Protein AF-A0A1J4JQE7-F1 (afdb_monomer)

Structure (mmCIF, N/CA/C/O backbone):
data_AF-A0A1J4JQE7-F1
#
_entry.id   AF-A0A1J4JQE7-F1
#
loop_
_atom_site.group_PDB
_atom_site.id
_atom_site.type_symbol
_atom_site.label_atom_id
_atom_site.label_alt_id
_atom_site.label_comp_id
_atom_site.label_asym_id
_atom_site.label_entity_id
_atom_site.label_seq_id
_atom_site.pdbx_PDB_ins_code
_atom_site.Cartn_x
_atom_site.Cartn_y
_atom_site.Cartn_z
_atom_site.occupancy
_atom_site.B_iso_or_equiv
_atom_site.auth_seq_id
_atom_site.auth_comp_id
_atom_site.auth_asym_id
_atom_site.auth_atom_id
_atom_site.pdbx_PDB_model_num
ATOM 1 N N . MET A 1 1 ? -42.797 -5.936 61.091 1.00 37.81 1 MET A N 1
ATOM 2 C CA . MET A 1 1 ? -41.508 -5.349 60.648 1.00 37.81 1 MET A CA 1
ATOM 3 C C . MET A 1 1 ? -40.337 -5.711 61.570 1.00 37.81 1 MET A C 1
ATOM 5 O O . MET A 1 1 ? -39.265 -5.985 61.055 1.00 37.81 1 MET A O 1
ATOM 9 N N . THR A 1 2 ? -40.521 -5.818 62.892 1.00 41.78 2 THR A N 1
ATOM 10 C CA . THR A 1 2 ? -39.492 -6.223 63.882 1.00 41.78 2 THR A CA 1
ATOM 11 C C . THR A 1 2 ? -38.836 -7.598 63.637 1.00 41.78 2 THR A C 1
ATOM 13 O O . THR A 1 2 ? -37.637 -7.734 63.863 1.00 41.78 2 THR A O 1
ATOM 16 N N . ASN A 1 3 ? -39.552 -8.587 63.081 1.00 54.00 3 ASN A N 1
ATOM 17 C CA . ASN A 1 3 ? -38.989 -9.919 62.774 1.00 54.00 3 ASN A CA 1
ATOM 18 C C . ASN A 1 3 ? -38.017 -9.960 61.578 1.00 54.00 3 ASN A C 1
ATOM 20 O O . ASN A 1 3 ? -37.140 -10.819 61.542 1.00 54.00 3 ASN A O 1
ATOM 24 N N . LEU A 1 4 ? -38.129 -9.038 60.613 1.00 52.56 4 LEU A N 1
ATOM 25 C CA . LEU A 1 4 ? -37.224 -9.003 59.452 1.00 52.56 4 LEU A CA 1
ATOM 26 C C . LEU A 1 4 ? -35.824 -8.508 59.829 1.00 52.56 4 LEU A C 1
ATOM 28 O O . LEU A 1 4 ? -34.833 -8.960 59.261 1.00 52.56 4 LEU A O 1
ATOM 32 N N . ASN A 1 5 ? -35.747 -7.622 60.821 1.00 55.44 5 ASN A N 1
ATOM 33 C CA . ASN A 1 5 ? -34.493 -7.042 61.281 1.00 55.44 5 ASN A CA 1
ATOM 34 C C . ASN A 1 5 ? -33.629 -8.055 62.033 1.00 55.44 5 ASN A C 1
ATOM 36 O O . ASN A 1 5 ? -32.436 -8.185 61.770 1.00 55.44 5 ASN A O 1
ATOM 40 N N . ALA A 1 6 ? -34.259 -8.814 62.933 1.00 62.31 6 ALA A N 1
ATOM 41 C CA . ALA A 1 6 ? -33.608 -9.918 63.624 1.00 62.31 6 ALA A CA 1
ATOM 42 C C . ALA A 1 6 ? -33.145 -10.990 62.630 1.00 62.31 6 ALA A C 1
ATOM 44 O O . ALA A 1 6 ? -32.035 -11.492 62.752 1.00 62.31 6 ALA A O 1
ATOM 45 N N . TYR A 1 7 ? -33.950 -11.294 61.607 1.00 64.19 7 TYR A N 1
ATOM 46 C CA . TYR A 1 7 ? -33.588 -12.273 60.585 1.00 64.19 7 TYR A CA 1
ATOM 47 C C . TYR A 1 7 ? -32.391 -11.825 59.735 1.00 64.19 7 TYR A C 1
ATOM 49 O O . TYR A 1 7 ? -31.454 -12.595 59.562 1.00 64.19 7 TYR A O 1
ATOM 57 N N . PHE A 1 8 ? -32.362 -10.575 59.260 1.00 64.50 8 PHE A N 1
ATOM 58 C CA . PHE A 1 8 ? -31.228 -10.078 58.475 1.00 64.50 8 PHE A CA 1
ATOM 59 C C . PHE A 1 8 ? -29.946 -9.987 59.308 1.00 64.50 8 PHE A C 1
ATOM 61 O O . PHE A 1 8 ? -28.900 -10.454 58.867 1.00 64.50 8 PHE A O 1
ATOM 68 N N . LYS A 1 9 ? -30.026 -9.481 60.547 1.00 67.19 9 LYS A N 1
ATOM 69 C CA . LYS A 1 9 ? -28.886 -9.479 61.480 1.00 67.19 9 LYS A CA 1
ATOM 70 C C . LYS A 1 9 ? -28.423 -10.891 61.834 1.00 67.19 9 LYS A C 1
ATOM 72 O O . LYS A 1 9 ? -27.222 -11.116 61.966 1.00 67.19 9 LYS A O 1
ATOM 77 N N . ASN A 1 10 ? -29.341 -11.852 61.927 1.00 70.75 10 ASN A N 1
ATOM 78 C CA . ASN A 1 10 ? -29.010 -13.265 62.099 1.00 70.75 10 ASN A CA 1
ATOM 79 C C . ASN A 1 10 ? -28.330 -13.854 60.861 1.00 70.75 10 ASN A C 1
ATOM 81 O O . ASN A 1 10 ? -27.416 -14.655 61.020 1.00 70.75 10 ASN A O 1
ATOM 85 N N . GLU A 1 11 ? -28.723 -13.468 59.648 1.00 71.38 11 GLU A N 1
ATOM 86 C CA . GLU A 1 11 ? -28.080 -13.923 58.409 1.00 71.38 11 GLU A CA 1
ATOM 87 C C . GLU A 1 11 ? -26.702 -13.261 58.202 1.00 71.38 11 GLU A C 1
ATOM 89 O O . GLU A 1 11 ? -25.763 -13.965 57.842 1.00 71.38 11 GLU A O 1
ATOM 94 N N . ILE A 1 12 ? -26.509 -11.975 58.548 1.00 68.44 12 ILE A N 1
ATOM 95 C CA . ILE A 1 12 ? -25.168 -11.348 58.627 1.00 68.44 12 ILE A CA 1
ATOM 96 C C . ILE A 1 12 ? -24.316 -12.074 59.671 1.00 68.44 12 ILE A C 1
ATOM 98 O O . ILE A 1 12 ? -23.185 -12.454 59.392 1.00 68.44 12 ILE A O 1
ATOM 102 N N . SER A 1 13 ? -24.864 -12.326 60.863 1.00 70.69 13 SER A N 1
ATOM 103 C CA . SER A 1 13 ? -24.164 -13.065 61.922 1.00 70.69 13 SER A CA 1
ATOM 104 C C . SER A 1 13 ? -23.841 -14.501 61.502 1.00 70.69 13 SER A C 1
ATOM 106 O O . SER A 1 13 ? -22.815 -15.045 61.899 1.00 70.69 13 SER A O 1
ATOM 108 N N . SER A 1 14 ? -24.698 -15.122 60.689 1.00 69.25 14 SER A N 1
ATOM 109 C CA . SER A 1 14 ? -24.471 -16.453 60.122 1.00 69.25 14 SER A CA 1
ATOM 110 C C . SER A 1 14 ? -23.369 -16.420 59.070 1.00 69.25 14 SER A C 1
ATOM 112 O O . SER A 1 14 ? -22.516 -17.299 59.086 1.00 69.25 14 SER A O 1
ATOM 114 N N . LEU A 1 15 ? -23.336 -15.394 58.213 1.00 68.88 15 LEU A N 1
ATOM 115 C CA . LEU A 1 15 ? -22.248 -15.159 57.264 1.00 68.88 15 LEU A CA 1
ATOM 116 C C . LEU A 1 15 ? -20.923 -14.894 57.996 1.00 68.88 15 LEU A C 1
ATOM 118 O O . LEU A 1 15 ? -19.907 -15.474 57.638 1.00 68.88 15 LEU A O 1
ATOM 122 N N . LYS A 1 16 ? -20.942 -14.101 59.070 1.00 69.62 16 LYS A N 1
ATOM 123 C CA . LYS A 1 16 ? -19.785 -13.815 59.927 1.00 69.62 16 LYS A CA 1
ATOM 124 C C . LYS A 1 16 ? -19.211 -15.083 60.557 1.00 69.62 16 LYS A C 1
ATOM 126 O O . LYS A 1 16 ? -18.050 -15.401 60.331 1.00 69.62 16 LYS A O 1
ATOM 131 N N . ARG A 1 17 ? -20.049 -15.869 61.246 1.00 67.75 17 ARG A N 1
ATOM 132 C CA . ARG A 1 17 ? -19.644 -17.172 61.809 1.00 67.75 17 ARG A CA 1
ATOM 133 C C . ARG A 1 17 ? -19.141 -18.131 60.735 1.00 67.75 17 ARG A C 1
ATOM 135 O O . ARG A 1 17 ? -18.300 -18.978 61.007 1.00 67.75 17 ARG A O 1
ATOM 142 N N . PHE A 1 18 ? -19.690 -18.029 59.528 1.00 69.81 18 PHE A N 1
ATOM 143 C CA . PHE A 1 18 ? -19.296 -18.854 58.402 1.00 69.81 18 PHE A CA 1
ATOM 144 C C . PHE A 1 18 ? -17.886 -18.501 57.909 1.00 69.81 18 PHE A C 1
ATOM 146 O O . PHE A 1 18 ? -17.046 -19.398 57.825 1.00 69.81 18 PHE A O 1
ATOM 153 N N . VAL A 1 19 ? -17.622 -17.212 57.660 1.00 64.81 19 VAL A N 1
ATOM 154 C CA . VAL A 1 19 ? -16.305 -16.672 57.277 1.00 64.81 19 VAL A CA 1
ATOM 155 C C . VAL A 1 19 ? -15.255 -17.005 58.339 1.00 64.81 19 VAL A C 1
ATOM 157 O O . VAL A 1 19 ? -14.188 -17.507 58.009 1.00 64.81 19 VAL A O 1
ATOM 160 N N . GLU A 1 20 ? -15.590 -16.842 59.620 1.00 66.56 20 GLU A N 1
ATOM 161 C CA . GLU A 1 20 ? -14.718 -17.186 60.754 1.00 66.56 20 GLU A CA 1
ATOM 162 C C . GLU A 1 20 ? -14.446 -18.702 60.881 1.00 66.56 20 GLU A C 1
ATOM 164 O O . GLU A 1 20 ? -13.501 -19.105 61.554 1.00 66.56 20 GLU A O 1
ATOM 169 N N . SER A 1 21 ? -15.246 -19.558 60.228 1.00 61.19 21 SER A N 1
ATOM 170 C CA . SER A 1 21 ? -15.149 -21.025 60.319 1.00 61.19 21 SER A CA 1
ATOM 171 C C . SER A 1 21 ? -14.455 -21.722 59.137 1.00 61.19 21 SER A C 1
ATOM 173 O O . SER A 1 21 ? -14.356 -22.949 59.162 1.00 61.19 21 SER A O 1
ATOM 175 N N . ASN A 1 22 ? -13.986 -20.988 58.115 1.00 54.47 22 ASN A N 1
ATOM 176 C CA . ASN A 1 22 ? -13.267 -21.523 56.938 1.00 54.47 22 ASN A CA 1
ATOM 177 C C . ASN A 1 22 ? -13.963 -22.701 56.207 1.00 54.47 22 ASN A C 1
ATOM 179 O O . ASN A 1 22 ? -13.307 -23.593 55.673 1.00 54.47 22 ASN A O 1
ATOM 183 N N . LYS A 1 23 ? -15.302 -22.746 56.168 1.00 52.09 23 LYS A N 1
ATOM 184 C CA . LYS A 1 23 ? -16.044 -23.808 55.457 1.00 52.09 23 LYS A CA 1
ATOM 185 C C . LYS A 1 23 ? -16.221 -23.473 53.966 1.00 52.09 23 LYS A C 1
ATOM 187 O O . LYS A 1 23 ? -16.496 -22.336 53.615 1.00 52.09 23 LYS A O 1
ATOM 192 N N . GLU A 1 24 ? -16.158 -24.475 53.086 1.00 46.91 24 GLU A N 1
ATOM 193 C CA . GLU A 1 24 ? -16.114 -24.325 51.608 1.00 46.91 24 GLU A CA 1
ATOM 194 C C . GLU A 1 24 ? -17.453 -23.975 50.897 1.00 46.91 24 GLU A C 1
ATOM 196 O O . GLU A 1 24 ? -17.563 -24.096 49.682 1.00 46.91 24 GLU A O 1
ATOM 201 N N . LYS A 1 25 ? -18.533 -23.601 51.602 1.00 53.69 25 LYS A N 1
ATOM 202 C CA . LYS A 1 25 ? -19.857 -23.309 50.983 1.00 53.69 25 LYS A CA 1
ATOM 203 C C . LYS A 1 25 ? -20.612 -22.104 51.582 1.00 53.69 25 LYS A C 1
ATOM 205 O O . LYS A 1 25 ? -21.648 -22.291 52.222 1.00 53.69 25 LYS A O 1
ATOM 210 N N . ALA A 1 26 ? -20.159 -20.868 51.327 1.00 56.31 26 ALA A N 1
ATOM 211 C CA . ALA A 1 26 ? -20.811 -19.617 51.788 1.00 56.31 26 ALA A CA 1
ATOM 212 C C . ALA A 1 26 ? -22.147 -19.296 51.076 1.00 56.31 26 ALA A C 1
ATOM 214 O O . ALA A 1 26 ? -22.830 -18.317 51.380 1.00 56.31 26 ALA A O 1
ATOM 215 N N . ASN A 1 27 ? -22.530 -20.128 50.108 1.00 58.88 27 ASN A N 1
ATOM 216 C CA . ASN A 1 27 ? -23.547 -19.837 49.099 1.00 58.88 27 ASN A CA 1
ATOM 217 C C . ASN A 1 27 ? -24.972 -19.657 49.644 1.00 58.88 27 ASN A C 1
ATOM 219 O O . ASN A 1 27 ? -25.732 -18.843 49.122 1.00 58.88 27 ASN A O 1
ATOM 223 N N . LEU A 1 28 ? -25.360 -20.401 50.685 1.00 62.72 28 LEU A N 1
ATOM 224 C CA . LEU A 1 28 ? -26.730 -20.364 51.206 1.00 62.72 28 LEU A CA 1
ATOM 225 C C . LEU A 1 28 ? -27.027 -19.071 52.001 1.00 62.72 28 LEU A C 1
ATOM 227 O O . LEU A 1 28 ? -28.050 -18.450 51.706 1.00 62.72 28 LEU A O 1
ATOM 231 N N . PRO A 1 29 ? -26.157 -18.611 52.928 1.00 65.00 29 PRO A N 1
ATOM 232 C CA . PRO A 1 29 ? -26.289 -17.288 53.548 1.00 65.00 29 PRO A CA 1
ATOM 233 C C . PRO A 1 29 ? -26.257 -16.134 52.535 1.00 65.00 29 PRO A C 1
ATOM 235 O O . PRO A 1 29 ? -27.120 -15.261 52.581 1.00 65.00 29 PRO A O 1
ATOM 238 N N . ILE A 1 30 ? -25.332 -16.154 51.564 1.00 64.44 30 ILE A N 1
ATOM 239 C CA . ILE A 1 30 ? -25.236 -15.120 50.513 1.00 64.44 30 ILE A CA 1
ATOM 240 C C . ILE A 1 30 ? -26.530 -15.054 49.689 1.00 64.44 30 ILE A C 1
ATOM 242 O O . ILE A 1 30 ? -27.077 -13.973 49.464 1.00 64.44 30 ILE A O 1
ATOM 246 N N . TYR A 1 31 ? -27.064 -16.208 49.276 1.00 65.06 31 TYR A N 1
ATOM 247 C CA . TYR A 1 31 ? -28.325 -16.283 48.539 1.00 65.06 31 TYR A CA 1
ATOM 248 C C . TYR A 1 31 ? -29.515 -15.771 49.352 1.00 65.06 31 TYR A C 1
ATOM 250 O O . TYR A 1 31 ? -30.357 -15.051 48.818 1.00 65.06 31 TYR A O 1
ATOM 258 N N . ARG A 1 32 ? -29.591 -16.093 50.649 1.00 67.19 32 ARG A N 1
ATOM 259 C CA . ARG A 1 32 ? -30.653 -15.593 51.536 1.00 67.19 32 ARG A CA 1
ATOM 260 C C . ARG A 1 32 ? -30.561 -14.086 51.746 1.00 67.19 32 ARG A C 1
ATOM 262 O O . ARG A 1 32 ? -31.587 -13.415 51.627 1.00 67.19 32 ARG A O 1
ATOM 269 N N . LEU A 1 33 ? -29.357 -13.560 51.976 1.00 66.88 33 LEU A N 1
ATOM 270 C CA . LEU A 1 33 ? -29.085 -12.125 52.101 1.00 66.88 33 LEU A CA 1
ATOM 271 C C . LEU A 1 33 ? -29.463 -11.373 50.823 1.00 66.88 33 LEU A C 1
ATOM 273 O O . LEU A 1 33 ? -30.175 -10.373 50.891 1.00 66.88 33 LEU A O 1
ATOM 277 N N . TYR A 1 34 ? -29.077 -11.889 49.654 1.00 63.94 34 TYR A N 1
ATOM 278 C CA . TYR A 1 34 ? -29.471 -11.314 48.369 1.00 63.94 34 TYR A CA 1
ATOM 279 C C . TYR A 1 34 ? -30.975 -11.381 48.136 1.00 63.94 34 TYR A C 1
ATOM 281 O O . TYR A 1 34 ? -31.586 -10.373 47.778 1.00 63.94 34 TYR A O 1
ATOM 289 N N . LYS A 1 35 ? -31.597 -12.539 48.387 1.00 64.25 35 LYS A N 1
ATOM 290 C CA . LYS A 1 35 ? -33.050 -12.701 48.302 1.00 64.25 35 LYS A CA 1
ATOM 291 C C . LYS A 1 35 ? -33.754 -11.679 49.186 1.00 64.25 35 LYS A C 1
ATOM 293 O O . LYS A 1 35 ? -34.753 -11.140 48.753 1.00 64.25 35 LYS A O 1
ATOM 298 N N . HIS A 1 36 ? -33.233 -11.391 50.379 1.00 64.00 36 HIS A N 1
ATOM 299 C CA . HIS A 1 36 ? -33.808 -10.424 51.319 1.00 64.00 36 HIS A CA 1
ATOM 300 C C . HIS A 1 36 ? -33.617 -8.973 50.893 1.00 64.00 36 HIS A C 1
ATOM 302 O O . HIS A 1 36 ? -34.575 -8.205 50.922 1.00 64.00 36 HIS A O 1
ATOM 308 N N . LEU A 1 37 ? -32.423 -8.612 50.426 1.00 60.12 37 LEU A N 1
ATOM 309 C CA . LEU A 1 37 ? -32.154 -7.282 49.883 1.00 60.12 37 LEU A CA 1
ATOM 310 C C . LEU A 1 37 ? -32.912 -7.007 48.571 1.00 60.12 37 LEU A C 1
ATOM 312 O O . LEU A 1 37 ? -33.135 -5.850 48.233 1.00 60.12 37 LEU A O 1
ATOM 316 N N . SER A 1 38 ? -33.364 -8.053 47.870 1.00 56.72 38 SER A N 1
ATOM 317 C CA . SER A 1 38 ? -34.228 -7.965 46.683 1.00 56.72 38 SER A CA 1
ATOM 318 C C . SER A 1 38 ? -35.730 -8.189 46.963 1.00 56.72 38 SER A C 1
ATOM 320 O O . SER A 1 38 ? -36.547 -7.989 46.063 1.00 56.72 38 SER A O 1
ATOM 322 N N . TYR A 1 39 ? -36.140 -8.557 48.189 1.00 47.94 39 TYR A N 1
ATOM 323 C CA . TYR A 1 39 ? -37.481 -9.100 48.501 1.00 47.94 39 TYR A CA 1
ATOM 324 C C . TYR A 1 39 ? -38.636 -8.090 48.599 1.00 47.94 39 TYR A C 1
ATOM 326 O O . TYR A 1 39 ? -39.656 -8.378 49.226 1.00 47.94 39 TYR A O 1
ATOM 334 N N . HIS A 1 40 ? -38.552 -6.925 47.961 1.00 48.44 40 HIS A N 1
ATOM 335 C CA . HIS A 1 40 ? -39.709 -6.026 47.874 1.00 48.44 40 HIS A CA 1
ATOM 336 C C . HIS A 1 40 ? -40.600 -6.233 46.634 1.00 48.44 40 HIS A C 1
ATOM 338 O O . HIS A 1 40 ? -41.522 -5.449 46.420 1.00 48.44 40 HIS A O 1
ATOM 344 N N . ARG A 1 41 ? -40.455 -7.339 45.882 1.00 44.69 41 ARG A N 1
ATOM 345 C CA . ARG A 1 41 ? -41.410 -7.722 44.821 1.00 44.69 41 ARG A CA 1
ATOM 346 C C . ARG A 1 41 ? -42.371 -8.844 45.235 1.00 44.69 41 ARG A C 1
ATOM 348 O O . ARG A 1 41 ? -41.967 -9.959 45.544 1.00 44.69 41 ARG A O 1
ATOM 355 N N . ARG A 1 42 ? -43.672 -8.560 45.097 1.00 36.56 42 ARG A N 1
ATOM 356 C CA . ARG A 1 42 ? -44.801 -9.513 45.025 1.00 36.56 42 ARG A CA 1
ATOM 357 C C . ARG A 1 42 ? -44.817 -10.347 43.719 1.00 36.56 42 ARG A C 1
ATOM 359 O O . ARG A 1 42 ? -45.884 -10.766 43.292 1.00 36.56 42 ARG A O 1
ATOM 366 N N . ALA A 1 43 ? -43.682 -10.581 43.058 1.00 32.72 43 ALA A N 1
ATOM 367 C CA . ALA A 1 43 ? -43.638 -11.296 41.777 1.00 32.72 43 ALA A CA 1
ATOM 368 C C . ALA A 1 43 ? -42.894 -12.631 41.920 1.00 32.72 43 ALA A C 1
ATOM 370 O O . ALA A 1 43 ? -41.796 -12.692 42.470 1.00 32.72 43 ALA A O 1
ATOM 371 N N . SER A 1 44 ? -43.523 -13.706 41.447 1.00 32.94 44 SER A N 1
ATOM 372 C CA . SER A 1 44 ? -43.028 -15.080 41.501 1.00 32.94 44 SER A CA 1
ATOM 373 C C . SER A 1 44 ? -41.645 -15.231 40.864 1.00 32.94 44 SER A C 1
ATOM 375 O O . SER A 1 44 ? -41.408 -14.797 39.735 1.00 32.94 44 SER A O 1
ATOM 377 N N . ILE A 1 45 ? -40.776 -15.951 41.572 1.00 38.12 45 ILE A N 1
ATOM 378 C CA . ILE A 1 45 ? -39.376 -16.269 41.239 1.00 38.12 45 ILE A CA 1
ATOM 379 C C . ILE A 1 45 ? -39.225 -17.016 39.889 1.00 38.12 45 ILE A C 1
ATOM 381 O O . ILE A 1 45 ? -38.128 -17.085 39.350 1.00 38.12 45 ILE A O 1
ATOM 385 N N . HIS A 1 46 ? -40.317 -17.491 39.278 1.00 31.61 46 HIS A N 1
ATOM 386 C CA . HIS A 1 46 ? -40.327 -18.151 37.963 1.00 31.61 46 HIS A CA 1
ATOM 387 C C . HIS A 1 46 ? -40.372 -17.213 36.737 1.00 31.61 46 HIS A C 1
ATOM 389 O O . HIS A 1 46 ? -40.468 -17.702 35.620 1.00 31.61 46 HIS A O 1
ATOM 395 N N . SER A 1 47 ? -40.294 -15.888 36.908 1.00 30.92 47 SER A N 1
ATOM 396 C CA . SER A 1 47 ? -40.418 -14.909 35.801 1.00 30.92 47 SER A CA 1
ATOM 397 C C . SER A 1 47 ? -39.104 -14.235 35.364 1.00 30.92 47 SER A C 1
ATOM 399 O O . SER A 1 47 ? -39.108 -13.375 34.483 1.00 30.92 47 SER A O 1
ATOM 401 N N . PHE A 1 48 ? -37.958 -14.616 35.940 1.00 37.06 48 PHE A N 1
ATOM 402 C CA . PHE A 1 48 ? -36.677 -13.938 35.678 1.00 37.06 48 PHE A CA 1
ATOM 403 C C . PHE A 1 48 ? -36.128 -14.123 34.253 1.00 37.06 48 PHE A C 1
ATOM 405 O O . PHE A 1 48 ? -35.309 -13.315 33.818 1.00 37.06 48 PHE A O 1
ATOM 412 N N . GLU A 1 49 ? -36.600 -15.128 33.514 1.00 33.88 49 GLU A N 1
ATOM 413 C CA . GLU A 1 49 ? -36.224 -15.337 32.110 1.00 33.88 49 GLU A CA 1
ATOM 414 C C . GLU A 1 49 ? -37.133 -14.584 31.120 1.00 33.88 49 GLU A C 1
ATOM 416 O O . GLU A 1 49 ? -36.746 -14.404 29.966 1.00 33.88 49 GLU A O 1
ATOM 421 N N . SER A 1 50 ? -38.301 -14.080 31.551 1.00 33.56 50 SER A N 1
ATOM 422 C CA . SER A 1 50 ? -39.321 -13.515 30.650 1.00 33.56 50 SER A CA 1
ATOM 423 C C . SER A 1 50 ? -39.623 -12.021 30.821 1.00 33.56 50 SER A C 1
ATOM 425 O O . SER A 1 50 ? -40.216 -11.428 29.923 1.00 33.56 50 SER A O 1
ATOM 427 N N . ASP A 1 51 ? -39.208 -11.368 31.907 1.00 40.03 51 ASP A N 1
ATOM 428 C CA . ASP A 1 51 ? -39.528 -9.949 32.123 1.00 40.03 51 ASP A CA 1
ATOM 429 C C . ASP A 1 51 ? -38.458 -9.019 31.525 1.00 40.03 51 ASP A C 1
ATOM 431 O O . ASP A 1 51 ? -37.657 -8.390 32.219 1.00 40.03 51 ASP A O 1
ATOM 435 N N . THR A 1 52 ? -38.470 -8.863 30.198 1.00 49.41 52 THR A N 1
ATOM 436 C CA . THR A 1 52 ? -37.697 -7.809 29.510 1.00 49.41 52 THR A CA 1
ATOM 437 C C . THR A 1 52 ? -38.063 -6.398 29.991 1.00 49.41 52 THR A C 1
ATOM 439 O O . THR A 1 52 ? -37.272 -5.481 29.805 1.00 49.41 52 THR A O 1
ATOM 442 N N . ILE A 1 53 ? -39.225 -6.233 30.633 1.00 46.12 53 ILE A N 1
ATOM 443 C CA . ILE A 1 53 ? -39.843 -4.951 31.000 1.00 46.12 53 ILE A CA 1
ATOM 444 C C . ILE A 1 53 ? -39.288 -4.371 32.319 1.00 46.12 53 ILE A C 1
ATOM 446 O O . ILE A 1 53 ? -39.260 -3.155 32.474 1.00 46.12 53 ILE A O 1
ATOM 450 N N . ASN A 1 54 ? -38.784 -5.206 33.239 1.00 55.56 54 ASN A N 1
ATOM 451 C CA . ASN A 1 54 ? -38.529 -4.826 34.640 1.00 55.56 54 ASN A CA 1
ATOM 452 C C . ASN A 1 54 ? -37.072 -5.038 35.108 1.00 55.56 54 ASN A C 1
ATOM 454 O O . ASN A 1 54 ? -36.814 -5.429 36.252 1.00 55.56 54 ASN A O 1
ATOM 458 N N . ARG A 1 55 ? -36.092 -4.844 34.218 1.00 69.56 55 ARG A N 1
ATOM 459 C CA . ARG A 1 55 ? -34.674 -5.076 34.546 1.00 69.56 55 ARG A CA 1
ATOM 460 C C . ARG A 1 55 ? -34.158 -4.088 35.599 1.00 69.56 55 ARG A C 1
ATOM 462 O O . ARG A 1 55 ? -34.280 -2.880 35.433 1.00 69.56 55 ARG A O 1
ATOM 469 N N . GLY A 1 56 ? -33.532 -4.619 36.653 1.00 71.88 56 GLY A N 1
ATOM 470 C CA . GLY A 1 56 ? -32.809 -3.835 37.662 1.00 71.88 56 GLY A CA 1
ATOM 471 C C . GLY A 1 56 ? -33.678 -3.060 38.658 1.00 71.88 56 GLY A C 1
ATOM 472 O O . GLY A 1 56 ? -33.131 -2.306 39.460 1.00 71.88 56 GLY A O 1
ATOM 473 N N . GLU A 1 57 ? -35.004 -3.246 38.671 1.00 78.88 57 GLU A N 1
ATOM 474 C CA . GLU A 1 57 ? -35.900 -2.528 39.597 1.00 78.88 57 GLU A CA 1
ATOM 475 C C . GLU A 1 57 ? -35.515 -2.681 41.074 1.00 78.88 57 GLU A C 1
ATOM 477 O O . GLU A 1 57 ? -35.743 -1.784 41.881 1.00 78.88 57 GLU A O 1
ATOM 482 N N . ASN A 1 58 ? -34.904 -3.807 41.441 1.00 75.69 58 ASN A N 1
ATOM 483 C CA . ASN A 1 58 ? -34.420 -4.065 42.791 1.00 75.69 58 ASN A CA 1
ATOM 484 C C . ASN A 1 58 ? -33.474 -2.960 43.310 1.00 75.69 58 ASN A C 1
ATOM 486 O O . ASN A 1 58 ? -33.468 -2.698 44.510 1.00 75.69 58 ASN A O 1
ATOM 490 N N . PHE A 1 59 ? -32.743 -2.255 42.438 1.00 85.50 59 PHE A N 1
ATOM 491 C CA . PHE A 1 59 ? -31.833 -1.173 42.837 1.00 85.50 59 PHE A CA 1
ATOM 492 C C . PHE A 1 59 ? -32.547 0.102 43.325 1.00 85.50 59 PHE A C 1
ATOM 494 O O . PHE A 1 59 ? -31.958 0.874 44.079 1.00 85.50 59 PHE A O 1
ATOM 501 N N . LYS A 1 60 ? -33.828 0.300 42.977 1.00 80.75 60 LYS A N 1
ATOM 502 C CA . LYS A 1 60 ? -34.649 1.434 43.450 1.00 80.75 60 LYS A CA 1
ATOM 503 C C . LYS A 1 60 ? -35.027 1.319 44.928 1.00 80.75 60 LYS A C 1
ATOM 505 O O . LYS A 1 60 ? -35.399 2.305 45.560 1.00 80.75 60 LYS A O 1
ATOM 510 N N . TYR A 1 61 ? -34.955 0.120 45.498 1.00 75.62 61 TYR A N 1
ATOM 511 C CA . TYR A 1 61 ? -35.426 -0.120 46.855 1.00 75.62 61 TYR A CA 1
ATOM 512 C C . TYR A 1 61 ? -34.328 0.116 47.888 1.00 75.62 61 TYR A C 1
ATOM 514 O O . TYR A 1 61 ? -33.234 -0.443 47.817 1.00 75.62 61 TYR A O 1
ATOM 522 N N . SER A 1 62 ? -34.669 0.908 48.901 1.00 66.31 62 SER A N 1
ATOM 523 C CA . SER A 1 62 ? -33.894 1.015 50.132 1.00 66.31 62 SER A CA 1
ATOM 524 C C . SER A 1 62 ? -34.469 0.036 51.155 1.00 66.31 62 SER A C 1
ATOM 526 O O . SER A 1 62 ? -35.677 0.087 51.405 1.00 66.31 62 SER A O 1
ATOM 528 N N . PRO A 1 63 ? -33.667 -0.864 51.750 1.00 62.44 63 PRO A N 1
ATOM 529 C CA . PRO A 1 63 ? -34.126 -1.680 52.862 1.00 62.44 63 PRO A CA 1
ATOM 530 C C . PRO A 1 63 ? -34.494 -0.740 54.019 1.00 62.44 63 PRO A C 1
ATOM 532 O O . PRO A 1 63 ? -33.616 -0.034 54.515 1.00 62.44 63 PRO A O 1
ATOM 535 N N . PRO A 1 64 ? -35.751 -0.712 54.493 1.00 54.66 64 PRO A N 1
ATOM 536 C CA . PRO A 1 64 ? -36.208 0.316 55.432 1.00 54.66 64 PRO A CA 1
ATOM 537 C C . PRO A 1 64 ? -35.593 0.220 56.843 1.00 54.66 64 PRO A C 1
ATOM 539 O O . PRO A 1 64 ? -36.033 0.930 57.742 1.00 54.66 64 PRO A O 1
ATOM 542 N N . ILE A 1 65 ? -34.633 -0.688 57.083 1.00 59.91 65 ILE A N 1
ATOM 543 C CA . ILE A 1 65 ? -34.269 -1.114 58.441 1.00 59.91 65 ILE A CA 1
ATOM 544 C C . ILE A 1 65 ? -32.769 -1.432 58.671 1.00 59.91 65 ILE A C 1
ATOM 546 O O . ILE A 1 65 ? -32.412 -1.880 59.760 1.00 59.91 65 ILE A O 1
ATOM 550 N N . LEU A 1 66 ? -31.869 -1.171 57.708 1.00 63.56 66 LEU A N 1
ATOM 551 C CA . LEU A 1 66 ? -30.422 -1.415 57.878 1.00 63.56 66 LEU A CA 1
ATOM 552 C C . LEU A 1 66 ? -29.655 -0.142 58.242 1.00 63.56 66 LEU A C 1
ATOM 554 O O . LEU A 1 66 ? -29.774 0.883 57.565 1.00 63.56 66 LEU A O 1
ATOM 558 N N . SER A 1 67 ? -28.847 -0.208 59.306 1.00 73.94 67 SER A N 1
ATOM 559 C CA . SER A 1 67 ? -27.926 0.879 59.637 1.00 73.94 67 SER A CA 1
ATOM 560 C C . SER A 1 67 ? -26.741 0.883 58.668 1.00 73.94 67 SER A C 1
ATOM 562 O O . SER A 1 67 ? -26.416 -0.135 58.057 1.00 73.94 67 SER A O 1
ATOM 564 N N . ARG A 1 68 ? -26.074 2.034 58.521 1.00 78.62 68 ARG A N 1
ATOM 565 C CA . ARG A 1 68 ? -24.864 2.135 57.689 1.00 78.62 68 ARG A CA 1
ATOM 566 C C . ARG A 1 68 ? -23.769 1.172 58.177 1.00 78.62 68 ARG A C 1
ATOM 568 O O . ARG A 1 68 ? -23.165 0.504 57.356 1.00 78.62 68 ARG A O 1
ATOM 575 N N . VAL A 1 69 ? -23.629 1.010 59.496 1.00 80.62 69 VAL A N 1
ATOM 576 C CA . VAL A 1 69 ? -22.682 0.068 60.119 1.00 80.62 69 VAL A CA 1
ATOM 577 C C . VAL A 1 69 ? -22.954 -1.377 59.690 1.00 80.62 69 VAL A C 1
ATOM 579 O O . VAL A 1 69 ? -22.024 -2.084 59.321 1.00 80.62 69 VAL A O 1
ATOM 582 N N . ASP A 1 70 ? -24.226 -1.800 59.663 1.00 76.94 70 ASP A N 1
ATOM 583 C CA . ASP A 1 70 ? -24.591 -3.162 59.239 1.00 76.94 70 ASP A CA 1
ATOM 584 C C . ASP A 1 70 ? -24.225 -3.418 57.756 1.00 76.94 70 ASP A C 1
ATOM 586 O O . ASP A 1 70 ? -23.884 -4.540 57.380 1.00 76.94 70 ASP A O 1
ATOM 590 N N . LEU A 1 71 ? -24.295 -2.388 56.902 1.00 79.25 71 LEU A N 1
ATOM 591 C CA . LEU A 1 71 ? -23.936 -2.477 55.479 1.00 79.25 71 LEU A CA 1
ATOM 592 C C . LEU A 1 71 ? -22.425 -2.448 55.248 1.00 79.25 71 LEU A C 1
ATOM 594 O O . LEU A 1 71 ? -21.943 -3.179 54.383 1.00 79.25 71 LEU A O 1
ATOM 598 N N . ASP A 1 72 ? -21.695 -1.642 56.018 1.00 84.75 72 ASP A N 1
ATOM 599 C CA . ASP A 1 72 ? -20.234 -1.578 55.968 1.00 84.75 72 ASP A CA 1
ATOM 600 C C . ASP A 1 72 ? -19.640 -2.925 56.397 1.00 84.75 72 ASP A C 1
ATOM 602 O O . ASP A 1 72 ? -18.829 -3.502 55.673 1.00 84.75 72 ASP A O 1
ATOM 606 N N . GLU A 1 73 ? -20.105 -3.479 57.524 1.00 82.00 73 GLU A N 1
ATOM 607 C CA . GLU A 1 73 ? -19.696 -4.809 57.987 1.00 82.00 73 GLU A CA 1
ATOM 608 C C . GLU A 1 73 ? -19.990 -5.878 56.933 1.00 82.00 73 GLU A C 1
ATOM 610 O O . GLU A 1 73 ? -19.102 -6.655 56.580 1.00 82.00 73 GLU A O 1
ATOM 615 N N . LEU A 1 74 ? -21.211 -5.901 56.385 1.00 80.69 74 LEU A N 1
ATOM 616 C CA . LEU A 1 74 ? -21.577 -6.847 55.332 1.00 80.69 74 LEU A CA 1
ATOM 617 C C . LEU A 1 74 ? -20.656 -6.716 54.112 1.00 80.69 74 LEU A C 1
ATOM 619 O O . LEU A 1 74 ? -20.201 -7.731 53.592 1.00 80.69 74 LEU A O 1
ATOM 623 N N . TYR A 1 75 ? -20.358 -5.495 53.666 1.00 86.06 75 TYR A N 1
ATOM 624 C CA . TYR A 1 75 ? -19.457 -5.255 52.542 1.00 86.06 75 TYR A CA 1
ATOM 625 C C . TYR A 1 75 ? -18.062 -5.832 52.799 1.00 86.06 75 TYR A C 1
ATOM 627 O O . TYR A 1 75 ? -17.572 -6.620 51.989 1.00 86.06 75 TYR A O 1
ATOM 635 N N . PHE A 1 76 ? -17.447 -5.514 53.941 1.00 85.12 76 PHE A N 1
ATOM 636 C CA . PHE A 1 76 ? -16.117 -6.026 54.273 1.00 85.12 76 PHE A CA 1
ATOM 637 C C . PHE A 1 76 ? -16.100 -7.551 54.425 1.00 85.12 76 PHE A C 1
ATOM 639 O O . PHE A 1 76 ? -15.159 -8.186 53.955 1.00 85.12 76 PHE A O 1
ATOM 646 N N . TYR A 1 77 ? -17.155 -8.164 54.976 1.00 80.75 77 TYR A N 1
ATOM 647 C CA . TYR A 1 77 ? -17.274 -9.625 54.999 1.00 80.75 77 TYR A CA 1
ATOM 648 C C . TYR A 1 77 ? -17.335 -10.220 53.591 1.00 80.75 77 TYR A C 1
ATOM 650 O O . TYR A 1 77 ? -16.634 -11.192 53.316 1.00 80.75 77 TYR A O 1
ATOM 658 N N . LEU A 1 78 ? -18.105 -9.632 52.671 1.00 78.50 78 LEU A N 1
ATOM 659 C CA . LEU A 1 78 ? -18.174 -10.106 51.283 1.00 78.50 78 LEU A CA 1
ATOM 660 C C . LEU A 1 78 ? -16.815 -10.031 50.573 1.00 78.50 78 LEU A C 1
ATOM 662 O O . LEU A 1 78 ? -16.495 -10.931 49.799 1.00 78.50 78 LEU A O 1
ATOM 666 N N . LEU A 1 79 ? -15.993 -9.022 50.881 1.00 80.38 79 LEU A N 1
ATOM 667 C CA . LEU A 1 79 ? -14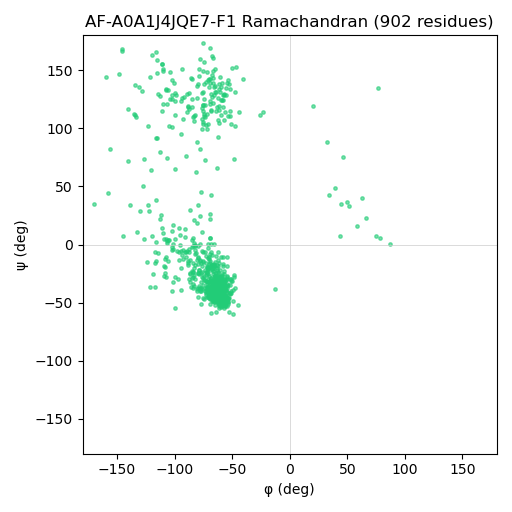.627 -8.897 50.360 1.00 80.38 79 LEU A CA 1
ATOM 668 C C . LEU A 1 79 ? -13.646 -9.939 50.912 1.00 80.38 79 LEU A C 1
ATOM 670 O O . LEU A 1 79 ? -12.525 -10.013 50.427 1.00 80.38 79 LEU A O 1
ATOM 674 N N . THR A 1 80 ? -14.028 -10.736 51.909 1.00 76.44 80 THR A N 1
ATOM 675 C CA . THR A 1 80 ? -13.165 -11.793 52.472 1.00 76.44 80 THR A CA 1
ATOM 676 C C . THR A 1 80 ? -13.514 -13.194 51.982 1.00 76.44 80 THR A C 1
ATOM 678 O O . THR A 1 80 ? -12.809 -14.143 52.309 1.00 76.44 80 THR A O 1
ATOM 681 N N . ILE A 1 81 ? -14.579 -13.343 51.188 1.00 75.75 81 ILE A N 1
ATOM 682 C CA . ILE A 1 81 ? -15.074 -14.647 50.736 1.00 75.75 81 ILE A CA 1
ATOM 683 C C . ILE A 1 81 ? -14.383 -15.036 49.419 1.00 75.75 81 ILE A C 1
ATOM 685 O O . ILE A 1 81 ? -14.651 -14.398 48.395 1.00 75.75 81 ILE A O 1
ATOM 689 N N . PRO A 1 82 ? -13.558 -16.106 49.393 1.00 68.62 82 PRO A N 1
ATOM 690 C CA . PRO A 1 82 ? -12.841 -16.529 48.190 1.00 68.62 82 PRO A CA 1
ATOM 691 C C . PRO A 1 82 ? -13.775 -16.814 47.013 1.00 68.62 82 PRO A C 1
ATOM 693 O O . PRO A 1 82 ? -13.509 -16.340 45.920 1.00 68.62 82 PRO A O 1
ATOM 696 N N . ASP A 1 83 ? -14.923 -17.463 47.242 1.00 66.06 83 ASP A N 1
ATOM 697 C CA . ASP A 1 83 ? -15.904 -17.774 46.188 1.00 66.06 83 ASP A CA 1
ATOM 698 C C . ASP A 1 83 ? -16.408 -16.528 45.442 1.00 66.06 83 ASP A C 1
ATOM 700 O O . ASP A 1 83 ? -16.684 -16.604 44.248 1.00 66.06 83 ASP A O 1
ATOM 704 N N . ILE A 1 84 ? -16.523 -15.381 46.126 1.00 68.44 84 ILE A N 1
ATOM 705 C CA . ILE A 1 84 ? -16.927 -14.102 45.520 1.00 68.44 84 ILE A CA 1
ATOM 706 C C . ILE A 1 84 ? -15.757 -13.495 44.733 1.00 68.44 84 ILE A C 1
ATOM 708 O O . ILE A 1 84 ? -15.949 -12.926 43.659 1.00 68.44 84 ILE A O 1
ATOM 712 N N . LEU A 1 85 ? -14.538 -13.625 45.251 1.00 67.75 85 LEU A N 1
ATOM 713 C CA . LEU A 1 85 ? -13.328 -13.029 44.689 1.00 67.75 85 LEU A CA 1
ATOM 714 C C . LEU A 1 85 ? -12.701 -13.841 43.531 1.00 67.75 85 LEU A C 1
ATOM 716 O O . LEU A 1 85 ? -12.062 -13.270 42.648 1.00 67.75 85 LEU A O 1
ATOM 720 N N . GLU A 1 86 ? -12.863 -15.165 43.527 1.00 61.69 86 GLU A N 1
ATOM 721 C CA . GLU A 1 86 ? -12.140 -16.104 42.654 1.00 61.69 86 GLU A CA 1
ATOM 722 C C . GLU A 1 86 ? -12.980 -16.701 41.532 1.00 61.69 86 GLU A C 1
ATOM 724 O O . GLU A 1 86 ? -12.413 -17.323 40.633 1.00 61.69 86 GLU A O 1
ATOM 729 N N . SER A 1 87 ? -14.308 -16.537 41.534 1.00 57.16 87 SER A N 1
ATOM 730 C CA . SER A 1 87 ? -15.104 -17.196 40.503 1.00 57.16 87 SER A CA 1
ATOM 731 C C . SER A 1 87 ? -14.678 -16.748 39.111 1.00 57.16 87 SER A C 1
ATOM 733 O O . SER A 1 87 ? -14.728 -15.561 38.760 1.00 57.16 87 SER A O 1
ATOM 735 N N . SER A 1 88 ? -14.322 -17.724 38.282 1.00 50.19 88 SER A N 1
ATOM 736 C CA . SER A 1 88 ? -14.375 -17.546 36.841 1.00 50.19 88 SER A CA 1
ATOM 737 C C . SER A 1 88 ? -15.778 -17.064 36.483 1.00 50.19 88 SER A C 1
ATOM 739 O O . SER A 1 88 ? -16.757 -17.595 37.010 1.00 50.19 88 SER A O 1
ATOM 741 N N . TYR A 1 89 ? -15.883 -16.095 35.577 1.00 48.28 89 TYR A N 1
ATOM 742 C CA . TYR A 1 89 ? -17.141 -15.578 35.026 1.00 48.28 89 TYR A CA 1
ATOM 743 C C . TYR A 1 89 ? -17.833 -16.631 34.135 1.00 48.28 89 TYR A C 1
ATOM 745 O O . TYR A 1 89 ? -18.284 -16.343 33.028 1.00 48.28 89 TYR A O 1
ATOM 753 N N . ASN A 1 90 ? -17.857 -17.892 34.563 1.00 44.84 90 ASN A N 1
ATOM 754 C CA . ASN A 1 90 ? -18.519 -18.956 33.854 1.00 44.84 90 ASN A CA 1
ATOM 755 C C . ASN A 1 90 ? -20.017 -18.752 34.076 1.00 44.84 90 ASN A C 1
ATOM 757 O O . ASN A 1 90 ? -20.530 -18.881 35.187 1.00 44.84 90 ASN A O 1
ATOM 761 N N . ILE A 1 91 ? -20.711 -18.365 33.006 1.00 43.91 91 ILE A N 1
ATOM 762 C CA . ILE A 1 91 ? -22.126 -17.965 32.988 1.00 43.91 91 ILE A CA 1
ATOM 763 C C . ILE A 1 91 ? -23.038 -19.046 33.601 1.00 43.91 91 ILE A C 1
ATOM 765 O O . ILE A 1 91 ? -24.149 -18.719 34.025 1.00 43.91 91 ILE A O 1
ATOM 769 N N . ALA A 1 92 ? -22.554 -20.286 33.699 1.00 37.94 92 ALA A N 1
ATOM 770 C CA . ALA A 1 92 ? -23.242 -21.432 34.273 1.00 37.94 92 ALA A CA 1
ATOM 771 C C . ALA A 1 92 ? -23.350 -21.440 35.812 1.00 37.94 92 ALA A C 1
ATOM 773 O O . ALA A 1 92 ? -24.259 -22.093 36.318 1.00 37.94 92 ALA A O 1
ATOM 774 N N . ASP A 1 93 ? -22.496 -20.731 36.569 1.00 49.94 93 ASP A N 1
ATOM 775 C CA . ASP A 1 93 ? -22.628 -20.712 38.034 1.00 49.94 93 ASP A CA 1
ATOM 776 C C . ASP A 1 93 ? -23.448 -19.502 38.508 1.00 49.94 93 ASP A C 1
ATOM 778 O O . ASP A 1 93 ? -22.953 -18.385 38.684 1.00 49.94 93 ASP A O 1
ATOM 782 N N . GLU A 1 94 ? -24.753 -19.711 38.705 1.00 54.84 94 GLU A N 1
ATOM 783 C CA . GLU A 1 94 ? -25.650 -18.699 39.276 1.00 54.84 94 GLU A CA 1
ATOM 784 C C . GLU A 1 94 ? -25.197 -18.206 40.658 1.00 54.84 94 GLU A C 1
ATOM 786 O O . GLU A 1 94 ? -25.558 -17.095 41.059 1.00 54.84 94 GLU A O 1
ATOM 791 N N . ARG A 1 95 ? -24.393 -18.999 41.379 1.00 54.28 95 ARG A N 1
ATOM 792 C CA . ARG A 1 95 ? -24.029 -18.755 42.778 1.00 54.28 95 ARG A CA 1
ATOM 793 C C . ARG A 1 95 ? -23.120 -17.549 42.929 1.00 54.28 95 ARG A C 1
ATOM 795 O O . ARG A 1 95 ? -23.401 -16.702 43.776 1.00 54.28 95 ARG A O 1
ATOM 802 N N . THR A 1 96 ? -22.119 -17.380 42.066 1.00 54.50 96 THR A N 1
ATOM 803 C CA . THR A 1 96 ? -21.229 -16.221 42.202 1.00 54.50 96 THR A CA 1
ATOM 804 C C . THR A 1 96 ? -21.810 -14.923 41.651 1.00 54.50 96 THR A C 1
ATOM 806 O O . THR A 1 96 ? -21.523 -13.840 42.168 1.00 54.50 96 THR A O 1
ATOM 809 N N . LYS A 1 97 ? -22.748 -14.999 40.696 1.00 62.62 97 LYS A N 1
ATOM 810 C CA . LYS A 1 97 ? -23.503 -13.815 40.240 1.00 62.62 97 LYS A CA 1
ATOM 811 C C . LYS A 1 97 ? -24.234 -13.124 41.393 1.00 62.62 97 LYS A C 1
ATOM 813 O O . LYS A 1 97 ? -24.444 -11.915 41.343 1.00 62.62 97 LYS A O 1
ATOM 818 N N . ILE A 1 98 ? -24.629 -13.873 42.421 1.00 68.62 98 ILE A N 1
ATOM 819 C CA . ILE A 1 98 ? -25.352 -13.343 43.578 1.00 68.62 98 ILE A CA 1
ATOM 820 C C . ILE A 1 98 ? -24.451 -12.443 44.435 1.00 68.62 98 ILE A C 1
ATOM 822 O O . ILE A 1 98 ? -24.908 -11.381 44.852 1.00 68.62 98 ILE A O 1
ATOM 826 N N . GLY A 1 99 ? -23.180 -12.805 44.645 1.00 72.31 99 GLY A N 1
ATOM 827 C CA . GLY A 1 99 ? -22.233 -11.999 45.426 1.00 72.31 99 GLY A CA 1
ATOM 828 C C . GLY A 1 99 ? -22.017 -10.606 44.826 1.00 72.31 99 GLY A C 1
ATOM 829 O O . GLY A 1 99 ? -22.171 -9.599 45.513 1.00 72.31 99 GLY A O 1
ATOM 830 N N . TYR A 1 100 ? -21.779 -10.527 43.514 1.00 77.88 100 TYR A N 1
ATOM 831 C CA . TYR A 1 100 ? -21.618 -9.249 42.806 1.00 77.88 100 TYR A CA 1
ATOM 832 C C . TYR A 1 100 ? -22.887 -8.399 42.823 1.00 77.88 100 TYR A C 1
ATOM 834 O O . TYR A 1 100 ? -22.829 -7.189 43.041 1.00 77.88 100 TYR A O 1
ATOM 842 N N . LYS A 1 101 ? -24.053 -9.032 42.645 1.00 77.12 101 LYS A N 1
ATOM 843 C CA . LYS A 1 101 ? -25.350 -8.351 42.732 1.00 77.12 101 LYS A CA 1
ATOM 844 C C . LYS A 1 101 ? -25.634 -7.828 44.142 1.00 77.12 101 LYS A C 1
ATOM 846 O O . LYS A 1 101 ? -26.269 -6.787 44.273 1.00 77.12 101 LYS A O 1
ATOM 851 N N . LEU A 1 102 ? -25.160 -8.517 45.180 1.00 78.75 102 LEU A N 1
ATOM 852 C CA . LEU A 1 102 ? -25.273 -8.081 46.570 1.00 78.75 102 LEU A CA 1
ATOM 853 C C . LEU A 1 102 ? -24.450 -6.815 46.822 1.00 78.75 102 LEU A C 1
ATOM 855 O O . LEU A 1 102 ? -24.979 -5.842 47.350 1.00 78.75 102 LEU A O 1
ATOM 859 N N . VAL A 1 103 ? -23.193 -6.798 46.370 1.00 85.44 103 VAL A N 1
ATOM 860 C CA . VAL A 1 103 ? -22.329 -5.610 46.454 1.00 85.44 103 VAL A CA 1
ATOM 861 C C . VAL A 1 103 ? -22.912 -4.450 45.642 1.00 85.44 103 VAL A C 1
ATOM 863 O O . VAL A 1 103 ? -22.957 -3.324 46.130 1.00 85.44 103 VAL A O 1
ATOM 866 N N . ALA A 1 104 ? -23.455 -4.714 44.449 1.00 88.31 104 ALA A N 1
ATOM 867 C CA . ALA A 1 104 ? -24.164 -3.701 43.668 1.00 88.31 104 ALA A CA 1
ATOM 868 C C . ALA A 1 104 ? -25.404 -3.162 44.401 1.00 88.31 104 ALA A C 1
ATOM 870 O O . ALA A 1 104 ? -25.680 -1.971 44.345 1.00 88.31 104 ALA A O 1
ATOM 871 N N . GLN A 1 105 ? -26.136 -3.997 45.139 1.00 84.25 105 GLN A N 1
ATOM 872 C CA . GLN A 1 105 ? -27.277 -3.544 45.938 1.00 84.25 105 GLN A CA 1
ATOM 873 C C . GLN A 1 105 ? -26.845 -2.664 47.126 1.00 84.25 105 GLN A C 1
ATOM 875 O O . GLN A 1 105 ? -27.536 -1.695 47.440 1.00 84.25 105 GLN A O 1
ATOM 880 N N . ILE A 1 106 ? -25.694 -2.952 47.750 1.00 86.88 106 ILE A N 1
ATOM 881 C CA . ILE A 1 106 ? -25.078 -2.073 48.760 1.00 86.88 106 ILE A CA 1
ATOM 882 C C . ILE A 1 106 ? -24.711 -0.727 48.120 1.00 86.88 106 ILE A C 1
ATOM 884 O O . ILE A 1 106 ? -25.042 0.321 48.671 1.00 86.88 106 ILE A O 1
ATOM 888 N N . ALA A 1 107 ? -24.107 -0.747 46.927 1.00 90.75 107 ALA A N 1
ATOM 889 C CA . ALA A 1 107 ? -23.787 0.464 46.176 1.00 90.75 107 ALA A CA 1
ATOM 890 C C . ALA A 1 107 ? -25.045 1.273 45.803 1.00 90.75 107 ALA A C 1
ATOM 892 O O . ALA A 1 107 ? -25.045 2.492 45.933 1.00 90.75 107 ALA A O 1
ATOM 893 N N . ALA A 1 108 ? -26.136 0.616 45.398 1.00 90.12 108 ALA A N 1
ATOM 894 C CA . ALA A 1 108 ? -27.398 1.275 45.051 1.00 90.12 108 ALA A CA 1
ATOM 895 C C . ALA A 1 108 ? -28.091 1.939 46.252 1.00 90.12 108 ALA A C 1
ATOM 897 O O . ALA A 1 108 ? -28.866 2.872 46.065 1.00 90.12 108 ALA A O 1
ATOM 898 N N . HIS A 1 109 ? -27.840 1.478 47.479 1.00 88.38 109 HIS A N 1
ATOM 899 C CA . HIS A 1 109 ? -28.492 2.018 48.671 1.00 88.38 109 HIS A CA 1
ATOM 900 C C . HIS A 1 109 ? -28.018 3.432 49.039 1.00 88.38 109 HIS A C 1
ATOM 902 O O . HIS A 1 109 ? -28.827 4.224 49.507 1.00 88.38 109 HIS A O 1
ATOM 908 N N . ASP A 1 110 ? -26.734 3.744 48.862 1.00 89.75 110 ASP A N 1
ATOM 909 C CA . ASP A 1 110 ? -26.151 5.073 49.099 1.00 89.75 110 ASP A CA 1
ATOM 910 C C . ASP A 1 110 ? -24.877 5.197 48.258 1.00 89.75 110 ASP A C 1
ATOM 912 O O . ASP A 1 110 ? -23.760 4.913 48.708 1.00 89.75 110 ASP A O 1
ATOM 916 N N . PHE A 1 111 ? -25.068 5.539 46.987 1.00 94.50 111 PHE A N 1
ATOM 917 C CA . PHE A 1 111 ? -24.001 5.471 45.997 1.00 94.50 111 PHE A CA 1
ATOM 918 C C . PHE A 1 111 ? -22.874 6.484 46.260 1.00 94.50 111 PHE A C 1
ATOM 920 O O . PHE A 1 111 ? -21.707 6.083 46.212 1.00 94.50 111 PHE A O 1
ATOM 927 N N . PRO A 1 112 ? -23.153 7.752 46.636 1.00 94.69 112 PRO A N 1
ATOM 928 C CA . PRO A 1 112 ? -22.100 8.697 47.002 1.00 94.69 112 PRO A CA 1
ATOM 929 C C . PRO A 1 112 ? -21.243 8.230 48.176 1.00 94.69 112 PRO A C 1
ATOM 931 O O . PRO A 1 112 ? -20.023 8.406 48.160 1.00 94.69 112 PRO A O 1
ATOM 934 N N . TYR A 1 113 ? -21.844 7.612 49.194 1.00 93.56 113 TYR A N 1
ATOM 935 C CA . TYR A 1 113 ? -21.077 7.046 50.297 1.00 93.56 113 TYR A CA 1
ATOM 936 C C . TYR A 1 113 ? -20.238 5.849 49.851 1.00 93.56 113 TYR A C 1
ATOM 938 O O . TYR A 1 113 ? -19.048 5.787 50.167 1.00 93.56 113 TYR A O 1
ATOM 946 N N . PHE A 1 114 ? -20.834 4.935 49.081 1.00 93.94 114 PHE A N 1
ATOM 947 C CA . PHE A 1 114 ? -20.148 3.758 48.562 1.00 93.94 114 PHE A CA 1
ATOM 948 C C . PHE A 1 114 ? -18.876 4.147 47.800 1.00 93.94 114 PHE A C 1
ATOM 950 O O . PHE A 1 114 ? -17.792 3.681 48.146 1.00 93.94 114 PHE A O 1
ATOM 957 N N . VAL A 1 115 ? -18.975 5.060 46.830 1.00 94.31 115 VAL A N 1
ATOM 958 C CA . VAL A 1 115 ? -17.830 5.489 46.007 1.00 94.31 115 VAL A CA 1
ATOM 959 C C . VAL A 1 115 ? -16.726 6.140 46.849 1.00 94.31 115 VAL A C 1
ATOM 961 O O . VAL A 1 115 ? -15.538 5.925 46.589 1.00 94.31 115 VAL A O 1
ATOM 964 N N . ASN A 1 116 ? -17.100 6.923 47.862 1.00 92.38 116 ASN A N 1
ATOM 965 C CA . ASN A 1 116 ? -16.153 7.695 48.666 1.00 92.38 116 ASN A CA 1
ATOM 966 C C . ASN A 1 116 ? -15.506 6.909 49.809 1.00 92.38 116 ASN A C 1
ATOM 968 O O . ASN A 1 116 ? -14.403 7.262 50.223 1.00 92.38 116 ASN A O 1
ATOM 972 N N . LYS A 1 117 ? -16.179 5.888 50.352 1.00 91.56 117 LYS A N 1
ATOM 973 C CA . LYS A 1 117 ? -15.735 5.187 51.569 1.00 91.56 117 LYS A CA 1
ATOM 974 C C . LYS A 1 117 ? -15.510 3.692 51.389 1.00 91.56 117 LYS A C 1
ATOM 976 O O . LYS A 1 117 ? -14.572 3.173 51.980 1.00 91.56 117 LYS A O 1
ATOM 981 N N . LEU A 1 118 ? -16.322 3.015 50.579 1.00 90.62 118 LEU A N 1
ATOM 982 C CA . LEU A 1 118 ? -16.277 1.553 50.442 1.00 90.62 118 LEU A CA 1
ATOM 983 C C . LEU A 1 118 ? -15.553 1.092 49.173 1.00 90.62 118 LEU A C 1
ATOM 985 O O . LEU A 1 118 ? -14.901 0.054 49.184 1.00 90.62 118 LEU A O 1
ATOM 989 N N . ALA A 1 119 ? -15.638 1.859 48.088 1.00 90.31 119 ALA A N 1
ATOM 990 C CA . ALA A 1 119 ? -15.041 1.521 46.803 1.00 90.31 119 ALA A CA 1
ATOM 991 C C . ALA A 1 119 ? -13.512 1.722 46.674 1.00 90.31 119 ALA A C 1
ATOM 993 O O . ALA A 1 119 ? -12.949 1.034 45.829 1.00 90.31 119 ALA A O 1
ATOM 994 N N . PRO A 1 120 ? -12.798 2.593 47.430 1.00 90.19 120 PRO A N 1
ATOM 995 C CA . PRO A 1 120 ? -11.346 2.772 47.248 1.00 90.19 120 PRO A CA 1
ATOM 996 C C . PRO A 1 120 ? -10.514 1.467 47.282 1.00 90.19 120 PRO A C 1
ATOM 998 O O . PRO A 1 120 ? -9.722 1.255 46.360 1.00 90.19 120 PRO A O 1
ATOM 1001 N N . PRO A 1 121 ? -10.771 0.507 48.202 1.00 87.06 121 PRO A N 1
ATOM 1002 C CA . PRO A 1 121 ? -10.125 -0.811 48.195 1.00 87.06 121 PRO A CA 1
ATOM 1003 C C . PRO A 1 121 ? -10.391 -1.679 46.955 1.00 87.06 121 PRO A C 1
ATOM 1005 O O . PRO A 1 121 ? -9.833 -2.760 46.853 1.00 87.06 121 PRO A O 1
ATOM 1008 N N . LEU A 1 122 ? -11.266 -1.282 46.028 1.00 86.31 122 LEU A N 1
ATOM 1009 C CA . LEU A 1 122 ? -11.484 -1.995 44.763 1.00 86.31 122 LEU A CA 1
ATOM 1010 C C . LEU A 1 122 ? -10.534 -1.528 43.651 1.00 86.31 122 LEU A C 1
ATOM 1012 O O . LEU A 1 122 ? -10.383 -2.223 42.644 1.00 86.31 122 LEU A O 1
ATOM 1016 N N . PHE A 1 123 ? -9.925 -0.351 43.818 1.00 86.31 123 PHE A N 1
ATOM 1017 C CA . PHE A 1 123 ? -9.123 0.322 42.793 1.00 86.31 123 PHE A CA 1
ATOM 1018 C C . PHE A 1 123 ? -7.660 0.526 43.202 1.00 86.31 123 PHE A C 1
ATOM 1020 O O . PHE A 1 123 ? -6.803 0.631 42.333 1.00 86.31 123 PHE A O 1
ATOM 1027 N N . GLU A 1 124 ? -7.367 0.579 44.505 1.00 81.50 124 GLU A N 1
ATOM 1028 C CA . GLU A 1 124 ? -6.039 0.920 45.045 1.00 81.50 124 GLU A CA 1
ATOM 1029 C C . GLU A 1 124 ? -5.163 -0.307 45.377 1.00 81.50 124 GLU A C 1
ATOM 1031 O O . GLU A 1 124 ? -4.103 -0.169 45.981 1.00 81.50 124 GLU A O 1
ATOM 1036 N N . THR A 1 125 ? -5.589 -1.520 45.014 1.00 76.69 125 THR A N 1
ATOM 1037 C CA . THR A 1 125 ? -4.904 -2.770 45.404 1.00 76.69 125 THR A CA 1
ATOM 1038 C C . THR A 1 125 ? -4.226 -3.427 44.216 1.00 76.69 125 THR A C 1
ATOM 1040 O O . THR A 1 125 ? -4.747 -3.380 43.112 1.00 76.69 125 THR A O 1
ATOM 1043 N N . GLU A 1 126 ? -3.145 -4.165 44.451 1.00 75.62 126 GLU A N 1
ATOM 1044 C CA . GLU A 1 126 ? -2.550 -5.043 43.431 1.00 75.62 126 GLU A CA 1
ATOM 1045 C C . GLU A 1 126 ? -3.216 -6.435 43.377 1.00 75.62 126 GLU A C 1
ATOM 1047 O O . GLU A 1 126 ? -2.797 -7.314 42.627 1.00 75.62 126 GLU A O 1
ATOM 1052 N N . ASN A 1 127 ? -4.268 -6.670 44.170 1.00 82.19 127 ASN A N 1
ATOM 1053 C CA . ASN A 1 127 ? -4.906 -7.977 44.286 1.00 82.19 127 ASN A CA 1
ATOM 1054 C C . ASN A 1 127 ? -5.794 -8.279 43.066 1.00 82.19 127 ASN A C 1
ATOM 1056 O O . ASN A 1 127 ? -6.906 -7.764 42.929 1.00 82.19 127 ASN A O 1
ATOM 1060 N N . GLU A 1 128 ? -5.341 -9.203 42.217 1.00 76.94 128 GLU A N 1
ATOM 1061 C CA . GLU A 1 128 ? -6.055 -9.641 41.011 1.00 76.94 128 GLU A CA 1
ATOM 1062 C C . GLU A 1 128 ? -7.471 -10.186 41.297 1.00 76.94 128 GLU A C 1
ATOM 1064 O O . GLU A 1 128 ? -8.389 -10.018 40.489 1.00 76.94 128 GLU A O 1
ATOM 1069 N N . LYS A 1 129 ? -7.704 -10.774 42.477 1.00 79.25 129 LYS A N 1
ATOM 1070 C CA . LYS A 1 129 ? -9.034 -11.260 42.869 1.00 79.25 129 LY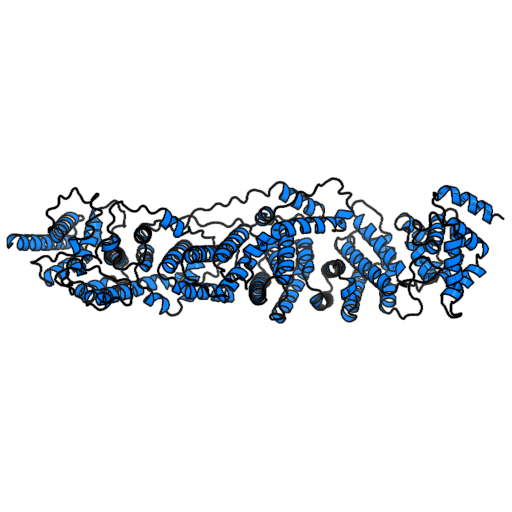S A CA 1
ATOM 1071 C C . LYS A 1 129 ? -10.001 -10.112 43.183 1.00 79.25 129 LYS A C 1
ATOM 1073 O O . LYS A 1 129 ? -11.187 -10.194 42.870 1.00 79.25 129 LYS A O 1
ATOM 1078 N N . LEU A 1 130 ? -9.503 -9.006 43.740 1.00 83.75 130 LEU A N 1
ATOM 1079 C CA . LEU A 1 130 ? -10.308 -7.792 43.896 1.00 83.75 130 LEU A CA 1
ATOM 1080 C C . LEU A 1 130 ? -10.579 -7.147 42.537 1.00 83.75 130 LEU A C 1
ATOM 1082 O O . LEU A 1 130 ? -11.707 -6.746 42.285 1.00 83.75 130 LEU A O 1
ATOM 1086 N N . HIS A 1 131 ? -9.621 -7.167 41.609 1.00 86.81 131 HIS A N 1
ATOM 1087 C CA . HIS A 1 131 ? -9.843 -6.713 40.233 1.00 86.81 131 HIS A CA 1
ATOM 1088 C C . HIS A 1 131 ? -10.940 -7.500 39.498 1.00 86.81 131 HIS A C 1
ATOM 1090 O O . HIS A 1 131 ? -11.704 -6.911 38.729 1.00 86.81 131 HIS A O 1
ATOM 1096 N N . ASN A 1 132 ? -11.081 -8.802 39.768 1.00 82.88 132 ASN A N 1
ATOM 1097 C CA . ASN A 1 132 ? -12.207 -9.605 39.275 1.00 82.88 132 ASN A CA 1
ATOM 1098 C C . ASN A 1 132 ? -13.556 -9.082 39.767 1.00 82.88 132 ASN A C 1
ATOM 1100 O O . ASN A 1 132 ? -14.473 -8.877 38.965 1.00 82.88 132 ASN A O 1
ATOM 1104 N N . LEU A 1 133 ? -13.665 -8.851 41.076 1.00 84.44 133 LEU A N 1
ATOM 1105 C CA . LEU A 1 133 ? -14.850 -8.259 41.684 1.00 84.44 133 LEU A CA 1
ATOM 1106 C C . LEU A 1 133 ? -15.119 -6.865 41.104 1.00 84.44 133 LEU A C 1
ATOM 1108 O O . LEU A 1 133 ? -16.253 -6.577 40.724 1.00 84.44 133 LEU A O 1
ATOM 1112 N N . THR A 1 134 ? -14.086 -6.032 40.969 1.00 89.50 134 THR A N 1
ATOM 1113 C CA . THR A 1 134 ? -14.174 -4.691 40.383 1.00 89.50 134 THR A CA 1
ATOM 1114 C C . THR A 1 134 ? -14.728 -4.749 38.967 1.00 89.50 134 THR A C 1
ATOM 1116 O O . THR A 1 134 ? -15.653 -4.001 38.661 1.00 89.50 134 THR A O 1
ATOM 1119 N N . ALA A 1 135 ? -14.250 -5.662 38.118 1.00 88.50 135 ALA A N 1
ATOM 1120 C CA . ALA A 1 135 ? -14.752 -5.822 36.754 1.00 88.50 135 ALA A CA 1
ATOM 1121 C C . ALA A 1 135 ? -16.239 -6.210 36.724 1.00 88.50 135 ALA A C 1
ATOM 1123 O O . ALA A 1 135 ? -17.035 -5.607 36.001 1.00 88.50 135 ALA A O 1
ATOM 1124 N N . ALA A 1 136 ? -16.631 -7.197 37.535 1.00 85.38 136 ALA A N 1
ATOM 1125 C CA . ALA A 1 136 ? -18.006 -7.681 37.588 1.00 85.38 136 ALA A CA 1
ATOM 1126 C C . ALA A 1 136 ? -18.975 -6.631 38.151 1.00 85.38 136 ALA A C 1
ATOM 1128 O O . ALA A 1 136 ? -20.052 -6.415 37.591 1.00 85.38 136 ALA A O 1
ATOM 1129 N N . LEU A 1 137 ? -18.581 -5.956 39.230 1.00 89.56 137 LEU A N 1
ATOM 1130 C CA . LEU A 1 137 ? -19.350 -4.885 39.852 1.00 89.56 137 LEU A CA 1
ATOM 1131 C C . LEU A 1 137 ? -19.479 -3.678 38.918 1.00 89.56 137 LEU A C 1
ATOM 1133 O O . LEU A 1 137 ? -20.581 -3.172 38.722 1.00 89.56 137 LEU A O 1
ATOM 1137 N N . SER A 1 138 ? -18.376 -3.258 38.297 1.00 92.56 138 SER A N 1
ATOM 1138 C CA . SER A 1 138 ? -18.363 -2.134 37.359 1.00 92.56 138 SER A CA 1
ATOM 1139 C C . SER A 1 138 ? -19.240 -2.409 36.145 1.00 92.56 138 SER A C 1
ATOM 1141 O O . SER A 1 138 ? -19.940 -1.507 35.699 1.00 92.56 138 SER A O 1
ATOM 1143 N N . ARG A 1 139 ? -19.283 -3.654 35.644 1.00 89.19 139 ARG A N 1
ATOM 1144 C CA . ARG A 1 139 ? -20.249 -4.038 34.607 1.00 89.19 139 ARG A CA 1
ATOM 1145 C C . ARG A 1 139 ? -21.680 -3.791 35.073 1.00 89.19 139 ARG A C 1
ATOM 1147 O O . ARG A 1 139 ? -22.445 -3.207 34.323 1.00 89.19 139 ARG A O 1
ATOM 1154 N N . ILE A 1 140 ? -22.045 -4.201 36.292 1.00 89.44 140 ILE A N 1
ATOM 1155 C CA . ILE A 1 140 ? -23.401 -3.973 36.818 1.00 89.44 140 ILE A CA 1
ATOM 1156 C C . ILE A 1 140 ? -23.699 -2.473 36.915 1.00 89.44 140 ILE A C 1
ATOM 1158 O O . ILE A 1 140 ? -24.768 -2.049 36.494 1.00 89.44 140 ILE A O 1
ATOM 1162 N N . ILE A 1 141 ? -22.767 -1.686 37.452 1.00 92.62 141 ILE A N 1
ATOM 1163 C CA . ILE A 1 141 ? -22.964 -0.256 37.713 1.00 92.62 141 ILE A CA 1
ATOM 1164 C C . ILE A 1 141 ? -23.003 0.567 36.420 1.00 92.62 141 ILE A C 1
ATOM 1166 O O . ILE A 1 141 ? -23.801 1.492 36.330 1.00 92.62 141 ILE A O 1
ATOM 1170 N N . LEU A 1 142 ? -22.145 0.263 35.442 1.00 91.62 142 LEU A N 1
ATOM 1171 C CA . LEU A 1 142 ? -21.920 1.113 34.268 1.00 91.62 142 LEU A CA 1
ATOM 1172 C C . LEU A 1 142 ? -22.710 0.690 33.026 1.00 91.62 142 LEU A C 1
ATOM 1174 O O . LEU A 1 142 ? -23.020 1.553 32.208 1.00 91.62 142 LEU A O 1
ATOM 1178 N N . ASP A 1 143 ? -23.015 -0.601 32.858 1.00 90.06 143 ASP A N 1
ATOM 1179 C CA . ASP A 1 143 ? -23.783 -1.097 31.710 1.00 90.06 143 ASP A CA 1
ATOM 1180 C C . ASP A 1 143 ? -25.271 -0.745 31.890 1.00 90.06 143 ASP A C 1
ATOM 1182 O O . ASP A 1 143 ? -25.924 -1.291 32.786 1.00 90.06 143 ASP A O 1
ATOM 1186 N N . PRO A 1 144 ? -25.858 0.115 31.039 1.00 89.44 144 PRO A N 1
ATOM 1187 C CA . PRO A 1 144 ? -27.242 0.552 31.218 1.00 89.44 144 PRO A CA 1
ATOM 1188 C C . PRO A 1 144 ? -28.257 -0.603 31.128 1.00 89.44 144 PRO A C 1
ATOM 1190 O O . PRO A 1 144 ? -29.332 -0.563 31.729 1.00 89.44 144 PRO A O 1
ATOM 1193 N N . THR A 1 145 ? -27.908 -1.696 30.440 1.00 87.00 145 THR A N 1
ATOM 1194 C CA . THR A 1 145 ? -28.795 -2.855 30.245 1.00 87.00 145 THR A CA 1
ATOM 1195 C C . THR A 1 145 ? -29.044 -3.673 31.518 1.00 87.00 145 THR A C 1
ATOM 1197 O O . THR A 1 145 ? -29.953 -4.515 31.529 1.00 87.00 145 THR A O 1
ATOM 1200 N N . THR A 1 146 ? -28.270 -3.430 32.583 1.00 87.00 146 THR A N 1
ATOM 1201 C CA . THR A 1 146 ? -28.438 -4.050 33.908 1.00 87.00 146 THR A CA 1
ATOM 1202 C C . THR A 1 146 ? -29.567 -3.391 34.704 1.00 87.00 146 THR A C 1
ATOM 1204 O O . THR A 1 146 ? -30.106 -4.002 35.628 1.00 87.00 146 THR A O 1
ATOM 1207 N N . GLY A 1 147 ? -29.923 -2.151 34.350 1.00 88.06 147 GLY A N 1
ATOM 1208 C CA . GLY A 1 147 ? -30.891 -1.319 35.054 1.00 88.06 147 GLY A CA 1
ATOM 1209 C C . GLY A 1 147 ? -30.363 -0.645 36.322 1.00 88.06 147 GLY A C 1
ATOM 1210 O O . GLY A 1 147 ? -31.157 -0.006 37.006 1.00 88.06 147 GLY A O 1
ATOM 1211 N N . PHE A 1 148 ? -29.068 -0.740 36.655 1.00 91.88 148 PHE A N 1
ATOM 1212 C CA . PHE A 1 148 ? -28.512 -0.035 37.820 1.00 91.88 148 PHE A CA 1
ATOM 1213 C C . PHE A 1 148 ? -28.657 1.483 37.681 1.00 91.88 148 PHE A C 1
ATOM 1215 O O . PHE A 1 148 ? -29.283 2.113 38.530 1.00 91.88 148 PHE A O 1
ATOM 1222 N N . LEU A 1 149 ? -28.155 2.058 36.583 1.00 92.69 149 LEU A N 1
ATOM 1223 C CA . LEU A 1 149 ? -28.209 3.505 36.335 1.00 92.69 149 LEU A CA 1
ATOM 1224 C C . LEU A 1 149 ? -29.641 4.040 36.222 1.00 92.69 149 LEU A C 1
ATOM 1226 O O . LEU A 1 149 ? -29.892 5.169 36.617 1.00 92.69 149 LEU A O 1
ATOM 1230 N N . ALA A 1 150 ? -30.584 3.231 35.738 1.00 91.00 150 ALA A N 1
ATOM 1231 C CA . ALA A 1 150 ? -31.981 3.639 35.609 1.00 91.00 150 ALA A CA 1
ATOM 1232 C C . ALA A 1 150 ? -32.734 3.641 36.952 1.00 91.00 150 ALA A C 1
ATOM 1234 O O . ALA A 1 150 ? -33.693 4.384 37.118 1.00 91.00 150 ALA A O 1
ATOM 1235 N N . ASN A 1 151 ? -32.329 2.799 37.912 1.00 90.50 151 ASN A N 1
ATOM 1236 C CA . ASN A 1 151 ? -33.127 2.531 39.114 1.00 90.50 151 ASN A CA 1
ATOM 1237 C C . ASN A 1 151 ? -32.459 2.961 40.426 1.00 90.50 151 ASN A C 1
ATOM 1239 O O . ASN A 1 151 ? -33.156 3.431 41.322 1.00 90.50 151 ASN A O 1
ATOM 1243 N N . ALA A 1 152 ? -31.137 2.825 40.565 1.00 91.69 152 ALA A N 1
ATOM 1244 C CA . ALA A 1 152 ? -30.412 3.217 41.777 1.00 91.69 152 ALA A CA 1
ATOM 1245 C C . ALA A 1 152 ? -30.574 4.706 42.148 1.00 91.69 152 ALA A C 1
ATOM 1247 O O . ALA A 1 152 ? -30.689 4.996 43.343 1.00 91.69 152 ALA A O 1
ATOM 1248 N N . PRO A 1 153 ? -30.649 5.654 41.193 1.00 93.06 153 PRO A N 1
ATOM 1249 C CA . PRO A 1 153 ? -30.911 7.051 41.522 1.00 93.06 153 PRO A CA 1
ATOM 1250 C C . PRO A 1 153 ? -32.295 7.293 42.128 1.00 93.06 153 PRO A C 1
ATOM 1252 O O . PRO A 1 153 ? -32.441 8.221 42.900 1.00 93.06 153 PRO A O 1
ATOM 1255 N N . HIS A 1 154 ? -33.297 6.451 41.851 1.00 89.50 154 HIS A N 1
ATOM 1256 C CA . HIS A 1 154 ? -34.621 6.559 42.478 1.00 89.50 154 HIS A CA 1
ATOM 1257 C C . HIS A 1 154 ? -34.670 5.998 43.912 1.00 89.50 154 HIS A C 1
ATOM 1259 O O . HIS A 1 154 ? -35.73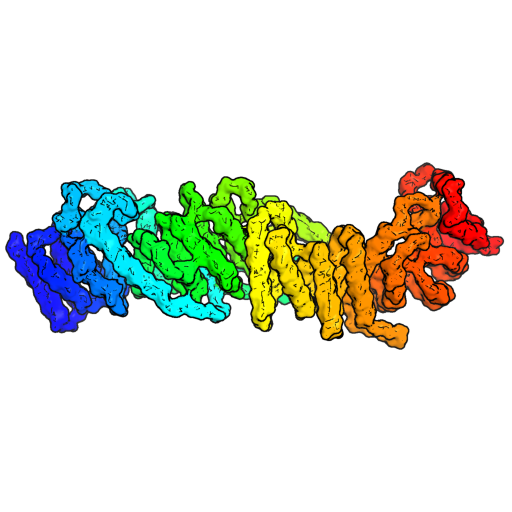7 5.963 44.532 1.00 89.50 154 HIS A O 1
ATOM 1265 N N . ASN A 1 155 ? -33.552 5.495 44.440 1.00 88.06 155 ASN A N 1
ATOM 1266 C CA . ASN A 1 155 ? -33.474 5.093 45.836 1.00 88.06 155 ASN A CA 1
ATOM 1267 C C . ASN A 1 155 ? -33.640 6.329 46.738 1.00 88.06 155 ASN A C 1
ATOM 1269 O O . ASN A 1 155 ? -32.970 7.324 46.481 1.00 88.06 155 ASN A O 1
ATOM 1273 N N . PRO A 1 156 ? -34.423 6.282 47.833 1.00 87.00 156 PRO A N 1
ATOM 1274 C CA . PRO A 1 156 ? -34.639 7.423 48.728 1.00 87.00 156 PRO A CA 1
ATOM 1275 C C . PRO A 1 156 ? -33.388 8.189 49.195 1.00 87.00 156 PRO A C 1
ATOM 1277 O O . PRO A 1 156 ? -33.498 9.361 49.535 1.00 87.00 156 PRO A O 1
ATOM 1280 N N . LYS A 1 157 ? -32.209 7.551 49.248 1.00 85.69 157 LYS A N 1
ATOM 1281 C CA . LYS A 1 157 ? -30.944 8.218 49.621 1.00 85.69 157 LYS A CA 1
ATOM 1282 C C . LYS A 1 157 ? -30.190 8.854 48.450 1.00 85.69 157 LYS A C 1
ATOM 1284 O O . LYS A 1 157 ? -29.297 9.663 48.682 1.00 85.69 157 LYS A O 1
ATOM 1289 N N . ASN A 1 158 ? -30.535 8.483 47.222 1.00 89.19 158 ASN A N 1
ATOM 1290 C CA . ASN A 1 158 ? -29.940 8.994 45.988 1.00 89.19 158 ASN A CA 1
ATOM 1291 C C . ASN A 1 158 ? -30.897 9.916 45.209 1.00 89.19 158 ASN A C 1
ATOM 1293 O O . ASN A 1 158 ? -30.432 10.672 44.357 1.00 89.19 158 ASN A O 1
ATOM 1297 N N . ASP A 1 159 ? -32.205 9.837 45.477 1.00 89.31 159 ASP A N 1
ATOM 1298 C CA . ASP A 1 159 ? -33.263 10.480 44.697 1.00 89.31 159 ASP A CA 1
ATOM 1299 C C . ASP A 1 159 ? -33.345 11.972 44.991 1.00 89.31 159 ASP A C 1
ATOM 1301 O O . ASP A 1 159 ? -33.902 12.398 46.000 1.00 89.31 159 ASP A O 1
ATOM 1305 N N . VAL A 1 160 ? -32.754 12.757 44.094 1.00 89.94 160 VAL A N 1
ATOM 1306 C CA . VAL A 1 160 ? -32.773 14.224 44.132 1.00 89.94 160 VAL A CA 1
ATOM 1307 C C . VAL A 1 160 ? -33.995 14.793 43.417 1.00 89.94 160 VAL A C 1
ATOM 1309 O O . VAL A 1 160 ? -34.454 15.880 43.757 1.00 89.94 160 VAL A O 1
ATOM 1312 N N . TRP A 1 161 ? -34.502 14.087 42.407 1.00 87.00 161 TRP A N 1
ATOM 1313 C CA . TRP A 1 161 ? -35.564 14.597 41.543 1.00 87.00 161 TRP A CA 1
ATOM 1314 C C . TRP A 1 161 ? -36.951 14.366 42.134 1.00 87.00 161 TRP A C 1
ATOM 1316 O O . TRP A 1 161 ? -37.858 15.149 41.865 1.00 87.00 161 TRP A O 1
ATOM 1326 N N . HIS A 1 162 ? -37.120 13.312 42.939 1.00 86.31 162 HIS A N 1
ATOM 1327 C CA . HIS A 1 162 ? -38.396 12.895 43.530 1.00 86.31 162 HIS A CA 1
ATOM 1328 C C . HIS A 1 162 ? -39.499 12.592 42.504 1.00 86.31 162 HIS A C 1
ATOM 1330 O O . HIS A 1 162 ? -40.675 12.473 42.857 1.00 86.31 162 HIS A O 1
ATOM 1336 N N . ASP A 1 163 ? -39.115 12.414 41.242 1.00 85.81 163 ASP A N 1
ATOM 1337 C CA . ASP A 1 163 ? -39.982 12.012 40.148 1.00 85.81 163 ASP A CA 1
ATOM 1338 C C . ASP A 1 163 ? -39.736 10.533 39.827 1.00 85.81 163 ASP A C 1
ATOM 1340 O O . ASP A 1 163 ? -38.608 10.086 39.603 1.00 85.81 163 ASP A O 1
ATOM 1344 N N . LYS A 1 164 ? -40.814 9.745 39.840 1.00 80.00 164 LYS A N 1
ATOM 1345 C CA . LYS A 1 164 ? -40.767 8.299 39.600 1.00 80.00 164 LYS A CA 1
ATOM 1346 C C . LYS A 1 164 ? -40.597 7.943 38.127 1.00 80.00 164 LYS A C 1
ATOM 1348 O O . LYS A 1 164 ? -40.210 6.801 37.879 1.00 80.00 164 LYS A O 1
ATOM 1353 N N . ASP A 1 165 ? -40.887 8.877 37.225 1.00 83.00 165 ASP A N 1
ATOM 1354 C CA . ASP A 1 165 ? -40.850 8.700 35.773 1.00 83.00 165 ASP A CA 1
ATOM 1355 C C . ASP A 1 165 ? -39.681 9.462 35.115 1.00 83.00 165 ASP A C 1
ATOM 1357 O O . ASP A 1 165 ? -39.549 9.445 33.888 1.00 83.00 165 ASP A O 1
ATOM 1361 N N . HIS A 1 166 ? -38.807 10.094 35.914 1.00 88.38 166 HIS A N 1
ATOM 1362 C CA . HIS A 1 166 ? -37.618 10.794 35.418 1.00 88.38 166 HIS A CA 1
ATOM 1363 C C . HIS A 1 166 ? -36.691 9.844 34.657 1.00 88.38 166 HIS A C 1
ATOM 1365 O O . HIS A 1 166 ? -36.225 8.837 35.194 1.00 88.38 166 HIS A O 1
ATOM 1371 N N . ASN A 1 167 ? -36.381 10.192 33.409 1.00 88.25 167 ASN A N 1
ATOM 1372 C CA . ASN A 1 167 ? -35.405 9.470 32.603 1.00 88.25 167 ASN A CA 1
ATOM 1373 C C . ASN A 1 167 ? -34.036 10.123 32.775 1.00 88.25 167 ASN A C 1
ATOM 1375 O O . ASN A 1 167 ? -33.792 11.207 32.250 1.00 88.25 167 ASN A O 1
ATOM 1379 N N . PHE A 1 168 ? -33.147 9.441 33.489 1.00 91.38 168 PHE A N 1
ATOM 1380 C CA . PHE A 1 168 ? -31.795 9.930 33.732 1.00 91.38 168 PHE A CA 1
ATOM 1381 C C . PHE A 1 168 ? -30.948 9.976 32.459 1.00 91.38 168 PHE A C 1
ATOM 1383 O O . PHE A 1 168 ? -31.029 9.082 31.619 1.00 91.38 168 PHE A O 1
ATOM 1390 N N . ASP A 1 169 ? -30.057 10.956 32.368 1.00 91.06 169 ASP A N 1
ATOM 1391 C CA . ASP A 1 169 ? -28.995 11.037 31.370 1.00 91.06 169 ASP A CA 1
ATOM 1392 C C . ASP A 1 169 ? -27.625 11.136 32.058 1.00 91.06 169 ASP A C 1
ATOM 1394 O O . ASP A 1 169 ? -27.219 12.192 32.539 1.00 91.06 169 ASP A O 1
ATOM 1398 N N . PHE A 1 170 ? -26.887 10.028 32.099 1.00 90.81 170 PHE A N 1
ATOM 1399 C CA . PHE A 1 170 ? -25.556 9.949 32.712 1.00 90.81 170 PHE A CA 1
ATOM 1400 C C . PHE A 1 170 ? -24.414 9.829 31.696 1.00 90.81 170 PHE A C 1
ATOM 1402 O O . PHE A 1 170 ? -23.259 9.626 32.095 1.00 90.81 170 PHE A O 1
ATOM 1409 N N . PHE A 1 171 ? -24.702 9.904 30.397 1.00 87.25 171 PHE A N 1
ATOM 1410 C CA . PHE A 1 171 ? -23.685 9.806 29.345 1.00 87.25 171 PHE A CA 1
ATOM 1411 C C . PHE A 1 171 ? -23.451 11.146 28.645 1.00 87.25 171 PHE A C 1
ATOM 1413 O O . PHE A 1 171 ? -22.323 11.410 28.229 1.00 87.25 171 PHE A O 1
ATOM 1420 N N . ASN A 1 172 ? -24.441 12.037 28.605 1.00 84.56 172 ASN A N 1
ATOM 1421 C CA . ASN A 1 172 ? -24.240 13.404 28.149 1.00 84.56 172 ASN A CA 1
ATOM 1422 C C . ASN A 1 172 ? -23.485 14.230 29.202 1.00 84.56 172 ASN A C 1
ATOM 1424 O O . ASN A 1 172 ? -23.959 14.415 30.320 1.00 84.56 172 ASN A O 1
ATOM 1428 N N . VAL A 1 173 ? -22.318 14.763 28.827 1.00 80.50 173 VAL A N 1
ATOM 1429 C CA . VAL A 1 173 ? -21.435 15.557 29.704 1.00 80.50 173 VAL A CA 1
ATOM 1430 C C . VAL A 1 173 ? -22.119 16.833 30.217 1.00 80.50 173 VAL A C 1
ATOM 1432 O O . VAL A 1 173 ? -21.815 17.303 31.311 1.00 80.50 173 VAL A O 1
ATOM 1435 N N . GLU A 1 174 ? -23.071 17.379 29.460 1.00 85.44 174 GLU A N 1
ATOM 1436 C CA . GLU A 1 174 ? -23.803 18.598 29.826 1.00 85.44 174 GLU A CA 1
ATOM 1437 C C . GLU A 1 174 ? -25.046 18.322 30.689 1.00 85.44 174 GLU A C 1
ATOM 1439 O O . GLU A 1 174 ? -25.695 19.262 31.160 1.00 85.44 174 GLU A O 1
ATOM 1444 N N . SER A 1 175 ? -25.367 17.046 30.933 1.00 89.81 175 SER A N 1
ATOM 1445 C CA . SER A 1 175 ? -26.561 16.643 31.671 1.00 89.81 175 SER A CA 1
ATOM 1446 C C . SER A 1 175 ? -26.602 17.220 33.088 1.00 89.81 175 SER A C 1
ATOM 1448 O O . SER A 1 175 ? -25.617 17.229 33.834 1.00 89.81 175 SER A O 1
ATOM 1450 N N . SER A 1 176 ? -27.794 17.658 33.497 1.00 91.44 176 SER A N 1
ATOM 1451 C CA . SER A 1 176 ? -28.057 18.062 34.879 1.00 91.44 176 SER A CA 1
ATOM 1452 C C . SER A 1 176 ? -27.940 16.899 35.872 1.00 91.44 176 SER A C 1
ATOM 1454 O O . SER A 1 176 ? -27.537 17.122 37.014 1.00 91.44 176 SER A O 1
ATOM 1456 N N . ASP A 1 177 ? -28.175 15.658 35.432 1.00 92.38 177 ASP A N 1
ATOM 1457 C CA . ASP A 1 177 ? -28.067 14.470 36.282 1.00 92.38 177 ASP A CA 1
ATOM 1458 C C . ASP A 1 177 ? -26.628 14.227 36.749 1.00 92.38 177 ASP A C 1
ATOM 1460 O O . ASP A 1 177 ? -26.418 13.809 37.888 1.00 92.38 177 ASP A O 1
ATOM 1464 N N . LEU A 1 178 ? -25.623 14.574 35.934 1.00 89.88 178 LEU A N 1
ATOM 1465 C CA . LEU A 1 178 ? -24.207 14.503 36.321 1.00 89.88 178 LEU A CA 1
ATOM 1466 C C . LEU A 1 178 ? -23.831 15.511 37.419 1.00 89.88 178 LEU A C 1
ATOM 1468 O O . LEU A 1 178 ? -22.845 15.311 38.125 1.00 89.88 178 LEU A O 1
ATOM 1472 N N . LYS A 1 179 ? -24.618 16.579 37.606 1.00 91.31 179 LYS A N 1
ATOM 1473 C CA . LYS A 1 179 ? -24.377 17.602 38.640 1.00 91.31 179 LYS A CA 1
ATOM 1474 C C . LYS A 1 179 ? -24.933 17.203 40.011 1.00 91.31 179 LYS A C 1
ATOM 1476 O O . LYS A 1 179 ? -24.546 17.807 41.016 1.00 91.31 179 LYS A O 1
ATOM 1481 N N . THR A 1 180 ? -25.809 16.198 40.067 1.00 94.50 180 THR A N 1
ATOM 1482 C CA . THR A 1 180 ? -26.361 15.649 41.317 1.00 94.50 180 THR A CA 1
ATOM 1483 C C . THR A 1 180 ? -25.277 14.940 42.148 1.00 94.50 180 THR A C 1
ATOM 1485 O O . THR A 1 180 ? -24.232 14.573 41.605 1.00 94.50 180 THR A O 1
ATOM 1488 N N . PRO A 1 181 ? -25.480 14.696 43.459 1.00 95.06 181 PRO A N 1
ATOM 1489 C CA . PRO A 1 181 ? -24.549 13.904 44.265 1.00 95.06 181 PRO A CA 1
ATOM 1490 C C . PRO A 1 181 ? -24.308 12.499 43.696 1.00 95.06 181 PRO A C 1
ATOM 1492 O O . PRO A 1 181 ? -23.169 12.036 43.694 1.00 95.06 181 PRO A O 1
ATOM 1495 N N . PHE A 1 182 ? -25.353 11.848 43.166 1.00 95.31 182 PHE A N 1
ATOM 1496 C CA . PHE A 1 182 ? -25.229 10.554 42.490 1.00 95.31 182 PHE A CA 1
ATOM 1497 C C . PHE A 1 182 ? -24.377 10.670 41.219 1.00 95.31 182 PHE A C 1
ATOM 1499 O O . PHE A 1 182 ? -23.449 9.889 41.028 1.00 95.31 182 PHE A O 1
ATOM 1506 N N . GLY A 1 183 ? -24.651 11.673 40.380 1.00 93.56 183 GLY A N 1
ATOM 1507 C CA . GLY A 1 183 ? -23.905 11.934 39.149 1.00 93.56 183 GLY A CA 1
ATOM 1508 C C . GLY A 1 183 ? -22.421 12.228 39.383 1.00 93.56 183 GLY A C 1
ATOM 1509 O O . GLY A 1 183 ? -21.572 11.653 38.705 1.00 93.56 183 GLY A O 1
ATOM 1510 N N . LYS A 1 184 ? -22.095 13.043 40.394 1.00 93.06 184 LYS A N 1
ATOM 1511 C CA . LYS A 1 184 ? -20.708 13.318 40.808 1.00 93.06 184 LYS A CA 1
ATOM 1512 C C . LYS A 1 184 ? -20.005 12.060 41.312 1.00 93.06 184 LYS A C 1
ATOM 1514 O O . LYS A 1 184 ? -18.888 11.782 40.899 1.00 93.06 184 LYS A O 1
ATOM 1519 N N . ALA A 1 185 ? -20.680 11.253 42.130 1.00 95.19 185 ALA A N 1
ATOM 1520 C CA . ALA A 1 185 ? -20.134 9.976 42.581 1.00 95.19 185 ALA A CA 1
ATOM 1521 C C . ALA A 1 185 ? -19.908 8.997 41.416 1.00 95.19 185 ALA A C 1
ATOM 1523 O O . ALA A 1 185 ? -18.910 8.284 41.392 1.00 95.19 185 ALA A O 1
ATOM 1524 N N . LEU A 1 186 ? -20.798 8.978 40.418 1.00 93.88 186 LEU A N 1
ATOM 1525 C CA . LEU A 1 186 ? -20.620 8.169 39.210 1.00 93.88 186 LEU A CA 1
ATOM 1526 C C . LEU A 1 186 ? -19.404 8.632 38.409 1.00 93.88 186 LEU A C 1
ATOM 1528 O O . LEU A 1 186 ? -18.653 7.799 37.902 1.00 93.88 186 LEU A O 1
ATOM 1532 N N . TRP A 1 187 ? -19.201 9.945 38.313 1.00 90.44 187 TRP A N 1
ATOM 1533 C CA . TRP A 1 187 ? -18.015 10.522 37.697 1.00 90.44 187 TRP A CA 1
ATOM 1534 C C . TRP A 1 187 ? -16.738 10.090 38.426 1.00 90.44 187 TRP A C 1
ATOM 1536 O O . TRP A 1 187 ? -15.846 9.523 37.801 1.00 90.44 187 TRP A O 1
ATOM 1546 N N . ASP A 1 188 ? -16.690 10.236 39.751 1.00 90.88 188 ASP A N 1
ATOM 1547 C CA . ASP A 1 188 ? -15.543 9.824 40.569 1.00 90.88 188 ASP A CA 1
ATOM 1548 C C . ASP A 1 188 ? -15.267 8.314 40.465 1.00 90.88 188 ASP A C 1
ATOM 1550 O O . ASP A 1 188 ? -14.114 7.879 40.439 1.00 90.88 188 ASP A O 1
ATOM 1554 N N . TYR A 1 189 ? -16.319 7.494 40.378 1.00 92.75 189 TYR A N 1
ATOM 1555 C CA . TYR A 1 189 ? -16.197 6.052 40.159 1.00 92.75 189 TYR A CA 1
ATOM 1556 C C . TYR A 1 189 ? -15.583 5.734 38.790 1.00 92.75 189 TYR A C 1
ATOM 1558 O O . TYR A 1 189 ? -14.689 4.891 38.693 1.00 92.75 189 TYR A O 1
ATOM 1566 N N . ARG A 1 190 ? -16.028 6.426 37.732 1.00 89.88 190 ARG A N 1
ATOM 1567 C CA . ARG A 1 190 ? -15.471 6.297 36.377 1.00 89.88 190 ARG A CA 1
ATOM 1568 C C . ARG A 1 190 ? -14.010 6.736 36.321 1.00 89.88 190 ARG A C 1
ATOM 1570 O O . ARG A 1 190 ? -13.224 6.047 35.682 1.00 89.88 190 ARG A O 1
ATOM 1577 N N . GLU A 1 191 ? -13.633 7.815 37.004 1.00 87.00 191 GLU A N 1
ATOM 1578 C CA . GLU A 1 191 ? -12.241 8.285 37.076 1.00 87.00 191 GLU A CA 1
ATOM 1579 C C . GLU A 1 191 ? -11.329 7.274 37.786 1.00 87.00 191 GLU A C 1
ATOM 1581 O O . GLU A 1 191 ? -10.280 6.907 37.255 1.00 87.00 191 GLU A O 1
ATOM 1586 N N . LYS A 1 192 ? -11.754 6.729 38.935 1.00 88.81 192 LYS A N 1
ATOM 1587 C CA . LYS A 1 192 ? -11.020 5.653 39.629 1.00 88.81 192 LYS A CA 1
ATOM 1588 C C . LYS A 1 192 ? -10.847 4.417 38.746 1.00 88.81 192 LYS A C 1
ATOM 1590 O O . LYS A 1 192 ? -9.754 3.854 38.679 1.00 88.81 192 LYS A O 1
ATOM 1595 N N . LEU A 1 193 ? -11.902 4.016 38.033 1.00 89.06 193 LEU A N 1
ATOM 1596 C CA . LEU A 1 193 ? -11.820 2.895 37.101 1.00 89.06 193 LEU A CA 1
ATOM 1597 C C . LEU A 1 193 ? -10.909 3.213 35.910 1.00 89.06 193 LEU A C 1
ATOM 1599 O O . LEU A 1 193 ? -10.095 2.369 35.560 1.00 89.06 193 LEU A O 1
ATOM 1603 N N . ASN A 1 194 ? -10.987 4.413 35.326 1.00 85.12 194 ASN A N 1
ATOM 1604 C CA . ASN A 1 194 ? -10.081 4.864 34.264 1.00 85.12 194 ASN A CA 1
ATOM 1605 C C . ASN A 1 194 ? -8.619 4.721 34.704 1.00 85.12 194 ASN A C 1
ATOM 1607 O O . ASN A 1 194 ? -7.834 4.100 33.990 1.00 85.12 194 ASN A O 1
ATOM 1611 N N . HIS A 1 195 ? -8.260 5.216 35.893 1.00 83.31 195 HIS A N 1
ATOM 1612 C CA . HIS A 1 195 ? -6.907 5.072 36.440 1.00 83.31 195 HIS A CA 1
ATOM 1613 C C . HIS A 1 195 ? -6.460 3.609 36.537 1.00 83.31 195 HIS A C 1
ATOM 1615 O O . HIS A 1 195 ? -5.342 3.286 36.128 1.00 83.31 195 HIS A O 1
ATOM 1621 N N . LEU A 1 196 ? -7.340 2.720 37.006 1.00 85.94 196 LEU A N 1
ATOM 1622 C CA . LEU A 1 196 ? -7.063 1.287 37.048 1.00 85.94 196 LEU A CA 1
ATOM 1623 C C . LEU A 1 196 ? -6.915 0.684 35.640 1.00 85.94 196 LEU A C 1
ATOM 1625 O O . LEU A 1 196 ? -6.000 -0.094 35.408 1.00 85.94 196 LEU A O 1
ATOM 1629 N N . LEU A 1 197 ? -7.771 1.032 34.674 1.00 84.38 197 LEU A N 1
ATOM 1630 C CA . LEU A 1 197 ? -7.653 0.520 33.301 1.00 84.38 197 LEU A CA 1
ATOM 1631 C C . LEU A 1 197 ? -6.343 0.957 32.642 1.00 84.38 197 LEU A C 1
ATOM 1633 O O . LEU A 1 197 ? -5.708 0.164 31.947 1.00 84.38 197 LEU A O 1
ATOM 1637 N N . PHE A 1 198 ? -5.926 2.205 32.865 1.00 77.25 198 PHE A N 1
ATOM 1638 C CA . PHE A 1 198 ? -4.695 2.727 32.285 1.00 77.25 198 PHE A CA 1
ATOM 1639 C C . PHE A 1 198 ? -3.445 2.039 32.828 1.00 77.25 198 PHE A C 1
ATOM 1641 O O . PHE A 1 198 ? -2.509 1.845 32.054 1.00 77.25 198 PHE A O 1
ATOM 1648 N N . SER A 1 199 ? -3.428 1.586 34.086 1.00 78.31 199 SER A N 1
ATOM 1649 C CA . SER A 1 199 ? -2.277 0.834 34.604 1.00 78.31 199 SER A CA 1
ATOM 1650 C C . SER A 1 199 ? -2.045 -0.465 33.815 1.00 78.31 199 SER A C 1
ATOM 1652 O O . SER A 1 199 ? -0.909 -0.747 33.429 1.00 78.31 199 SER A O 1
ATOM 1654 N N . TYR A 1 200 ? -3.117 -1.176 33.435 1.00 77.19 200 TYR A N 1
ATOM 1655 C CA . TYR A 1 200 ? -3.064 -2.375 32.579 1.00 77.19 200 TYR A CA 1
ATOM 1656 C C . TYR A 1 200 ? -2.622 -2.105 31.137 1.00 77.19 200 TYR A C 1
ATOM 1658 O O . TYR A 1 200 ? -2.181 -3.023 30.436 1.00 77.19 200 TYR A O 1
ATOM 1666 N N . PHE A 1 201 ? -2.782 -0.867 30.679 1.00 69.94 201 PHE A N 1
ATOM 1667 C CA . PHE A 1 201 ? -2.383 -0.407 29.356 1.00 69.94 201 PHE A CA 1
ATOM 1668 C C . PHE A 1 201 ? -0.915 0.039 29.308 1.00 69.94 201 PHE A C 1
ATOM 1670 O O . PHE A 1 201 ? -0.228 -0.227 28.318 1.00 69.94 201 PHE A O 1
ATOM 1677 N N . THR A 1 202 ? -0.421 0.659 30.385 1.00 63.62 202 THR A N 1
ATOM 1678 C CA . THR A 1 202 ? 0.961 1.155 30.531 1.00 63.62 202 THR A CA 1
ATOM 1679 C C . THR A 1 202 ? 1.968 0.111 31.009 1.00 63.62 202 THR A C 1
ATOM 1681 O O . THR A 1 202 ? 3.152 0.426 31.140 1.00 63.62 202 THR A O 1
ATOM 1684 N N . ASP A 1 203 ? 1.520 -1.113 31.287 1.00 59.59 203 ASP A N 1
ATOM 1685 C CA . ASP A 1 203 ? 2.383 -2.175 31.788 1.00 59.59 203 ASP A CA 1
ATOM 1686 C C . ASP A 1 203 ? 3.561 -2.429 30.821 1.00 59.59 203 ASP A C 1
ATOM 1688 O O . ASP A 1 203 ? 3.391 -2.554 29.601 1.00 59.59 203 ASP A O 1
ATOM 1692 N N . LYS A 1 204 ? 4.787 -2.424 31.362 1.00 48.59 204 LYS A N 1
ATOM 1693 C CA . LYS A 1 204 ? 6.050 -2.237 30.610 1.00 48.59 204 LYS A CA 1
ATOM 1694 C C . LYS A 1 204 ? 6.349 -3.345 29.594 1.00 48.59 204 LYS A C 1
ATOM 1696 O O . LYS A 1 204 ? 7.236 -3.183 28.760 1.00 48.59 204 LYS A O 1
ATOM 1701 N N . THR A 1 205 ? 5.596 -4.438 29.601 1.00 47.94 205 THR A N 1
ATOM 1702 C CA . THR A 1 205 ? 5.680 -5.523 28.611 1.00 47.94 205 THR A CA 1
ATOM 1703 C C . THR A 1 205 ? 5.255 -5.090 27.201 1.00 47.94 205 THR A C 1
ATOM 1705 O O . THR A 1 205 ? 5.675 -5.708 26.227 1.00 47.94 205 THR A O 1
ATOM 1708 N N . ASN A 1 206 ? 4.522 -3.976 27.062 1.00 45.44 206 ASN A N 1
ATOM 1709 C CA . ASN A 1 206 ? 4.214 -3.346 25.769 1.00 45.44 206 ASN A CA 1
ATOM 1710 C C . ASN A 1 206 ? 5.368 -2.494 25.199 1.00 45.44 206 ASN A C 1
ATOM 1712 O O . ASN A 1 206 ? 5.236 -1.915 24.114 1.00 45.44 206 ASN A O 1
ATOM 1716 N N . THR A 1 207 ? 6.502 -2.374 25.904 1.00 41.56 207 THR A N 1
ATOM 1717 C CA . THR A 1 207 ? 7.660 -1.633 25.391 1.00 41.56 207 THR A CA 1
ATOM 1718 C C . THR A 1 207 ? 8.506 -2.482 24.443 1.00 41.56 207 THR A C 1
ATOM 1720 O O . THR A 1 207 ? 9.188 -3.416 24.840 1.00 41.56 207 THR A O 1
ATOM 1723 N N . ARG A 1 208 ? 8.464 -2.086 23.164 1.00 45.16 208 ARG A N 1
ATOM 1724 C CA . ARG A 1 208 ? 9.468 -2.341 22.117 1.00 45.16 208 ARG A CA 1
ATOM 1725 C C . ARG A 1 208 ? 9.979 -3.784 22.037 1.00 45.16 208 ARG A C 1
ATOM 1727 O O . ARG A 1 208 ? 11.149 -4.040 22.304 1.00 45.16 208 ARG A O 1
ATOM 1734 N N . SER A 1 209 ? 9.173 -4.690 21.487 1.00 41.94 209 SER A N 1
ATOM 1735 C CA . SER A 1 209 ? 9.784 -5.782 20.729 1.00 41.94 209 SER A CA 1
ATOM 1736 C C . SER A 1 209 ? 10.315 -5.192 19.419 1.00 41.94 209 SER A C 1
ATOM 1738 O O . SER A 1 209 ? 9.571 -4.964 18.467 1.00 41.94 209 SER A O 1
ATOM 1740 N N . THR A 1 210 ? 11.615 -4.923 19.376 1.00 44.88 210 THR A N 1
ATOM 1741 C CA . THR A 1 210 ? 12.384 -4.806 18.127 1.00 44.88 210 THR A CA 1
ATOM 1742 C C . THR A 1 210 ? 12.545 -6.163 17.426 1.00 44.88 210 THR A C 1
ATOM 1744 O O . THR A 1 210 ?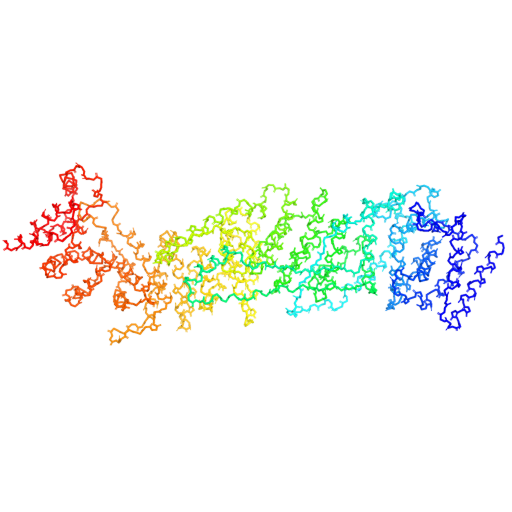 13.284 -6.260 16.451 1.00 44.88 210 THR A O 1
ATOM 1747 N N . GLU A 1 211 ? 11.897 -7.214 17.939 1.00 43.75 211 GLU A N 1
ATOM 1748 C CA . GLU A 1 211 ? 11.965 -8.578 17.429 1.00 43.75 211 GLU A CA 1
ATOM 1749 C C . GLU A 1 211 ? 11.070 -8.777 16.202 1.00 43.75 211 GLU A C 1
ATOM 1751 O O . GLU A 1 211 ? 9.944 -8.283 16.115 1.00 43.75 211 GLU A O 1
ATOM 1756 N N . PHE A 1 212 ? 11.635 -9.495 15.235 1.00 49.00 212 PHE A N 1
ATOM 1757 C CA . PHE A 1 212 ? 11.248 -9.518 13.827 1.00 49.00 212 PHE A CA 1
ATOM 1758 C C . PHE A 1 212 ? 10.056 -10.443 13.499 1.00 49.00 212 PHE A C 1
ATOM 1760 O O . PHE A 1 212 ? 9.586 -10.433 12.360 1.00 49.00 212 PHE A O 1
ATOM 1767 N N . ASP A 1 213 ? 9.491 -11.150 14.483 1.00 54.72 213 ASP A N 1
ATOM 1768 C CA . ASP A 1 213 ? 8.439 -12.160 14.281 1.00 54.72 213 ASP A CA 1
ATOM 1769 C C . ASP A 1 213 ? 7.036 -11.619 14.592 1.00 54.72 213 ASP A C 1
ATOM 1771 O O . ASP A 1 213 ? 6.330 -12.024 15.521 1.00 54.72 213 ASP A O 1
ATOM 1775 N N . TYR A 1 214 ? 6.599 -10.645 13.794 1.00 67.69 214 TYR A N 1
ATOM 1776 C CA . TYR A 1 214 ? 5.240 -10.121 13.893 1.00 67.69 214 TYR A CA 1
ATOM 1777 C C . TYR A 1 214 ? 4.258 -10.997 13.093 1.00 67.69 214 TYR A C 1
ATOM 1779 O O . TYR A 1 214 ? 4.250 -10.961 11.868 1.00 67.69 214 TYR A O 1
ATOM 1787 N N . ILE A 1 215 ? 3.382 -11.739 13.777 1.00 70.19 215 ILE A N 1
ATOM 1788 C CA . ILE A 1 215 ? 2.245 -12.454 13.159 1.00 70.19 215 ILE A CA 1
ATOM 1789 C C . ILE A 1 215 ? 1.089 -11.481 12.865 1.00 70.19 215 ILE A C 1
ATOM 1791 O O . ILE A 1 215 ? 0.838 -10.548 13.632 1.00 70.19 215 ILE A O 1
ATOM 1795 N N . THR A 1 216 ? 0.364 -11.704 11.767 1.00 83.75 216 THR A N 1
ATOM 1796 C CA . THR A 1 216 ? -0.755 -10.860 11.318 1.00 83.75 216 THR A CA 1
ATOM 1797 C C . THR A 1 216 ? -2.004 -11.077 12.175 1.00 83.75 216 THR A C 1
ATOM 1799 O O . THR A 1 216 ? -2.386 -12.217 12.445 1.00 83.75 216 THR A O 1
ATOM 1802 N N . THR A 1 217 ? -2.719 -10.005 12.532 1.00 86.00 217 THR A N 1
ATOM 1803 C CA . THR A 1 217 ? -3.983 -10.104 13.281 1.00 86.00 217 THR A CA 1
ATOM 1804 C C . THR A 1 217 ? -5.162 -9.669 12.419 1.00 86.00 217 THR A C 1
ATOM 1806 O O . THR A 1 217 ? -5.174 -8.578 11.851 1.00 86.00 217 THR A O 1
ATOM 1809 N N . PHE A 1 218 ? -6.190 -10.517 12.332 1.00 89.19 218 PHE A N 1
ATOM 1810 C CA . PHE A 1 218 ? -7.442 -10.177 11.661 1.00 89.19 218 PHE A CA 1
ATOM 1811 C C . PHE A 1 218 ? -8.593 -10.038 12.658 1.00 89.19 218 PHE A C 1
ATOM 1813 O O . PHE A 1 218 ? -9.044 -11.013 13.261 1.00 89.19 218 PHE A O 1
ATOM 1820 N N . THR A 1 219 ? -9.103 -8.816 12.765 1.00 91.44 219 THR A N 1
ATOM 1821 C CA . THR A 1 219 ? -10.213 -8.439 13.651 1.00 91.44 219 THR A CA 1
ATOM 1822 C C . THR A 1 219 ? -11.506 -8.225 12.849 1.00 91.44 219 THR A C 1
ATOM 1824 O O . THR A 1 219 ? -11.470 -7.538 11.823 1.00 91.44 219 THR A O 1
ATOM 1827 N N . PRO A 1 220 ? -12.659 -8.782 13.262 1.00 90.94 220 PRO A N 1
ATOM 1828 C CA . PRO A 1 220 ? -13.936 -8.539 12.592 1.00 90.94 220 PRO A CA 1
ATOM 1829 C C . PRO A 1 220 ? -14.409 -7.082 12.735 1.00 90.94 220 PRO A C 1
ATOM 1831 O O . PRO A 1 220 ? -13.980 -6.362 13.633 1.00 90.94 220 PRO A O 1
ATOM 1834 N N . SER A 1 221 ? -15.324 -6.664 11.853 1.00 91.06 221 SER A N 1
ATOM 1835 C CA . SER A 1 221 ? -15.999 -5.366 11.976 1.00 91.06 221 SER A CA 1
ATOM 1836 C C . SER A 1 221 ? -16.967 -5.355 13.159 1.00 91.06 221 SER A C 1
ATOM 1838 O O . SER A 1 221 ? -17.770 -6.283 13.305 1.00 91.06 221 SER A O 1
ATOM 1840 N N . PHE A 1 222 ? -16.945 -4.279 13.946 1.00 91.75 222 PHE A N 1
ATOM 1841 C CA . PHE A 1 222 ? -17.944 -4.013 14.980 1.00 91.75 222 PHE A CA 1
ATOM 1842 C C . PHE A 1 222 ? -19.349 -3.786 14.387 1.00 91.75 222 PHE A C 1
ATOM 1844 O O . PHE A 1 222 ? -20.339 -4.175 15.001 1.00 91.75 222 PHE A O 1
ATOM 1851 N N . LEU A 1 223 ? -19.466 -3.289 13.147 1.00 90.12 223 LEU A N 1
ATOM 1852 C CA . LEU A 1 223 ? -20.765 -3.155 12.466 1.00 90.12 223 LEU A CA 1
ATOM 1853 C C . LEU A 1 223 ? -21.447 -4.509 12.263 1.00 90.12 223 LEU A C 1
ATOM 1855 O O . LEU A 1 223 ? -22.634 -4.648 12.547 1.00 90.12 223 LEU A O 1
ATOM 1859 N N . ASN A 1 224 ? -20.692 -5.532 11.850 1.00 88.88 224 ASN A N 1
ATOM 1860 C CA . ASN A 1 224 ? -21.231 -6.887 11.704 1.00 88.88 224 ASN A CA 1
ATOM 1861 C C . ASN A 1 224 ? -21.724 -7.433 13.054 1.00 88.88 224 ASN A C 1
ATOM 1863 O O . ASN A 1 224 ? -22.694 -8.187 13.109 1.00 88.88 224 ASN A O 1
ATOM 1867 N N . PHE A 1 225 ? -21.068 -7.043 14.151 1.00 89.06 225 PHE A N 1
ATOM 1868 C CA . PHE A 1 225 ? -21.479 -7.423 15.498 1.00 89.06 225 PHE A CA 1
ATOM 1869 C C . PHE A 1 225 ? -22.799 -6.748 15.904 1.00 89.06 225 PHE A C 1
ATOM 1871 O O . PHE A 1 225 ? -23.708 -7.434 16.381 1.00 89.06 225 PHE A O 1
ATOM 1878 N N . ILE A 1 226 ? -22.964 -5.453 15.611 1.00 89.50 226 ILE A N 1
ATOM 1879 C CA . ILE A 1 226 ? -24.239 -4.735 15.783 1.00 89.50 226 ILE A CA 1
ATOM 1880 C C . ILE A 1 226 ? -25.347 -5.388 14.944 1.00 89.50 226 ILE A C 1
ATOM 1882 O O . ILE A 1 226 ? -26.411 -5.694 15.474 1.00 89.50 226 ILE A O 1
ATOM 1886 N N . GLN A 1 227 ? -25.096 -5.656 13.659 1.00 87.88 227 GLN A N 1
ATOM 1887 C CA . GLN A 1 227 ? -26.073 -6.262 12.742 1.00 87.88 227 GLN A CA 1
ATOM 1888 C C . GLN A 1 227 ? -26.536 -7.652 13.201 1.00 87.88 227 GLN A C 1
ATOM 1890 O O . GLN A 1 227 ? -27.682 -8.027 12.978 1.00 87.88 227 GLN A O 1
ATOM 1895 N N . SER A 1 228 ? -25.664 -8.404 13.877 1.00 88.19 228 SER A N 1
ATOM 1896 C CA . SER A 1 228 ? -25.987 -9.715 14.453 1.00 88.19 228 SER A CA 1
ATOM 1897 C C . SER A 1 228 ? -26.675 -9.658 15.826 1.00 88.19 228 SER A C 1
ATOM 1899 O O . SER A 1 228 ? -26.927 -10.699 16.440 1.00 88.19 228 SER A O 1
ATOM 1901 N N . THR A 1 229 ? -26.938 -8.464 16.366 1.00 88.00 229 THR A N 1
ATOM 1902 C CA . THR A 1 229 ? -27.532 -8.305 17.698 1.00 88.00 229 THR A CA 1
ATOM 1903 C C . THR A 1 229 ? -29.055 -8.301 17.641 1.00 88.00 229 THR A C 1
ATOM 1905 O O . THR A 1 229 ? -29.677 -7.443 17.020 1.00 88.00 229 THR A O 1
ATOM 1908 N N . ILE A 1 230 ? -29.653 -9.273 18.333 1.00 85.56 230 ILE A N 1
ATOM 1909 C CA . ILE A 1 230 ? -31.102 -9.454 18.423 1.00 85.56 230 ILE A CA 1
ATOM 1910 C C . ILE A 1 230 ? -31.650 -8.569 19.545 1.00 85.56 230 ILE A C 1
ATOM 1912 O O . ILE A 1 230 ? -31.215 -8.672 20.693 1.00 85.56 230 ILE A O 1
ATOM 1916 N N . VAL A 1 231 ? -32.626 -7.719 19.213 1.00 84.62 231 VAL A N 1
ATOM 1917 C CA . VAL A 1 231 ? -33.364 -6.899 20.184 1.00 84.62 231 VAL A CA 1
ATOM 1918 C C . VAL A 1 231 ? -34.644 -7.635 20.582 1.00 84.62 231 VAL A C 1
ATOM 1920 O O . VAL A 1 231 ? -35.443 -7.958 19.701 1.00 84.62 231 VAL A O 1
ATOM 1923 N N . PRO A 1 232 ? -34.876 -7.896 21.878 1.00 83.38 232 PRO A N 1
ATOM 1924 C CA . PRO A 1 232 ? -36.134 -8.474 22.339 1.00 83.38 232 PRO A CA 1
ATOM 1925 C C . PRO A 1 232 ? -37.341 -7.569 22.010 1.00 83.38 232 PRO A C 1
ATOM 1927 O O . PRO A 1 232 ? -37.210 -6.350 22.140 1.00 83.38 232 PRO A O 1
ATOM 1930 N N . PRO A 1 233 ? -38.528 -8.122 21.672 1.00 76.56 233 PRO A N 1
ATOM 1931 C CA . PRO A 1 233 ? -39.699 -7.341 21.242 1.00 76.56 233 PRO A CA 1
ATOM 1932 C C . PRO A 1 233 ? -40.150 -6.245 22.222 1.00 76.56 233 PRO A C 1
ATOM 1934 O O . PRO A 1 233 ? -40.634 -5.204 21.796 1.00 76.56 233 PRO A O 1
ATOM 1937 N N . ASN A 1 234 ? -39.942 -6.454 23.527 1.00 80.12 234 ASN A N 1
ATOM 1938 C CA . ASN A 1 234 ? -40.357 -5.548 24.602 1.00 80.12 234 ASN A CA 1
ATOM 1939 C C . ASN A 1 234 ? -39.155 -4.978 25.378 1.00 80.12 234 ASN A C 1
ATOM 1941 O O . ASN A 1 234 ? -39.189 -4.907 26.607 1.00 80.12 234 ASN A O 1
ATOM 1945 N N . PHE A 1 235 ? -38.053 -4.649 24.696 1.00 82.31 235 PHE A N 1
ATOM 1946 C CA . PHE A 1 235 ? -36.877 -4.065 25.347 1.00 82.31 235 PHE A CA 1
ATOM 1947 C C . PHE A 1 235 ? -37.110 -2.573 25.684 1.00 82.31 235 PHE A C 1
ATOM 1949 O O . PHE A 1 235 ? -37.281 -1.771 24.761 1.00 82.31 235 PHE A O 1
ATOM 1956 N N . PRO A 1 236 ? -37.095 -2.161 26.971 1.00 82.06 236 PRO A N 1
ATOM 1957 C CA . PRO A 1 236 ? -37.452 -0.808 27.400 1.00 82.06 236 PRO A CA 1
ATOM 1958 C C . PRO A 1 236 ? -36.280 0.170 27.211 1.00 82.06 236 PRO A C 1
ATOM 1960 O O . PRO A 1 236 ? -35.765 0.753 28.164 1.00 82.06 236 PRO A O 1
ATOM 1963 N N . TYR A 1 237 ? -35.850 0.352 25.960 1.00 84.25 237 TYR A N 1
ATOM 1964 C CA . TYR A 1 237 ? -34.668 1.139 25.599 1.00 84.25 237 TYR A CA 1
ATOM 1965 C C . TYR A 1 237 ? -34.693 2.562 26.170 1.00 84.25 237 TYR A C 1
ATOM 1967 O O . TYR A 1 237 ? -33.712 2.976 26.771 1.00 84.25 237 TYR A O 1
ATOM 1975 N N . GLN A 1 238 ? -35.811 3.283 26.038 1.00 82.50 238 GLN A N 1
ATOM 1976 C CA . GLN A 1 238 ? -35.918 4.671 26.511 1.00 82.50 238 GLN A CA 1
ATOM 1977 C C . GLN A 1 238 ? -35.717 4.808 28.027 1.00 82.50 238 GLN A C 1
ATOM 1979 O O . GLN A 1 238 ? -35.201 5.823 28.473 1.00 82.50 238 GLN A O 1
ATOM 1984 N N . LYS A 1 239 ? -36.089 3.781 28.803 1.00 81.56 239 LYS A N 1
ATOM 1985 C CA . LYS A 1 239 ? -35.928 3.771 30.264 1.00 81.56 239 LYS A CA 1
ATOM 1986 C C . LYS A 1 239 ? -34.529 3.333 30.692 1.00 81.56 239 LYS A C 1
ATOM 1988 O O . LYS A 1 239 ? -34.023 3.788 31.708 1.00 81.56 239 LYS A O 1
ATOM 1993 N N . LEU A 1 240 ? -33.923 2.413 29.939 1.00 86.06 240 LEU A N 1
ATOM 1994 C CA . LEU A 1 240 ? -32.640 1.808 30.298 1.00 86.06 240 LEU A CA 1
ATOM 1995 C C . LEU A 1 240 ? -31.429 2.497 29.679 1.00 86.06 240 LEU A C 1
ATOM 1997 O O . LEU A 1 240 ? -30.337 2.283 30.177 1.00 86.06 240 LEU A O 1
ATOM 2001 N N . SER A 1 241 ? -31.565 3.271 28.598 1.00 86.50 241 SER A N 1
ATOM 2002 C CA . SER A 1 241 ? -30.399 3.840 27.907 1.00 86.50 241 SER A CA 1
ATOM 2003 C C . SER A 1 241 ? -29.635 4.839 28.770 1.00 86.50 241 SER A C 1
ATOM 2005 O O . SER A 1 241 ? -28.435 5.009 28.579 1.00 86.50 241 SER A O 1
ATOM 2007 N N . CYS A 1 242 ? -30.316 5.485 29.717 1.00 88.94 242 CYS A N 1
ATOM 2008 C CA . CYS A 1 242 ? -29.760 6.494 30.609 1.00 88.94 242 CYS A CA 1
ATOM 2009 C C . CYS A 1 242 ? -28.975 7.597 29.871 1.00 88.94 242 CYS A C 1
ATOM 2011 O O . CYS A 1 242 ? -27.924 8.024 30.347 1.00 88.94 242 CYS A O 1
ATOM 2013 N N . GLY A 1 243 ? -29.432 7.997 28.678 1.00 83.88 243 GLY A N 1
ATOM 2014 C CA . GLY A 1 243 ? -28.751 8.983 27.828 1.00 83.88 243 GLY A CA 1
ATOM 2015 C C . GLY A 1 243 ? -27.680 8.422 26.884 1.00 83.88 243 GLY A C 1
ATOM 2016 O O . GLY A 1 243 ? -27.085 9.168 26.110 1.00 83.88 243 GLY A O 1
ATOM 2017 N N . PHE A 1 244 ? -27.444 7.106 26.880 1.00 83.38 244 PHE A N 1
ATOM 2018 C CA . PHE A 1 244 ? -26.574 6.457 25.896 1.00 83.38 244 PHE A CA 1
ATOM 2019 C C . PHE A 1 244 ? -27.177 6.616 24.488 1.00 83.38 244 PHE A C 1
ATOM 2021 O O . PHE A 1 244 ? -28.270 6.125 24.208 1.00 83.38 244 PHE A O 1
ATOM 2028 N N . SER A 1 245 ? -26.488 7.341 23.608 1.00 63.88 245 SER A N 1
ATOM 2029 C CA . SER A 1 245 ? -27.067 8.052 22.454 1.00 63.88 245 SER A CA 1
ATOM 2030 C C . SER A 1 245 ? -27.386 7.197 21.211 1.00 63.88 245 SER A C 1
ATOM 2032 O O . SER A 1 245 ? -27.240 7.664 20.081 1.00 63.88 245 SER A O 1
ATOM 2034 N N . GLN A 1 246 ? -27.798 5.931 21.354 1.00 70.12 246 GLN A N 1
ATOM 2035 C CA . GLN A 1 246 ? -27.815 4.981 20.228 1.00 70.12 246 GLN A CA 1
ATOM 2036 C C . GLN A 1 246 ? -28.935 3.940 20.296 1.00 70.12 246 GLN A C 1
ATOM 2038 O O . GLN A 1 246 ? -29.267 3.457 21.364 1.00 70.12 246 GLN A O 1
ATOM 2043 N N . ARG A 1 247 ? -29.472 3.511 19.143 1.00 82.44 247 ARG A N 1
ATOM 2044 C CA . ARG A 1 247 ? -30.562 2.512 19.040 1.00 82.44 247 ARG A CA 1
ATOM 2045 C C . ARG A 1 247 ? -30.339 1.272 19.927 1.00 82.44 247 ARG A C 1
ATOM 2047 O O . ARG A 1 247 ? -29.207 0.844 20.137 1.00 82.44 247 ARG A O 1
ATOM 2054 N N . ALA A 1 248 ? -31.430 0.623 20.344 1.00 85.88 248 ALA A N 1
ATOM 2055 C CA . ALA A 1 248 ? -31.415 -0.561 21.212 1.00 85.88 248 ALA A CA 1
ATOM 2056 C C . ALA A 1 248 ? -30.443 -1.673 20.767 1.00 85.88 248 ALA A C 1
ATOM 2058 O O . ALA A 1 248 ? -29.771 -2.266 21.609 1.00 85.88 248 ALA A O 1
ATOM 2059 N N . GLN A 1 249 ? -30.332 -1.928 19.454 1.00 87.50 249 GLN A N 1
ATOM 2060 C CA . GLN A 1 249 ? -29.385 -2.896 18.880 1.00 87.50 249 GLN A CA 1
ATOM 2061 C C . GLN A 1 249 ? -27.951 -2.601 19.316 1.00 87.50 249 GLN A C 1
ATOM 2063 O O . GLN A 1 249 ? -27.182 -3.511 19.611 1.00 87.50 249 GLN A O 1
ATOM 2068 N N . ILE A 1 250 ? -27.592 -1.322 19.337 1.00 88.25 250 ILE A N 1
ATOM 2069 C CA . ILE A 1 250 ? -26.229 -0.892 19.572 1.00 88.25 250 ILE A CA 1
ATOM 2070 C C . ILE A 1 250 ? -25.909 -0.924 21.064 1.00 88.25 250 ILE A C 1
ATOM 2072 O O . ILE A 1 250 ? -24.883 -1.481 21.442 1.00 88.25 250 ILE A O 1
ATOM 2076 N N . LEU A 1 251 ? -26.810 -0.420 21.914 1.00 88.56 251 LEU A N 1
ATOM 2077 C CA . LEU A 1 251 ? -26.670 -0.541 23.368 1.00 88.56 251 LEU A CA 1
ATOM 2078 C C . LEU A 1 251 ? -26.469 -2.010 23.782 1.00 88.56 251 LEU A C 1
ATOM 2080 O O . LEU A 1 251 ? -25.557 -2.334 24.542 1.00 88.56 251 LEU A O 1
ATOM 2084 N N . LEU A 1 252 ? -27.285 -2.916 23.231 1.00 89.06 252 LEU A N 1
ATOM 2085 C CA . LEU A 1 252 ? -27.142 -4.351 23.472 1.00 89.06 252 LEU A CA 1
ATOM 2086 C C . LEU A 1 252 ? -25.838 -4.911 22.895 1.00 89.06 252 LEU A C 1
ATOM 2088 O O . LEU A 1 252 ? -25.228 -5.766 23.531 1.00 89.06 252 LEU A O 1
ATOM 2092 N N . ALA A 1 253 ? -25.375 -4.436 21.736 1.00 90.88 253 ALA A N 1
ATOM 2093 C CA . ALA A 1 253 ? -24.080 -4.837 21.194 1.00 90.88 253 ALA A CA 1
ATOM 2094 C C . ALA A 1 253 ? -22.943 -4.441 22.150 1.00 90.88 253 ALA A C 1
ATOM 2096 O O . ALA A 1 253 ? -22.134 -5.292 22.503 1.00 90.88 253 ALA A O 1
ATOM 2097 N N . PHE A 1 254 ? -22.917 -3.205 22.656 1.00 89.81 254 PHE A N 1
ATOM 2098 C CA . PHE A 1 254 ? -21.921 -2.765 23.641 1.00 89.81 254 PHE A CA 1
ATOM 2099 C C . PHE A 1 254 ? -21.957 -3.583 24.932 1.00 89.81 254 PHE A C 1
ATOM 2101 O O . PHE A 1 254 ? -20.906 -4.009 25.409 1.00 89.81 254 PHE A O 1
ATOM 2108 N N . SER A 1 255 ? -23.149 -3.887 25.451 1.00 88.44 255 SER A N 1
ATOM 2109 C CA . SER A 1 255 ? -23.296 -4.793 26.595 1.00 88.44 255 SER A CA 1
ATOM 2110 C C . SER A 1 255 ? -22.711 -6.183 26.305 1.00 88.44 255 SER A C 1
ATOM 2112 O O . SER A 1 255 ? -21.936 -6.719 27.099 1.00 88.44 255 SER A O 1
ATOM 2114 N N . ARG A 1 256 ? -22.976 -6.743 25.115 1.00 88.56 256 ARG A N 1
ATOM 2115 C CA . ARG A 1 256 ? -22.461 -8.059 24.694 1.00 88.56 256 ARG A CA 1
ATOM 2116 C C . ARG A 1 256 ? -20.946 -8.101 24.489 1.00 88.56 256 ARG A C 1
ATOM 2118 O O . ARG A 1 256 ? -20.390 -9.196 24.500 1.00 88.56 256 ARG A O 1
ATOM 2125 N N . ILE A 1 257 ? -20.249 -6.965 24.346 1.00 89.25 257 ILE A N 1
ATOM 2126 C CA . ILE A 1 257 ? -18.770 -6.942 24.310 1.00 89.25 257 ILE A CA 1
ATOM 2127 C C . ILE A 1 257 ? -18.197 -7.590 25.576 1.00 89.25 257 ILE A C 1
ATOM 2129 O O . ILE A 1 257 ? -17.195 -8.312 25.510 1.00 89.25 257 ILE A O 1
ATOM 2133 N N . GLN A 1 258 ? -18.859 -7.389 26.718 1.00 84.38 258 GLN A N 1
ATOM 2134 C CA . GLN A 1 258 ? -18.467 -7.967 28.004 1.00 84.38 258 GLN A CA 1
ATOM 2135 C C . GLN A 1 258 ? -18.380 -9.498 27.942 1.00 84.38 258 GLN A C 1
ATOM 2137 O O . GLN A 1 258 ? -17.451 -10.080 28.502 1.00 84.38 258 GLN A O 1
ATOM 2142 N N . ASP A 1 259 ? -19.251 -10.126 27.152 1.00 83.88 259 ASP A N 1
ATOM 2143 C CA . ASP A 1 259 ? -19.341 -11.579 26.991 1.00 83.88 259 ASP A CA 1
ATOM 2144 C C . ASP A 1 259 ? -18.509 -12.125 25.815 1.00 83.88 259 ASP A C 1
ATOM 2146 O O . ASP A 1 259 ? -18.415 -13.335 25.644 1.00 83.88 259 ASP A O 1
ATOM 2150 N N . LEU A 1 260 ? -17.880 -11.269 24.997 1.00 86.62 260 LEU A N 1
ATOM 2151 C CA . LEU A 1 260 ? -17.064 -11.726 23.864 1.00 86.62 260 LEU A CA 1
ATOM 2152 C C . LEU A 1 260 ? -15.809 -12.484 24.315 1.00 86.62 260 LEU A C 1
ATOM 2154 O O . LEU A 1 260 ? -14.943 -11.934 24.994 1.00 86.62 260 LEU A O 1
ATOM 2158 N N . GLU A 1 261 ? -15.671 -13.725 23.869 1.00 88.00 261 GLU A N 1
ATOM 2159 C CA . GLU A 1 261 ? -14.525 -14.579 24.206 1.00 88.00 261 GLU A CA 1
ATOM 2160 C C . GLU A 1 261 ? -13.330 -14.375 23.264 1.00 88.00 261 GLU A C 1
ATOM 2162 O O . GLU A 1 261 ? -12.190 -14.610 23.657 1.00 88.00 261 GLU A O 1
ATOM 2167 N N . TYR A 1 262 ? -13.584 -13.909 22.036 1.00 89.62 262 TYR A N 1
ATOM 2168 C CA . TYR A 1 262 ? -12.594 -13.783 20.967 1.00 89.62 262 TYR A CA 1
ATOM 2169 C C . TYR A 1 262 ? -12.705 -12.426 20.268 1.00 89.62 262 TYR A C 1
ATOM 2171 O O . TYR A 1 262 ? -13.802 -11.984 19.925 1.00 89.62 262 TYR A O 1
ATOM 2179 N N . PHE A 1 263 ? -11.558 -11.806 19.985 1.00 89.69 263 PHE A N 1
ATOM 2180 C CA . PHE A 1 263 ? -11.469 -10.523 19.269 1.00 89.69 263 PHE A CA 1
ATOM 2181 C C . PHE A 1 263 ? -10.739 -10.624 17.923 1.00 89.69 263 PHE A C 1
ATOM 2183 O O . PHE A 1 263 ? -10.743 -9.682 17.136 1.00 89.69 263 PHE A O 1
ATOM 2190 N N . SER A 1 264 ? -10.164 -11.785 17.617 1.00 88.38 264 SER A N 1
ATOM 2191 C CA . SER A 1 264 ? -9.615 -12.122 16.305 1.00 88.38 264 SER A CA 1
ATOM 2192 C C . SER A 1 264 ? -10.407 -13.268 15.675 1.00 88.38 264 SER A C 1
ATOM 2194 O O . SER A 1 264 ? -11.117 -14.009 16.357 1.00 88.38 264 SER A O 1
ATOM 2196 N N . LYS A 1 265 ? -10.327 -13.401 14.349 1.00 85.44 265 LYS A N 1
ATOM 2197 C CA . LYS A 1 265 ? -10.914 -14.520 13.602 1.00 85.44 265 LYS A CA 1
ATOM 2198 C C . LYS A 1 265 ? -9.839 -15.253 12.818 1.00 85.44 265 LYS A C 1
ATOM 2200 O O . LYS A 1 265 ? -8.959 -14.621 12.238 1.00 85.44 265 LYS A O 1
ATOM 2205 N N . ASN A 1 266 ? -9.987 -16.575 12.729 1.00 77.94 266 ASN A N 1
ATOM 2206 C CA . ASN A 1 266 ? -9.219 -17.363 11.775 1.00 77.94 266 ASN A CA 1
ATOM 2207 C C . ASN A 1 266 ? -9.489 -16.838 10.370 1.00 77.94 266 ASN A C 1
ATOM 2209 O O . ASN A 1 266 ? -10.641 -16.695 9.950 1.00 77.94 266 ASN A O 1
ATOM 2213 N N . LYS A 1 267 ? -8.411 -16.570 9.647 1.00 73.44 267 LYS A N 1
ATOM 2214 C CA . LYS A 1 267 ? -8.476 -16.205 8.247 1.00 73.44 267 LYS A CA 1
ATOM 2215 C C . LYS A 1 267 ? -7.419 -16.996 7.510 1.00 73.44 267 LYS A C 1
ATOM 2217 O O . LYS A 1 267 ? -6.232 -16.772 7.687 1.00 73.44 267 LYS A O 1
ATOM 2222 N N . SER A 1 268 ? -7.867 -17.920 6.677 1.00 59.91 268 SER A N 1
ATOM 2223 C CA . SER A 1 268 ? -7.053 -18.422 5.585 1.00 59.91 268 SER A CA 1
ATOM 2224 C C . SER A 1 268 ? -7.569 -17.730 4.341 1.00 59.91 268 SER A C 1
ATOM 2226 O O . SER A 1 268 ? -8.620 -18.095 3.809 1.00 59.91 268 SER A O 1
ATOM 2228 N N . TYR A 1 269 ? -6.869 -16.709 3.874 1.00 59.03 269 TYR A N 1
ATOM 2229 C CA . TYR A 1 269 ? -7.001 -16.441 2.460 1.00 59.03 269 TYR A CA 1
ATOM 2230 C C . TYR A 1 269 ? -6.322 -17.611 1.746 1.00 59.03 269 TYR A C 1
ATOM 2232 O O . TYR A 1 269 ? -5.150 -17.886 1.976 1.00 59.03 269 TYR A O 1
ATOM 2240 N N . ARG A 1 270 ? -7.056 -18.339 0.911 1.00 54.28 270 ARG A N 1
ATOM 2241 C CA . ARG A 1 270 ? -6.395 -19.080 -0.156 1.00 54.28 270 ARG A CA 1
ATOM 2242 C C . ARG A 1 270 ? -6.202 -18.051 -1.256 1.00 54.28 270 ARG A C 1
ATOM 2244 O O . ARG A 1 270 ? -7.187 -17.642 -1.862 1.00 54.28 270 ARG A O 1
ATOM 2251 N N . VAL A 1 271 ? -4.974 -17.571 -1.465 1.00 55.00 271 VAL A N 1
ATOM 2252 C CA . VAL A 1 271 ? -4.651 -17.027 -2.789 1.00 55.00 271 VAL A CA 1
ATOM 2253 C C . VAL A 1 271 ? -4.834 -18.217 -3.714 1.00 55.00 271 VAL A C 1
ATOM 2255 O O . VAL A 1 271 ? -4.072 -19.182 -3.640 1.00 55.00 271 VAL A O 1
ATOM 2258 N N . GLU A 1 272 ? -5.935 -18.228 -4.462 1.00 51.50 272 GLU A N 1
ATOM 2259 C CA . GLU A 1 272 ? -6.125 -19.216 -5.514 1.00 51.50 272 GLU A CA 1
ATOM 2260 C C . GLU A 1 272 ? -4.873 -19.180 -6.387 1.00 51.50 272 GLU A C 1
ATOM 2262 O O . GLU A 1 272 ? -4.360 -18.099 -6.693 1.00 51.50 272 GLU A O 1
ATOM 2267 N N . LYS A 1 273 ? -4.328 -20.361 -6.708 1.00 52.97 273 LYS A N 1
ATOM 2268 C CA . LYS A 1 273 ? -3.190 -20.460 -7.624 1.00 52.97 273 LYS A CA 1
ATOM 2269 C C . LYS A 1 273 ? -3.503 -19.593 -8.842 1.00 52.97 273 LYS A C 1
ATOM 2271 O O . LYS A 1 273 ? -4.611 -19.686 -9.365 1.00 52.97 273 LYS A O 1
ATOM 2276 N N . SER A 1 274 ? -2.533 -18.755 -9.208 1.00 54.53 274 SER A N 1
ATOM 2277 C CA . SER A 1 274 ? -2.514 -17.898 -10.396 1.00 54.53 274 SER A CA 1
ATOM 2278 C C . SER A 1 274 ? -3.447 -18.445 -11.484 1.00 54.53 274 SER A C 1
ATOM 2280 O O . SER A 1 274 ? -3.221 -19.553 -11.974 1.00 54.53 274 SER A O 1
ATOM 2282 N N . TYR A 1 275 ? -4.528 -17.719 -11.802 1.00 64.31 275 TYR A N 1
ATOM 2283 C CA . TYR A 1 275 ? -5.471 -18.107 -12.857 1.00 64.31 275 TYR A CA 1
ATOM 2284 C C . TYR A 1 275 ? -4.704 -18.438 -14.146 1.00 64.31 275 TYR A C 1
ATOM 2286 O O . TYR A 1 275 ? -3.639 -17.874 -14.394 1.00 64.31 275 TYR A O 1
ATOM 2294 N N . ALA A 1 276 ? -5.249 -19.311 -14.999 1.00 66.94 276 ALA A N 1
ATOM 2295 C CA . ALA A 1 276 ? -4.577 -19.753 -16.228 1.00 66.94 276 ALA A CA 1
ATOM 2296 C C . ALA A 1 276 ? -4.045 -18.591 -17.100 1.00 66.94 276 ALA A C 1
ATOM 2298 O O . ALA A 1 276 ? -3.015 -18.738 -17.750 1.00 66.94 276 ALA A O 1
ATOM 2299 N N . ALA A 1 277 ? -4.706 -17.426 -17.083 1.00 68.25 277 ALA A N 1
ATOM 2300 C CA . ALA A 1 277 ? -4.226 -16.211 -17.744 1.00 68.25 277 ALA A CA 1
ATOM 2301 C C . ALA A 1 277 ? -2.957 -15.636 -17.090 1.00 68.25 277 ALA A C 1
ATOM 2303 O O . ALA A 1 277 ? -1.984 -15.371 -17.788 1.00 68.25 277 ALA A O 1
ATOM 2304 N N . CYS A 1 278 ? -2.932 -15.486 -15.762 1.00 72.06 278 CYS A N 1
ATOM 2305 C CA . CYS A 1 278 ? -1.750 -15.022 -15.036 1.00 72.06 278 CYS A CA 1
ATOM 2306 C C . CYS A 1 278 ? -0.576 -15.996 -15.186 1.00 72.06 278 CYS A C 1
ATOM 2308 O O . CYS A 1 278 ? 0.551 -15.542 -15.343 1.00 72.06 278 CYS A O 1
ATOM 2310 N N . GLN A 1 279 ? -0.826 -17.311 -15.181 1.00 72.44 279 GLN A N 1
ATOM 2311 C CA . GLN A 1 279 ? 0.227 -18.298 -15.429 1.00 72.44 279 GLN A CA 1
ATOM 2312 C C . GLN A 1 279 ? 0.791 -18.163 -16.846 1.00 72.44 279 GLN A C 1
ATOM 2314 O O . GLN A 1 279 ? 1.994 -18.023 -16.976 1.00 72.44 279 GLN A O 1
ATOM 2319 N N . LYS A 1 280 ? -0.054 -18.047 -17.880 1.00 72.44 280 LYS A N 1
ATOM 2320 C CA . LYS A 1 280 ? 0.415 -17.787 -19.253 1.00 72.44 280 LYS A CA 1
ATOM 2321 C C . LYS A 1 280 ? 1.234 -16.506 -19.368 1.00 72.44 280 LYS A C 1
ATOM 2323 O O . LYS A 1 280 ? 2.236 -16.499 -20.062 1.00 72.44 280 LYS A O 1
ATOM 2328 N N . TRP A 1 281 ? 0.826 -15.425 -18.703 1.00 73.00 281 TRP A N 1
ATOM 2329 C CA . TRP A 1 281 ? 1.616 -14.190 -18.672 1.00 73.00 281 TRP A CA 1
ATOM 2330 C C . TRP A 1 281 ? 2.961 -14.383 -17.978 1.00 73.00 281 TRP A C 1
ATOM 2332 O O . TRP A 1 281 ? 3.955 -13.840 -18.439 1.00 73.00 281 TRP A O 1
ATOM 2342 N N . ILE A 1 282 ? 2.998 -15.140 -16.883 1.00 70.88 282 ILE A N 1
ATOM 2343 C CA . ILE A 1 282 ? 4.241 -15.483 -16.191 1.00 70.88 282 ILE A CA 1
ATOM 2344 C C . ILE A 1 282 ? 5.130 -16.341 -17.098 1.00 70.88 282 ILE A C 1
ATOM 2346 O O . ILE A 1 282 ? 6.297 -16.014 -17.241 1.00 70.88 282 ILE A O 1
ATOM 2350 N N . ASP A 1 283 ? 4.584 -17.363 -17.754 1.00 69.56 283 ASP A N 1
ATOM 2351 C CA . ASP A 1 283 ? 5.316 -18.253 -18.663 1.00 69.56 283 ASP A CA 1
ATOM 2352 C C . ASP A 1 283 ? 5.893 -17.468 -19.850 1.00 69.56 283 ASP A C 1
ATOM 2354 O O . ASP A 1 283 ? 7.081 -17.543 -20.118 1.00 69.56 283 ASP A O 1
ATOM 2358 N N . ILE A 1 284 ? 5.089 -16.601 -20.471 1.00 67.75 284 ILE A N 1
ATOM 2359 C CA . ILE A 1 284 ? 5.506 -15.690 -21.547 1.00 67.75 284 ILE A CA 1
ATOM 2360 C C . ILE A 1 284 ? 6.643 -14.756 -21.096 1.00 67.75 284 ILE A C 1
ATOM 2362 O O . ILE A 1 284 ? 7.571 -14.483 -21.854 1.00 67.75 284 ILE A O 1
ATOM 2366 N N . LEU A 1 285 ? 6.582 -14.254 -19.860 1.00 64.50 285 LEU A N 1
ATOM 2367 C CA . LEU A 1 285 ? 7.635 -13.409 -19.293 1.00 64.50 285 LEU A CA 1
ATOM 2368 C C . LEU A 1 285 ? 8.890 -14.210 -18.906 1.00 64.50 285 LEU A C 1
ATOM 2370 O O . LEU A 1 285 ? 9.982 -13.655 -18.974 1.00 64.50 285 LEU A O 1
ATOM 2374 N N . ASN A 1 286 ? 8.738 -15.481 -18.525 1.00 59.06 286 ASN A N 1
ATOM 2375 C CA . ASN A 1 286 ? 9.823 -16.380 -18.127 1.00 59.06 286 ASN A CA 1
ATOM 2376 C C . ASN A 1 286 ? 10.559 -16.978 -19.328 1.00 59.06 286 ASN A C 1
ATOM 2378 O O . ASN A 1 286 ? 11.777 -17.087 -19.293 1.00 59.06 286 ASN A O 1
ATOM 2382 N N . ASP A 1 287 ? 9.853 -17.321 -20.406 1.00 54.12 287 ASP A N 1
ATOM 2383 C CA . ASP A 1 287 ? 10.455 -17.861 -21.631 1.00 54.12 287 ASP A CA 1
ATOM 2384 C C . ASP A 1 287 ? 11.405 -16.844 -22.292 1.00 54.12 287 ASP A C 1
ATOM 2386 O O . ASP A 1 287 ? 12.294 -17.217 -23.059 1.00 54.12 287 ASP A O 1
ATOM 2390 N N . ASP A 1 288 ? 11.247 -15.546 -22.006 1.00 51.53 288 ASP A N 1
ATOM 2391 C CA . ASP A 1 288 ? 12.132 -14.456 -22.439 1.00 51.53 288 ASP A CA 1
ATOM 2392 C C . ASP A 1 288 ? 13.405 -14.278 -21.585 1.00 51.53 288 ASP A C 1
ATOM 2394 O O . ASP A 1 288 ? 14.261 -13.467 -21.961 1.00 51.53 288 ASP A O 1
ATOM 2398 N N . GLU A 1 289 ? 13.561 -14.986 -20.455 1.00 48.19 289 GLU A N 1
ATOM 2399 C CA . GLU A 1 289 ? 14.608 -14.709 -19.460 1.00 48.19 289 GLU A CA 1
ATOM 2400 C C . GLU A 1 289 ? 15.219 -16.002 -18.870 1.00 48.19 289 GLU A C 1
ATOM 2402 O O . GLU A 1 289 ? 14.571 -16.764 -18.166 1.00 48.19 289 GLU A O 1
ATOM 2407 N N . THR A 1 290 ? 16.519 -16.235 -19.102 1.00 35.88 290 THR A N 1
ATOM 2408 C CA . THR A 1 290 ? 17.332 -17.346 -18.545 1.00 35.88 290 THR A CA 1
ATOM 2409 C C . THR A 1 290 ? 17.611 -17.241 -17.039 1.00 35.88 290 THR A C 1
ATOM 2411 O O . THR A 1 290 ? 18.539 -17.853 -16.516 1.00 35.88 290 THR A O 1
ATOM 2414 N N . GLU A 1 291 ? 16.792 -16.498 -16.308 1.00 37.66 291 GLU A N 1
ATOM 2415 C CA . GLU A 1 291 ? 16.757 -16.555 -14.859 1.00 37.66 291 GLU A CA 1
ATOM 2416 C C . GLU A 1 291 ? 15.448 -17.206 -14.483 1.00 37.66 291 GLU A C 1
ATOM 2418 O O . GLU A 1 291 ? 14.373 -16.699 -14.800 1.00 37.66 291 GLU A O 1
ATOM 2423 N N . SER A 1 292 ? 15.544 -18.329 -13.766 1.00 35.97 292 SER A N 1
ATOM 2424 C CA . SER A 1 292 ? 14.427 -18.795 -12.970 1.00 35.97 292 SER A CA 1
ATOM 2425 C C . SER A 1 292 ? 13.889 -17.566 -12.255 1.00 35.97 292 SER A C 1
ATOM 2427 O O . SER A 1 292 ? 14.597 -16.994 -11.417 1.00 35.97 292 SER A O 1
ATOM 2429 N N . MET A 1 293 ? 12.660 -17.153 -12.577 1.00 43.78 293 MET A N 1
ATOM 2430 C CA . MET A 1 293 ? 11.851 -16.463 -11.600 1.00 43.78 293 MET A CA 1
ATOM 2431 C C . MET A 1 293 ? 11.988 -17.331 -10.363 1.00 43.78 293 MET A C 1
ATOM 2433 O O . MET A 1 293 ? 11.369 -18.392 -10.255 1.00 43.78 293 MET A O 1
ATOM 2437 N N . THR A 1 294 ? 12.826 -16.909 -9.423 1.00 40.31 294 THR A N 1
ATOM 2438 C CA . THR A 1 294 ? 12.563 -17.255 -8.055 1.00 40.31 294 THR A CA 1
ATOM 2439 C C . THR A 1 294 ? 11.229 -16.564 -7.848 1.00 40.31 294 THR A C 1
ATOM 2441 O O . THR A 1 294 ? 11.135 -15.374 -7.558 1.00 40.31 294 THR A O 1
ATOM 2444 N N . LEU A 1 295 ? 10.159 -17.330 -8.085 1.00 41.94 295 LEU A N 1
ATOM 2445 C CA . LEU A 1 295 ? 8.979 -17.331 -7.255 1.00 41.94 295 LEU A CA 1
ATOM 2446 C C . LEU A 1 295 ? 9.542 -17.470 -5.844 1.00 41.94 295 LEU A C 1
ATOM 2448 O O . LEU A 1 295 ? 9.554 -18.556 -5.269 1.00 41.94 295 LEU A O 1
ATOM 2452 N N . THR A 1 296 ? 10.129 -16.388 -5.325 1.00 41.97 296 THR A N 1
ATOM 2453 C CA . THR A 1 296 ? 10.392 -16.217 -3.920 1.00 41.97 296 THR A CA 1
ATOM 2454 C C . THR A 1 296 ? 9.032 -16.504 -3.355 1.00 41.97 296 THR A C 1
ATOM 2456 O O . THR A 1 296 ? 8.060 -15.831 -3.708 1.00 41.97 296 THR A O 1
ATOM 2459 N N . GLN A 1 297 ? 8.931 -17.640 -2.662 1.00 43.00 297 GLN A N 1
ATOM 2460 C CA . GLN A 1 297 ? 7.700 -18.046 -2.023 1.00 43.00 297 GLN A CA 1
ATOM 2461 C C . GLN A 1 297 ? 7.288 -16.829 -1.219 1.00 43.00 297 GLN A C 1
ATOM 2463 O O . GLN A 1 297 ? 7.938 -16.501 -0.228 1.00 43.00 297 GLN A O 1
ATOM 2468 N N . VAL A 1 298 ? 6.298 -16.087 -1.723 1.00 51.91 298 VAL A N 1
ATOM 2469 C CA . VAL A 1 298 ? 5.813 -14.906 -1.033 1.00 51.91 298 VAL A CA 1
ATOM 2470 C C . VAL A 1 298 ? 5.338 -15.472 0.280 1.00 51.91 298 VAL A C 1
ATOM 2472 O O . VAL A 1 298 ? 4.413 -16.291 0.282 1.00 51.91 298 VAL A O 1
ATOM 2475 N N . SER A 1 299 ? 6.043 -15.131 1.359 1.00 52.88 299 SER A N 1
ATOM 2476 C CA . SER A 1 299 ? 5.771 -15.689 2.670 1.00 52.88 299 SER A CA 1
ATOM 2477 C C . SER A 1 299 ? 4.285 -15.489 2.924 1.00 52.88 299 SER A C 1
ATOM 2479 O O . SER A 1 299 ? 3.757 -14.369 2.907 1.00 52.88 299 SER A O 1
ATOM 2481 N N . SER A 1 300 ? 3.557 -16.603 3.009 1.00 64.38 300 SER A N 1
ATOM 2482 C CA . SER A 1 300 ? 2.136 -16.541 3.295 1.00 64.38 300 SER A CA 1
ATOM 2483 C C . SER A 1 300 ? 2.008 -15.824 4.629 1.00 64.38 300 SER A C 1
ATOM 2485 O O . SER A 1 300 ? 2.636 -16.254 5.595 1.00 64.38 300 SER A O 1
ATOM 2487 N N . LEU A 1 301 ? 1.242 -14.730 4.682 1.00 75.69 301 LEU A N 1
ATOM 2488 C CA . LEU A 1 301 ? 1.002 -14.063 5.957 1.00 75.69 301 LEU A CA 1
ATOM 2489 C C . LEU A 1 301 ? 0.374 -15.076 6.908 1.00 75.69 301 LEU A C 1
ATOM 2491 O O . LEU A 1 301 ? -0.713 -15.596 6.644 1.00 75.69 301 LEU A O 1
ATOM 2495 N N . GLU A 1 302 ? 1.065 -15.352 8.006 1.00 79.06 302 GLU A N 1
ATOM 2496 C CA . GLU A 1 302 ? 0.500 -16.149 9.077 1.00 79.06 302 GLU A CA 1
ATOM 2497 C C . GLU A 1 302 ? -0.481 -15.280 9.863 1.00 79.06 302 GLU A C 1
ATOM 2499 O O . GLU A 1 302 ? -0.171 -14.145 10.242 1.00 79.06 302 GLU A O 1
ATOM 2504 N N . PHE A 1 303 ? -1.686 -15.811 10.072 1.00 84.50 303 PHE A N 1
ATOM 2505 C CA . PHE A 1 303 ? -2.731 -15.161 10.849 1.00 84.50 303 PHE A CA 1
ATOM 2506 C C . PHE A 1 303 ? -2.811 -15.793 12.232 1.00 84.50 303 PHE A C 1
ATOM 2508 O O . PHE A 1 303 ? -2.965 -17.006 12.371 1.00 84.50 303 PHE A O 1
ATOM 2515 N N . HIS A 1 304 ? -2.775 -14.948 13.254 1.00 86.00 304 HIS A N 1
ATOM 2516 C CA . HIS A 1 304 ? -2.894 -15.373 14.637 1.00 86.00 304 HIS A CA 1
ATOM 2517 C C . HIS A 1 304 ? -4.245 -16.068 14.893 1.00 86.00 304 HIS A C 1
ATOM 2519 O O . HIS A 1 304 ? -5.313 -15.534 14.572 1.00 86.00 304 HIS A O 1
ATOM 2525 N N . LYS A 1 305 ? -4.207 -17.239 15.540 1.00 86.50 305 LYS A N 1
ATOM 2526 C CA . LYS A 1 305 ? -5.402 -18.024 15.890 1.00 86.50 305 LYS A CA 1
ATOM 2527 C C . LYS A 1 305 ? -6.196 -17.373 17.030 1.00 86.50 305 LYS A C 1
ATOM 2529 O O . LYS A 1 305 ? -5.591 -16.897 17.979 1.00 86.50 305 LYS A O 1
ATOM 2534 N N . PRO A 1 306 ? -7.536 -17.361 17.009 1.00 88.12 306 PRO A N 1
ATOM 2535 C CA . PRO A 1 306 ? -8.326 -16.818 18.110 1.00 88.12 306 PRO A CA 1
ATOM 2536 C C . PRO A 1 306 ? -7.977 -17.466 19.456 1.00 88.12 306 PRO A C 1
ATOM 2538 O O . PRO A 1 306 ? -7.982 -18.689 19.577 1.00 88.12 306 PRO A O 1
ATOM 2541 N N . VAL A 1 307 ? -7.702 -16.639 20.466 1.00 88.69 307 VAL A N 1
ATOM 2542 C CA . VAL A 1 307 ? -7.448 -17.066 21.852 1.00 88.69 307 VAL A CA 1
ATOM 2543 C C . VAL A 1 307 ? -8.650 -16.677 22.701 1.00 88.69 307 VAL A C 1
ATOM 2545 O O . VAL A 1 307 ? -9.139 -15.553 22.585 1.00 88.69 307 VAL A O 1
ATOM 2548 N N . ASN A 1 308 ? -9.130 -17.608 23.528 1.00 87.62 308 ASN A N 1
ATOM 2549 C CA . ASN A 1 308 ? -10.233 -17.350 24.448 1.00 87.62 308 ASN A CA 1
ATOM 2550 C C . ASN A 1 308 ? -9.720 -16.514 25.629 1.00 87.62 308 ASN A C 1
ATOM 2552 O O . ASN A 1 308 ? -8.831 -16.954 26.358 1.00 87.62 308 ASN A O 1
ATOM 2556 N N . ILE A 1 309 ? -10.287 -15.321 25.819 1.00 86.12 309 ILE A N 1
ATOM 2557 C CA . ILE A 1 309 ? -9.895 -14.395 26.892 1.00 86.12 309 ILE A CA 1
ATOM 2558 C C . ILE A 1 309 ? -10.946 -14.228 27.990 1.00 86.12 309 ILE A C 1
ATOM 2560 O O . ILE A 1 309 ? -10.802 -13.349 28.840 1.00 86.12 309 ILE A O 1
ATOM 2564 N N . GLN A 1 310 ? -11.997 -15.050 28.004 1.00 78.81 310 GLN A N 1
ATOM 2565 C CA . GLN A 1 310 ? -13.140 -14.908 28.913 1.00 78.81 310 GLN A CA 1
ATOM 2566 C C . GLN A 1 310 ? -12.732 -14.847 30.391 1.00 78.81 310 GLN A C 1
ATOM 2568 O O . GLN A 1 310 ? -13.286 -14.064 31.162 1.00 78.81 310 GLN A O 1
ATOM 2573 N N . ASN A 1 311 ? -11.721 -15.629 30.776 1.00 75.19 311 ASN A N 1
ATOM 2574 C CA . ASN A 1 311 ? -11.247 -15.707 32.157 1.00 75.19 311 ASN A CA 1
ATOM 2575 C C . ASN A 1 311 ? -10.189 -14.653 32.512 1.00 75.19 311 ASN A C 1
ATOM 2577 O O . ASN A 1 311 ? -9.855 -14.501 33.684 1.00 75.19 311 ASN A O 1
ATOM 2581 N N . SER A 1 312 ? -9.691 -13.870 31.554 1.00 84.94 312 SER A N 1
ATOM 2582 C CA . SER A 1 312 ? -8.683 -12.851 31.846 1.00 84.94 312 SER A CA 1
ATOM 2583 C C . SER A 1 312 ? -9.307 -11.638 32.539 1.00 84.94 312 SER A C 1
ATOM 2585 O O . SER A 1 312 ? -10.197 -10.982 31.993 1.00 84.94 312 SER A O 1
ATOM 2587 N N . VAL A 1 313 ? -8.838 -11.333 33.752 1.00 83.88 313 VAL A N 1
ATOM 2588 C CA . VAL A 1 313 ? -9.291 -10.176 34.547 1.00 83.88 313 VAL A CA 1
ATOM 2589 C C . VAL A 1 313 ? -8.995 -8.872 33.817 1.00 83.88 313 VAL A C 1
ATOM 2591 O O . VAL A 1 313 ? -9.876 -8.024 33.672 1.00 83.88 313 VAL A O 1
ATOM 2594 N N . LYS A 1 314 ? -7.778 -8.774 33.267 1.00 85.88 314 LYS A N 1
ATOM 2595 C CA . LYS A 1 314 ? -7.305 -7.664 32.438 1.00 85.88 314 LYS A CA 1
ATOM 2596 C C . LYS A 1 314 ? -8.314 -7.330 31.343 1.00 85.88 314 LYS A C 1
ATOM 2598 O O . LYS A 1 314 ? -8.855 -6.233 31.323 1.00 85.88 314 LYS A O 1
ATOM 2603 N N . TYR A 1 315 ? -8.635 -8.277 30.462 1.00 87.81 315 TYR A N 1
ATOM 2604 C CA . TYR A 1 315 ? -9.549 -7.995 29.352 1.00 87.81 315 TYR A CA 1
ATOM 2605 C C . TYR A 1 315 ? -10.982 -7.710 29.812 1.00 87.81 315 TYR A C 1
ATOM 2607 O O . TYR A 1 315 ? -11.647 -6.877 29.205 1.00 87.81 315 TYR A O 1
ATOM 2615 N N . ARG A 1 316 ? -11.460 -8.334 30.896 1.00 85.75 316 ARG A N 1
ATOM 2616 C CA . ARG A 1 316 ? -12.773 -8.007 31.480 1.00 85.75 316 ARG A CA 1
ATOM 2617 C C . ARG A 1 316 ? -12.846 -6.555 31.948 1.00 85.75 316 ARG A C 1
ATOM 2619 O O . ARG A 1 316 ? -13.815 -5.874 31.628 1.00 85.75 316 ARG A O 1
ATOM 2626 N N . LEU A 1 317 ? -11.809 -6.075 32.629 1.00 87.62 317 LEU A N 1
ATOM 2627 C CA . LEU A 1 317 ? -11.686 -4.670 33.007 1.00 87.62 317 LEU A CA 1
ATOM 2628 C C . LEU A 1 317 ? -11.632 -3.769 31.769 1.00 87.62 317 LEU A C 1
ATOM 2630 O O . LEU A 1 317 ? -12.446 -2.860 31.629 1.00 87.62 317 LEU A O 1
ATOM 2634 N N . LEU A 1 318 ? -10.728 -4.052 30.829 1.00 87.44 318 LEU A N 1
ATOM 2635 C CA . LEU A 1 318 ? -10.504 -3.195 29.663 1.00 87.44 318 LEU A CA 1
ATOM 2636 C C . LEU A 1 318 ? -11.747 -3.041 28.772 1.00 87.44 318 LEU A C 1
ATOM 2638 O O . LEU A 1 318 ? -11.940 -1.984 28.178 1.00 87.44 318 LEU A O 1
ATOM 2642 N N . LYS A 1 319 ? -12.627 -4.048 28.689 1.00 89.81 319 LYS A N 1
ATOM 2643 C CA . LYS A 1 319 ? -13.892 -3.952 27.936 1.00 89.81 319 LYS A CA 1
ATOM 2644 C C . LYS A 1 319 ? -14.835 -2.875 28.476 1.00 89.81 319 LYS A C 1
ATOM 2646 O O . LYS A 1 319 ? -15.696 -2.413 27.734 1.00 89.81 319 LYS A O 1
ATOM 2651 N N . LEU A 1 320 ? -14.721 -2.490 29.749 1.00 89.06 320 LEU A N 1
ATOM 2652 C CA . LEU A 1 320 ? -15.588 -1.483 30.378 1.00 89.06 320 LEU A CA 1
ATOM 2653 C C . LEU A 1 320 ? -15.353 -0.069 29.842 1.00 89.06 320 LEU A C 1
ATOM 2655 O O . LEU A 1 320 ? -16.213 0.787 30.028 1.00 89.06 320 LEU A O 1
ATOM 2659 N N . ILE A 1 321 ? -14.247 0.161 29.128 1.00 86.62 321 ILE A N 1
ATOM 2660 C CA . ILE A 1 321 ? -13.890 1.453 28.531 1.00 86.62 321 ILE A CA 1
ATOM 2661 C C . ILE A 1 321 ? -15.006 2.066 27.673 1.00 86.62 321 ILE A C 1
ATOM 2663 O O . ILE A 1 321 ? -15.135 3.282 27.615 1.00 86.62 321 ILE A O 1
ATOM 2667 N N . VAL A 1 322 ? -15.862 1.243 27.057 1.00 86.56 322 VAL A N 1
ATOM 2668 C CA . VAL A 1 322 ? -16.993 1.710 26.235 1.00 86.56 322 VAL A CA 1
ATOM 2669 C C . VAL A 1 322 ? -18.082 2.422 27.050 1.00 86.56 322 VAL A C 1
ATOM 2671 O O . VAL A 1 322 ? -18.882 3.158 26.485 1.00 86.56 322 VAL A O 1
ATOM 2674 N N . PHE A 1 323 ? -18.105 2.235 28.373 1.00 86.94 323 PHE A N 1
ATOM 2675 C CA . PHE A 1 323 ? -19.041 2.885 29.298 1.00 86.94 323 PHE A CA 1
ATOM 2676 C C . PHE A 1 323 ? -18.388 3.990 30.144 1.00 86.94 323 PHE A C 1
ATOM 2678 O O . PHE A 1 323 ? -19.037 4.585 31.013 1.00 86.94 323 PHE A O 1
ATOM 2685 N N . LEU A 1 324 ? -17.106 4.267 29.899 1.00 80.31 324 LEU A N 1
ATOM 2686 C CA . LEU A 1 324 ? -16.365 5.351 30.526 1.00 80.31 324 LEU A CA 1
ATOM 2687 C C . LEU A 1 324 ? -16.481 6.581 29.627 1.00 80.31 324 LEU A C 1
ATOM 2689 O O . LEU A 1 324 ? -16.244 6.508 28.423 1.00 80.31 324 LEU A O 1
ATOM 2693 N N . ASN A 1 325 ? -16.919 7.707 30.192 1.00 69.81 325 ASN A N 1
ATOM 2694 C CA . ASN A 1 325 ? -16.962 8.967 29.452 1.00 69.81 325 ASN A CA 1
ATOM 2695 C C . ASN A 1 325 ? -15.506 9.324 29.044 1.00 69.81 325 ASN A C 1
ATOM 2697 O O . ASN A 1 325 ? -14.598 9.186 29.868 1.00 69.81 325 ASN A O 1
ATOM 2701 N N . PRO A 1 326 ? -15.229 9.732 27.793 1.00 57.62 326 PRO A N 1
ATOM 2702 C CA . PRO A 1 326 ? -13.901 9.667 27.179 1.00 57.62 326 PRO A CA 1
ATOM 2703 C C . PRO A 1 326 ? -12.995 10.842 27.558 1.00 57.62 326 PRO A C 1
ATOM 2705 O O . PRO A 1 326 ? -11.850 10.894 27.111 1.00 57.62 326 PRO A O 1
ATOM 2708 N N . THR A 1 327 ? -13.475 11.781 28.376 1.00 57.09 327 THR A N 1
ATOM 2709 C CA . THR A 1 327 ? -12.693 12.919 28.887 1.00 57.09 327 THR A CA 1
ATOM 2710 C C . THR A 1 327 ? -11.402 12.470 29.579 1.00 57.09 327 THR A C 1
ATOM 2712 O O . THR A 1 327 ? -10.406 13.196 29.559 1.00 57.09 327 THR A O 1
ATOM 2715 N N . GLY A 1 328 ? -11.388 11.248 30.123 1.00 56.72 328 GLY A N 1
ATOM 2716 C CA . GLY A 1 328 ? -10.204 10.610 30.695 1.00 56.72 328 GLY A CA 1
ATOM 2717 C C . GLY A 1 328 ? -9.202 10.052 29.673 1.00 56.72 328 GLY A C 1
ATOM 2718 O O . GLY A 1 328 ? -8.031 9.944 30.007 1.00 56.72 328 GLY A O 1
ATOM 2719 N N . LEU A 1 329 ? -9.602 9.719 28.434 1.00 60.94 329 LEU A N 1
ATOM 2720 C CA . LEU A 1 329 ? -8.666 9.237 27.401 1.00 60.94 329 LEU A CA 1
ATOM 2721 C C . LEU A 1 329 ? -7.857 10.389 26.807 1.00 60.94 329 LEU A C 1
ATOM 2723 O O . LEU A 1 329 ? -6.633 10.333 26.765 1.00 60.94 329 LEU A O 1
ATOM 2727 N N . SER A 1 330 ? -8.528 11.455 26.374 1.00 62.06 330 SER A N 1
ATOM 2728 C CA . SER A 1 330 ? -7.879 12.584 25.693 1.00 62.06 330 SER A CA 1
ATOM 2729 C C . SER A 1 330 ? -6.909 13.379 26.574 1.00 62.06 330 SER A C 1
ATOM 2731 O O . SER A 1 330 ? -6.085 14.121 26.052 1.00 62.06 330 SER A O 1
ATOM 2733 N N . SER A 1 331 ? -7.016 13.261 27.899 1.00 62.44 331 SER A N 1
ATOM 2734 C CA . SER A 1 331 ? -6.206 14.004 28.871 1.00 62.44 331 SER A CA 1
ATOM 2735 C C . SER A 1 331 ? -4.899 13.299 29.268 1.00 62.44 331 SER A C 1
ATOM 2737 O O . SER A 1 331 ? -4.072 13.896 29.960 1.00 62.44 331 SER A O 1
ATOM 2739 N N . GLN A 1 332 ? -4.673 12.056 28.823 1.00 65.25 332 GLN A N 1
ATOM 2740 C CA . GLN A 1 332 ? -3.483 11.282 29.188 1.00 65.25 332 GLN A CA 1
ATOM 2741 C C . GLN A 1 332 ? -2.250 11.659 28.363 1.00 65.25 332 GLN A C 1
ATOM 2743 O O . GLN A 1 332 ? -2.285 11.757 27.135 1.00 65.25 332 GLN A O 1
ATOM 2748 N N . LYS A 1 333 ? -1.108 11.793 29.047 1.00 65.44 333 LYS A N 1
ATOM 2749 C CA . LYS A 1 333 ? 0.200 11.940 28.392 1.00 65.44 333 LYS A CA 1
ATOM 2750 C C . LYS A 1 333 ? 0.586 10.618 27.712 1.00 65.44 333 LYS A C 1
ATOM 2752 O O . LYS A 1 333 ? 0.431 9.558 28.306 1.00 65.44 333 LYS A O 1
ATOM 2757 N N . ASN A 1 334 ? 1.151 10.689 26.505 1.00 70.50 334 ASN A N 1
ATOM 2758 C CA . ASN A 1 334 ? 1.638 9.544 25.712 1.00 70.50 334 ASN A CA 1
ATOM 2759 C C . ASN A 1 334 ? 0.562 8.553 25.220 1.00 70.50 334 ASN A C 1
ATOM 2761 O O . ASN A 1 334 ? 0.873 7.393 24.930 1.00 70.50 334 ASN A O 1
ATOM 2765 N N . ILE A 1 335 ? -0.700 8.981 25.116 1.00 71.56 335 ILE A N 1
ATOM 2766 C CA . ILE A 1 335 ? -1.782 8.137 24.584 1.00 71.56 335 ILE A CA 1
ATOM 2767 C C . ILE A 1 335 ? -1.489 7.615 23.167 1.00 71.56 335 ILE A C 1
ATOM 2769 O O . ILE A 1 335 ? -1.863 6.495 22.825 1.00 71.56 335 ILE A O 1
ATOM 2773 N N . ASP A 1 336 ? -0.748 8.380 22.369 1.00 70.12 336 ASP A N 1
ATOM 2774 C CA . ASP A 1 336 ? -0.267 8.005 21.041 1.00 70.12 336 ASP A CA 1
ATOM 2775 C C . ASP A 1 336 ? 0.629 6.757 21.064 1.00 70.12 336 ASP A C 1
ATOM 2777 O O . ASP A 1 336 ? 0.460 5.833 20.264 1.00 70.12 336 ASP A O 1
ATOM 2781 N N . GLN A 1 337 ? 1.559 6.695 22.021 1.00 71.81 337 GLN A N 1
ATOM 2782 C CA . GLN A 1 337 ? 2.454 5.554 22.194 1.00 71.81 337 GLN A CA 1
ATOM 2783 C C . GLN A 1 337 ? 1.677 4.309 22.586 1.00 71.81 337 GLN A C 1
ATOM 2785 O O . GLN A 1 337 ? 1.988 3.226 22.099 1.00 71.81 337 GLN A O 1
ATOM 2790 N N . TYR A 1 338 ? 0.672 4.482 23.439 1.00 75.94 338 TYR A N 1
ATOM 2791 C CA . TYR A 1 338 ? -0.169 3.406 23.924 1.00 75.94 338 TYR A CA 1
ATOM 2792 C C . TYR A 1 338 ? -1.087 2.837 22.826 1.00 75.94 338 TYR A C 1
ATOM 2794 O O . TYR A 1 338 ? -1.142 1.624 22.634 1.00 75.94 338 TYR A O 1
ATOM 2802 N N . ILE A 1 339 ? -1.768 3.698 22.061 1.00 76.50 339 ILE A N 1
ATOM 2803 C CA . ILE A 1 339 ? -2.620 3.272 20.939 1.00 76.50 339 ILE A CA 1
ATOM 2804 C C . ILE A 1 339 ? -1.800 2.424 19.967 1.00 76.50 339 ILE A C 1
ATOM 2806 O O . ILE A 1 339 ? -2.221 1.342 19.553 1.00 76.50 339 ILE A O 1
ATOM 2810 N N . VAL A 1 340 ? -0.601 2.895 19.629 1.00 75.88 340 VAL A N 1
ATOM 2811 C CA . VAL A 1 340 ? 0.222 2.229 18.625 1.00 75.88 340 VAL A CA 1
ATOM 2812 C C . VAL A 1 340 ? 0.917 0.993 19.182 1.00 75.88 340 VAL A C 1
ATOM 2814 O O . VAL A 1 340 ? 0.978 -0.002 18.469 1.00 75.88 340 VAL A O 1
ATOM 2817 N N . SER A 1 341 ? 1.391 0.988 20.431 1.00 74.38 341 SER A N 1
ATOM 2818 C CA . SER A 1 341 ? 1.926 -0.234 21.050 1.00 74.38 341 SER A CA 1
ATOM 2819 C C . SER A 1 341 ? 0.843 -1.295 21.238 1.00 74.38 341 SER A C 1
ATOM 2821 O O . SER A 1 341 ? 1.123 -2.477 21.090 1.00 74.38 341 SER A O 1
ATOM 2823 N N . GLY A 1 342 ? -0.408 -0.891 21.465 1.00 78.50 342 GLY A N 1
ATOM 2824 C CA . GLY A 1 342 ? -1.553 -1.792 21.489 1.00 78.50 342 GLY A CA 1
ATOM 2825 C C . GLY A 1 342 ? -1.831 -2.443 20.133 1.00 78.50 342 GLY A C 1
ATOM 2826 O O . GLY A 1 342 ? -2.156 -3.622 20.094 1.00 78.50 342 GLY A O 1
ATOM 2827 N N . ILE A 1 343 ? -1.682 -1.709 19.022 1.00 81.06 343 ILE A N 1
ATOM 2828 C CA . ILE A 1 343 ? -1.922 -2.219 17.655 1.00 81.06 343 ILE A CA 1
ATOM 2829 C C . ILE A 1 343 ? -0.698 -2.965 17.092 1.00 81.06 343 ILE A C 1
ATOM 2831 O O . ILE A 1 343 ? -0.848 -3.954 16.382 1.00 81.06 343 ILE A O 1
ATOM 2835 N N . LEU A 1 344 ? 0.521 -2.503 17.376 1.00 75.44 344 LEU A N 1
ATOM 2836 C CA . LEU A 1 344 ? 1.781 -3.019 16.816 1.00 75.44 344 LEU A CA 1
ATOM 2837 C C . LEU A 1 344 ? 2.656 -3.746 17.836 1.00 75.44 344 LEU A C 1
ATOM 2839 O O . LEU A 1 344 ? 3.820 -4.031 17.557 1.00 75.44 344 LEU A O 1
ATOM 2843 N N . GLY A 1 345 ? 2.099 -4.083 18.992 1.00 73.44 345 GLY A N 1
ATOM 2844 C CA . GLY A 1 345 ? 2.789 -4.823 20.037 1.00 73.44 345 GLY A CA 1
ATOM 2845 C C . GLY A 1 345 ? 3.073 -6.283 19.681 1.00 73.44 345 GLY A C 1
ATOM 2846 O O . GLY A 1 345 ? 2.561 -6.860 18.710 1.00 73.44 345 GLY A O 1
ATOM 2847 N N . SER A 1 346 ? 3.901 -6.908 20.513 1.00 70.62 346 SER A N 1
ATOM 2848 C CA . SER A 1 346 ? 4.168 -8.347 20.471 1.00 70.62 346 SER A CA 1
ATOM 2849 C C . SER A 1 346 ? 2.932 -9.168 20.858 1.00 70.62 346 SER A C 1
ATOM 2851 O O . SER A 1 346 ? 2.679 -10.203 20.240 1.00 70.62 346 SER A O 1
ATOM 2853 N N . ASP A 1 347 ? 2.109 -8.681 21.796 1.00 81.12 347 ASP A N 1
ATOM 2854 C CA . ASP A 1 347 ? 0.863 -9.334 22.214 1.00 81.12 347 ASP A CA 1
ATOM 2855 C C . ASP A 1 347 ? -0.231 -9.210 21.133 1.00 81.12 347 ASP A C 1
ATOM 2857 O O . ASP A 1 347 ? -0.888 -8.179 20.945 1.00 81.12 347 ASP A O 1
ATOM 2861 N N . LYS A 1 348 ? -0.440 -10.307 20.403 1.00 83.19 348 LYS A N 1
ATOM 2862 C CA . LYS A 1 348 ? -1.415 -10.402 19.308 1.00 83.19 348 LYS A CA 1
ATOM 2863 C C . LYS A 1 348 ? -2.858 -10.482 19.789 1.00 83.19 348 LYS A C 1
ATOM 2865 O O . LYS A 1 348 ? -3.765 -10.054 19.069 1.00 83.19 348 LYS A O 1
ATOM 2870 N N . VAL A 1 349 ? -3.076 -10.999 20.996 1.00 87.31 349 VAL A N 1
ATOM 2871 C CA . VAL A 1 349 ? -4.396 -11.015 21.629 1.00 87.31 349 VAL A CA 1
ATOM 2872 C C . VAL A 1 349 ? -4.790 -9.582 21.965 1.00 87.31 349 VAL A C 1
ATOM 2874 O O . VAL A 1 349 ? -5.884 -9.148 21.592 1.00 87.31 349 VAL A O 1
ATOM 2877 N N . MET A 1 350 ? -3.856 -8.820 22.543 1.00 86.44 350 MET A N 1
ATOM 2878 C CA . MET A 1 350 ? -4.037 -7.394 22.802 1.00 86.44 350 MET A CA 1
ATOM 2879 C C . MET A 1 350 ? -4.240 -6.626 21.498 1.00 86.44 350 MET A C 1
ATOM 2881 O O . MET A 1 350 ? -5.184 -5.855 21.399 1.00 86.44 350 MET A O 1
ATOM 2885 N N . THR A 1 351 ? -3.456 -6.907 20.456 1.00 87.81 351 THR A N 1
ATOM 2886 C CA . THR A 1 351 ? -3.643 -6.298 19.127 1.00 87.81 351 THR A CA 1
ATOM 2887 C C . THR A 1 351 ? -5.069 -6.474 18.607 1.00 87.81 351 THR A C 1
ATOM 2889 O O . THR A 1 351 ? -5.724 -5.504 18.219 1.00 87.81 351 THR A O 1
ATOM 2892 N N . GLY A 1 352 ? -5.584 -7.707 18.618 1.00 90.88 352 GLY A N 1
ATOM 2893 C CA . GLY A 1 352 ? -6.937 -7.995 18.145 1.00 90.88 352 GLY A CA 1
ATOM 2894 C C . GLY A 1 352 ? -8.004 -7.274 18.967 1.00 90.88 352 GLY A C 1
ATOM 2895 O O . GLY A 1 352 ? -8.932 -6.695 18.396 1.00 90.88 352 GLY A O 1
ATOM 2896 N N . PHE A 1 353 ? -7.829 -7.273 20.291 1.00 90.88 353 PHE A N 1
ATOM 2897 C CA . PHE A 1 353 ? -8.677 -6.567 21.245 1.00 90.88 353 PHE A CA 1
ATOM 2898 C C . PHE A 1 353 ? -8.685 -5.053 21.001 1.00 90.88 353 PHE A C 1
ATOM 2900 O O . PHE A 1 353 ? -9.757 -4.475 20.848 1.00 90.88 353 PHE A O 1
ATOM 2907 N N . MET A 1 354 ? -7.515 -4.424 20.881 1.00 89.31 354 MET A N 1
ATOM 2908 C CA . MET A 1 354 ? -7.368 -2.982 20.680 1.00 89.31 354 MET A CA 1
ATOM 2909 C C . MET A 1 354 ? -8.005 -2.514 19.376 1.00 89.31 354 MET A C 1
ATOM 2911 O O . MET A 1 354 ? -8.765 -1.547 19.379 1.00 89.31 354 MET A O 1
ATOM 2915 N N . ILE A 1 355 ? -7.788 -3.245 18.277 1.00 92.56 355 ILE A N 1
ATOM 2916 C CA . ILE A 1 355 ? -8.425 -2.936 16.989 1.00 92.56 355 ILE A CA 1
ATOM 2917 C C . ILE A 1 355 ? -9.953 -3.038 17.089 1.00 92.56 355 ILE A C 1
ATOM 2919 O O . ILE A 1 355 ? -10.672 -2.271 16.452 1.00 92.56 355 ILE A O 1
ATOM 2923 N N . PHE A 1 356 ? -10.492 -3.983 17.860 1.00 93.56 356 PHE A N 1
ATOM 2924 C CA . PHE A 1 356 ? -11.941 -4.126 18.013 1.00 93.56 356 PHE A CA 1
ATOM 2925 C C . PHE A 1 356 ? -12.533 -3.052 18.926 1.00 93.56 356 PHE A C 1
ATOM 2927 O O . PHE A 1 356 ? -13.541 -2.435 18.597 1.00 93.56 356 PHE A O 1
ATOM 2934 N N . ILE A 1 357 ? -11.902 -2.809 20.070 1.00 90.50 357 ILE A N 1
ATOM 2935 C CA . ILE A 1 357 ? -12.383 -1.849 21.058 1.00 90.50 357 ILE A CA 1
ATOM 2936 C C . ILE A 1 357 ? -12.301 -0.423 20.529 1.00 90.50 357 ILE A C 1
ATOM 2938 O O . ILE A 1 357 ? -13.241 0.335 20.742 1.00 90.50 357 ILE A O 1
ATOM 2942 N N . PHE A 1 358 ? -11.268 -0.058 19.766 1.00 90.06 358 PHE A N 1
ATOM 2943 C CA . PHE A 1 358 ? -11.212 1.272 19.160 1.00 90.06 358 PHE A CA 1
ATOM 2944 C C . PHE A 1 358 ? -12.279 1.502 18.090 1.00 90.06 358 PHE A C 1
ATOM 2946 O O . PHE A 1 358 ? -12.775 2.620 17.995 1.00 90.06 358 PHE A O 1
ATOM 2953 N N . GLN A 1 359 ? -12.724 0.471 17.359 1.00 92.94 359 GLN A N 1
ATOM 2954 C CA . GLN A 1 359 ? -13.923 0.598 16.514 1.00 92.94 359 GLN A CA 1
ATOM 2955 C C . GLN A 1 359 ? -15.143 0.991 17.353 1.00 92.94 359 GLN A C 1
ATOM 2957 O O . GLN A 1 359 ? -15.898 1.884 16.983 1.00 92.94 359 GLN A O 1
ATOM 2962 N N . ALA A 1 360 ? -15.314 0.333 18.498 1.00 90.44 360 ALA A N 1
ATOM 2963 C CA . ALA A 1 360 ? -16.420 0.570 19.413 1.00 90.44 360 ALA A CA 1
ATOM 2964 C C . ALA A 1 360 ? -16.340 1.983 20.037 1.00 90.44 360 ALA A C 1
ATOM 2966 O O . ALA A 1 360 ? -17.330 2.709 20.063 1.00 90.44 360 ALA A O 1
ATOM 2967 N N . ILE A 1 361 ? -15.145 2.406 20.464 1.00 87.50 361 ILE A N 1
ATOM 2968 C CA . ILE A 1 361 ? -14.885 3.740 21.028 1.00 87.50 361 ILE A CA 1
ATOM 2969 C C . ILE A 1 361 ? -15.141 4.836 19.994 1.00 87.50 361 ILE A C 1
ATOM 2971 O O . ILE A 1 361 ? -15.839 5.792 20.305 1.00 87.50 361 ILE A O 1
ATOM 2975 N N . VAL A 1 362 ? -14.622 4.703 18.771 1.00 89.31 362 VAL A N 1
ATOM 2976 C CA . VAL A 1 362 ? -14.829 5.693 17.700 1.00 89.31 362 VAL A CA 1
ATOM 2977 C C . VAL A 1 362 ? -16.300 5.763 17.280 1.00 89.31 362 VAL A C 1
ATOM 2979 O O . VAL A 1 362 ? -16.775 6.824 16.894 1.00 89.31 362 VAL A O 1
ATOM 2982 N N . PHE A 1 363 ? -17.053 4.669 17.409 1.00 89.25 363 PHE A N 1
ATOM 2983 C CA . PHE A 1 363 ? -18.492 4.686 17.154 1.00 89.25 363 PHE A CA 1
ATOM 2984 C C . PHE A 1 363 ? -19.280 5.484 18.212 1.00 89.25 363 PHE A C 1
ATOM 2986 O O . PHE A 1 363 ? -20.236 6.172 17.862 1.00 89.25 363 PHE A O 1
ATOM 2993 N N . ILE A 1 364 ? -18.912 5.406 19.499 1.00 83.75 364 ILE A N 1
ATOM 2994 C CA . ILE A 1 364 ? -19.578 6.173 20.577 1.00 83.75 364 ILE A CA 1
ATOM 2995 C C . ILE A 1 364 ? -19.065 7.615 20.631 1.00 83.75 364 ILE A C 1
ATOM 2997 O O . ILE A 1 364 ? -19.843 8.548 20.824 1.00 83.75 364 ILE A O 1
ATOM 3001 N N . TYR A 1 365 ? -17.758 7.801 20.450 1.00 83.50 365 TYR A N 1
ATOM 3002 C CA . TYR A 1 365 ? -17.052 9.067 20.622 1.00 83.50 365 TYR A CA 1
ATOM 3003 C C . TYR A 1 365 ? -16.247 9.413 19.363 1.00 83.50 365 TYR A C 1
ATOM 3005 O O . TYR A 1 365 ? -15.013 9.339 19.365 1.00 83.50 365 TYR A O 1
ATOM 3013 N N . PRO A 1 366 ? -16.916 9.836 18.277 1.00 87.19 366 PRO A N 1
ATOM 3014 C CA . PRO A 1 366 ? -16.273 9.979 16.974 1.00 87.19 366 PRO A CA 1
ATOM 3015 C C . PRO A 1 366 ? -15.118 10.976 16.955 1.00 87.19 366 PRO A C 1
ATOM 3017 O O . PRO A 1 366 ? -14.143 10.758 16.245 1.00 87.19 366 PRO A O 1
ATOM 3020 N N . LYS A 1 367 ? -15.148 12.018 17.798 1.00 87.62 367 LYS A N 1
ATOM 3021 C CA . LYS A 1 367 ? -14.056 13.003 17.921 1.00 87.62 367 LYS A CA 1
ATOM 3022 C C . LYS A 1 367 ? -12.714 12.395 18.355 1.00 87.62 367 LYS A C 1
ATOM 3024 O O . LYS A 1 367 ? -11.677 12.984 18.074 1.00 87.62 367 LYS A O 1
ATOM 3029 N N . LEU A 1 368 ? -12.698 11.225 19.002 1.00 86.19 368 LEU A N 1
ATOM 3030 C CA . LEU A 1 368 ? -11.443 10.538 19.337 1.00 86.19 368 LEU A CA 1
ATOM 3031 C C . LEU A 1 368 ? -10.722 9.973 18.106 1.00 86.19 368 LEU A C 1
ATOM 3033 O O . LEU A 1 368 ? -9.536 9.660 18.195 1.00 86.19 368 LEU A O 1
ATOM 3037 N N . SER A 1 369 ? -11.402 9.848 16.964 1.00 90.25 369 SER A N 1
ATOM 3038 C CA . SER A 1 369 ? -10.770 9.362 15.736 1.00 90.25 369 SER A CA 1
ATOM 3039 C C . SER A 1 369 ? -9.622 10.256 15.267 1.00 90.25 369 SER A C 1
ATOM 3041 O O . SER A 1 369 ? -8.605 9.706 14.857 1.00 90.25 369 SER A O 1
ATOM 3043 N N . PHE A 1 370 ? -9.709 11.584 15.429 1.00 90.12 370 PHE A N 1
ATOM 3044 C CA . PHE A 1 370 ? -8.602 12.497 15.118 1.00 90.12 370 PHE A CA 1
ATOM 3045 C C . PHE A 1 370 ? -7.328 12.114 15.887 1.00 90.12 370 PHE A C 1
ATOM 3047 O O . PHE A 1 370 ? -6.288 11.859 15.287 1.00 90.12 370 PHE A O 1
ATOM 3054 N N . LEU A 1 371 ? -7.440 11.959 17.211 1.00 87.69 371 LEU A N 1
ATOM 3055 C CA . LEU A 1 371 ? -6.330 11.566 18.082 1.00 87.69 371 LEU A CA 1
ATOM 3056 C C . LEU A 1 371 ? -5.758 10.188 17.704 1.00 87.69 371 LEU A C 1
ATOM 3058 O O . LEU A 1 371 ? -4.542 10.010 17.656 1.00 87.69 371 LEU A O 1
ATOM 3062 N N . ILE A 1 372 ? -6.629 9.207 17.444 1.00 88.06 372 ILE A N 1
ATOM 3063 C CA . ILE A 1 372 ? -6.219 7.840 17.085 1.00 88.06 372 ILE A CA 1
ATOM 3064 C C . ILE A 1 372 ? -5.474 7.832 15.747 1.00 88.06 372 ILE A C 1
ATOM 3066 O O . ILE A 1 372 ? -4.450 7.162 15.616 1.00 88.06 372 ILE A O 1
ATOM 3070 N N . MET A 1 373 ? -5.955 8.584 14.760 1.00 90.75 373 MET A N 1
ATOM 3071 C CA . MET A 1 373 ? -5.349 8.646 13.431 1.00 90.75 373 MET A CA 1
ATOM 3072 C C . MET A 1 373 ? -4.018 9.395 13.456 1.00 90.75 373 MET A C 1
ATOM 3074 O O . MET A 1 373 ? -3.046 8.909 12.877 1.00 90.75 373 MET A O 1
ATOM 3078 N N . ASP A 1 374 ? -3.921 10.499 14.198 1.00 89.56 374 ASP A N 1
ATOM 3079 C CA . ASP A 1 374 ? -2.660 11.221 14.398 1.00 89.56 374 ASP A CA 1
ATOM 3080 C C . ASP A 1 374 ? -1.618 10.364 15.126 1.00 89.56 374 ASP A C 1
ATOM 3082 O O . ASP A 1 374 ? -0.445 10.338 14.743 1.00 89.56 374 ASP A O 1
ATOM 3086 N N . ALA A 1 375 ? -2.038 9.590 16.131 1.00 85.81 375 ALA A N 1
ATOM 3087 C CA . ALA A 1 375 ? -1.174 8.628 16.807 1.00 85.81 375 ALA A CA 1
ATOM 3088 C C . ALA A 1 375 ? -0.627 7.573 15.832 1.00 85.81 375 ALA A C 1
ATOM 3090 O O . ALA A 1 375 ? 0.576 7.315 15.807 1.00 85.81 375 ALA A O 1
ATOM 3091 N N . ILE A 1 376 ? -1.486 6.997 14.987 1.00 87.06 376 ILE A N 1
ATOM 3092 C CA . ILE A 1 376 ? -1.077 5.996 13.996 1.00 87.06 376 ILE A CA 1
ATOM 3093 C C . ILE A 1 376 ? -0.122 6.605 12.962 1.00 87.06 376 ILE A C 1
ATOM 3095 O O . ILE A 1 376 ? 0.949 6.044 12.728 1.00 87.06 376 ILE A O 1
ATOM 3099 N N . PHE A 1 377 ? -0.450 7.759 12.374 1.00 87.38 377 PHE A N 1
ATOM 3100 C CA . PHE A 1 377 ? 0.389 8.376 11.342 1.00 87.38 377 PHE A CA 1
ATOM 3101 C C . PHE A 1 377 ? 1.705 8.926 11.882 1.00 87.38 377 PHE A C 1
ATOM 3103 O O . PHE A 1 377 ? 2.734 8.731 11.243 1.00 87.38 377 PHE A O 1
ATOM 3110 N N . SER A 1 378 ? 1.726 9.526 13.076 1.00 82.50 378 SER A N 1
ATOM 3111 C CA . SER A 1 378 ? 2.986 9.961 13.698 1.00 82.50 378 SER A CA 1
ATOM 3112 C C . SER A 1 378 ? 3.954 8.792 13.892 1.00 82.50 378 SER A C 1
ATOM 3114 O O . SER A 1 378 ? 5.167 8.953 13.737 1.00 82.50 378 SER A O 1
ATOM 3116 N N . LYS A 1 379 ? 3.428 7.591 14.165 1.00 76.12 379 LYS A N 1
ATOM 3117 C CA . LYS A 1 379 ? 4.219 6.366 14.282 1.00 76.12 379 LYS A CA 1
ATOM 3118 C C . LYS A 1 379 ? 4.592 5.754 12.946 1.00 76.12 379 LYS A C 1
ATOM 3120 O O . LYS A 1 379 ? 5.718 5.294 12.833 1.00 76.12 379 LYS A O 1
ATOM 3125 N N . ILE A 1 380 ? 3.733 5.783 11.930 1.00 76.88 380 ILE A N 1
ATOM 3126 C CA . ILE A 1 380 ? 4.130 5.392 10.566 1.00 76.88 380 ILE A CA 1
ATOM 3127 C C . ILE A 1 380 ? 5.309 6.259 10.102 1.00 76.88 380 ILE A C 1
ATOM 3129 O O . ILE A 1 380 ? 6.315 5.720 9.645 1.00 76.88 380 ILE A O 1
ATOM 3133 N N . ASP A 1 381 ? 5.221 7.573 10.326 1.00 69.81 381 ASP A N 1
ATOM 3134 C CA . ASP A 1 381 ? 6.254 8.549 9.982 1.00 69.81 381 ASP A CA 1
ATOM 3135 C C . ASP A 1 381 ? 7.594 8.296 10.707 1.00 69.81 381 ASP A C 1
ATOM 3137 O O . ASP A 1 381 ? 8.643 8.646 10.162 1.00 69.81 381 ASP A O 1
ATOM 3141 N N . THR A 1 382 ? 7.573 7.708 11.916 1.00 65.06 382 THR A N 1
ATOM 3142 C CA . THR A 1 382 ? 8.762 7.522 12.779 1.00 65.06 382 THR A CA 1
ATOM 3143 C C . THR A 1 382 ? 9.276 6.084 12.905 1.00 65.06 382 THR A C 1
ATOM 3145 O O . THR A 1 382 ? 10.452 5.906 13.207 1.00 65.06 382 THR A O 1
ATOM 3148 N N . TYR A 1 383 ? 8.442 5.061 12.702 1.00 58.06 383 TYR A N 1
ATOM 3149 C CA . TYR A 1 383 ? 8.771 3.656 12.997 1.00 58.06 383 TYR A CA 1
ATOM 3150 C C . TYR A 1 383 ? 8.840 2.743 11.774 1.00 58.06 383 TYR A C 1
ATOM 3152 O O . TYR A 1 383 ? 9.244 1.601 11.969 1.00 58.06 383 TYR A O 1
ATOM 3160 N N . ILE A 1 384 ? 8.469 3.228 10.577 1.00 59.19 384 ILE A N 1
ATOM 3161 C CA . ILE A 1 384 ? 8.510 2.532 9.273 1.00 59.19 384 ILE A CA 1
ATOM 3162 C C . ILE A 1 384 ? 8.256 1.029 9.431 1.00 59.19 384 ILE A C 1
ATOM 3164 O O . ILE A 1 384 ? 9.171 0.232 9.619 1.00 59.19 384 ILE A O 1
ATOM 3168 N N . VAL A 1 385 ? 6.973 0.678 9.390 1.00 58.47 385 VAL A N 1
ATOM 3169 C CA . VAL A 1 385 ? 6.429 -0.685 9.345 1.00 58.47 385 VAL A CA 1
ATOM 3170 C C . VAL A 1 385 ? 7.420 -1.682 8.732 1.00 58.47 385 VAL A C 1
ATOM 3172 O O . VAL A 1 385 ? 7.716 -1.622 7.542 1.00 58.47 385 VAL A O 1
ATOM 3175 N N . GLN A 1 386 ? 7.939 -2.590 9.556 1.00 60.62 386 GLN A N 1
ATOM 3176 C CA . GLN A 1 386 ? 9.175 -3.317 9.265 1.00 60.62 386 GLN A CA 1
ATOM 3177 C C . GLN A 1 386 ? 8.953 -4.5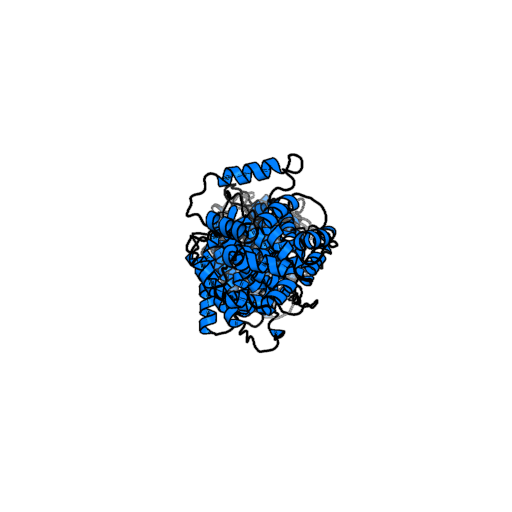61 8.399 1.00 60.62 386 GLN A C 1
ATOM 3179 O O . GLN A 1 386 ? 9.882 -5.030 7.745 1.00 60.62 386 GLN A O 1
ATOM 3184 N N . ASN A 1 387 ? 7.733 -5.114 8.392 1.00 72.88 387 ASN A N 1
ATOM 3185 C CA . ASN A 1 387 ? 7.382 -6.299 7.610 1.00 72.88 387 ASN A CA 1
ATOM 3186 C C . ASN A 1 387 ? 5.928 -6.269 7.091 1.00 72.88 387 ASN A C 1
ATOM 3188 O O . ASN A 1 387 ? 5.096 -5.457 7.511 1.00 72.88 387 ASN A O 1
ATOM 3192 N N . ALA A 1 388 ? 5.607 -7.182 6.168 1.00 78.44 388 ALA A N 1
ATOM 3193 C CA . ALA A 1 388 ? 4.294 -7.260 5.522 1.00 78.44 388 ALA A CA 1
ATOM 3194 C C . ALA A 1 388 ? 3.129 -7.500 6.506 1.00 78.44 388 ALA A C 1
ATOM 3196 O O . ALA A 1 388 ? 2.022 -7.013 6.271 1.00 78.44 388 ALA A O 1
ATOM 3197 N N . ALA A 1 389 ? 3.366 -8.205 7.616 1.00 81.81 389 ALA A N 1
ATOM 3198 C CA . ALA A 1 389 ? 2.348 -8.492 8.625 1.00 81.81 389 ALA A CA 1
ATOM 3199 C C . ALA A 1 389 ? 1.944 -7.237 9.409 1.00 81.81 389 ALA A C 1
ATOM 3201 O O . ALA A 1 389 ? 0.754 -6.968 9.578 1.00 81.81 389 ALA A O 1
ATOM 3202 N N . GLN A 1 390 ? 2.917 -6.422 9.829 1.00 82.25 390 GLN A N 1
ATOM 3203 C CA . GLN A 1 390 ? 2.643 -5.122 10.446 1.00 82.25 390 GLN A CA 1
ATOM 3204 C C . GLN A 1 390 ? 1.906 -4.202 9.466 1.00 82.25 390 GLN A C 1
ATOM 3206 O O . GLN A 1 390 ? 0.933 -3.552 9.849 1.00 82.25 390 GLN A O 1
ATOM 3211 N N . HIS A 1 391 ? 2.311 -4.195 8.191 1.00 83.94 391 HIS A N 1
ATOM 3212 C CA . HIS A 1 391 ? 1.675 -3.369 7.162 1.00 83.94 391 HIS A CA 1
ATOM 3213 C C . HIS A 1 391 ? 0.210 -3.751 6.983 1.00 83.94 391 HIS A C 1
ATOM 3215 O O . HIS A 1 391 ? -0.670 -2.891 7.052 1.00 83.94 391 HIS A O 1
ATOM 3221 N N . TYR A 1 392 ? -0.063 -5.051 6.852 1.00 88.94 392 TYR A N 1
ATOM 3222 C CA . TYR A 1 392 ? -1.424 -5.562 6.801 1.00 88.94 392 TYR A CA 1
ATOM 3223 C C . TYR A 1 392 ? -2.223 -5.158 8.043 1.00 88.94 392 TYR A C 1
ATOM 3225 O O . TYR A 1 392 ? -3.338 -4.663 7.900 1.00 88.94 392 TYR A O 1
ATOM 3233 N N . THR A 1 393 ? -1.688 -5.359 9.253 1.00 88.94 393 THR A N 1
ATOM 3234 C CA . THR A 1 393 ? -2.423 -5.081 10.498 1.00 88.94 393 THR A CA 1
ATOM 3235 C C . THR A 1 393 ? -2.807 -3.606 10.611 1.00 88.94 393 THR A C 1
ATOM 3237 O O . THR A 1 393 ? -3.950 -3.311 10.963 1.00 88.94 393 THR A O 1
ATOM 3240 N N . ILE A 1 394 ? -1.916 -2.677 10.243 1.00 89.81 394 ILE A N 1
ATOM 3241 C CA . ILE A 1 394 ? -2.233 -1.240 10.235 1.00 89.81 394 ILE A CA 1
ATOM 3242 C C . ILE A 1 394 ? -3.307 -0.938 9.197 1.00 89.81 394 ILE A C 1
ATOM 3244 O O . ILE A 1 394 ? -4.328 -0.353 9.554 1.00 89.81 394 ILE A O 1
ATOM 3248 N N . ILE A 1 395 ? -3.133 -1.375 7.944 1.00 92.19 395 ILE A N 1
ATOM 3249 C CA . ILE A 1 395 ? -4.130 -1.156 6.883 1.00 92.19 395 ILE A CA 1
ATOM 3250 C C . ILE A 1 395 ? -5.491 -1.710 7.308 1.00 92.19 395 ILE A C 1
ATOM 3252 O O . ILE A 1 395 ? -6.517 -1.049 7.144 1.00 92.19 395 ILE A O 1
ATOM 3256 N N . HIS A 1 396 ? -5.513 -2.912 7.884 1.00 93.06 396 HIS A N 1
ATOM 3257 C CA . HIS A 1 396 ? -6.728 -3.542 8.382 1.00 93.06 396 HIS A CA 1
ATOM 3258 C C . HIS A 1 396 ? -7.348 -2.737 9.526 1.00 93.06 396 HIS A C 1
ATOM 3260 O O . HIS A 1 396 ? -8.554 -2.511 9.497 1.00 93.06 396 HIS A O 1
ATOM 3266 N N . SER A 1 397 ? -6.561 -2.249 10.491 1.00 93.06 397 SER A N 1
ATOM 3267 C CA . SER A 1 397 ? -7.075 -1.394 11.570 1.00 93.06 397 SER A CA 1
ATOM 3268 C C . SER A 1 397 ? -7.682 -0.094 11.038 1.00 93.06 397 SER A C 1
ATOM 3270 O O . SER A 1 397 ? -8.823 0.216 11.371 1.00 93.06 397 SER A O 1
ATOM 3272 N N . LEU A 1 398 ? -6.990 0.589 10.118 1.00 93.94 398 LEU A N 1
ATOM 3273 C CA . LEU A 1 398 ? -7.471 1.809 9.473 1.00 93.94 398 LEU A CA 1
ATOM 3274 C C . LEU A 1 398 ? -8.772 1.532 8.722 1.00 93.94 398 LEU A C 1
ATOM 3276 O O . LEU A 1 398 ? -9.749 2.248 8.898 1.00 93.94 398 LEU A O 1
ATOM 3280 N N . THR A 1 399 ? -8.824 0.432 7.965 1.00 95.00 399 THR A N 1
ATOM 3281 C CA . THR A 1 399 ? -10.035 0.010 7.243 1.00 95.00 399 THR A CA 1
ATOM 3282 C C . THR A 1 399 ? -11.212 -0.128 8.201 1.00 95.00 399 THR A C 1
ATOM 3284 O O . THR A 1 399 ? -12.302 0.352 7.913 1.00 95.00 399 THR A O 1
ATOM 3287 N N . ARG A 1 400 ? -10.999 -0.764 9.360 1.00 94.00 400 ARG A N 1
ATOM 3288 C CA . ARG A 1 400 ? -12.055 -0.961 10.354 1.00 94.00 400 ARG A CA 1
ATOM 3289 C C . ARG A 1 400 ? -12.522 0.340 10.994 1.00 94.00 400 ARG A C 1
ATOM 3291 O O . ARG A 1 400 ? -13.715 0.483 11.237 1.00 94.00 400 ARG A O 1
ATOM 3298 N N . TYR A 1 401 ? -11.616 1.271 11.268 1.00 93.75 401 TYR A N 1
ATOM 3299 C CA . TYR A 1 401 ? -11.982 2.563 11.844 1.00 93.75 401 TYR A CA 1
ATOM 3300 C C . TYR A 1 401 ? -12.741 3.425 10.833 1.00 93.75 401 TYR A C 1
ATOM 3302 O O . TYR A 1 401 ? -13.787 3.972 11.168 1.00 93.75 401 TYR A O 1
ATOM 3310 N N . VAL A 1 402 ? -12.282 3.480 9.580 1.00 92.56 402 VAL A N 1
ATOM 3311 C CA . VAL A 1 402 ? -12.967 4.246 8.529 1.00 92.56 402 VAL A CA 1
ATOM 3312 C C . VAL A 1 402 ? -14.320 3.612 8.173 1.00 92.56 402 VAL A C 1
ATOM 3314 O O . VAL A 1 402 ? -15.278 4.352 7.977 1.00 92.56 402 VAL A O 1
ATOM 3317 N N . ASP A 1 403 ? -14.457 2.276 8.175 1.00 92.00 403 ASP A N 1
ATOM 3318 C CA . ASP A 1 403 ? -15.751 1.582 7.976 1.00 92.00 403 ASP A CA 1
ATOM 3319 C C . ASP A 1 403 ? -16.810 2.098 8.972 1.00 92.00 403 ASP A C 1
ATOM 3321 O O . ASP A 1 403 ? -17.948 2.391 8.608 1.00 92.00 403 ASP A O 1
ATOM 3325 N N . ILE A 1 404 ? -16.414 2.212 10.243 1.00 91.12 404 ILE A N 1
ATOM 3326 C CA . ILE A 1 404 ? -17.253 2.690 11.346 1.00 91.12 404 ILE A CA 1
ATOM 3327 C C . ILE A 1 404 ? -17.620 4.158 11.145 1.00 91.12 404 ILE A C 1
ATOM 3329 O O . ILE A 1 404 ? -18.794 4.517 11.218 1.00 91.12 404 ILE A O 1
ATOM 3333 N N . LEU A 1 405 ? -16.621 4.992 10.859 1.00 91.25 405 LEU A N 1
ATOM 3334 C CA . LEU A 1 405 ? -16.803 6.425 10.655 1.00 91.25 405 LEU A CA 1
ATOM 3335 C C . LEU A 1 405 ? -17.685 6.732 9.443 1.00 91.25 405 LEU A C 1
ATOM 3337 O O . LEU A 1 405 ? -18.469 7.670 9.498 1.00 91.25 405 LEU A O 1
ATOM 3341 N N . SER A 1 406 ? -17.603 5.928 8.381 1.00 87.94 406 SER A N 1
ATOM 3342 C CA . SER A 1 406 ? -18.406 6.093 7.158 1.00 87.94 406 SER A CA 1
ATOM 3343 C C . SER A 1 406 ? -19.906 5.892 7.388 1.00 87.94 406 SER A C 1
ATOM 3345 O O . SER A 1 406 ? -20.713 6.252 6.539 1.00 87.94 406 SER A O 1
ATOM 3347 N N . CYS A 1 407 ? -20.296 5.312 8.528 1.00 85.94 407 CYS A N 1
ATOM 3348 C CA . CYS A 1 407 ? -21.697 5.151 8.913 1.00 85.94 407 CYS A CA 1
ATOM 3349 C C . CYS A 1 407 ? -22.251 6.346 9.708 1.00 85.94 407 CYS A C 1
ATOM 3351 O O . CYS A 1 407 ? -23.433 6.344 10.055 1.00 85.94 407 CYS A O 1
ATOM 3353 N N . LEU A 1 408 ? -21.409 7.323 10.057 1.00 86.00 408 LEU A N 1
ATOM 3354 C CA . LEU A 1 408 ? -21.786 8.480 10.864 1.00 86.00 408 LEU A CA 1
ATOM 3355 C C . LEU A 1 408 ? -22.192 9.664 9.970 1.00 86.00 408 LEU A C 1
ATOM 3357 O O . LEU A 1 408 ? -21.710 9.775 8.846 1.00 86.00 408 LEU A O 1
ATOM 3361 N N . PRO A 1 409 ? -23.081 10.554 10.451 1.00 82.75 409 PRO A N 1
ATOM 3362 C CA . PRO A 1 409 ? -23.603 11.658 9.642 1.00 82.75 409 PRO A CA 1
ATOM 3363 C C . PRO A 1 409 ? -22.575 12.766 9.377 1.00 82.75 409 PRO A C 1
ATOM 3365 O O . PRO A 1 409 ? -22.712 13.509 8.410 1.00 82.75 409 PRO A O 1
ATOM 3368 N N . GLU A 1 410 ? -21.568 12.895 10.240 1.00 85.75 410 GLU A N 1
ATOM 3369 C CA . GLU A 1 410 ? -20.528 13.916 10.148 1.00 85.75 410 GLU A CA 1
ATOM 3370 C C . GLU A 1 410 ? -19.176 13.299 9.787 1.00 85.75 410 GLU A C 1
ATOM 3372 O O . GLU A 1 410 ? -18.874 12.140 10.089 1.00 85.75 410 GLU A O 1
ATOM 3377 N N . ARG A 1 411 ? -18.326 14.129 9.184 1.00 85.88 411 ARG A N 1
ATOM 3378 C CA . ARG A 1 411 ? -16.943 13.791 8.874 1.00 85.88 411 ARG A CA 1
ATOM 3379 C C . ARG A 1 411 ? -16.047 14.063 10.089 1.00 85.88 411 ARG A C 1
ATOM 3381 O O . ARG A 1 411 ? -15.889 15.201 10.516 1.00 85.88 411 ARG A O 1
ATOM 3388 N N . TYR A 1 412 ? -15.416 13.011 10.594 1.00 90.38 412 TYR A N 1
ATOM 3389 C CA . TYR A 1 412 ? -14.499 12.981 11.737 1.00 90.38 412 TYR A CA 1
ATOM 3390 C C . TYR A 1 412 ? -13.051 12.646 11.343 1.00 90.38 412 TYR A C 1
ATOM 3392 O O . TYR A 1 412 ? -12.275 12.198 12.173 1.00 90.38 412 TYR A O 1
ATOM 3400 N N . LEU A 1 413 ? -12.673 12.867 10.082 1.00 90.50 413 LEU A N 1
ATOM 3401 C CA . LEU A 1 413 ? -11.273 12.886 9.648 1.00 90.50 413 LEU A CA 1
ATOM 3402 C C . LEU A 1 413 ? -11.037 14.137 8.820 1.00 90.50 413 LEU A C 1
ATOM 3404 O O . LEU A 1 413 ? -11.835 14.453 7.929 1.00 90.50 413 LEU A O 1
ATOM 3408 N N . ASP A 1 414 ? -9.933 14.827 9.070 1.00 89.50 414 ASP A N 1
ATOM 3409 C CA . ASP A 1 414 ? -9.560 15.973 8.252 1.00 89.50 414 ASP A CA 1
ATOM 3410 C C . ASP A 1 414 ? -8.993 15.531 6.889 1.00 89.50 414 ASP A C 1
ATOM 3412 O O . ASP A 1 414 ? -8.842 14.346 6.576 1.00 89.50 414 ASP A O 1
ATOM 3416 N N . THR A 1 415 ? -8.749 16.495 6.006 1.00 88.31 415 THR A N 1
ATOM 3417 C CA . THR A 1 415 ? -8.246 16.210 4.654 1.00 88.31 415 THR A CA 1
ATOM 3418 C C . THR A 1 415 ? -6.810 15.693 4.667 1.00 88.31 415 THR A C 1
ATOM 3420 O O . THR A 1 415 ? -6.448 14.885 3.810 1.00 88.31 415 THR A O 1
ATOM 3423 N N . GLU A 1 416 ? -5.991 16.106 5.632 1.00 90.00 416 GLU A N 1
ATOM 3424 C CA . GLU A 1 416 ? -4.609 15.650 5.747 1.00 90.00 416 GLU A CA 1
ATOM 3425 C C . GLU A 1 416 ? -4.557 14.170 6.151 1.00 90.00 416 GLU A C 1
ATOM 3427 O O . GLU A 1 416 ? -3.862 13.384 5.508 1.00 90.00 416 GLU A O 1
ATOM 3432 N N . GLN A 1 417 ? -5.347 13.759 7.142 1.00 91.31 417 GLN A N 1
ATOM 3433 C CA . GLN A 1 417 ? -5.472 12.379 7.613 1.00 91.31 417 GLN A CA 1
ATOM 3434 C C . GLN A 1 417 ? -5.990 11.445 6.517 1.00 91.31 417 GLN A C 1
ATOM 3436 O O . GLN A 1 417 ? -5.450 10.353 6.336 1.00 91.31 417 GLN A O 1
ATOM 3441 N N . ILE A 1 418 ? -6.985 11.878 5.737 1.00 90.69 418 ILE A N 1
ATOM 3442 C CA . ILE A 1 418 ? -7.468 11.116 4.575 1.00 90.69 418 ILE A CA 1
ATOM 3443 C C . ILE A 1 418 ? -6.376 11.006 3.505 1.00 90.69 418 ILE A C 1
ATOM 3445 O O . ILE A 1 418 ? -6.155 9.927 2.954 1.00 90.69 418 ILE A O 1
ATOM 3449 N N . THR A 1 419 ? -5.644 12.091 3.235 1.00 90.69 419 THR A N 1
ATOM 3450 C CA . THR A 1 419 ? -4.544 12.082 2.258 1.00 90.69 419 THR A CA 1
ATOM 3451 C C . THR A 1 419 ? -3.423 11.135 2.698 1.00 90.69 419 THR A C 1
ATOM 3453 O O . THR A 1 419 ? -2.942 10.342 1.889 1.00 90.69 419 THR A O 1
ATOM 3456 N N . LYS A 1 420 ? -3.047 11.147 3.984 1.00 91.38 420 LYS A N 1
ATOM 3457 C CA . LYS A 1 420 ? -2.078 10.207 4.571 1.00 91.38 420 LYS A CA 1
ATOM 3458 C C . LYS A 1 420 ? -2.573 8.763 4.496 1.00 91.38 420 LYS A C 1
ATOM 3460 O O . LYS A 1 420 ? -1.797 7.885 4.124 1.00 91.38 420 LYS A O 1
ATOM 3465 N N . ALA A 1 421 ? -3.855 8.511 4.775 1.00 92.12 421 ALA A N 1
ATOM 3466 C CA . ALA A 1 421 ? -4.458 7.181 4.675 1.00 92.12 421 ALA A CA 1
ATOM 3467 C C . ALA A 1 421 ? -4.426 6.644 3.236 1.00 92.12 421 ALA A C 1
ATOM 3469 O O . ALA A 1 421 ? -4.011 5.506 3.015 1.00 92.12 421 ALA A O 1
ATOM 3470 N N . ASN A 1 422 ? -4.802 7.472 2.255 1.00 92.44 422 ASN A N 1
ATOM 3471 C CA . ASN A 1 422 ? -4.707 7.136 0.834 1.00 92.44 422 ASN A CA 1
ATOM 3472 C C . ASN A 1 422 ? -3.254 6.880 0.419 1.00 92.44 422 ASN A C 1
ATOM 3474 O O . ASN A 1 422 ? -2.977 5.865 -0.214 1.00 92.44 422 ASN A O 1
ATOM 3478 N N . ALA A 1 423 ? -2.315 7.749 0.808 1.00 91.75 423 ALA A N 1
ATOM 3479 C CA . ALA A 1 423 ? -0.897 7.572 0.502 1.00 91.75 423 ALA A CA 1
ATOM 3480 C C . ALA A 1 423 ? -0.352 6.255 1.067 1.00 91.75 423 ALA A C 1
ATOM 3482 O O . ALA A 1 423 ? 0.308 5.496 0.358 1.00 91.75 423 ALA A O 1
ATOM 3483 N N . PHE A 1 424 ? -0.677 5.955 2.325 1.00 91.25 424 PHE A N 1
ATOM 3484 C CA . PHE A 1 424 ? -0.283 4.716 2.984 1.00 91.25 424 PHE A CA 1
ATOM 3485 C C . PHE A 1 424 ? -0.901 3.487 2.300 1.00 91.25 424 PHE A C 1
ATOM 3487 O O . PHE A 1 424 ? -0.206 2.503 2.047 1.00 91.25 424 PHE A O 1
ATOM 3494 N N . ALA A 1 425 ? -2.176 3.560 1.905 1.00 92.50 425 ALA A N 1
ATOM 3495 C CA . ALA A 1 425 ? -2.837 2.498 1.154 1.00 92.50 425 ALA A CA 1
ATOM 3496 C C . ALA A 1 425 ? -2.201 2.277 -0.230 1.00 92.50 425 ALA A C 1
ATOM 3498 O O . ALA A 1 425 ? -2.005 1.124 -0.618 1.00 92.50 425 ALA A O 1
ATOM 3499 N N . ILE A 1 426 ? -1.847 3.348 -0.954 1.00 93.25 426 ILE A N 1
ATOM 3500 C CA . ILE A 1 426 ? -1.147 3.301 -2.253 1.00 93.25 426 ILE A CA 1
ATOM 3501 C C . ILE A 1 426 ? 0.232 2.652 -2.098 1.00 93.25 426 ILE A C 1
ATOM 3503 O O . ILE A 1 426 ? 0.588 1.791 -2.900 1.00 93.25 426 ILE A O 1
ATOM 3507 N N . CYS A 1 427 ? 0.980 2.976 -1.041 1.00 90.44 427 CYS A N 1
ATOM 3508 C CA . CYS A 1 427 ? 2.218 2.265 -0.730 1.00 90.44 427 CYS A CA 1
ATOM 3509 C C . CYS A 1 427 ? 1.946 0.774 -0.476 1.00 90.44 427 CYS A C 1
ATOM 3511 O O . CYS A 1 427 ? 2.579 -0.072 -1.095 1.00 90.44 427 CYS A O 1
ATOM 3513 N N . GLY A 1 428 ? 0.954 0.407 0.342 1.00 89.81 428 GLY A N 1
ATOM 3514 C CA . GLY A 1 428 ? 0.606 -1.007 0.544 1.00 89.81 428 GLY A CA 1
ATOM 3515 C C . GLY A 1 428 ? 0.138 -1.733 -0.730 1.00 89.81 428 GLY A C 1
ATOM 3516 O O . GLY A 1 428 ? 0.387 -2.930 -0.885 1.00 89.81 428 GLY A O 1
ATOM 3517 N N . LEU A 1 429 ? -0.447 -1.015 -1.697 1.00 91.06 429 LEU A N 1
ATOM 3518 C CA . LEU A 1 429 ? -0.761 -1.549 -3.025 1.00 91.06 429 LEU A CA 1
ATOM 3519 C C . LEU A 1 429 ? 0.511 -1.934 -3.787 1.00 91.06 429 LEU A C 1
ATOM 3521 O O . LEU A 1 429 ? 0.499 -2.918 -4.514 1.00 91.06 429 LEU A O 1
ATOM 3525 N N . ALA A 1 430 ? 1.621 -1.230 -3.577 1.00 88.69 430 ALA A N 1
ATOM 3526 C CA . ALA A 1 430 ? 2.938 -1.577 -4.101 1.00 88.69 430 ALA A CA 1
ATOM 3527 C C . ALA A 1 430 ? 3.689 -2.609 -3.232 1.00 88.69 430 ALA A C 1
ATOM 3529 O O . ALA A 1 430 ? 4.905 -2.715 -3.330 1.00 88.69 430 ALA A O 1
ATOM 3530 N N . SER A 1 431 ? 3.017 -3.395 -2.384 1.00 85.31 431 SER A N 1
ATOM 3531 C CA . SER A 1 431 ? 3.645 -4.527 -1.683 1.00 85.31 431 SER A CA 1
ATOM 3532 C C . SER A 1 431 ? 3.860 -5.723 -2.617 1.00 85.31 431 SER A C 1
ATOM 3534 O O . SER A 1 431 ? 3.032 -5.978 -3.490 1.00 85.31 431 SER A O 1
ATOM 3536 N N . ALA A 1 432 ? 4.902 -6.533 -2.397 1.00 78.19 432 ALA A N 1
ATOM 3537 C CA . ALA A 1 432 ? 5.013 -7.834 -3.059 1.00 78.19 432 ALA A CA 1
ATOM 3538 C C . ALA A 1 432 ? 3.976 -8.850 -2.544 1.00 78.19 432 ALA A C 1
ATOM 3540 O O . ALA A 1 432 ? 3.643 -9.779 -3.274 1.00 78.19 432 ALA A O 1
ATOM 3541 N N . ASN A 1 433 ? 3.397 -8.659 -1.352 1.00 81.81 433 ASN A N 1
ATOM 3542 C CA . ASN A 1 433 ? 2.450 -9.601 -0.761 1.00 81.81 433 ASN A CA 1
ATOM 3543 C C . ASN A 1 433 ? 0.991 -9.318 -1.189 1.00 81.81 433 ASN A C 1
ATOM 3545 O O . ASN A 1 433 ? 0.453 -8.266 -0.827 1.00 81.81 433 ASN A O 1
ATOM 3549 N N . PRO A 1 434 ? 0.297 -10.251 -1.879 1.00 84.19 434 PRO A N 1
ATOM 3550 C CA . PRO A 1 434 ? -1.080 -10.048 -2.339 1.00 84.19 434 PRO A CA 1
ATOM 3551 C C . PRO A 1 434 ? -2.072 -9.691 -1.228 1.00 84.19 434 PRO A C 1
ATOM 3553 O O . PRO A 1 434 ? -3.013 -8.935 -1.462 1.00 84.19 434 PRO A O 1
ATOM 3556 N N . TYR A 1 435 ? -1.872 -10.182 -0.002 1.00 86.06 435 TYR A N 1
ATOM 3557 C CA . TYR A 1 435 ? -2.773 -9.878 1.112 1.00 86.06 435 TYR A CA 1
ATOM 3558 C C . TYR A 1 435 ? -2.719 -8.414 1.525 1.00 86.06 435 TYR A C 1
ATOM 3560 O O . TYR A 1 435 ? -3.762 -7.831 1.825 1.00 86.06 435 TYR A O 1
ATOM 3568 N N . VAL A 1 436 ? -1.525 -7.818 1.507 1.00 88.62 436 VAL A N 1
ATOM 3569 C CA . VAL A 1 436 ? -1.343 -6.388 1.772 1.00 88.62 436 VAL A CA 1
ATOM 3570 C C . VAL A 1 436 ? -2.016 -5.584 0.662 1.00 88.62 436 VAL A C 1
ATOM 3572 O O . VAL A 1 436 ? -2.796 -4.689 0.965 1.00 88.62 436 VAL A O 1
ATOM 3575 N N . ARG A 1 437 ? -1.840 -5.973 -0.610 1.00 89.56 437 ARG A N 1
ATOM 3576 C CA . ARG A 1 437 ? -2.487 -5.309 -1.759 1.00 89.56 437 ARG A CA 1
ATOM 3577 C C . ARG A 1 437 ? -4.015 -5.333 -1.664 1.00 89.56 437 ARG A C 1
ATOM 3579 O O . ARG A 1 437 ? -4.664 -4.306 -1.850 1.00 89.56 437 ARG A O 1
ATOM 3586 N N . ILE A 1 438 ? -4.597 -6.489 -1.332 1.00 90.25 438 ILE A N 1
ATOM 3587 C CA . ILE A 1 438 ? -6.051 -6.655 -1.172 1.00 90.25 438 ILE A CA 1
ATOM 3588 C C . ILE A 1 438 ? -6.565 -5.809 -0.003 1.00 90.25 438 ILE A C 1
ATOM 3590 O O . ILE A 1 438 ? -7.595 -5.144 -0.134 1.00 90.25 438 ILE A O 1
ATOM 3594 N N . ALA A 1 439 ? -5.862 -5.818 1.133 1.00 91.50 439 ALA A N 1
ATOM 3595 C CA . ALA A 1 439 ? -6.212 -4.983 2.278 1.00 91.50 439 ALA A CA 1
ATOM 3596 C C . ALA A 1 439 ? -6.127 -3.490 1.922 1.00 91.50 439 ALA A C 1
ATOM 3598 O O . ALA A 1 439 ? -7.048 -2.741 2.239 1.00 91.50 439 ALA A O 1
ATOM 3599 N N . SER A 1 440 ? -5.085 -3.074 1.198 1.00 94.00 440 SER A N 1
ATOM 3600 C CA . SER A 1 440 ? -4.903 -1.706 0.705 1.00 94.00 440 SER A CA 1
ATOM 3601 C C . SER A 1 440 ? -6.037 -1.268 -0.207 1.00 94.00 440 SER A C 1
ATOM 3603 O O . SER A 1 440 ? -6.614 -0.203 -0.001 1.00 94.00 440 SER A O 1
ATOM 3605 N N . ASN A 1 441 ? -6.404 -2.097 -1.185 1.00 93.94 441 ASN A N 1
ATOM 3606 C CA . ASN A 1 441 ? -7.522 -1.805 -2.076 1.00 93.94 441 ASN A CA 1
ATOM 3607 C C . ASN A 1 441 ? -8.845 -1.696 -1.298 1.00 93.94 441 ASN A C 1
ATOM 3609 O O . ASN A 1 441 ? -9.678 -0.840 -1.597 1.00 93.94 441 ASN A O 1
ATOM 3613 N N . LYS A 1 442 ? -9.030 -2.515 -0.250 1.00 93.19 442 LYS A N 1
ATOM 3614 C CA . LYS A 1 442 ? -10.197 -2.398 0.631 1.00 93.19 442 LYS A CA 1
ATOM 3615 C C . LYS A 1 442 ? -10.183 -1.093 1.430 1.00 93.19 442 LYS A C 1
ATOM 3617 O O . LYS A 1 442 ? -11.229 -0.457 1.500 1.00 93.19 442 LYS A O 1
ATOM 3622 N N . LEU A 1 443 ? -9.042 -0.668 1.975 1.00 94.12 443 LEU A N 1
ATOM 3623 C CA . LEU A 1 443 ? -8.917 0.626 2.655 1.00 94.12 443 LEU A CA 1
ATOM 3624 C C . LEU A 1 443 ? -9.270 1.784 1.714 1.00 94.12 443 LEU A C 1
ATOM 3626 O O . LEU A 1 443 ? -10.099 2.614 2.072 1.00 94.12 443 LEU A O 1
ATOM 3630 N N . MET A 1 444 ? -8.722 1.801 0.494 1.00 93.38 444 MET A N 1
ATOM 3631 C CA . MET A 1 444 ? -9.054 2.830 -0.502 1.00 93.38 444 MET A CA 1
ATOM 3632 C C . MET A 1 444 ? -10.549 2.835 -0.838 1.00 93.38 444 MET A C 1
ATOM 3634 O O . MET A 1 444 ? -11.155 3.896 -0.934 1.00 93.38 444 MET A O 1
ATOM 3638 N N . SER A 1 445 ? -11.164 1.659 -0.993 1.00 91.81 445 SER A N 1
ATOM 3639 C CA . SER A 1 445 ? -12.606 1.539 -1.239 1.00 91.81 445 SER A CA 1
ATOM 3640 C C . SER A 1 445 ? -13.434 2.150 -0.110 1.00 91.81 445 SER A C 1
ATOM 3642 O O . SER A 1 445 ? -14.413 2.842 -0.374 1.00 91.81 445 SER A O 1
ATOM 3644 N N . VAL A 1 446 ? -13.040 1.939 1.142 1.00 90.88 446 VAL A N 1
ATOM 3645 C CA . VAL A 1 446 ? -13.757 2.495 2.295 1.00 90.88 446 VAL A CA 1
ATOM 3646 C C . VAL A 1 446 ? -13.527 4.006 2.403 1.00 90.88 446 VAL A C 1
ATOM 3648 O O . VAL A 1 446 ? -14.484 4.750 2.584 1.00 90.88 446 VAL A O 1
ATOM 3651 N N . LEU A 1 447 ? -12.296 4.481 2.176 1.00 90.69 447 LEU A N 1
ATOM 3652 C CA . LEU A 1 447 ? -11.983 5.915 2.095 1.00 90.69 447 LEU A CA 1
ATOM 3653 C C . LEU A 1 447 ? -12.777 6.623 0.987 1.00 90.69 447 LEU A C 1
ATOM 3655 O O . LEU A 1 447 ? -13.216 7.749 1.185 1.00 90.69 447 LEU A O 1
ATOM 3659 N N . SER A 1 448 ? -13.043 5.949 -0.137 1.00 87.19 448 SER A N 1
ATOM 3660 C CA . SER A 1 448 ? -13.854 6.510 -1.228 1.00 87.19 448 SER A CA 1
ATOM 3661 C C . SER A 1 448 ? -15.295 6.813 -0.839 1.00 87.19 448 SER A C 1
ATOM 3663 O O . SER A 1 448 ? -15.905 7.712 -1.401 1.00 87.19 448 SER A O 1
ATOM 3665 N N . SER A 1 449 ? -15.837 6.076 0.134 1.00 82.00 449 SER A N 1
ATOM 3666 C CA . SER A 1 449 ? -17.173 6.348 0.680 1.00 82.00 449 SER A CA 1
ATOM 3667 C C . SER A 1 449 ? -17.165 7.528 1.656 1.00 82.00 449 SER A C 1
ATOM 3669 O O . SER A 1 449 ? -18.223 8.027 2.022 1.00 82.00 449 SER A O 1
ATOM 3671 N N . TYR A 1 450 ? -15.975 7.950 2.086 1.00 77.62 450 TYR A N 1
ATOM 3672 C CA . TYR A 1 450 ? -15.749 8.996 3.075 1.00 77.62 450 TYR A CA 1
ATOM 3673 C C . TYR A 1 450 ? -15.382 10.350 2.448 1.00 77.62 450 TYR A C 1
ATOM 3675 O O . TYR A 1 450 ? -15.635 11.403 3.031 1.00 77.62 450 TYR A O 1
ATOM 3683 N N . GLU A 1 451 ? -14.766 10.337 1.264 1.00 70.25 451 GLU A N 1
ATOM 3684 C CA . GLU A 1 451 ? -14.411 11.534 0.501 1.00 70.25 451 GLU A CA 1
ATOM 3685 C C . GLU A 1 451 ? -15.658 12.147 -0.152 1.00 70.25 451 GLU A C 1
ATOM 3687 O O . GLU A 1 451 ? -16.182 11.632 -1.133 1.00 70.25 451 GLU A O 1
ATOM 3692 N N . THR A 1 452 ? -16.138 13.263 0.399 1.00 58.81 452 THR A N 1
ATOM 3693 C CA . THR A 1 452 ? -17.314 13.993 -0.110 1.00 58.81 452 THR A CA 1
ATOM 3694 C C . THR A 1 452 ? -16.967 15.170 -1.028 1.00 58.81 452 THR A C 1
ATOM 3696 O O . THR A 1 452 ? -17.872 15.779 -1.588 1.00 58.81 452 THR A O 1
ATOM 3699 N N . ASP A 1 453 ? -15.680 15.514 -1.171 1.00 58.62 453 ASP A N 1
ATOM 3700 C CA . ASP A 1 453 ? -15.221 16.680 -1.938 1.00 58.62 453 ASP A CA 1
ATOM 3701 C C . ASP A 1 453 ? -14.576 16.275 -3.272 1.00 58.62 453 ASP A C 1
ATOM 3703 O O . ASP A 1 453 ? -13.516 15.647 -3.289 1.00 58.62 453 ASP A O 1
ATOM 3707 N N . ASP A 1 454 ? -15.127 16.765 -4.387 1.00 56.97 454 ASP A N 1
ATOM 3708 C CA . ASP A 1 454 ? -14.634 16.538 -5.763 1.00 56.97 454 ASP A CA 1
ATOM 3709 C C . ASP A 1 454 ? -13.191 17.026 -6.022 1.00 56.97 454 ASP A C 1
ATOM 3711 O O . ASP A 1 454 ? -12.603 16.745 -7.068 1.00 56.97 454 ASP A O 1
ATOM 3715 N N . LYS A 1 455 ? -12.601 17.792 -5.094 1.00 58.50 455 LYS A N 1
ATOM 3716 C CA . LYS A 1 455 ? -11.277 18.415 -5.265 1.00 58.50 455 LYS A CA 1
ATOM 3717 C C . LYS A 1 455 ? -10.104 17.462 -5.037 1.00 58.50 455 LYS A C 1
ATOM 3719 O O . LYS A 1 455 ? -9.009 17.750 -5.517 1.00 58.50 455 LYS A O 1
ATOM 3724 N N . ASN A 1 456 ? -10.303 16.361 -4.315 1.00 63.44 456 ASN A N 1
ATOM 3725 C CA . ASN A 1 456 ? -9.253 15.376 -4.063 1.00 63.44 456 ASN A CA 1
ATOM 3726 C C . ASN A 1 456 ? -9.514 14.116 -4.882 1.00 63.44 456 ASN A C 1
ATOM 3728 O O . ASN A 1 456 ? -10.627 13.596 -4.908 1.00 63.44 456 ASN A O 1
ATOM 3732 N N . ILE A 1 457 ? -8.477 13.600 -5.545 1.00 65.12 457 ILE A N 1
ATOM 3733 C CA . ILE A 1 457 ? -8.617 12.336 -6.264 1.00 65.12 457 ILE A CA 1
ATOM 3734 C C . ILE A 1 457 ? -8.655 11.188 -5.270 1.00 65.12 457 ILE A C 1
ATOM 3736 O O . ILE A 1 457 ? -7.636 10.825 -4.680 1.00 65.12 457 ILE A O 1
ATOM 3740 N N . CYS A 1 458 ? -9.824 10.565 -5.187 1.00 80.94 458 CYS A N 1
ATOM 3741 C CA . CYS A 1 458 ? -9.990 9.291 -4.523 1.00 80.94 458 CYS A CA 1
ATOM 3742 C C . CYS A 1 458 ? -9.171 8.200 -5.223 1.00 80.94 458 CYS A C 1
ATOM 3744 O O . CYS A 1 458 ? -9.453 7.856 -6.381 1.00 80.94 458 CYS A O 1
ATOM 3746 N N . ALA A 1 459 ? -8.209 7.602 -4.510 1.00 86.81 459 ALA A N 1
ATOM 3747 C CA . ALA A 1 459 ? -7.329 6.558 -5.041 1.00 86.81 459 ALA A CA 1
ATOM 3748 C C . ALA A 1 459 ? -8.113 5.355 -5.596 1.00 86.81 459 ALA A C 1
ATOM 3750 O O . ALA A 1 459 ? -7.779 4.823 -6.655 1.00 86.81 459 ALA A O 1
ATOM 3751 N N . TYR A 1 460 ? -9.210 4.966 -4.939 1.00 90.62 460 TYR A N 1
ATOM 3752 C CA . TYR A 1 460 ? -10.067 3.877 -5.412 1.00 90.62 460 TYR A CA 1
ATOM 3753 C C . TYR A 1 460 ? -10.797 4.226 -6.713 1.00 90.62 460 TYR A C 1
ATOM 3755 O O . TYR A 1 460 ? -10.818 3.428 -7.652 1.00 90.62 460 TYR A O 1
ATOM 3763 N N . SER A 1 461 ? -11.358 5.438 -6.798 1.00 88.50 461 SER A N 1
ATOM 3764 C CA . SER A 1 461 ? -12.036 5.910 -8.012 1.00 88.50 461 SER A CA 1
ATOM 3765 C C . SER A 1 461 ? -11.074 5.995 -9.201 1.00 88.50 461 SER A C 1
ATOM 3767 O O . SER A 1 461 ? -11.443 5.658 -10.326 1.00 88.50 461 SER A O 1
ATOM 3769 N N . PHE A 1 462 ? -9.827 6.397 -8.940 1.00 91.56 462 PHE A N 1
ATOM 3770 C CA . PHE A 1 462 ? -8.748 6.444 -9.915 1.00 91.56 462 PHE A CA 1
ATOM 3771 C C . PHE A 1 462 ? -8.438 5.047 -10.459 1.00 91.56 462 PHE A C 1
ATOM 3773 O O . PHE A 1 462 ? -8.398 4.865 -11.676 1.00 91.56 462 PHE A O 1
ATOM 3780 N N . LEU A 1 463 ? -8.271 4.052 -9.580 1.00 91.25 463 LEU A N 1
ATOM 3781 C CA . LEU A 1 463 ? -7.996 2.678 -9.999 1.00 91.25 463 LEU A CA 1
ATOM 3782 C C . LEU A 1 463 ? -9.145 2.124 -10.839 1.00 91.25 463 LEU A C 1
ATOM 3784 O O . LEU A 1 463 ? -8.903 1.675 -11.954 1.00 91.25 463 LEU A O 1
ATOM 3788 N N . ASN A 1 464 ? -10.386 2.215 -10.350 1.00 89.62 464 ASN A N 1
ATOM 3789 C CA . ASN A 1 464 ? -11.563 1.679 -11.039 1.00 89.62 464 ASN A CA 1
ATOM 3790 C C . ASN A 1 464 ? -11.766 2.283 -12.434 1.00 89.62 46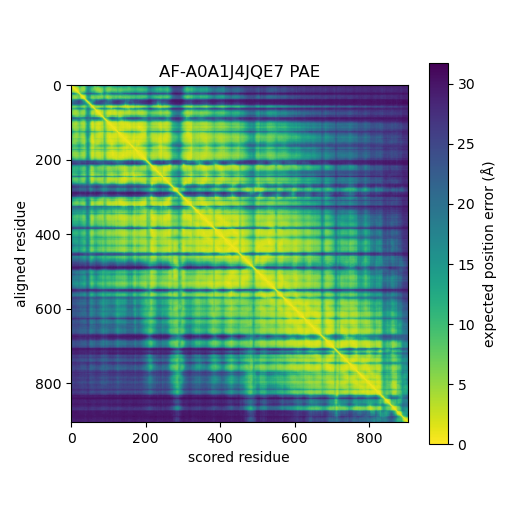4 ASN A C 1
ATOM 3792 O O . ASN A 1 464 ? -12.078 1.553 -13.369 1.00 89.62 464 ASN A O 1
ATOM 3796 N N . ARG A 1 465 ? -11.544 3.591 -12.593 1.00 90.56 465 ARG A N 1
ATOM 3797 C CA . ARG A 1 465 ? -11.715 4.289 -13.876 1.00 90.56 465 ARG A CA 1
ATOM 3798 C C . ARG A 1 465 ? -10.641 3.936 -14.906 1.00 90.56 465 ARG A C 1
ATOM 3800 O O . ARG A 1 465 ? -10.886 4.058 -16.099 1.00 90.56 465 ARG A O 1
ATOM 3807 N N . ASN A 1 466 ? -9.457 3.518 -14.455 1.00 89.38 466 ASN A N 1
ATOM 3808 C CA . ASN A 1 466 ? -8.311 3.239 -15.319 1.00 89.38 466 ASN A CA 1
ATOM 3809 C C . ASN A 1 466 ? -8.016 1.732 -15.494 1.00 89.38 466 ASN A C 1
ATOM 3811 O O . ASN A 1 466 ? -7.068 1.406 -16.205 1.00 89.38 466 ASN A O 1
ATOM 3815 N N . LYS A 1 467 ? -8.798 0.808 -14.903 1.00 87.56 467 LYS A N 1
ATOM 3816 C CA . LYS A 1 467 ? -8.523 -0.648 -14.967 1.00 87.56 467 LYS A CA 1
ATOM 3817 C C . LYS A 1 467 ? -8.334 -1.146 -16.400 1.00 87.56 467 LYS A C 1
ATOM 3819 O O . LYS A 1 467 ? -7.247 -1.603 -16.735 1.00 87.56 467 LYS A O 1
ATOM 3824 N N . GLU A 1 468 ? -9.331 -0.958 -17.263 1.00 85.94 468 GLU A N 1
ATOM 3825 C CA . GLU A 1 468 ? -9.286 -1.399 -18.669 1.00 85.94 468 GLU A CA 1
ATOM 3826 C C . GLU A 1 468 ? -8.120 -0.767 -19.446 1.00 85.94 468 GLU A C 1
ATOM 3828 O O . GLU A 1 468 ? -7.495 -1.391 -20.307 1.00 85.94 468 GLU A O 1
ATOM 3833 N N . HIS A 1 469 ? -7.786 0.483 -19.116 1.00 86.06 469 HIS A N 1
ATOM 3834 C CA . HIS A 1 469 ? -6.663 1.188 -19.720 1.00 86.06 469 HIS A CA 1
ATOM 3835 C C . HIS A 1 469 ? -5.321 0.540 -19.356 1.00 86.06 469 HIS A C 1
ATOM 3837 O O . HIS A 1 469 ? -4.467 0.365 -20.228 1.00 86.06 469 HIS A O 1
ATOM 3843 N N . PHE A 1 470 ? -5.139 0.145 -18.092 1.00 85.94 470 PHE A N 1
ATOM 3844 C CA . PHE A 1 470 ? -3.935 -0.555 -17.646 1.00 85.94 470 PHE A CA 1
ATOM 3845 C C . PHE A 1 470 ? -3.773 -1.905 -18.351 1.00 85.94 470 PHE A C 1
ATOM 3847 O O . PHE A 1 470 ? -2.677 -2.225 -18.811 1.00 85.94 470 PHE A O 1
ATOM 3854 N N . GLU A 1 471 ? -4.863 -2.656 -18.501 1.00 82.50 471 GLU A N 1
ATOM 3855 C CA . GLU A 1 471 ? -4.874 -3.959 -19.177 1.00 82.50 471 GLU A CA 1
ATOM 3856 C C . GLU A 1 471 ? -4.475 -3.831 -20.653 1.00 82.50 471 GLU A C 1
ATOM 3858 O O . GLU A 1 471 ? -3.587 -4.543 -21.131 1.00 82.50 471 GLU A O 1
ATOM 3863 N N . LYS A 1 472 ? -5.057 -2.857 -21.366 1.00 82.56 472 LYS A N 1
ATOM 3864 C CA . LYS A 1 472 ? -4.743 -2.591 -22.776 1.00 82.56 472 LYS A CA 1
ATOM 3865 C C . LYS A 1 472 ? -3.289 -2.162 -22.979 1.00 82.56 472 LYS A C 1
ATOM 3867 O O . LYS A 1 472 ? -2.613 -2.677 -23.870 1.00 82.56 472 LYS A O 1
ATOM 3872 N N . ILE A 1 473 ? -2.791 -1.227 -22.165 1.00 78.31 473 ILE A N 1
ATOM 3873 C CA . ILE A 1 473 ? -1.413 -0.732 -22.308 1.00 78.31 473 ILE A CA 1
ATOM 3874 C C . ILE A 1 473 ? -0.395 -1.833 -22.027 1.00 78.31 473 ILE A C 1
ATOM 3876 O O . ILE A 1 473 ? 0.654 -1.860 -22.672 1.00 78.31 473 ILE A O 1
ATOM 3880 N N . LEU A 1 474 ? -0.674 -2.740 -21.091 1.00 76.62 474 LEU A N 1
ATOM 3881 C CA . LEU A 1 474 ? 0.245 -3.829 -20.793 1.00 76.62 474 LEU A CA 1
ATOM 3882 C C . LEU A 1 474 ? 0.475 -4.732 -22.017 1.00 76.62 474 LEU A C 1
ATOM 3884 O O . LEU A 1 474 ? 1.625 -5.057 -22.319 1.00 76.62 474 LEU A O 1
ATOM 3888 N N . ILE A 1 475 ? -0.593 -5.062 -22.752 1.00 75.06 475 ILE A N 1
ATOM 3889 C CA . ILE A 1 475 ? -0.523 -5.821 -24.011 1.00 75.06 475 ILE A CA 1
ATOM 3890 C C . ILE A 1 475 ? 0.300 -5.058 -25.053 1.00 75.06 475 ILE A C 1
ATOM 3892 O O . ILE A 1 475 ? 1.221 -5.616 -25.648 1.00 75.06 475 ILE A O 1
ATOM 3896 N N . GLU A 1 476 ? 0.023 -3.763 -25.242 1.00 70.38 476 GLU A N 1
ATOM 3897 C CA . GLU A 1 476 ? 0.769 -2.933 -26.194 1.00 70.38 476 GLU A CA 1
ATOM 3898 C C . GLU A 1 476 ? 2.255 -2.798 -25.846 1.00 70.38 476 GLU A C 1
ATOM 3900 O O . GLU A 1 476 ? 3.087 -2.677 -26.746 1.00 70.38 476 GLU A O 1
ATOM 3905 N N . PHE A 1 477 ? 2.594 -2.754 -24.556 1.00 68.25 477 PHE A N 1
ATOM 3906 C CA . PHE A 1 477 ? 3.976 -2.683 -24.097 1.00 68.25 477 PHE A CA 1
ATOM 3907 C C . PHE A 1 477 ? 4.713 -3.988 -24.397 1.00 68.25 477 PHE A C 1
ATOM 3909 O O . PHE A 1 477 ? 5.822 -3.938 -24.921 1.00 68.25 477 PHE A O 1
ATOM 3916 N N . TYR A 1 478 ? 4.089 -5.136 -24.117 1.00 68.19 478 TYR A N 1
ATOM 3917 C CA . TYR A 1 478 ? 4.695 -6.442 -24.373 1.00 68.19 478 TYR A CA 1
ATOM 3918 C C . TYR A 1 478 ? 4.901 -6.698 -25.874 1.00 68.19 478 TYR A C 1
ATOM 3920 O O . TYR A 1 478 ? 5.996 -7.064 -26.284 1.00 68.19 478 TYR A O 1
ATOM 3928 N N . ALA A 1 479 ? 3.917 -6.365 -26.717 1.00 65.19 479 ALA A N 1
ATOM 3929 C CA . ALA A 1 479 ? 4.033 -6.477 -28.178 1.00 65.19 479 ALA A CA 1
ATOM 3930 C C . ALA A 1 479 ? 5.145 -5.597 -28.799 1.00 65.19 479 ALA A C 1
ATOM 3932 O O . ALA A 1 479 ? 5.519 -5.774 -29.960 1.00 65.19 479 ALA A O 1
ATOM 3933 N N . LYS A 1 480 ? 5.653 -4.609 -28.052 1.00 60.50 480 LYS A N 1
ATOM 3934 C CA . LYS A 1 480 ? 6.720 -3.693 -28.482 1.00 60.50 480 LYS A CA 1
ATOM 3935 C C . LYS A 1 480 ? 8.094 -4.045 -27.899 1.00 60.50 480 LYS A C 1
ATOM 3937 O O . LYS A 1 480 ? 9.045 -3.338 -28.225 1.00 60.50 480 LYS A O 1
ATOM 3942 N N . ASP A 1 481 ? 8.223 -5.070 -27.048 1.00 60.56 481 ASP A N 1
ATOM 3943 C CA . ASP A 1 481 ? 9.537 -5.515 -26.560 1.00 60.56 481 ASP A CA 1
ATOM 3944 C C . ASP A 1 481 ? 10.304 -6.162 -27.731 1.00 60.56 481 ASP A C 1
ATOM 3946 O O . ASP A 1 481 ? 9.791 -7.100 -28.345 1.00 60.56 481 ASP A O 1
ATOM 3950 N N . PRO A 1 482 ? 11.514 -5.682 -28.074 1.00 54.25 482 PRO A N 1
ATOM 3951 C CA . PRO A 1 482 ? 12.279 -6.211 -29.197 1.00 54.25 482 PRO A CA 1
ATOM 3952 C C . PRO A 1 482 ? 12.478 -7.728 -29.132 1.00 54.25 482 PRO A C 1
ATOM 3954 O O . PRO A 1 482 ? 12.422 -8.382 -30.164 1.00 54.25 482 PRO A O 1
ATOM 3957 N N . ARG A 1 483 ? 12.641 -8.314 -27.938 1.00 56.91 483 ARG A N 1
ATOM 3958 C CA . ARG A 1 483 ? 12.831 -9.768 -27.771 1.00 56.91 483 ARG A CA 1
ATOM 3959 C C . ARG A 1 483 ? 11.611 -10.568 -28.235 1.00 56.91 483 ARG A C 1
ATOM 3961 O O . ARG A 1 483 ? 11.764 -11.603 -28.879 1.00 56.91 483 ARG A O 1
ATOM 3968 N N . VAL A 1 484 ? 10.419 -10.029 -27.987 1.00 58.78 484 VAL A N 1
ATOM 3969 C CA . VAL A 1 484 ? 9.131 -10.601 -28.406 1.00 58.78 484 VAL A CA 1
ATOM 3970 C C . VAL A 1 484 ? 8.936 -10.474 -29.912 1.00 58.78 484 VAL A C 1
ATOM 3972 O O . VAL A 1 484 ? 8.324 -11.340 -30.522 1.00 58.78 484 VAL A O 1
ATOM 3975 N N . GLN A 1 485 ? 9.473 -9.414 -30.523 1.00 56.09 485 GLN A N 1
ATOM 3976 C CA . GLN A 1 485 ? 9.444 -9.230 -31.977 1.00 56.09 485 GLN A CA 1
ATOM 3977 C C . GLN A 1 485 ? 10.411 -10.170 -32.719 1.00 56.09 485 GLN A C 1
ATOM 3979 O O . GLN A 1 485 ? 10.191 -10.425 -33.899 1.00 56.09 485 GLN A O 1
ATOM 3984 N N . PHE A 1 486 ? 11.465 -10.666 -32.052 1.00 53.50 486 PHE A N 1
ATOM 3985 C CA . PHE A 1 486 ? 12.460 -11.583 -32.635 1.00 53.50 486 PHE A CA 1
ATOM 3986 C C . PHE A 1 486 ? 12.090 -13.055 -32.551 1.00 53.50 486 PHE A C 1
ATOM 3988 O O . PHE A 1 486 ? 12.476 -13.834 -33.421 1.00 53.50 486 PHE A O 1
ATOM 3995 N N . LYS A 1 487 ? 11.374 -13.454 -31.504 1.00 55.41 487 LYS A N 1
ATOM 3996 C CA . LYS A 1 487 ? 10.752 -14.771 -31.474 1.00 55.41 487 LYS A CA 1
ATOM 3997 C C . LYS A 1 487 ? 9.552 -14.694 -32.409 1.00 55.41 487 LYS A C 1
ATOM 3999 O O . LYS A 1 487 ? 8.724 -13.812 -32.219 1.00 55.41 487 LYS A O 1
ATOM 4004 N N . ASP A 1 488 ? 9.440 -15.579 -33.398 1.00 45.28 488 ASP A N 1
ATOM 4005 C CA . ASP A 1 488 ? 8.243 -15.739 -34.241 1.00 45.28 488 ASP A CA 1
ATOM 4006 C C . ASP A 1 488 ? 7.036 -16.181 -33.379 1.00 45.28 488 ASP A C 1
ATOM 4008 O O . ASP A 1 488 ? 6.504 -17.284 -33.494 1.00 45.28 488 ASP A O 1
ATOM 4012 N N . MET A 1 489 ? 6.585 -15.314 -32.469 1.00 45.72 489 MET A N 1
ATOM 4013 C CA . MET A 1 489 ? 5.511 -15.499 -31.492 1.00 45.72 489 MET A CA 1
ATOM 4014 C C . MET A 1 489 ? 4.150 -15.367 -32.177 1.00 45.72 489 MET A C 1
ATOM 4016 O O . MET A 1 489 ? 3.220 -14.732 -31.686 1.00 45.72 489 MET A O 1
ATOM 4020 N N . SER A 1 490 ? 4.010 -16.009 -33.331 1.00 41.44 490 SER A N 1
ATOM 4021 C CA . SER A 1 490 ? 2.759 -16.133 -34.069 1.00 41.44 490 SER A CA 1
ATOM 4022 C C . SER A 1 490 ? 1.722 -17.013 -33.344 1.00 41.44 490 SER A C 1
ATOM 4024 O O . SER A 1 490 ? 0.617 -17.185 -33.856 1.00 41.44 490 SER A O 1
ATOM 4026 N N . HIS A 1 491 ? 2.019 -17.567 -32.155 1.00 42.66 491 HIS A N 1
ATOM 4027 C CA . HIS A 1 491 ? 1.196 -18.609 -31.514 1.00 42.66 491 HIS A CA 1
ATOM 4028 C C . HIS A 1 491 ? 0.738 -18.362 -30.068 1.00 42.66 491 HIS A C 1
ATOM 4030 O O . HIS A 1 491 ? 0.065 -19.224 -29.496 1.00 42.66 491 HIS A O 1
ATOM 4036 N N . HIS A 1 492 ? 0.997 -17.206 -29.455 1.00 50.28 492 HIS A N 1
ATOM 4037 C CA . HIS A 1 492 ? 0.457 -16.914 -28.120 1.00 50.28 492 HIS A CA 1
ATOM 4038 C C . HIS A 1 492 ? -0.516 -15.742 -28.177 1.00 50.28 492 HIS A C 1
ATOM 4040 O O . HIS A 1 492 ? -0.142 -14.581 -28.046 1.00 50.28 492 HIS A O 1
ATOM 4046 N N . ALA A 1 493 ? -1.802 -16.054 -28.371 1.00 49.66 493 ALA A N 1
ATOM 4047 C CA . ALA A 1 493 ? -2.867 -15.089 -28.129 1.00 49.66 493 ALA A CA 1
ATOM 4048 C C . ALA A 1 493 ? -2.763 -14.613 -26.670 1.00 49.66 493 ALA A C 1
ATOM 4050 O O . ALA A 1 493 ? -3.057 -15.372 -25.741 1.00 49.66 493 ALA A O 1
ATOM 4051 N N . LEU A 1 494 ? -2.303 -13.374 -26.473 1.00 62.22 494 LEU A N 1
ATOM 4052 C CA . LEU A 1 494 ? -2.236 -12.741 -25.160 1.00 62.22 494 LEU A CA 1
ATOM 4053 C C . LEU A 1 494 ? -3.664 -12.622 -24.628 1.00 62.22 494 LEU A C 1
ATOM 4055 O O . LEU A 1 494 ? -4.460 -11.826 -25.126 1.00 62.22 494 LEU A O 1
ATOM 4059 N N . LEU A 1 495 ? -4.004 -13.443 -23.634 1.00 65.56 495 LEU A N 1
ATOM 4060 C CA . LEU A 1 495 ? -5.273 -13.294 -22.933 1.00 65.56 495 LEU A CA 1
ATOM 4061 C C . LEU A 1 495 ? -5.249 -11.958 -22.177 1.00 65.56 495 LEU A C 1
ATOM 4063 O O . LEU A 1 495 ? -4.240 -11.660 -21.526 1.00 65.56 495 LEU A O 1
ATOM 4067 N N . PRO A 1 496 ? -6.327 -11.158 -22.223 1.00 69.19 496 PRO A N 1
ATOM 4068 C CA . PRO A 1 496 ? -6.426 -9.976 -21.381 1.00 69.19 496 PRO A CA 1
ATOM 4069 C C . PRO A 1 496 ? -6.287 -10.399 -19.917 1.00 69.19 496 PRO A C 1
ATOM 4071 O O . PRO A 1 496 ? -6.926 -11.351 -19.466 1.00 69.19 496 PRO A O 1
ATOM 4074 N N . MET A 1 497 ? -5.398 -9.727 -19.192 1.00 76.56 497 MET A N 1
ATOM 4075 C CA . MET A 1 497 ? -5.178 -9.986 -17.776 1.00 76.56 497 MET A CA 1
ATOM 4076 C C . MET A 1 497 ? -5.933 -8.950 -16.967 1.00 76.56 497 MET A C 1
ATOM 4078 O O . MET A 1 497 ? -5.533 -7.789 -16.950 1.00 76.56 497 MET A O 1
ATOM 4082 N N . ALA A 1 498 ? -6.979 -9.392 -16.273 1.00 82.31 498 ALA A N 1
ATOM 4083 C CA . ALA A 1 498 ? -7.773 -8.520 -15.427 1.00 82.31 498 ALA A CA 1
ATOM 4084 C C . ALA A 1 498 ? -6.920 -7.916 -14.298 1.00 82.31 498 ALA A C 1
ATOM 4086 O O . ALA A 1 498 ? -6.138 -8.615 -13.642 1.00 82.31 498 ALA A O 1
ATOM 4087 N N . PHE A 1 499 ? -7.113 -6.628 -14.016 1.00 84.56 499 PHE A N 1
ATOM 4088 C CA . PHE A 1 499 ? -6.416 -5.919 -12.938 1.00 84.56 499 PHE A CA 1
ATOM 4089 C C . PHE A 1 499 ? -6.546 -6.631 -11.580 1.00 84.56 499 PHE A C 1
ATOM 4091 O O . PHE A 1 499 ? -5.574 -6.752 -10.831 1.00 84.56 499 PHE A O 1
ATOM 4098 N N . ASP A 1 500 ? -7.744 -7.131 -11.267 1.00 84.50 500 ASP A N 1
ATOM 4099 C CA . ASP A 1 500 ? -8.023 -7.790 -9.989 1.00 84.50 500 ASP A CA 1
ATOM 4100 C C . ASP A 1 500 ? -7.288 -9.141 -9.856 1.00 84.50 500 ASP A C 1
ATOM 4102 O O . ASP A 1 500 ? -6.924 -9.531 -8.742 1.00 84.50 500 ASP A O 1
ATOM 4106 N N . ASP A 1 501 ? -7.010 -9.823 -10.972 1.00 81.12 501 ASP A N 1
ATOM 4107 C CA . ASP A 1 501 ? -6.237 -11.072 -10.999 1.00 81.12 501 ASP A CA 1
ATOM 4108 C C . ASP A 1 501 ? -4.739 -10.798 -10.862 1.00 81.12 501 ASP A C 1
ATOM 4110 O O . ASP A 1 501 ? -4.044 -11.477 -10.101 1.00 81.12 501 ASP A O 1
ATOM 4114 N N . ALA A 1 502 ? -4.244 -9.742 -11.513 1.00 81.56 502 ALA A N 1
ATOM 4115 C CA . ALA A 1 502 ? -2.871 -9.279 -11.344 1.00 81.56 502 ALA A CA 1
ATOM 4116 C C . ALA A 1 502 ? -2.589 -8.841 -9.898 1.00 81.56 502 ALA A C 1
ATOM 4118 O O . ALA A 1 502 ? -1.545 -9.179 -9.337 1.00 81.56 502 ALA A O 1
ATOM 4119 N N . MET A 1 503 ? -3.540 -8.159 -9.251 1.00 86.25 503 MET A N 1
ATOM 4120 C CA . MET A 1 503 ? -3.429 -7.754 -7.846 1.00 86.25 503 MET A CA 1
ATOM 4121 C C . MET A 1 503 ? -3.296 -8.962 -6.909 1.00 86.25 503 MET A C 1
ATOM 4123 O O . MET A 1 503 ? -2.537 -8.903 -5.941 1.00 86.25 503 MET A O 1
ATOM 4127 N N . LYS A 1 504 ? -3.991 -10.067 -7.202 1.00 83.31 504 LYS A N 1
ATOM 4128 C CA . LYS A 1 504 ? -3.914 -11.324 -6.436 1.00 83.31 504 LYS A CA 1
ATOM 4129 C C . LYS A 1 504 ? -2.690 -12.176 -6.789 1.00 83.31 504 LYS A C 1
ATOM 4131 O O . LYS A 1 504 ? -2.385 -13.114 -6.057 1.00 83.31 504 LYS A O 1
ATOM 4136 N N . SER A 1 505 ? -1.994 -11.866 -7.883 1.00 79.31 505 SER A N 1
ATOM 4137 C CA . SER A 1 505 ? -0.850 -12.643 -8.360 1.00 79.31 505 SER A CA 1
ATOM 4138 C C . SER A 1 505 ? 0.342 -12.571 -7.407 1.00 79.31 505 SER A C 1
ATOM 4140 O O . SER A 1 505 ? 0.713 -11.501 -6.917 1.00 79.31 505 SER A O 1
ATOM 4142 N N . ILE A 1 506 ? 0.992 -13.718 -7.210 1.00 76.62 506 ILE A N 1
ATOM 4143 C CA . ILE A 1 506 ? 2.245 -13.842 -6.455 1.00 76.62 506 ILE A CA 1
ATOM 4144 C C . ILE A 1 506 ? 3.466 -13.326 -7.232 1.00 76.62 506 ILE A C 1
ATOM 4146 O O . ILE A 1 506 ? 4.512 -13.105 -6.631 1.00 76.62 506 ILE A O 1
ATOM 4150 N N . SER A 1 507 ? 3.349 -13.100 -8.547 1.00 75.88 507 SER A N 1
ATOM 4151 C CA . SER A 1 507 ? 4.452 -12.565 -9.352 1.00 75.88 507 SER A CA 1
ATOM 4152 C C . SER A 1 507 ? 4.653 -11.076 -9.062 1.00 75.88 507 SER A C 1
ATOM 4154 O O . SER A 1 507 ? 3.828 -10.232 -9.427 1.00 75.88 507 SER A O 1
ATOM 4156 N N . SER A 1 508 ? 5.764 -10.744 -8.400 1.00 73.31 508 SER A N 1
ATOM 4157 C CA . SER A 1 508 ? 6.156 -9.360 -8.117 1.00 73.31 508 SER A CA 1
ATOM 4158 C C . SER A 1 508 ? 6.464 -8.592 -9.401 1.00 73.31 508 SER A C 1
ATOM 4160 O O . SER A 1 508 ? 6.027 -7.457 -9.536 1.00 73.31 508 SER A O 1
ATOM 4162 N N . THR A 1 509 ? 7.112 -9.214 -10.387 1.00 73.50 509 THR A N 1
ATOM 4163 C CA . THR A 1 509 ? 7.445 -8.595 -11.679 1.00 73.50 509 THR A CA 1
ATOM 4164 C C . THR A 1 509 ? 6.205 -8.211 -12.484 1.00 73.50 509 THR A C 1
ATOM 4166 O O . THR A 1 509 ? 6.125 -7.099 -13.012 1.00 73.50 509 THR A O 1
ATOM 4169 N N . LEU A 1 510 ? 5.208 -9.101 -12.547 1.00 77.38 510 LEU A N 1
ATOM 4170 C CA . LEU A 1 510 ? 3.921 -8.818 -13.185 1.00 77.38 510 LEU A CA 1
ATOM 4171 C C . LEU A 1 510 ? 3.244 -7.616 -12.523 1.00 77.38 510 LEU A C 1
ATOM 4173 O O . LEU A 1 510 ? 2.778 -6.694 -13.193 1.00 77.38 510 LEU A O 1
ATOM 4177 N N . TRP A 1 511 ? 3.258 -7.598 -11.191 1.00 84.06 511 TRP A N 1
ATOM 4178 C CA . TRP A 1 511 ? 2.679 -6.514 -10.419 1.00 84.06 511 TRP A CA 1
ATOM 4179 C C . TRP A 1 511 ? 3.456 -5.198 -10.549 1.00 84.06 511 TRP A C 1
ATOM 4181 O O . TRP A 1 511 ? 2.837 -4.153 -10.729 1.00 84.06 511 TRP A O 1
ATOM 4191 N N . CYS A 1 512 ? 4.793 -5.226 -10.577 1.00 80.12 512 CYS A N 1
ATOM 4192 C CA . CYS A 1 512 ? 5.641 -4.064 -10.864 1.00 80.12 512 CYS A CA 1
ATOM 4193 C C . CYS A 1 512 ? 5.219 -3.381 -12.170 1.00 80.12 512 CYS A C 1
ATOM 4195 O O . CYS A 1 512 ? 5.146 -2.155 -12.231 1.00 80.12 512 CYS A O 1
ATOM 4197 N N . ARG A 1 513 ? 4.891 -4.152 -13.217 1.00 79.94 513 ARG A N 1
ATOM 4198 C CA . ARG A 1 513 ? 4.432 -3.586 -14.495 1.00 79.94 513 ARG A CA 1
ATOM 4199 C C . ARG A 1 513 ? 3.100 -2.843 -14.355 1.00 79.94 513 ARG A C 1
ATOM 4201 O O . ARG A 1 513 ? 2.976 -1.757 -14.913 1.00 79.94 513 ARG A O 1
ATOM 4208 N N . PHE A 1 514 ? 2.146 -3.350 -13.572 1.00 85.81 514 PHE A N 1
ATOM 4209 C CA . PHE A 1 514 ? 0.920 -2.603 -13.253 1.00 85.81 514 PHE A CA 1
ATOM 4210 C C . PHE A 1 514 ? 1.197 -1.366 -12.403 1.00 85.81 514 PHE A C 1
ATOM 4212 O O . PHE A 1 514 ? 0.682 -0.291 -12.705 1.00 85.81 514 PHE A O 1
ATOM 4219 N N . ILE A 1 515 ? 2.048 -1.486 -11.383 1.00 89.44 515 ILE A N 1
ATOM 4220 C CA . ILE A 1 515 ? 2.434 -0.362 -10.526 1.00 89.44 515 ILE A CA 1
ATOM 4221 C C . ILE A 1 515 ? 3.099 0.753 -11.340 1.00 89.44 515 ILE A C 1
ATOM 4223 O O . ILE A 1 515 ? 2.829 1.922 -11.086 1.00 89.44 515 ILE A O 1
ATOM 4227 N N . ARG A 1 516 ? 3.881 0.423 -12.375 1.00 85.88 516 ARG A N 1
ATOM 4228 C CA . ARG A 1 516 ? 4.426 1.401 -13.331 1.00 85.88 516 ARG A CA 1
ATOM 4229 C C . ARG A 1 516 ? 3.335 2.179 -14.066 1.00 85.88 516 ARG A C 1
ATOM 4231 O O . ARG A 1 516 ? 3.474 3.382 -14.282 1.00 85.88 516 ARG A O 1
ATOM 4238 N N . LEU A 1 517 ? 2.273 1.504 -14.497 1.00 86.75 517 LEU A N 1
ATOM 4239 C CA . LEU A 1 517 ? 1.157 2.157 -15.186 1.00 86.75 517 LEU A CA 1
ATOM 4240 C C . LEU A 1 517 ? 0.362 3.040 -14.219 1.00 86.75 517 LEU A C 1
ATOM 4242 O O . LEU A 1 517 ? 0.059 4.188 -14.549 1.00 86.75 517 LEU A O 1
ATOM 4246 N N . ILE A 1 518 ? 0.116 2.535 -13.007 1.00 91.12 518 ILE A N 1
ATOM 4247 C CA . ILE A 1 518 ? -0.510 3.282 -11.913 1.00 91.12 518 ILE A CA 1
ATOM 4248 C C . ILE A 1 518 ? 0.302 4.533 -11.581 1.00 91.12 518 ILE A C 1
ATOM 4250 O O . ILE A 1 518 ? -0.276 5.610 -11.506 1.00 91.12 518 ILE A O 1
ATOM 4254 N N . SER A 1 519 ? 1.622 4.431 -11.413 1.00 90.62 519 SER A N 1
ATOM 4255 C CA . SER A 1 519 ? 2.459 5.565 -11.012 1.00 90.62 519 SER A CA 1
ATOM 4256 C C . SER A 1 519 ? 2.558 6.627 -12.096 1.00 90.62 519 SER A C 1
ATOM 4258 O O . SER A 1 519 ? 2.447 7.815 -11.801 1.00 90.62 519 S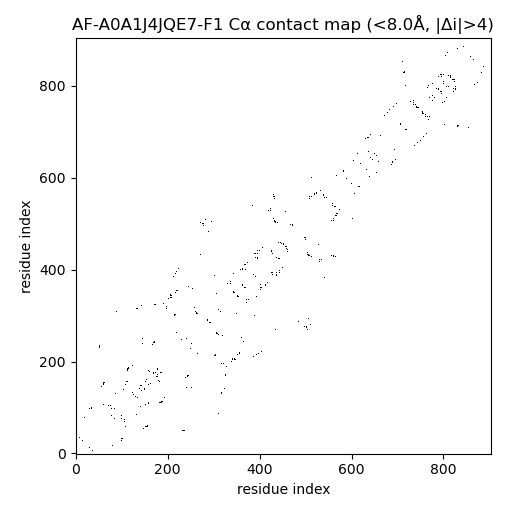ER A O 1
ATOM 4260 N N . ARG A 1 520 ? 2.674 6.220 -13.366 1.00 86.31 520 ARG A N 1
ATOM 4261 C CA . ARG A 1 520 ? 2.666 7.153 -14.497 1.00 86.31 520 ARG A CA 1
ATOM 4262 C C . ARG A 1 520 ? 1.354 7.926 -14.582 1.00 86.31 520 ARG A C 1
ATOM 4264 O O . ARG A 1 520 ? 1.380 9.145 -14.714 1.00 86.31 520 ARG A O 1
ATOM 4271 N N . ARG A 1 521 ? 0.221 7.230 -14.489 1.00 88.50 521 ARG A N 1
ATOM 4272 C CA . ARG A 1 521 ? -1.100 7.861 -14.567 1.00 88.50 521 ARG A CA 1
ATOM 4273 C C . ARG A 1 521 ? -1.411 8.677 -13.308 1.00 88.50 521 ARG A C 1
ATOM 4275 O O . ARG A 1 521 ? -1.937 9.780 -13.398 1.00 88.50 521 ARG A O 1
ATOM 4282 N N . GLY A 1 522 ? -0.998 8.183 -12.144 1.00 89.75 522 GLY A N 1
ATOM 4283 C CA . GLY A 1 522 ? -1.103 8.876 -10.864 1.00 89.75 522 GLY A CA 1
ATOM 4284 C C . GLY A 1 522 ? -0.274 10.156 -10.830 1.00 89.75 522 GLY A C 1
ATOM 4285 O O . GLY A 1 522 ? -0.699 11.140 -10.246 1.00 89.75 522 GLY A O 1
ATOM 4286 N N . ASN A 1 523 ? 0.864 10.212 -11.521 1.00 88.19 523 ASN A N 1
ATOM 4287 C CA . ASN A 1 523 ? 1.634 11.448 -11.642 1.00 88.19 523 ASN A CA 1
ATOM 4288 C C . ASN A 1 523 ? 0.879 12.575 -12.367 1.00 88.19 523 ASN A C 1
ATOM 4290 O O . ASN A 1 523 ? 1.088 13.747 -12.057 1.00 88.19 523 ASN A O 1
ATOM 4294 N N . GLU A 1 524 ? 0.063 12.215 -13.358 1.00 87.25 524 GLU A N 1
ATOM 4295 C CA . GLU A 1 524 ? -0.718 13.156 -14.165 1.00 87.25 524 GLU A CA 1
ATOM 4296 C C . GLU A 1 524 ? -1.973 13.628 -13.422 1.00 87.25 524 GLU A C 1
ATOM 4298 O O . GLU A 1 524 ? -2.361 14.785 -13.561 1.00 87.25 524 GLU A O 1
ATOM 4303 N N . GLU A 1 525 ? -2.596 12.745 -12.638 1.00 89.19 525 GLU A N 1
ATOM 4304 C CA . GLU A 1 525 ? -3.897 13.012 -12.022 1.00 89.19 525 GLU A CA 1
ATOM 4305 C C . GLU A 1 525 ? -3.802 13.385 -10.531 1.00 89.19 525 GLU A C 1
ATOM 4307 O O . GLU A 1 525 ? -4.517 14.276 -10.079 1.00 89.19 525 GLU A O 1
ATOM 4312 N N . TRP A 1 526 ? -2.945 12.741 -9.731 1.00 89.81 526 TRP A N 1
ATOM 4313 C CA . TRP A 1 526 ? -2.963 12.905 -8.273 1.00 89.81 526 TRP A CA 1
ATOM 4314 C C . TRP A 1 526 ? -2.490 14.290 -7.806 1.00 89.81 526 TRP A C 1
ATOM 4316 O O . TRP A 1 526 ? -1.503 14.821 -8.329 1.00 89.81 526 TRP A O 1
ATOM 4326 N N . PRO A 1 527 ? -3.119 14.845 -6.750 1.00 88.62 527 PRO A N 1
ATOM 4327 C CA . PRO A 1 527 ? -2.707 16.121 -6.180 1.00 88.62 527 PRO A CA 1
ATOM 4328 C C . PRO A 1 527 ? -1.298 16.042 -5.575 1.00 88.62 527 PRO A C 1
ATOM 4330 O O . PRO A 1 527 ? -0.864 14.995 -5.084 1.00 88.62 527 PRO A O 1
ATOM 4333 N N . ASP A 1 528 ? -0.585 17.172 -5.566 1.00 87.88 528 ASP A N 1
ATOM 4334 C CA . ASP A 1 528 ? 0.788 17.248 -5.047 1.00 87.88 528 ASP A CA 1
ATOM 4335 C C . ASP A 1 528 ? 0.885 16.830 -3.572 1.00 87.88 528 ASP A C 1
ATOM 4337 O O . ASP A 1 528 ? 1.845 16.161 -3.197 1.00 87.88 528 ASP A O 1
ATOM 4341 N N . SER A 1 529 ? -0.129 17.130 -2.752 1.00 88.44 529 SER A N 1
ATOM 4342 C CA . SER A 1 529 ? -0.195 16.684 -1.352 1.00 88.44 529 SER A CA 1
ATOM 4343 C C . SER A 1 529 ? -0.137 15.157 -1.231 1.00 88.44 529 SER A C 1
ATOM 4345 O O . SER A 1 529 ? 0.674 14.632 -0.469 1.00 88.44 529 SER A O 1
ATOM 4347 N N . LEU A 1 530 ? -0.929 14.434 -2.029 1.00 90.12 530 LEU A N 1
ATOM 4348 C CA . LEU A 1 530 ? -0.937 12.970 -2.050 1.00 90.12 530 LEU A CA 1
ATOM 4349 C C . LEU A 1 530 ? 0.413 12.422 -2.520 1.00 90.12 530 LEU A C 1
ATOM 4351 O O . LEU A 1 530 ? 0.988 11.550 -1.866 1.00 90.12 530 LEU A O 1
ATOM 4355 N N . LYS A 1 531 ? 0.963 12.980 -3.606 1.00 90.19 531 LYS A N 1
ATOM 4356 C CA . LYS A 1 531 ? 2.282 12.585 -4.121 1.00 90.19 531 LYS A CA 1
ATOM 4357 C C . LYS A 1 531 ? 3.382 12.785 -3.077 1.00 90.19 531 LYS A C 1
ATOM 4359 O O . LYS A 1 531 ? 4.255 11.931 -2.971 1.00 90.19 531 LYS A O 1
ATOM 4364 N N . THR A 1 532 ? 3.343 13.867 -2.291 1.00 89.00 532 THR A N 1
ATOM 4365 C CA . THR A 1 532 ? 4.317 14.138 -1.214 1.00 89.00 532 THR A CA 1
ATOM 4366 C C . THR A 1 532 ? 4.345 12.993 -0.207 1.00 89.00 532 THR A C 1
ATOM 4368 O O . THR A 1 532 ? 5.414 12.452 0.076 1.00 89.00 532 THR A O 1
ATOM 4371 N N . TYR A 1 533 ? 3.182 12.589 0.311 1.00 89.75 533 TYR A N 1
ATOM 4372 C CA . TYR A 1 533 ? 3.114 11.517 1.306 1.00 89.75 533 TYR A CA 1
ATOM 4373 C C . TYR A 1 533 ? 3.477 10.150 0.713 1.00 89.75 533 TYR A C 1
ATOM 4375 O O . TYR A 1 533 ? 4.192 9.394 1.365 1.00 89.75 533 TYR A O 1
ATOM 4383 N N . VAL A 1 534 ? 3.079 9.847 -0.532 1.00 90.25 534 VAL A N 1
ATOM 4384 C CA . VAL A 1 534 ? 3.477 8.593 -1.203 1.00 90.25 534 VAL A CA 1
ATOM 4385 C C . VAL A 1 534 ? 4.997 8.518 -1.370 1.00 90.25 534 VAL A C 1
ATOM 4387 O O . VAL A 1 534 ? 5.600 7.506 -1.019 1.00 90.25 534 VAL A O 1
ATOM 4390 N N . VAL A 1 535 ? 5.637 9.594 -1.847 1.00 88.50 535 VAL A N 1
ATOM 4391 C CA . VAL A 1 535 ? 7.102 9.660 -1.999 1.00 88.50 535 VAL A CA 1
ATOM 4392 C C . VAL A 1 535 ? 7.793 9.528 -0.641 1.00 88.50 535 VAL A C 1
ATOM 4394 O O . VAL A 1 535 ? 8.738 8.752 -0.519 1.00 88.50 535 VAL A O 1
ATOM 4397 N N . LYS A 1 536 ? 7.305 10.233 0.390 1.00 87.06 536 LYS A N 1
ATOM 4398 C CA . LYS A 1 536 ? 7.853 10.173 1.754 1.00 87.06 536 LYS A CA 1
ATOM 4399 C C . LYS A 1 536 ? 7.811 8.746 2.310 1.00 87.06 536 LYS A C 1
ATOM 4401 O O . LYS A 1 536 ? 8.847 8.235 2.729 1.00 87.06 536 LYS A O 1
ATOM 4406 N N . TYR A 1 537 ? 6.645 8.099 2.274 1.00 86.06 537 TYR A N 1
ATOM 4407 C CA . TYR A 1 537 ? 6.461 6.743 2.800 1.00 86.06 537 TYR A CA 1
ATOM 4408 C C . TYR A 1 537 ? 7.218 5.689 2.000 1.00 86.06 537 TYR A C 1
ATOM 4410 O O . TYR A 1 537 ? 7.852 4.813 2.584 1.00 86.06 537 TYR A O 1
ATOM 4418 N N . GLY A 1 538 ? 7.193 5.779 0.671 1.00 86.12 538 GLY A N 1
ATOM 4419 C CA . GLY A 1 538 ? 7.913 4.834 -0.172 1.00 86.12 538 GLY A CA 1
ATOM 4420 C C . GLY A 1 538 ? 9.433 4.965 -0.039 1.00 86.12 538 GLY A C 1
ATOM 4421 O O . GLY A 1 538 ? 10.103 3.944 0.081 1.00 86.12 538 GLY A O 1
ATOM 4422 N N . TYR A 1 539 ? 9.983 6.186 0.031 1.00 84.00 539 TYR A N 1
ATOM 4423 C CA . TYR A 1 539 ? 11.416 6.396 0.290 1.00 84.00 539 TYR A CA 1
ATOM 4424 C C . TYR A 1 539 ? 11.835 5.788 1.629 1.00 84.00 539 TYR A C 1
ATOM 4426 O O . TYR A 1 539 ? 12.785 5.018 1.682 1.00 84.00 539 TYR A O 1
ATOM 4434 N N . GLN A 1 540 ? 11.081 6.071 2.691 1.00 80.94 540 GLN A N 1
ATOM 4435 C CA . GLN A 1 540 ? 11.312 5.507 4.019 1.00 80.94 540 GLN A CA 1
ATOM 4436 C C . GLN A 1 540 ? 11.362 3.967 4.007 1.00 80.94 540 GLN A C 1
ATOM 4438 O O . GLN A 1 540 ? 12.286 3.378 4.567 1.00 80.94 540 GLN A O 1
ATOM 4443 N N . LEU A 1 541 ? 10.414 3.312 3.328 1.00 78.62 541 LEU A N 1
ATOM 4444 C CA . LEU A 1 541 ? 10.392 1.851 3.178 1.00 78.62 541 LEU A CA 1
ATOM 4445 C C . LEU A 1 541 ? 11.595 1.324 2.384 1.00 78.62 541 LEU A C 1
ATOM 4447 O O . LEU A 1 541 ? 12.211 0.339 2.787 1.00 78.62 541 LEU A O 1
ATOM 4451 N N . ILE A 1 542 ? 11.954 1.984 1.278 1.00 80.12 542 ILE A N 1
ATOM 4452 C CA . ILE A 1 542 ? 13.120 1.613 0.464 1.00 80.12 542 ILE A CA 1
ATOM 4453 C C . ILE A 1 542 ? 14.396 1.711 1.301 1.00 80.12 542 ILE A C 1
ATOM 4455 O O . ILE A 1 542 ? 15.147 0.743 1.370 1.00 80.12 542 ILE A O 1
ATOM 4459 N N . THR A 1 543 ? 14.621 2.840 1.977 1.00 78.06 543 THR A N 1
ATOM 4460 C CA . THR A 1 543 ? 15.806 3.064 2.812 1.00 78.06 543 THR A CA 1
ATOM 4461 C C . THR A 1 543 ? 15.901 2.037 3.932 1.00 78.06 543 THR A C 1
ATOM 4463 O O . THR A 1 543 ? 16.959 1.447 4.111 1.00 78.06 543 THR A O 1
ATOM 4466 N N . PHE A 1 544 ? 14.795 1.741 4.622 1.00 74.25 544 PHE A N 1
ATOM 4467 C CA . PHE A 1 544 ? 14.770 0.713 5.664 1.00 74.25 544 PHE A CA 1
ATOM 4468 C C . PHE A 1 544 ? 15.235 -0.657 5.144 1.00 74.25 544 PHE A C 1
ATOM 4470 O O . PHE A 1 544 ? 16.071 -1.311 5.771 1.00 74.25 544 PHE A O 1
ATOM 4477 N N . HIS A 1 545 ? 14.721 -1.087 3.988 1.00 72.25 545 HIS A N 1
ATOM 4478 C CA . HIS A 1 545 ? 15.103 -2.367 3.392 1.00 72.25 545 HIS A CA 1
ATOM 4479 C C . HIS A 1 545 ? 16.539 -2.373 2.845 1.00 72.25 545 HIS A C 1
ATOM 4481 O O . HIS A 1 545 ? 17.198 -3.410 2.905 1.00 72.25 545 HIS A O 1
ATOM 4487 N N . VAL A 1 546 ? 17.036 -1.236 2.346 1.00 72.00 546 VAL A N 1
ATOM 4488 C CA . VAL A 1 546 ? 18.418 -1.081 1.861 1.00 72.00 546 VAL A CA 1
ATOM 4489 C C . VAL A 1 546 ? 19.423 -1.080 3.019 1.00 72.00 546 VAL A C 1
ATOM 4491 O O . VAL A 1 546 ? 20.435 -1.771 2.943 1.00 72.00 546 VAL A O 1
ATOM 4494 N N . GLU A 1 547 ? 19.152 -0.346 4.102 1.00 70.25 547 GLU A N 1
ATOM 4495 C CA . GLU A 1 547 ? 20.060 -0.204 5.251 1.00 70.25 547 GLU A CA 1
ATOM 4496 C C . GLU A 1 547 ? 20.178 -1.487 6.077 1.00 70.25 547 GLU A C 1
ATOM 4498 O O . GLU A 1 547 ? 21.254 -1.797 6.587 1.00 70.25 547 GLU A O 1
ATOM 4503 N N . LYS A 1 548 ? 19.090 -2.258 6.217 1.00 63.59 548 LYS A N 1
ATOM 4504 C CA . LYS A 1 548 ? 19.083 -3.430 7.102 1.00 63.59 548 LYS A CA 1
ATOM 4505 C C . LYS A 1 548 ? 19.819 -4.664 6.578 1.00 63.59 548 LYS A C 1
ATOM 4507 O O . LYS A 1 548 ? 19.944 -5.592 7.361 1.00 63.59 548 LYS A O 1
ATOM 4512 N N . ASN A 1 549 ? 20.312 -4.695 5.335 1.00 55.41 549 ASN A N 1
ATOM 4513 C CA . ASN A 1 549 ? 21.301 -5.660 4.807 1.00 55.41 549 ASN A CA 1
ATOM 4514 C C . ASN A 1 549 ? 21.234 -7.114 5.367 1.00 55.41 549 ASN A C 1
ATOM 4516 O O . ASN A 1 549 ? 22.249 -7.726 5.687 1.00 55.41 549 ASN A O 1
ATOM 4520 N N . LEU A 1 550 ? 20.034 -7.688 5.512 1.00 45.94 550 LEU A N 1
ATOM 4521 C CA . LEU A 1 550 ? 19.806 -8.970 6.196 1.00 45.94 550 LEU A CA 1
ATOM 4522 C C . LEU A 1 550 ? 19.497 -10.067 5.175 1.00 45.94 550 LEU A C 1
ATOM 4524 O O . LEU A 1 550 ? 18.339 -10.433 5.038 1.00 45.94 550 LEU A O 1
ATOM 4528 N N . HIS A 1 551 ? 20.506 -10.545 4.435 1.00 40.03 551 HIS A N 1
ATOM 4529 C CA . HIS A 1 551 ? 20.592 -11.850 3.729 1.00 40.03 551 HIS A CA 1
ATOM 4530 C C . HIS A 1 551 ? 19.377 -12.393 2.917 1.00 40.03 551 HIS A C 1
ATOM 4532 O O . HIS A 1 551 ? 19.421 -13.510 2.416 1.00 40.03 551 HIS A O 1
ATOM 4538 N N . SER A 1 552 ? 18.308 -11.619 2.741 1.00 48.84 552 SER A N 1
ATOM 4539 C CA . SER A 1 552 ? 16.986 -12.023 2.246 1.00 48.84 552 SER A CA 1
ATOM 4540 C C . SER A 1 552 ? 16.247 -10.804 1.683 1.00 48.84 552 SER A C 1
ATOM 4542 O O . SER A 1 552 ? 15.085 -10.548 1.991 1.00 48.84 552 SER A O 1
ATOM 4544 N N . LEU A 1 553 ? 16.957 -9.979 0.906 1.00 54.47 553 LEU A N 1
ATOM 4545 C CA . LEU A 1 553 ? 16.378 -8.790 0.287 1.00 54.47 553 LEU A CA 1
ATOM 4546 C C . LEU A 1 553 ? 15.123 -9.182 -0.512 1.00 54.47 553 LEU A C 1
ATOM 4548 O O . LEU A 1 553 ? 15.222 -9.815 -1.562 1.00 54.47 553 LEU A O 1
ATOM 4552 N N . ASP A 1 554 ? 13.943 -8.775 -0.036 1.00 63.28 554 ASP A N 1
ATOM 4553 C CA . ASP A 1 554 ? 12.705 -8.833 -0.813 1.00 63.28 554 ASP A CA 1
ATOM 4554 C C . ASP A 1 554 ? 12.749 -7.717 -1.870 1.00 63.28 554 ASP A C 1
ATOM 4556 O O . ASP A 1 554 ? 12.099 -6.674 -1.770 1.00 63.28 554 ASP A O 1
ATOM 4560 N N . ILE A 1 555 ? 13.592 -7.912 -2.888 1.00 64.94 555 ILE A N 1
ATOM 4561 C CA . ILE A 1 555 ? 13.724 -6.996 -4.029 1.00 64.94 555 ILE A CA 1
ATOM 4562 C C . ILE A 1 555 ? 12.421 -6.912 -4.823 1.00 64.94 555 ILE A C 1
ATOM 4564 O O . ILE A 1 555 ? 12.204 -5.926 -5.523 1.00 64.94 555 ILE A O 1
ATOM 4568 N N . GLY A 1 556 ? 11.509 -7.875 -4.658 1.00 66.88 556 GLY A N 1
ATOM 4569 C CA . GLY A 1 556 ? 10.125 -7.731 -5.094 1.00 66.88 556 GLY A CA 1
ATOM 4570 C C . GLY A 1 556 ? 9.472 -6.506 -4.453 1.00 66.88 556 GLY A C 1
ATOM 4571 O O . GLY A 1 556 ? 9.012 -5.628 -5.178 1.00 66.88 556 GLY A O 1
ATOM 4572 N N . CYS A 1 557 ? 9.493 -6.409 -3.119 1.00 70.00 557 CYS A N 1
ATOM 4573 C CA . CYS A 1 557 ? 8.941 -5.269 -2.377 1.00 70.00 557 CYS A CA 1
ATOM 4574 C C . CYS A 1 557 ? 9.660 -3.950 -2.682 1.00 70.00 557 CYS A C 1
ATOM 4576 O O . CYS A 1 557 ? 9.005 -2.928 -2.894 1.00 70.00 557 CYS A O 1
ATOM 4578 N N . ILE A 1 558 ? 10.996 -3.949 -2.716 1.00 75.62 558 ILE A N 1
ATOM 4579 C CA . ILE A 1 558 ? 11.760 -2.734 -3.042 1.00 75.62 558 ILE A CA 1
ATOM 4580 C C . ILE A 1 558 ? 11.463 -2.298 -4.480 1.00 75.62 558 ILE A C 1
ATOM 4582 O O . ILE A 1 558 ? 11.252 -1.116 -4.734 1.00 75.62 558 ILE A O 1
ATOM 4586 N N . GLY A 1 559 ? 11.390 -3.250 -5.411 1.00 75.56 559 GLY A N 1
ATOM 4587 C CA . GLY A 1 559 ? 11.149 -2.998 -6.824 1.00 75.56 559 GLY A CA 1
ATOM 4588 C C . GLY A 1 559 ? 9.778 -2.406 -7.103 1.00 75.56 559 GLY A C 1
ATOM 4589 O O . GLY A 1 559 ? 9.683 -1.393 -7.799 1.00 75.56 559 GLY A O 1
ATOM 4590 N N . THR A 1 560 ? 8.716 -2.972 -6.530 1.00 80.94 560 THR A N 1
ATOM 4591 C CA . THR A 1 560 ? 7.356 -2.432 -6.666 1.00 80.94 560 THR A CA 1
ATOM 4592 C C . THR A 1 560 ? 7.246 -1.040 -6.040 1.00 80.94 560 THR A C 1
ATOM 4594 O O . THR A 1 560 ? 6.710 -0.130 -6.673 1.00 80.94 560 THR A O 1
ATOM 4597 N N . MET A 1 561 ? 7.802 -0.834 -4.841 1.00 85.50 561 MET A N 1
ATOM 4598 C CA . MET A 1 561 ? 7.791 0.468 -4.160 1.00 85.50 561 MET A CA 1
ATOM 4599 C C . MET A 1 561 ? 8.586 1.528 -4.918 1.00 85.50 561 MET A C 1
ATOM 4601 O O . MET A 1 561 ? 8.110 2.646 -5.112 1.00 85.50 561 MET A O 1
ATOM 4605 N N . PHE A 1 562 ? 9.776 1.179 -5.402 1.00 84.94 562 PHE A N 1
ATOM 4606 C CA . PHE A 1 562 ? 10.584 2.079 -6.212 1.00 84.94 562 PHE A CA 1
ATOM 4607 C C . PHE A 1 562 ? 9.863 2.442 -7.512 1.00 84.94 562 PHE A C 1
ATOM 4609 O O . PHE A 1 562 ? 9.824 3.607 -7.896 1.00 84.94 562 PHE A O 1
ATOM 4616 N N . THR A 1 563 ? 9.233 1.463 -8.162 1.00 84.88 563 THR A N 1
ATOM 4617 C CA . THR A 1 563 ? 8.456 1.675 -9.391 1.00 84.88 563 THR A CA 1
ATOM 4618 C C . THR A 1 563 ? 7.295 2.652 -9.170 1.00 84.88 563 THR A C 1
ATOM 4620 O O . THR A 1 563 ? 7.004 3.493 -10.029 1.00 84.88 563 THR A O 1
ATOM 4623 N N . LEU A 1 564 ? 6.648 2.573 -8.004 1.00 87.75 564 LEU A N 1
ATOM 4624 C CA . LEU A 1 564 ? 5.616 3.516 -7.595 1.00 87.75 564 LEU A CA 1
ATOM 4625 C C . LEU A 1 564 ? 6.196 4.926 -7.429 1.00 87.75 564 LEU A C 1
ATOM 4627 O O . LEU A 1 564 ? 5.742 5.855 -8.090 1.00 87.75 564 LEU A O 1
ATOM 4631 N N . VAL A 1 565 ? 7.202 5.089 -6.568 1.00 86.62 565 VAL A N 1
ATOM 4632 C CA . VAL A 1 565 ? 7.724 6.414 -6.199 1.00 86.62 565 VAL A CA 1
ATOM 4633 C C . VAL A 1 565 ? 8.485 7.075 -7.346 1.00 86.62 565 VAL A C 1
ATOM 4635 O O . VAL A 1 565 ? 8.268 8.251 -7.624 1.00 86.62 565 VAL A O 1
ATOM 4638 N N . GLY A 1 566 ? 9.324 6.325 -8.064 1.00 82.00 566 GLY A N 1
ATOM 4639 C CA . GLY A 1 566 ? 10.091 6.820 -9.209 1.00 82.00 566 GLY A CA 1
ATOM 4640 C C . GLY A 1 566 ? 9.202 7.355 -10.336 1.00 82.00 566 GLY A C 1
ATOM 4641 O O . GLY A 1 566 ? 9.580 8.305 -11.023 1.00 82.00 566 GLY A O 1
ATOM 4642 N N . GLY A 1 567 ? 7.988 6.809 -10.474 1.00 82.56 567 GLY A N 1
ATOM 4643 C CA . GLY A 1 567 ? 6.986 7.289 -11.421 1.00 82.56 567 GLY A CA 1
ATOM 4644 C C . GLY A 1 567 ? 6.287 8.594 -11.018 1.00 82.56 567 GLY A C 1
ATOM 4645 O O . GLY A 1 567 ? 5.693 9.235 -11.881 1.00 82.56 567 GLY A O 1
ATOM 4646 N N . LEU A 1 568 ? 6.378 9.058 -9.766 1.00 84.62 568 LEU A N 1
ATOM 4647 C CA . LEU A 1 568 ? 5.683 10.257 -9.264 1.00 84.62 568 LEU A CA 1
ATOM 4648 C C . LEU A 1 568 ? 6.617 11.473 -9.233 1.00 84.62 568 LEU A C 1
ATOM 4650 O O . LEU A 1 568 ? 7.754 11.391 -8.782 1.00 84.62 568 LEU A O 1
ATOM 4654 N N . GLU A 1 569 ? 6.198 12.609 -9.789 1.00 73.75 569 GLU A N 1
ATOM 4655 C CA . GLU A 1 569 ? 6.943 13.869 -9.747 1.00 73.75 569 GLU A CA 1
ATOM 4656 C C . GLU A 1 569 ? 6.349 14.711 -8.652 1.00 73.75 569 GLU A C 1
ATOM 4658 O O . GLU A 1 569 ? 5.165 15.064 -8.684 1.00 73.75 569 GLU A O 1
ATOM 4663 N N . ASN A 1 570 ? 7.210 15.093 -7.724 1.00 73.12 570 ASN A N 1
ATOM 4664 C CA . ASN A 1 570 ? 6.865 16.120 -6.780 1.00 73.12 570 ASN A CA 1
ATOM 4665 C C . ASN A 1 570 ? 8.017 17.105 -6.640 1.00 73.12 570 ASN A C 1
ATOM 4667 O O . ASN A 1 570 ? 9.089 16.758 -6.137 1.00 73.12 570 ASN A O 1
ATOM 4671 N N . LYS A 1 571 ? 7.783 18.334 -7.109 1.00 71.06 571 LYS A N 1
ATOM 4672 C CA . LYS A 1 571 ? 8.748 19.436 -7.022 1.00 71.06 571 LYS A CA 1
ATOM 4673 C C . LYS A 1 571 ? 9.066 19.789 -5.565 1.00 71.06 571 LYS A C 1
ATOM 4675 O O . LYS A 1 571 ? 10.186 20.194 -5.281 1.00 71.06 571 LYS A O 1
ATOM 4680 N N . CYS A 1 572 ? 8.128 19.565 -4.643 1.00 68.94 572 CYS A N 1
ATOM 4681 C CA . CYS A 1 572 ? 8.315 19.791 -3.209 1.00 68.94 572 CYS A CA 1
ATOM 4682 C C . CYS A 1 572 ? 9.221 18.742 -2.539 1.00 68.94 572 CYS A C 1
ATOM 4684 O O . CYS A 1 572 ? 9.610 18.925 -1.392 1.00 68.94 572 CYS A O 1
ATOM 4686 N N . CYS A 1 573 ? 9.579 17.656 -3.236 1.00 74.06 573 CYS A N 1
ATOM 4687 C CA . CYS A 1 573 ? 10.378 16.554 -2.694 1.00 74.06 573 CYS A CA 1
ATOM 4688 C C . CYS A 1 573 ? 11.670 16.310 -3.489 1.00 74.06 573 CYS A C 1
ATOM 4690 O O . CYS A 1 573 ? 12.127 15.173 -3.564 1.00 74.06 573 CYS A O 1
ATOM 4692 N N . ASN A 1 574 ? 12.261 17.330 -4.123 1.00 78.62 574 ASN A N 1
ATOM 4693 C CA . ASN A 1 574 ? 13.455 17.144 -4.963 1.00 78.62 574 ASN A CA 1
ATOM 4694 C C . ASN A 1 574 ? 14.621 16.468 -4.219 1.00 78.62 574 ASN A C 1
ATOM 4696 O O . ASN A 1 574 ? 15.177 15.513 -4.750 1.00 78.62 574 ASN A O 1
ATOM 4700 N N . GLU A 1 575 ? 14.914 16.870 -2.980 1.00 82.44 575 GLU A N 1
ATOM 4701 C CA . GLU A 1 575 ? 15.973 16.247 -2.169 1.00 82.44 575 GLU A CA 1
ATOM 4702 C C . GLU A 1 575 ? 15.693 14.757 -1.884 1.00 82.44 575 GLU A C 1
ATOM 4704 O O . GLU A 1 575 ? 16.570 13.908 -2.025 1.00 82.44 575 GLU A O 1
ATOM 4709 N N . LEU A 1 576 ? 14.447 14.418 -1.530 1.00 80.81 576 LEU A N 1
ATOM 4710 C CA . LEU A 1 576 ? 14.012 13.030 -1.325 1.00 80.81 576 LEU A CA 1
ATOM 4711 C C . LEU A 1 576 ? 14.115 12.212 -2.616 1.00 80.81 576 LEU A C 1
ATOM 4713 O O . LEU A 1 576 ? 14.566 11.070 -2.584 1.00 80.81 576 LEU A O 1
ATOM 4717 N N . ASN A 1 577 ? 13.734 12.799 -3.752 1.00 80.12 577 ASN A N 1
ATOM 4718 C CA . ASN A 1 577 ? 13.855 12.146 -5.050 1.00 80.12 577 ASN A CA 1
ATOM 4719 C C . ASN A 1 577 ? 15.324 11.861 -5.390 1.00 80.12 577 ASN A C 1
ATOM 4721 O O . ASN A 1 577 ? 15.630 10.772 -5.856 1.00 80.12 577 ASN A O 1
ATOM 4725 N N . GLU A 1 578 ? 16.242 12.795 -5.141 1.00 82.38 578 GLU A N 1
ATOM 4726 C CA . GLU A 1 578 ? 17.674 12.572 -5.377 1.00 82.38 578 GLU A CA 1
ATOM 4727 C C . GLU A 1 578 ? 18.236 11.456 -4.495 1.00 82.38 578 GLU A C 1
ATOM 4729 O O . GLU A 1 578 ? 18.913 10.563 -5.008 1.00 82.38 578 GLU A O 1
ATOM 4734 N N . LYS A 1 579 ? 17.893 11.438 -3.200 1.00 83.62 579 LYS A N 1
ATOM 4735 C CA . LYS A 1 579 ? 18.280 10.347 -2.290 1.00 83.62 579 LYS A CA 1
ATOM 4736 C C . LYS A 1 579 ? 17.724 8.997 -2.748 1.00 83.62 579 LYS A C 1
ATOM 4738 O O . LYS A 1 579 ? 18.446 8.006 -2.746 1.00 83.62 579 LYS A O 1
ATOM 4743 N N . LEU A 1 580 ? 16.474 8.957 -3.214 1.00 82.81 580 LEU A N 1
ATOM 4744 C CA . LEU A 1 580 ? 15.856 7.749 -3.769 1.00 82.81 580 LEU A CA 1
ATOM 4745 C C . LEU A 1 580 ? 16.614 7.235 -5.003 1.00 82.81 580 LEU A C 1
ATOM 4747 O O . LEU A 1 580 ? 16.852 6.034 -5.128 1.00 82.81 580 LEU A O 1
ATOM 4751 N N . ILE A 1 581 ? 17.035 8.133 -5.899 1.00 86.00 581 ILE A N 1
ATOM 4752 C CA . ILE A 1 581 ? 17.854 7.774 -7.064 1.00 86.00 581 ILE A CA 1
ATOM 4753 C C . ILE A 1 581 ? 19.234 7.255 -6.639 1.00 86.00 581 ILE A C 1
ATOM 4755 O O . ILE A 1 581 ? 19.728 6.299 -7.233 1.00 86.00 581 ILE A O 1
ATOM 4759 N N . GLN A 1 582 ? 19.845 7.810 -5.592 1.00 84.06 582 GLN A N 1
ATOM 4760 C CA . GLN A 1 582 ? 21.097 7.276 -5.045 1.00 84.06 582 GLN A CA 1
ATOM 4761 C C . GLN A 1 582 ? 20.914 5.856 -4.485 1.00 84.06 582 GLN A C 1
ATOM 4763 O O . GLN A 1 582 ? 21.723 4.978 -4.784 1.00 84.06 582 GLN A O 1
ATOM 4768 N N . SER A 1 583 ? 19.825 5.589 -3.754 1.00 83.06 583 SER A N 1
ATOM 4769 C CA . SER A 1 583 ? 19.488 4.232 -3.295 1.00 83.06 583 SER A CA 1
ATOM 4770 C C . SER A 1 583 ? 19.280 3.261 -4.462 1.00 83.06 583 SER A C 1
ATOM 4772 O O . SER A 1 583 ? 19.735 2.121 -4.391 1.00 83.06 583 SER A O 1
ATOM 4774 N N . LEU A 1 584 ? 18.655 3.707 -5.560 1.00 85.44 584 LEU A N 1
ATOM 4775 C CA . LEU A 1 584 ? 18.522 2.901 -6.778 1.00 85.44 584 LEU A CA 1
ATOM 4776 C C . LEU A 1 584 ? 19.878 2.536 -7.366 1.00 85.44 584 LEU A C 1
ATOM 4778 O O . LEU A 1 584 ? 20.091 1.380 -7.708 1.00 85.44 584 LEU A O 1
ATOM 4782 N N . VAL A 1 585 ? 20.787 3.503 -7.494 1.00 87.06 585 VAL A N 1
ATOM 4783 C CA . VAL A 1 585 ? 22.128 3.260 -8.042 1.00 87.06 585 VAL A CA 1
ATOM 4784 C C . VAL A 1 585 ? 22.850 2.181 -7.232 1.00 87.06 585 VAL A C 1
ATOM 4786 O O . VAL A 1 585 ? 23.415 1.259 -7.814 1.00 87.06 585 VAL A O 1
ATOM 4789 N N . ILE A 1 586 ? 22.762 2.240 -5.899 1.00 83.88 586 ILE A N 1
ATOM 4790 C CA . ILE A 1 586 ? 23.341 1.227 -5.003 1.00 83.88 586 ILE A CA 1
ATOM 4791 C C . ILE A 1 586 ? 22.691 -0.147 -5.227 1.00 83.88 586 ILE A C 1
ATOM 4793 O O . ILE A 1 586 ? 23.393 -1.156 -5.307 1.00 83.88 586 ILE A O 1
ATOM 4797 N N . LEU A 1 587 ? 21.361 -0.202 -5.352 1.00 82.12 587 LEU A N 1
ATOM 4798 C CA . LEU A 1 587 ? 20.625 -1.444 -5.609 1.00 82.12 587 LEU A CA 1
ATOM 4799 C C . LEU A 1 587 ? 21.000 -2.065 -6.957 1.00 82.12 587 LEU A C 1
ATOM 4801 O O . LEU A 1 587 ? 21.295 -3.254 -7.018 1.00 82.12 587 LEU A O 1
ATOM 4805 N N . VAL A 1 588 ? 21.030 -1.259 -8.020 1.00 85.12 588 VAL A N 1
ATOM 4806 C CA . VAL A 1 588 ? 21.446 -1.683 -9.362 1.00 85.12 588 VAL A CA 1
ATOM 4807 C C . VAL A 1 588 ? 22.863 -2.239 -9.296 1.00 85.12 588 VAL A C 1
ATOM 4809 O O . VAL A 1 588 ? 23.096 -3.374 -9.694 1.00 85.12 588 VAL A O 1
ATOM 4812 N N . PHE A 1 589 ? 23.800 -1.486 -8.721 1.00 84.81 589 PHE A N 1
ATOM 4813 C CA . PHE A 1 589 ? 25.192 -1.907 -8.629 1.00 84.81 589 PHE A CA 1
ATOM 4814 C C . PHE A 1 589 ? 25.369 -3.227 -7.867 1.00 84.81 589 PHE A C 1
ATOM 4816 O O . PHE A 1 589 ? 26.209 -4.036 -8.251 1.00 84.81 589 PHE A O 1
ATOM 4823 N N . ASN A 1 590 ? 24.595 -3.466 -6.805 1.00 81.12 590 ASN A N 1
ATOM 4824 C CA . ASN A 1 590 ? 24.741 -4.657 -5.964 1.00 81.12 590 ASN A CA 1
ATOM 4825 C C . ASN A 1 590 ? 23.963 -5.885 -6.440 1.00 81.12 590 ASN A C 1
ATOM 4827 O O . ASN A 1 590 ? 24.375 -6.998 -6.122 1.00 81.12 590 ASN A O 1
ATOM 4831 N N . TYR A 1 591 ? 22.871 -5.702 -7.186 1.00 79.75 591 TYR A N 1
ATOM 4832 C CA . TYR A 1 591 ? 21.892 -6.767 -7.426 1.00 79.75 591 TYR A CA 1
ATOM 4833 C C . TYR A 1 591 ? 21.473 -6.934 -8.896 1.00 79.75 591 TYR A C 1
ATOM 4835 O O . TYR A 1 591 ? 20.527 -7.674 -9.164 1.00 79.75 591 TYR A O 1
ATOM 4843 N N . TYR A 1 592 ? 22.153 -6.281 -9.850 1.00 77.38 592 TYR A N 1
ATOM 4844 C CA . TYR A 1 592 ? 21.818 -6.357 -11.282 1.00 77.38 592 TYR A CA 1
ATOM 4845 C C . TYR A 1 592 ? 21.783 -7.786 -11.844 1.00 77.38 592 TYR A C 1
ATOM 4847 O O . TYR A 1 592 ? 20.925 -8.060 -12.679 1.00 77.38 592 TYR A O 1
ATOM 4855 N N . ASP A 1 593 ? 22.663 -8.678 -11.372 1.00 73.06 593 ASP A N 1
ATOM 4856 C CA . ASP A 1 593 ? 22.690 -10.075 -11.815 1.00 73.06 593 ASP A CA 1
ATOM 4857 C C . ASP A 1 593 ? 21.455 -10.832 -11.334 1.00 73.06 593 ASP A C 1
ATOM 4859 O O . ASP A 1 593 ? 20.674 -11.276 -12.159 1.00 73.06 593 ASP A O 1
ATOM 4863 N N . ALA A 1 594 ? 21.222 -10.901 -10.022 1.00 72.69 594 ALA A N 1
ATOM 4864 C CA . ALA A 1 594 ? 20.159 -11.730 -9.449 1.00 72.69 594 ALA A CA 1
ATOM 4865 C C . ALA A 1 594 ? 18.723 -11.203 -9.668 1.00 72.69 594 ALA A C 1
ATOM 4867 O O . ALA A 1 594 ? 17.765 -11.937 -9.431 1.00 72.69 594 ALA A O 1
ATOM 4868 N N . TYR A 1 595 ? 18.553 -9.930 -10.051 1.00 73.81 595 TYR A N 1
ATOM 4869 C CA . TYR A 1 595 ? 17.240 -9.270 -10.143 1.00 73.81 595 TYR A CA 1
ATOM 4870 C C . TYR A 1 595 ? 17.090 -8.388 -11.383 1.00 73.81 595 TYR A C 1
ATOM 4872 O O . TYR A 1 595 ? 16.423 -7.344 -11.357 1.00 73.81 595 TYR A O 1
ATOM 4880 N N . TYR A 1 596 ? 17.709 -8.819 -12.476 1.00 75.00 596 TYR A N 1
ATOM 4881 C CA . TYR A 1 596 ? 17.802 -8.102 -13.740 1.00 75.00 596 TYR A CA 1
ATOM 4882 C C . TYR A 1 596 ? 16.468 -7.485 -14.200 1.00 75.00 596 TYR A C 1
ATOM 4884 O O . TYR A 1 596 ? 16.367 -6.275 -14.423 1.00 75.00 596 TYR A O 1
ATOM 4892 N N . THR A 1 597 ? 15.402 -8.282 -14.247 1.00 72.44 597 THR A N 1
ATOM 4893 C CA . THR A 1 597 ? 14.076 -7.879 -14.746 1.00 72.44 597 THR A CA 1
ATOM 4894 C C . THR A 1 597 ? 13.412 -6.820 -13.880 1.00 72.44 597 THR A C 1
ATOM 4896 O O . THR A 1 597 ? 12.859 -5.838 -14.383 1.00 72.44 597 THR A O 1
ATOM 4899 N N . ASN A 1 598 ? 13.487 -6.982 -12.557 1.00 72.50 598 ASN A N 1
ATOM 4900 C CA . ASN A 1 598 ? 12.929 -6.010 -11.622 1.00 72.50 598 ASN A CA 1
ATOM 4901 C C . ASN A 1 598 ? 13.680 -4.681 -11.728 1.00 72.50 598 ASN A C 1
ATOM 4903 O O . ASN A 1 598 ? 13.055 -3.620 -11.716 1.00 72.50 598 ASN A O 1
ATOM 4907 N N . ILE A 1 599 ? 15.002 -4.731 -11.902 1.00 78.12 599 ILE A N 1
ATOM 4908 C CA . ILE A 1 599 ? 15.838 -3.544 -12.083 1.00 78.12 599 ILE A CA 1
ATOM 4909 C C . ILE A 1 599 ? 15.516 -2.823 -13.394 1.00 78.12 599 ILE A C 1
ATOM 4911 O O . ILE A 1 599 ? 15.392 -1.597 -13.386 1.00 78.12 599 ILE A O 1
ATOM 4915 N N . ILE A 1 600 ? 15.278 -3.545 -14.494 1.00 78.00 600 ILE A N 1
ATOM 4916 C CA . ILE A 1 600 ? 14.800 -2.936 -15.745 1.00 78.00 600 ILE A CA 1
ATOM 4917 C C . ILE A 1 600 ? 13.507 -2.162 -15.510 1.00 78.00 600 ILE A C 1
ATOM 4919 O O . ILE A 1 600 ? 13.382 -1.032 -15.985 1.00 78.00 600 ILE A O 1
ATOM 4923 N N . VAL A 1 601 ? 12.535 -2.740 -14.796 1.00 76.75 601 VAL A N 1
ATOM 4924 C CA . VAL A 1 601 ? 11.252 -2.071 -14.527 1.00 76.75 601 VAL A CA 1
ATOM 4925 C C . VAL A 1 601 ? 11.446 -0.830 -13.649 1.00 76.75 601 VAL A C 1
ATOM 4927 O O . VAL A 1 601 ? 10.874 0.217 -13.961 1.00 76.75 601 VAL A O 1
ATOM 4930 N N . MET A 1 602 ? 12.298 -0.914 -12.622 1.00 80.38 602 MET A N 1
ATOM 4931 C CA . MET A 1 602 ? 12.655 0.218 -11.759 1.00 80.38 602 MET A CA 1
ATOM 4932 C C . MET A 1 602 ? 13.317 1.359 -12.542 1.00 80.38 602 MET A C 1
ATOM 4934 O O . MET A 1 602 ? 12.905 2.511 -12.435 1.00 80.38 602 MET A O 1
ATOM 4938 N N . LEU A 1 603 ? 14.313 1.062 -13.378 1.00 83.00 603 LEU A N 1
ATOM 4939 C CA . LEU A 1 603 ? 15.001 2.068 -14.196 1.00 83.00 603 LEU A CA 1
ATOM 4940 C C . LEU A 1 603 ? 14.059 2.705 -15.229 1.00 83.00 603 LEU A C 1
ATOM 4942 O O . LEU A 1 603 ? 14.159 3.892 -15.530 1.00 83.00 603 LEU A O 1
ATOM 4946 N N . ASN A 1 604 ? 13.090 1.939 -15.729 1.00 80.56 604 ASN A N 1
ATOM 4947 C CA . ASN A 1 604 ? 12.119 2.372 -16.732 1.00 80.56 604 ASN A CA 1
ATOM 4948 C C . ASN A 1 604 ? 11.099 3.414 -16.242 1.00 80.56 604 ASN A C 1
ATOM 4950 O O . ASN A 1 604 ? 10.395 4.003 -17.072 1.00 80.56 604 ASN A O 1
ATOM 4954 N N . VAL A 1 605 ? 10.955 3.601 -14.926 1.00 80.69 605 VAL A N 1
ATOM 4955 C CA . VAL A 1 605 ? 10.130 4.683 -14.357 1.00 80.69 605 VAL A CA 1
ATOM 4956 C C . VAL A 1 605 ? 10.929 5.942 -14.059 1.00 80.69 605 VAL A C 1
ATOM 4958 O O . VAL A 1 605 ? 10.336 6.993 -13.823 1.00 80.69 605 VAL A O 1
ATOM 4961 N N . VAL A 1 606 ? 12.261 5.863 -14.094 1.00 84.00 606 VAL A N 1
ATOM 4962 C CA . VAL A 1 606 ? 13.112 7.010 -13.801 1.00 84.00 606 VAL A CA 1
ATOM 4963 C C . VAL A 1 606 ? 12.913 8.089 -14.856 1.00 84.00 606 VAL A C 1
ATOM 4965 O O . VAL A 1 606 ? 13.001 7.854 -16.066 1.00 84.00 606 VAL A O 1
ATOM 4968 N N . ARG A 1 607 ? 12.698 9.316 -14.376 1.00 80.81 607 ARG A N 1
ATOM 4969 C CA . ARG A 1 607 ? 12.577 10.483 -15.241 1.00 80.81 607 ARG A CA 1
ATOM 4970 C C . ARG A 1 607 ? 13.912 10.904 -15.862 1.00 80.81 607 ARG A C 1
ATOM 4972 O O . ARG A 1 607 ? 14.938 10.879 -15.182 1.00 80.81 607 ARG A O 1
ATOM 4979 N N . PRO A 1 608 ? 13.875 11.473 -17.077 1.00 84.50 608 PRO A N 1
ATOM 4980 C CA . PRO A 1 608 ? 15.063 11.928 -17.799 1.00 84.50 608 PRO A CA 1
ATOM 4981 C C . PRO A 1 608 ? 15.953 12.906 -17.036 1.00 84.50 608 PRO A C 1
ATOM 4983 O O . PRO A 1 608 ? 17.174 12.840 -17.141 1.00 84.50 608 PRO A O 1
ATOM 4986 N N . ARG A 1 609 ? 15.359 13.778 -16.208 1.00 84.38 609 ARG A N 1
ATOM 4987 C CA . ARG A 1 609 ? 16.104 14.739 -15.376 1.00 84.38 609 ARG A CA 1
ATOM 4988 C C . ARG A 1 609 ? 17.127 14.073 -14.444 1.00 84.38 609 ARG A C 1
ATOM 4990 O O . ARG A 1 609 ? 18.117 14.699 -14.089 1.00 84.38 609 ARG A O 1
ATOM 4997 N N . PHE A 1 610 ? 16.909 12.809 -14.074 1.00 87.06 610 PHE A N 1
ATOM 4998 C CA . PHE A 1 610 ? 17.800 12.043 -13.202 1.00 87.06 610 PHE A CA 1
ATOM 4999 C C . PHE A 1 610 ? 18.816 11.181 -13.963 1.00 87.06 610 PHE A C 1
ATOM 5001 O O . PHE A 1 610 ? 19.709 10.619 -13.334 1.00 87.06 610 PHE A O 1
ATOM 5008 N N . TYR A 1 611 ? 18.747 11.092 -15.298 1.00 90.50 611 TYR A N 1
ATOM 5009 C CA . TYR A 1 611 ? 19.677 10.266 -16.083 1.00 90.50 611 TYR A CA 1
ATOM 5010 C C . TYR A 1 611 ? 21.130 10.709 -15.914 1.00 90.50 611 TYR A C 1
ATOM 5012 O O . TYR A 1 611 ? 22.005 9.862 -15.750 1.00 90.50 611 TYR A O 1
ATOM 5020 N N . LYS A 1 612 ? 21.384 12.025 -15.853 1.00 91.38 612 LYS A N 1
ATOM 5021 C CA . LYS A 1 612 ? 22.727 12.564 -15.583 1.00 91.38 612 LYS A CA 1
ATOM 5022 C C . LYS A 1 612 ? 23.277 12.069 -14.247 1.00 91.38 612 LYS A C 1
ATOM 5024 O O . LYS A 1 612 ? 24.421 11.631 -14.189 1.00 91.38 612 LYS A O 1
ATOM 5029 N N . LEU A 1 613 ? 22.459 12.131 -13.192 1.00 89.94 613 LEU A N 1
ATOM 5030 C CA . LEU A 1 613 ? 22.840 11.689 -11.851 1.00 89.94 613 LEU A CA 1
ATOM 5031 C C . LEU A 1 613 ? 23.167 10.192 -11.849 1.00 89.94 613 LEU A C 1
ATOM 5033 O O . LEU A 1 613 ? 24.235 9.812 -11.387 1.00 89.94 613 LEU A O 1
ATOM 5037 N N . ILE A 1 614 ? 22.299 9.360 -12.432 1.00 91.19 614 ILE A N 1
ATOM 5038 C CA . ILE A 1 614 ? 22.498 7.905 -12.475 1.00 91.19 614 ILE A CA 1
ATOM 5039 C C . ILE A 1 614 ? 23.773 7.541 -13.233 1.00 91.19 614 ILE A C 1
ATOM 5041 O O . ILE A 1 614 ? 24.597 6.802 -12.700 1.00 91.19 614 ILE A O 1
ATOM 5045 N N . ILE A 1 615 ? 23.953 8.058 -14.454 1.00 92.94 615 ILE A N 1
ATOM 5046 C CA . ILE A 1 615 ? 25.125 7.726 -15.276 1.00 92.94 615 ILE A CA 1
ATOM 5047 C C . ILE A 1 615 ? 26.407 8.164 -14.561 1.00 92.94 615 ILE A C 1
ATOM 5049 O O . ILE A 1 615 ? 27.334 7.368 -14.442 1.00 92.94 615 ILE A O 1
ATOM 5053 N N . ARG A 1 616 ? 26.446 9.386 -14.011 1.00 93.06 616 ARG A N 1
ATOM 5054 C CA . ARG A 1 616 ? 27.601 9.882 -13.245 1.00 93.06 616 ARG A CA 1
ATOM 5055 C C . ARG A 1 616 ? 27.928 9.008 -12.047 1.00 93.06 616 ARG A C 1
ATOM 5057 O O . ARG A 1 616 ? 29.087 8.656 -11.857 1.00 93.06 616 ARG A O 1
ATOM 5064 N N . SER A 1 617 ? 26.924 8.668 -11.242 1.00 91.12 617 SER A N 1
ATOM 5065 C CA . SER A 1 617 ? 27.127 7.840 -10.057 1.00 91.12 617 SER A CA 1
ATOM 5066 C C . SER A 1 617 ? 27.615 6.441 -10.431 1.00 91.12 617 SER A C 1
ATOM 5068 O O . SER A 1 617 ? 28.537 5.944 -9.796 1.00 91.12 617 SER A O 1
ATOM 5070 N N . MET A 1 618 ? 27.077 5.837 -11.494 1.00 90.94 618 MET A N 1
ATOM 5071 C CA . MET A 1 618 ? 27.533 4.531 -11.979 1.00 90.94 618 MET A CA 1
ATOM 5072 C C . MET A 1 618 ? 28.965 4.573 -12.521 1.00 90.94 618 MET A C 1
ATOM 5074 O O . MET A 1 618 ? 29.765 3.711 -12.169 1.00 90.94 618 MET A O 1
ATOM 5078 N N . ILE A 1 619 ? 29.315 5.580 -13.333 1.00 90.62 619 ILE A N 1
ATOM 5079 C CA . ILE A 1 619 ? 30.686 5.758 -13.839 1.00 90.62 619 ILE A CA 1
ATOM 5080 C C . ILE A 1 619 ? 31.662 5.886 -12.668 1.00 90.62 619 ILE A C 1
ATOM 5082 O O . ILE A 1 619 ? 32.640 5.141 -12.635 1.00 90.62 619 ILE A O 1
ATOM 5086 N N . LYS A 1 620 ? 31.345 6.747 -11.691 1.00 89.88 620 LYS A N 1
ATOM 5087 C CA . LYS A 1 620 ? 32.159 6.965 -10.491 1.00 89.88 620 LYS A CA 1
ATOM 5088 C C . LYS A 1 620 ? 32.379 5.671 -9.702 1.00 89.88 620 LYS A C 1
ATOM 5090 O O . LYS A 1 620 ? 33.513 5.360 -9.363 1.00 89.88 620 LYS A O 1
ATOM 5095 N N . ILE A 1 621 ? 31.323 4.895 -9.450 1.00 86.38 621 ILE A N 1
ATOM 5096 C CA . ILE A 1 621 ? 31.446 3.616 -8.733 1.00 86.38 621 ILE A CA 1
ATOM 5097 C C . ILE A 1 621 ? 32.335 2.638 -9.514 1.00 86.38 621 ILE A C 1
ATOM 5099 O O . ILE A 1 621 ? 33.151 1.936 -8.921 1.00 86.38 621 ILE A O 1
ATOM 5103 N N . ILE A 1 622 ? 32.212 2.594 -10.843 1.00 85.56 622 ILE A N 1
ATOM 5104 C CA . ILE A 1 622 ? 33.069 1.745 -11.679 1.00 85.56 622 ILE A CA 1
ATOM 5105 C C . ILE A 1 622 ? 34.524 2.231 -11.643 1.00 85.56 622 ILE A C 1
ATOM 5107 O O . ILE A 1 622 ? 35.417 1.396 -11.591 1.00 85.56 622 ILE A O 1
ATOM 5111 N N . ASP A 1 623 ? 34.784 3.544 -11.644 1.00 87.31 623 ASP A N 1
ATOM 5112 C CA . ASP A 1 623 ? 36.148 4.086 -11.493 1.00 87.31 623 ASP A CA 1
ATOM 5113 C C . ASP A 1 623 ? 36.771 3.699 -10.148 1.00 87.31 623 ASP A C 1
ATOM 5115 O O . ASP A 1 623 ? 37.950 3.369 -10.084 1.00 87.31 623 ASP A O 1
ATOM 5119 N N . GLU A 1 624 ? 35.975 3.696 -9.078 1.00 86.25 624 GLU A N 1
ATOM 5120 C CA . GLU A 1 624 ? 36.440 3.364 -7.728 1.00 86.25 624 GLU A CA 1
ATOM 5121 C C . GLU A 1 624 ? 36.628 1.853 -7.509 1.00 86.25 624 GLU A C 1
ATOM 5123 O O . GLU A 1 624 ? 37.505 1.447 -6.749 1.00 86.25 624 GLU A O 1
ATOM 5128 N N . THR A 1 625 ? 35.816 1.008 -8.152 1.00 81.88 625 THR A N 1
ATOM 5129 C CA . THR A 1 625 ? 35.786 -0.447 -7.893 1.00 81.88 625 THR A CA 1
ATOM 5130 C C . THR A 1 625 ? 36.385 -1.304 -9.005 1.00 81.88 625 THR A C 1
ATOM 5132 O O . THR A 1 625 ? 36.565 -2.504 -8.802 1.00 81.88 625 THR A O 1
ATOM 5135 N N . ASN A 1 626 ? 36.645 -0.726 -10.182 1.00 77.19 626 ASN A N 1
ATOM 5136 C CA . ASN A 1 626 ? 37.073 -1.406 -11.409 1.00 77.19 626 ASN A CA 1
ATOM 5137 C C . ASN A 1 626 ? 36.289 -2.702 -11.721 1.00 77.19 626 ASN A C 1
ATOM 5139 O O . ASN A 1 626 ? 36.844 -3.689 -12.201 1.00 77.19 626 ASN A O 1
ATOM 5143 N N . SER A 1 627 ? 34.992 -2.739 -11.400 1.00 75.31 627 SER A N 1
ATOM 5144 C CA . SER A 1 627 ? 34.156 -3.937 -11.534 1.00 75.31 627 SER A CA 1
ATOM 5145 C C . SER A 1 627 ? 32.711 -3.595 -11.916 1.00 75.31 627 SER A C 1
ATOM 5147 O O . SER A 1 627 ? 32.289 -2.441 -11.849 1.00 75.31 627 SER A O 1
ATOM 5149 N N . ARG A 1 628 ? 31.944 -4.619 -12.328 1.00 73.88 628 ARG A N 1
ATOM 5150 C CA . ARG A 1 628 ? 30.488 -4.558 -12.593 1.00 73.88 628 ARG A CA 1
ATOM 5151 C C . ARG A 1 628 ? 30.050 -3.615 -13.729 1.00 73.88 628 ARG A C 1
ATOM 5153 O O . ARG A 1 628 ? 28.983 -3.003 -13.672 1.00 73.88 628 ARG A O 1
ATOM 5160 N N . HIS A 1 629 ? 30.820 -3.584 -14.819 1.00 82.75 629 HIS A N 1
ATOM 5161 C CA . HIS A 1 629 ? 30.471 -2.929 -16.094 1.00 82.75 629 HIS A CA 1
ATOM 5162 C C . HIS A 1 629 ? 29.079 -3.336 -16.632 1.00 82.75 629 HIS A C 1
ATOM 5164 O O . HIS A 1 629 ? 28.352 -2.527 -17.211 1.00 82.75 629 HIS A O 1
ATOM 5170 N N . ASN A 1 630 ? 28.647 -4.564 -16.349 1.00 83.19 630 ASN A N 1
ATOM 5171 C CA . ASN A 1 630 ? 27.323 -5.092 -16.683 1.00 83.19 630 ASN A CA 1
ATOM 5172 C C . ASN A 1 630 ? 26.162 -4.232 -16.146 1.00 83.19 630 ASN A C 1
ATOM 5174 O O . ASN A 1 630 ? 25.191 -3.972 -16.858 1.00 83.19 630 ASN A O 1
ATOM 5178 N N . ALA A 1 631 ? 26.286 -3.710 -14.922 1.00 86.38 631 ALA A N 1
ATOM 5179 C CA . ALA A 1 631 ? 25.268 -2.857 -14.314 1.00 86.38 631 ALA A CA 1
ATOM 5180 C C . ALA A 1 631 ? 25.114 -1.517 -15.059 1.00 86.38 631 ALA A C 1
ATOM 5182 O O . ALA A 1 631 ? 24.002 -1.015 -15.225 1.00 86.38 631 ALA A O 1
ATOM 5183 N N . LEU A 1 632 ? 26.221 -0.941 -15.547 1.00 90.19 632 LEU A N 1
ATOM 5184 C CA . LEU A 1 632 ? 26.187 0.274 -16.366 1.00 90.19 632 LEU A CA 1
ATOM 5185 C C . LEU A 1 632 ? 25.578 0.001 -17.748 1.00 90.19 632 LEU A C 1
ATOM 5187 O O . LEU A 1 632 ? 24.778 0.816 -18.204 1.00 90.19 632 LEU A O 1
ATOM 5191 N N . SER A 1 633 ? 25.883 -1.148 -18.366 1.00 88.00 633 SER A N 1
ATOM 5192 C CA . SER A 1 633 ? 25.279 -1.580 -19.643 1.00 88.00 633 SER A CA 1
ATOM 5193 C C . SER A 1 633 ? 23.752 -1.632 -19.555 1.00 88.00 633 SER A C 1
ATOM 5195 O O . SER A 1 633 ? 23.048 -1.088 -20.409 1.00 88.00 633 SER A O 1
ATOM 5197 N N . LEU A 1 634 ? 23.234 -2.188 -18.457 1.00 86.56 634 LEU A N 1
ATOM 5198 C CA . LEU A 1 634 ? 21.802 -2.236 -18.174 1.00 86.56 634 LEU A CA 1
ATOM 5199 C C . LEU A 1 634 ? 21.176 -0.836 -18.076 1.00 86.56 634 LEU A C 1
ATOM 5201 O O . LEU A 1 634 ? 20.138 -0.563 -18.683 1.00 86.56 634 LEU A O 1
ATOM 5205 N N . VAL A 1 635 ? 21.820 0.076 -17.340 1.00 90.44 635 VAL A N 1
ATOM 5206 C CA . VAL A 1 635 ? 21.355 1.463 -17.168 1.00 90.44 635 VAL A CA 1
ATOM 5207 C C . VAL A 1 635 ? 21.244 2.184 -18.508 1.00 90.44 635 VAL A C 1
ATOM 5209 O O . VAL A 1 635 ? 20.199 2.767 -18.810 1.00 90.44 635 VAL A O 1
ATOM 5212 N N . ILE A 1 636 ? 22.297 2.142 -19.326 1.00 91.56 636 ILE A N 1
ATOM 5213 C CA . ILE A 1 636 ? 22.302 2.862 -20.602 1.00 91.56 636 ILE A CA 1
ATOM 5214 C C . ILE A 1 636 ? 21.322 2.253 -21.609 1.00 91.56 636 ILE A C 1
ATOM 5216 O O . ILE A 1 636 ? 20.698 3.007 -22.358 1.00 91.56 636 ILE A O 1
ATOM 5220 N N . ARG A 1 637 ? 21.096 0.928 -21.580 1.00 87.88 637 ARG A N 1
ATOM 5221 C CA . ARG A 1 637 ? 20.043 0.287 -22.379 1.00 87.88 637 ARG A CA 1
ATOM 5222 C C . ARG A 1 637 ? 18.676 0.843 -22.023 1.00 87.88 637 ARG A C 1
ATOM 5224 O O . ARG A 1 637 ? 17.930 1.224 -22.921 1.00 87.88 637 ARG A O 1
ATOM 5231 N N . VAL A 1 638 ? 18.326 0.881 -20.737 1.00 86.31 638 VAL A N 1
ATOM 5232 C CA . VAL A 1 638 ? 16.988 1.328 -20.319 1.00 86.31 638 VAL A CA 1
ATOM 5233 C C . VAL A 1 638 ? 16.754 2.789 -20.707 1.00 86.31 638 VAL A C 1
ATOM 5235 O O . VAL A 1 638 ? 15.675 3.135 -21.190 1.00 86.31 638 VAL A O 1
ATOM 5238 N N . ILE A 1 639 ? 17.777 3.638 -20.584 1.00 89.38 639 ILE A N 1
ATOM 5239 C CA . ILE A 1 639 ? 17.721 5.030 -21.053 1.00 89.38 639 ILE A CA 1
ATOM 5240 C C . ILE A 1 639 ? 17.510 5.085 -22.576 1.00 89.38 639 ILE A C 1
ATOM 5242 O O . ILE A 1 639 ? 16.640 5.821 -23.047 1.00 89.38 639 ILE A O 1
ATOM 5246 N N . ALA A 1 640 ? 18.245 4.273 -23.341 1.00 88.06 640 ALA A N 1
ATOM 5247 C CA . ALA A 1 640 ? 18.147 4.184 -24.800 1.00 88.06 640 ALA A CA 1
ATOM 5248 C C . ALA A 1 640 ? 16.806 3.634 -25.320 1.00 88.06 640 ALA A C 1
ATOM 5250 O O . ALA A 1 640 ? 16.444 3.887 -26.468 1.00 88.06 640 ALA A O 1
ATOM 5251 N N . GLN A 1 641 ? 16.068 2.884 -24.499 1.00 81.56 641 GLN A N 1
ATOM 5252 C CA . GLN A 1 641 ? 14.737 2.356 -24.826 1.00 81.56 641 GLN A CA 1
ATOM 5253 C C . GLN A 1 641 ? 13.606 3.370 -24.607 1.00 81.56 641 GLN A C 1
ATOM 5255 O O . GLN A 1 641 ? 12.456 3.116 -24.980 1.00 81.56 641 GLN A O 1
ATOM 5260 N N . ASN A 1 642 ? 13.892 4.524 -24.003 1.00 82.00 642 ASN A N 1
ATOM 5261 C CA . ASN A 1 642 ? 12.881 5.550 -23.808 1.00 82.00 642 ASN A CA 1
ATOM 5262 C C . ASN A 1 642 ? 12.397 6.092 -25.169 1.00 82.00 642 ASN A C 1
ATOM 5264 O O . ASN A 1 642 ? 13.194 6.487 -26.014 1.00 82.00 642 ASN A O 1
ATOM 5268 N N . LYS A 1 643 ? 11.076 6.175 -25.378 1.00 79.62 643 LYS A N 1
ATOM 5269 C CA . LYS A 1 643 ? 10.490 6.700 -26.630 1.00 79.62 643 LYS A CA 1
ATOM 5270 C C . LYS A 1 643 ? 10.908 8.141 -26.939 1.00 79.62 643 LYS A C 1
ATOM 5272 O O . LYS A 1 643 ? 10.925 8.536 -28.097 1.00 79.62 643 LYS A O 1
ATOM 5277 N N . GLU A 1 644 ? 11.223 8.923 -25.911 1.00 83.62 644 GLU A N 1
ATOM 5278 C CA . GLU A 1 644 ? 11.709 10.296 -26.033 1.00 83.62 644 GLU A CA 1
ATOM 5279 C C . GLU A 1 644 ? 13.249 10.389 -25.965 1.00 83.62 644 GLU A C 1
ATOM 5281 O O . GLU A 1 644 ? 13.782 11.486 -25.816 1.00 83.62 644 GLU A O 1
ATOM 5286 N N . PHE A 1 645 ? 13.987 9.277 -26.099 1.00 86.69 645 PHE A N 1
ATOM 5287 C CA . PHE A 1 645 ? 15.456 9.248 -26.022 1.00 86.69 645 PHE A CA 1
ATOM 5288 C C . PHE A 1 645 ? 16.118 10.318 -26.905 1.00 86.69 645 PHE A C 1
ATOM 5290 O O . PHE A 1 645 ? 16.916 11.111 -26.408 1.00 86.69 645 PHE A O 1
ATOM 5297 N N . GLU A 1 646 ? 15.707 10.438 -28.175 1.00 85.44 646 GLU A N 1
ATOM 5298 C CA . GLU A 1 646 ? 16.244 11.450 -29.102 1.00 85.44 646 GLU A CA 1
ATOM 5299 C C . GLU A 1 646 ? 16.035 12.890 -28.615 1.00 85.44 646 GLU A C 1
ATOM 5301 O O . GLU A 1 646 ? 16.881 13.755 -28.832 1.00 85.44 646 GLU A O 1
ATOM 5306 N N . LYS A 1 647 ? 14.925 13.167 -27.926 1.00 88.25 647 LYS A N 1
ATOM 5307 C CA . LYS A 1 647 ? 14.636 14.493 -27.372 1.00 88.25 647 LYS A CA 1
ATOM 5308 C C . LYS A 1 647 ? 15.559 14.812 -26.197 1.00 88.25 647 LYS A C 1
ATOM 5310 O O . LYS A 1 647 ? 16.026 15.943 -26.104 1.00 88.25 647 LYS A O 1
ATOM 5315 N N . TYR A 1 648 ? 15.830 13.843 -25.322 1.00 86.00 648 TYR A N 1
ATOM 5316 C CA . TYR A 1 648 ? 16.671 14.053 -24.136 1.00 86.00 648 TYR A CA 1
ATOM 5317 C C . TYR A 1 648 ? 18.154 14.143 -24.471 1.00 86.00 648 TYR A C 1
ATOM 5319 O O . TYR A 1 648 ? 18.866 14.951 -23.887 1.00 86.00 648 TYR A O 1
ATOM 5327 N N . MET A 1 649 ? 18.602 13.386 -25.467 1.00 87.62 649 MET A N 1
ATOM 5328 C CA . MET A 1 649 ? 19.982 13.410 -25.949 1.00 87.62 649 MET A CA 1
ATOM 5329 C C . MET A 1 649 ? 20.356 14.697 -26.707 1.00 87.62 649 MET A C 1
ATOM 5331 O O . MET A 1 649 ? 21.494 14.852 -27.139 1.00 87.62 649 MET A O 1
ATOM 5335 N N . ARG A 1 650 ? 19.425 15.653 -26.848 1.00 83.94 650 ARG A N 1
ATOM 5336 C CA . ARG A 1 650 ? 19.741 17.027 -27.279 1.00 83.94 650 ARG A CA 1
ATOM 5337 C C . ARG A 1 650 ? 20.471 17.831 -26.205 1.00 83.94 650 ARG A C 1
ATOM 5339 O O . ARG A 1 650 ? 21.079 18.840 -26.542 1.00 83.94 650 ARG A O 1
ATOM 5346 N N . ASP A 1 651 ? 20.394 17.413 -24.943 1.00 87.81 651 ASP A N 1
ATOM 5347 C CA . ASP A 1 651 ? 21.175 17.984 -23.849 1.00 87.81 651 ASP A CA 1
ATOM 5348 C C . ASP A 1 651 ? 22.652 17.558 -23.992 1.00 87.81 651 ASP A C 1
ATOM 5350 O O . ASP A 1 651 ? 22.951 16.369 -23.825 1.00 87.81 651 ASP A O 1
ATOM 5354 N N . PRO A 1 652 ? 23.585 18.488 -24.292 1.00 86.56 652 PRO A N 1
ATOM 5355 C CA . PRO A 1 652 ? 24.973 18.139 -24.599 1.00 86.56 652 PRO A CA 1
ATOM 5356 C C . PRO A 1 652 ? 25.695 17.437 -23.446 1.00 86.56 652 PRO A C 1
ATOM 5358 O O . PRO A 1 652 ? 26.531 16.565 -23.665 1.00 86.56 652 PRO A O 1
ATOM 5361 N N . GLU A 1 653 ? 25.367 17.792 -22.204 1.00 90.50 653 GLU A N 1
ATOM 5362 C CA . GLU A 1 653 ? 25.990 17.208 -21.018 1.00 90.50 653 GLU A CA 1
ATOM 5363 C C . GLU A 1 653 ? 25.548 15.754 -20.828 1.00 90.50 653 GLU A C 1
ATOM 5365 O O . GLU A 1 653 ? 26.375 14.887 -20.551 1.00 90.50 653 GLU A O 1
ATOM 5370 N N . LEU A 1 654 ? 24.253 15.467 -21.016 1.00 91.31 654 LEU A N 1
ATOM 5371 C CA . LEU A 1 654 ? 23.746 14.095 -20.956 1.00 91.31 654 LEU A CA 1
ATOM 5372 C C . LEU A 1 654 ? 24.306 13.251 -22.106 1.00 91.31 654 LEU A C 1
ATOM 5374 O O . LEU A 1 654 ? 24.698 12.109 -21.879 1.00 91.31 654 LEU A O 1
ATOM 5378 N N . ALA A 1 655 ? 24.373 13.814 -23.316 1.00 89.06 655 ALA A N 1
ATOM 5379 C CA . ALA A 1 655 ? 24.927 13.127 -24.475 1.00 89.06 655 ALA A CA 1
ATOM 5380 C C . ALA A 1 655 ? 26.397 12.745 -24.263 1.00 89.06 655 ALA A C 1
ATOM 5382 O O . ALA A 1 655 ? 26.761 11.592 -24.481 1.00 89.06 655 ALA A O 1
ATOM 5383 N N . ASN A 1 656 ? 27.217 13.673 -23.760 1.00 90.50 656 ASN A N 1
ATOM 5384 C CA . ASN A 1 656 ? 28.619 13.401 -23.448 1.00 90.50 656 ASN A CA 1
ATOM 5385 C C . ASN A 1 656 ? 28.770 12.312 -22.381 1.00 90.50 656 ASN A C 1
ATOM 5387 O O . ASN A 1 656 ? 29.514 11.367 -22.611 1.00 90.50 656 ASN A O 1
ATOM 5391 N N . LEU A 1 657 ? 28.001 12.374 -21.287 1.00 93.50 657 LEU A N 1
ATOM 5392 C CA . LEU A 1 657 ? 28.010 11.334 -20.248 1.00 93.50 657 LEU A CA 1
ATOM 5393 C C . LEU A 1 657 ? 27.605 9.957 -20.785 1.00 93.50 657 LEU A C 1
ATOM 5395 O O . LEU A 1 657 ? 28.160 8.937 -20.385 1.00 93.50 657 LEU A O 1
ATOM 5399 N N . PHE A 1 658 ? 26.622 9.911 -21.684 1.00 94.00 658 PHE A N 1
ATOM 5400 C CA . PHE A 1 658 ? 26.184 8.666 -22.307 1.00 94.00 658 PHE A CA 1
ATOM 5401 C C . PHE A 1 658 ? 27.270 8.086 -23.226 1.00 94.00 658 PHE A C 1
ATOM 5403 O O . PHE A 1 658 ? 27.488 6.875 -23.246 1.00 94.00 658 PHE A O 1
ATOM 5410 N N . ILE A 1 659 ? 27.985 8.944 -23.963 1.00 92.19 659 ILE A N 1
ATOM 5411 C CA . ILE A 1 659 ? 29.133 8.537 -24.781 1.00 92.19 659 ILE A CA 1
ATOM 5412 C C . ILE A 1 659 ? 30.292 8.074 -23.884 1.00 92.19 659 ILE A C 1
ATOM 5414 O O . ILE A 1 659 ? 30.855 7.025 -24.184 1.00 92.19 659 ILE A O 1
ATOM 5418 N N . ASP A 1 660 ? 30.589 8.777 -22.781 1.00 91.69 660 ASP A N 1
ATOM 5419 C CA . ASP A 1 660 ? 31.591 8.383 -21.772 1.00 91.69 660 ASP A CA 1
ATOM 5420 C C . ASP A 1 660 ? 31.297 6.977 -21.233 1.00 91.69 660 ASP A C 1
ATOM 5422 O O . ASP A 1 660 ? 32.178 6.119 -21.202 1.00 91.69 660 ASP A O 1
ATOM 5426 N N . ALA A 1 661 ? 30.038 6.722 -20.859 1.00 92.19 661 ALA A N 1
ATOM 5427 C CA . ALA A 1 661 ? 29.596 5.419 -20.381 1.00 92.19 661 ALA A CA 1
ATOM 5428 C C . ALA A 1 661 ? 29.817 4.323 -21.430 1.00 92.19 661 ALA A C 1
ATOM 5430 O O . ALA A 1 661 ? 30.368 3.273 -21.111 1.00 92.19 661 ALA A O 1
ATOM 5431 N N . LEU A 1 662 ? 29.424 4.570 -22.683 1.00 91.06 662 LEU A N 1
ATOM 5432 C CA . LEU A 1 662 ? 29.629 3.618 -23.773 1.00 91.06 662 LEU A CA 1
ATOM 5433 C C . LEU A 1 662 ? 31.112 3.354 -24.050 1.00 91.06 662 LEU A C 1
ATOM 5435 O O . LEU A 1 662 ? 31.478 2.197 -24.217 1.00 91.06 662 LEU A O 1
ATOM 5439 N N . ASP A 1 663 ? 31.959 4.389 -24.090 1.00 88.19 663 ASP A N 1
ATOM 5440 C CA . ASP A 1 663 ? 33.404 4.221 -24.298 1.00 88.19 663 ASP A CA 1
ATOM 5441 C C . ASP A 1 663 ? 33.974 3.290 -23.230 1.00 88.19 663 ASP A C 1
ATOM 5443 O O . ASP A 1 663 ? 34.636 2.307 -23.553 1.00 88.19 663 ASP A O 1
ATOM 5447 N N . LYS A 1 664 ? 33.633 3.542 -21.964 1.00 87.12 664 LYS A N 1
ATOM 5448 C CA . LYS A 1 664 ? 34.084 2.729 -20.835 1.00 87.12 664 LYS A CA 1
ATOM 5449 C C . LYS A 1 664 ? 33.667 1.262 -20.959 1.00 87.12 664 LYS A C 1
ATOM 5451 O O . LYS A 1 664 ? 34.470 0.373 -20.697 1.00 87.12 664 LYS A O 1
ATOM 5456 N N . LEU A 1 665 ? 32.435 1.005 -21.399 1.00 87.38 665 LEU A N 1
ATOM 5457 C CA . LEU A 1 665 ? 31.942 -0.353 -21.625 1.00 87.38 665 LEU A CA 1
ATOM 5458 C C . LEU A 1 665 ? 32.651 -1.044 -22.792 1.00 87.38 665 LEU A C 1
ATOM 5460 O O . LEU A 1 665 ? 33.062 -2.190 -22.642 1.00 87.38 665 LEU A O 1
ATOM 5464 N N . PHE A 1 666 ? 32.858 -0.355 -23.917 1.00 84.50 666 PHE A N 1
ATOM 5465 C CA . PHE A 1 666 ? 33.601 -0.916 -25.049 1.00 84.50 666 PHE A CA 1
ATOM 5466 C C . PHE A 1 666 ? 35.058 -1.227 -24.683 1.00 84.50 666 PHE A C 1
ATOM 5468 O O . PHE A 1 666 ? 35.546 -2.291 -25.051 1.00 84.50 666 PHE A O 1
ATOM 5475 N N . TYR A 1 667 ? 35.725 -0.368 -23.903 1.00 80.69 667 TYR A N 1
ATOM 5476 C CA . TYR A 1 667 ? 37.072 -0.650 -23.392 1.00 80.69 667 TYR A CA 1
ATOM 5477 C C . TYR A 1 667 ? 37.102 -1.848 -22.434 1.00 80.69 667 TYR A C 1
ATOM 5479 O O . TYR A 1 667 ? 38.059 -2.618 -22.452 1.00 80.69 667 TYR A O 1
ATOM 5487 N N . SER A 1 668 ? 36.052 -2.046 -21.630 1.00 77.56 668 SER A N 1
ATOM 5488 C CA . SER A 1 668 ? 35.979 -3.175 -20.692 1.00 77.56 668 SER A CA 1
ATOM 5489 C C . SER A 1 668 ? 35.884 -4.548 -21.367 1.00 77.56 668 SER A C 1
ATOM 5491 O O . SER A 1 668 ? 36.183 -5.552 -20.727 1.00 77.56 668 SER A O 1
ATOM 5493 N N . LEU A 1 669 ? 35.525 -4.601 -22.656 1.00 74.75 669 LEU A N 1
ATOM 5494 C CA . LEU A 1 669 ? 35.501 -5.846 -23.429 1.00 74.75 669 LEU A CA 1
ATOM 5495 C C . LEU A 1 669 ? 36.908 -6.403 -23.711 1.00 74.75 669 LEU A C 1
ATOM 5497 O O . LEU A 1 669 ? 37.002 -7.532 -24.172 1.00 74.75 669 LEU A O 1
ATOM 5501 N N . ASN A 1 670 ? 37.973 -5.627 -23.449 1.00 64.75 670 ASN A N 1
ATOM 5502 C CA . ASN A 1 670 ? 39.386 -6.017 -23.560 1.00 64.75 670 ASN A CA 1
ATOM 5503 C C . ASN A 1 670 ? 39.695 -6.899 -24.788 1.00 64.75 670 ASN A C 1
ATOM 5505 O O . ASN A 1 670 ? 40.302 -7.961 -24.674 1.00 64.75 670 ASN A O 1
ATOM 5509 N N . ILE A 1 671 ? 39.211 -6.466 -25.955 1.00 65.31 671 ILE A N 1
ATOM 5510 C CA . ILE A 1 671 ? 39.291 -7.230 -27.201 1.00 65.31 671 ILE A CA 1
ATOM 5511 C C . ILE A 1 671 ? 40.745 -7.245 -27.680 1.00 65.31 671 ILE A C 1
ATOM 5513 O O . ILE A 1 671 ? 41.232 -6.248 -28.221 1.00 65.31 671 ILE A O 1
ATOM 5517 N N . ASP A 1 672 ? 41.429 -8.373 -27.492 1.00 59.22 672 ASP A N 1
ATOM 5518 C CA . ASP A 1 672 ? 42.705 -8.641 -28.149 1.00 59.22 672 ASP A CA 1
ATOM 5519 C C . ASP A 1 672 ? 42.429 -9.181 -29.558 1.00 59.22 672 ASP A C 1
ATOM 5521 O O . ASP A 1 672 ? 41.920 -10.286 -29.734 1.00 59.22 672 ASP A O 1
ATOM 5525 N N . TYR A 1 673 ? 42.749 -8.386 -30.581 1.00 57.06 673 TYR A N 1
ATOM 5526 C CA . TYR A 1 673 ? 42.471 -8.691 -31.993 1.00 57.06 673 TYR A CA 1
ATOM 5527 C C . TYR A 1 673 ? 43.257 -9.903 -32.534 1.00 57.06 673 TYR A C 1
ATOM 5529 O O . TYR A 1 673 ? 43.136 -10.232 -33.716 1.00 57.06 673 TYR A O 1
ATOM 5537 N N . HIS A 1 674 ? 44.078 -10.538 -31.693 1.00 49.28 674 HIS A N 1
ATOM 5538 C CA . HIS A 1 674 ? 44.958 -11.653 -32.026 1.00 49.28 674 HIS A CA 1
ATOM 5539 C C . HIS A 1 674 ? 44.624 -12.969 -31.295 1.00 49.28 674 HIS A C 1
ATOM 5541 O O . HIS A 1 674 ? 45.338 -13.951 -31.498 1.00 49.28 674 HIS A O 1
ATOM 5547 N N . VAL A 1 675 ? 43.565 -13.018 -30.477 1.00 53.22 675 VAL A N 1
ATOM 5548 C CA . VAL A 1 675 ? 43.156 -14.205 -29.696 1.00 53.22 675 VAL A CA 1
ATOM 5549 C C . VAL A 1 675 ? 41.784 -14.711 -30.170 1.00 53.22 675 VAL A C 1
ATOM 5551 O O . VAL A 1 675 ? 40.958 -13.917 -30.616 1.00 53.22 675 VAL A O 1
ATOM 5554 N N . GLU A 1 676 ? 41.547 -16.030 -30.111 1.00 54.16 676 GLU A N 1
ATOM 5555 C CA . GLU A 1 676 ? 40.224 -16.627 -30.369 1.00 54.16 676 GLU A CA 1
ATOM 5556 C C . GLU A 1 676 ? 39.144 -15.974 -29.495 1.00 54.16 676 GLU A C 1
ATOM 5558 O O . GLU A 1 676 ? 39.380 -15.636 -28.332 1.00 54.16 676 GLU A O 1
ATOM 5563 N N . PHE A 1 677 ? 37.954 -15.786 -30.071 1.00 58.41 677 PHE A N 1
ATOM 5564 C CA . PHE A 1 677 ? 36.847 -15.122 -29.397 1.00 58.41 677 PHE A CA 1
ATOM 5565 C C . PHE A 1 677 ? 36.437 -15.898 -28.142 1.00 58.41 677 PHE A C 1
ATOM 5567 O O . PHE A 1 677 ? 35.946 -17.023 -28.221 1.00 58.41 677 PHE A O 1
ATOM 5574 N N . ASP A 1 678 ? 36.598 -15.283 -26.972 1.00 58.72 678 ASP A N 1
ATOM 5575 C CA . ASP A 1 678 ? 36.140 -15.881 -25.726 1.00 58.72 678 ASP A CA 1
ATOM 5576 C C . ASP A 1 678 ? 34.607 -15.768 -25.627 1.00 58.72 678 ASP A C 1
ATOM 5578 O O . ASP A 1 678 ? 34.035 -14.710 -25.348 1.00 58.72 678 ASP A O 1
ATOM 5582 N N . HIS A 1 679 ? 33.920 -16.889 -25.864 1.00 59.84 679 HIS A N 1
ATOM 5583 C CA . HIS A 1 679 ? 32.463 -16.989 -25.766 1.00 59.84 679 HIS A CA 1
ATOM 5584 C C . HIS A 1 679 ? 31.916 -16.619 -24.375 1.00 59.84 679 HIS A C 1
ATOM 5586 O O . HIS A 1 679 ? 30.731 -16.294 -24.268 1.00 59.84 679 HIS A O 1
ATOM 5592 N N . SER A 1 680 ? 32.751 -16.577 -23.326 1.00 57.06 680 SER A N 1
ATOM 5593 C CA . SER A 1 680 ? 32.353 -16.114 -21.991 1.00 57.06 680 SER A CA 1
ATOM 5594 C C . SER A 1 680 ? 31.909 -14.639 -21.961 1.00 57.06 680 SER A C 1
ATOM 5596 O O . SER A 1 680 ? 31.165 -14.237 -21.063 1.00 57.06 680 SER A O 1
ATOM 5598 N N . PHE A 1 681 ? 32.272 -13.843 -22.977 1.00 59.28 681 PHE A N 1
ATOM 5599 C CA . PHE A 1 681 ? 31.846 -12.447 -23.134 1.00 59.28 681 PHE A CA 1
ATOM 5600 C C . PHE A 1 681 ? 30.417 -12.283 -23.672 1.00 59.28 681 PHE A C 1
ATOM 5602 O O . PHE A 1 681 ? 29.861 -11.182 -23.591 1.00 59.28 681 PHE A O 1
ATOM 5609 N N . ILE A 1 682 ? 29.790 -13.330 -24.217 1.00 63.97 682 ILE A N 1
ATOM 5610 C CA . ILE A 1 682 ? 28.412 -13.262 -24.726 1.00 63.97 682 ILE A CA 1
ATOM 5611 C C . ILE A 1 682 ? 27.457 -13.391 -23.545 1.00 63.97 682 ILE A C 1
ATOM 5613 O O . ILE A 1 682 ? 27.005 -14.468 -23.171 1.00 63.97 682 ILE A O 1
ATOM 5617 N N . THR A 1 683 ? 27.143 -12.251 -22.942 1.00 65.69 683 THR A N 1
ATOM 5618 C CA . THR A 1 683 ? 26.181 -12.166 -21.845 1.00 65.69 683 THR A CA 1
ATOM 5619 C C . THR A 1 683 ? 24.972 -11.335 -22.260 1.00 65.69 683 THR A C 1
ATOM 5621 O O . THR A 1 683 ? 25.016 -10.564 -23.225 1.00 65.69 683 THR A O 1
ATOM 5624 N N . LYS A 1 684 ? 23.887 -11.420 -21.478 1.00 65.38 684 LYS A N 1
ATOM 5625 C CA . LYS A 1 684 ? 22.724 -10.522 -21.608 1.00 65.38 684 LYS A CA 1
ATOM 5626 C C . LYS A 1 684 ? 23.123 -9.033 -21.611 1.00 65.38 684 LYS A C 1
ATOM 5628 O O . LYS A 1 684 ? 22.509 -8.230 -22.304 1.00 65.38 684 LYS A O 1
ATOM 5633 N N . TYR A 1 685 ? 24.211 -8.677 -20.930 1.00 74.62 685 TYR A N 1
ATOM 5634 C CA . TYR A 1 685 ? 24.726 -7.308 -20.841 1.00 74.62 685 TYR A CA 1
ATOM 5635 C C . TYR A 1 685 ? 25.437 -6.831 -22.105 1.00 74.62 685 TYR A C 1
ATOM 5637 O O . TYR A 1 685 ? 25.407 -5.644 -22.426 1.00 74.62 685 TYR A O 1
ATOM 5645 N N . SER A 1 686 ? 26.034 -7.752 -22.856 1.00 78.25 686 SER A N 1
ATOM 5646 C CA . SER A 1 686 ? 26.668 -7.447 -24.137 1.00 78.25 686 SER A CA 1
ATOM 5647 C C . SER A 1 686 ? 25.606 -7.084 -25.180 1.00 78.25 686 SER A C 1
ATOM 5649 O O . SER A 1 686 ? 25.779 -6.135 -25.942 1.00 78.25 686 SER A O 1
ATOM 5651 N N . VAL A 1 687 ? 24.442 -7.744 -25.135 1.00 80.62 687 VAL A N 1
ATOM 5652 C CA . VAL A 1 687 ? 23.253 -7.343 -25.910 1.00 80.62 687 VAL A CA 1
ATOM 5653 C C . VAL A 1 687 ? 22.761 -5.953 -25.487 1.00 80.62 687 VAL A C 1
ATOM 5655 O O . VAL A 1 687 ? 22.419 -5.131 -26.340 1.00 80.62 687 VAL A O 1
ATOM 5658 N N . ASP A 1 688 ? 22.769 -5.657 -24.184 1.00 83.75 688 ASP A N 1
ATOM 5659 C CA . ASP A 1 688 ? 22.343 -4.356 -23.654 1.00 83.75 688 ASP A CA 1
ATOM 5660 C C . ASP A 1 688 ? 23.209 -3.200 -24.162 1.00 83.75 688 ASP A C 1
ATOM 5662 O O . ASP A 1 688 ? 22.685 -2.174 -24.612 1.00 83.75 688 ASP A O 1
ATOM 5666 N N . LEU A 1 689 ? 24.528 -3.396 -24.146 1.00 88.69 689 LEU A N 1
ATOM 5667 C CA . LEU A 1 689 ? 25.508 -2.473 -24.706 1.00 88.69 689 LEU A CA 1
ATOM 5668 C C . LEU A 1 689 ? 25.245 -2.212 -26.197 1.00 88.69 689 LEU A C 1
ATOM 5670 O O . LEU A 1 689 ? 25.145 -1.056 -26.616 1.00 88.69 689 LEU A O 1
ATOM 5674 N N . LEU A 1 690 ? 25.096 -3.275 -26.992 1.00 88.94 690 LEU A N 1
ATOM 5675 C CA . LEU A 1 690 ? 24.895 -3.183 -28.441 1.00 88.94 690 LEU A CA 1
ATOM 5676 C C . LEU A 1 690 ? 23.583 -2.475 -28.800 1.00 88.94 690 LEU A C 1
ATOM 5678 O O . LEU A 1 690 ? 23.551 -1.637 -29.707 1.00 88.94 690 LEU A O 1
ATOM 5682 N N . HIS A 1 691 ? 22.512 -2.736 -28.050 1.00 86.44 691 HIS A N 1
ATOM 5683 C CA . HIS A 1 691 ? 21.248 -2.019 -28.196 1.00 86.44 691 HIS A CA 1
ATOM 5684 C C . HIS A 1 691 ? 21.415 -0.525 -27.880 1.00 86.44 691 HIS A C 1
ATOM 5686 O O . HIS A 1 691 ? 20.955 0.328 -28.642 1.00 86.44 691 HIS A O 1
ATOM 5692 N N . ALA A 1 692 ? 22.063 -0.181 -26.762 1.00 90.00 692 ALA A N 1
ATOM 5693 C CA . ALA A 1 692 ? 22.283 1.211 -26.368 1.00 90.00 692 ALA A CA 1
ATOM 5694 C C . ALA A 1 692 ? 23.121 1.980 -27.405 1.00 90.00 692 ALA A C 1
ATOM 5696 O O . ALA A 1 692 ? 22.779 3.111 -27.765 1.00 90.00 692 ALA A O 1
ATOM 5697 N N . ALA A 1 693 ? 24.174 1.346 -27.929 1.00 91.62 693 ALA A N 1
ATOM 5698 C CA . ALA A 1 693 ? 25.005 1.893 -28.996 1.00 91.62 693 ALA A CA 1
ATOM 5699 C C . ALA A 1 693 ? 24.194 2.116 -30.283 1.00 91.62 693 ALA A C 1
ATOM 5701 O O . ALA A 1 693 ? 24.202 3.218 -30.828 1.00 91.62 693 ALA A O 1
ATOM 5702 N N . THR A 1 694 ? 23.405 1.126 -30.711 1.00 90.38 694 THR A N 1
ATOM 5703 C CA . THR A 1 694 ? 22.549 1.221 -31.907 1.00 90.38 694 THR A CA 1
ATOM 5704 C C . THR A 1 694 ? 21.549 2.380 -31.814 1.00 90.38 694 THR A C 1
ATOM 5706 O O . THR A 1 694 ? 21.377 3.139 -32.775 1.00 90.38 694 THR A O 1
ATOM 5709 N N . SER A 1 695 ? 20.912 2.567 -30.652 1.00 89.88 695 SER A N 1
ATOM 5710 C CA . SER A 1 695 ? 19.999 3.692 -30.412 1.00 89.88 695 SER A CA 1
ATOM 5711 C C . SER A 1 695 ? 20.709 5.043 -30.500 1.00 89.88 695 SER A C 1
ATOM 5713 O O . SER A 1 695 ? 20.192 5.961 -31.142 1.00 89.88 695 SER A O 1
ATOM 5715 N N . LEU A 1 696 ? 21.896 5.177 -29.892 1.00 91.06 696 LEU A N 1
ATOM 5716 C CA . LEU A 1 696 ? 22.707 6.393 -30.002 1.00 91.06 696 LEU A CA 1
ATOM 5717 C C . LEU A 1 696 ? 23.070 6.670 -31.463 1.00 91.06 696 LEU A C 1
ATOM 5719 O O . LEU A 1 696 ? 22.921 7.799 -31.926 1.00 91.06 696 LEU A O 1
ATOM 5723 N N . HIS A 1 697 ? 23.512 5.650 -32.199 1.00 90.62 697 HIS A N 1
ATOM 5724 C CA . HIS A 1 697 ? 23.935 5.824 -33.582 1.00 90.62 697 HIS A CA 1
ATOM 5725 C C . HIS A 1 697 ? 22.779 6.282 -34.475 1.00 90.62 697 HIS A C 1
ATOM 5727 O O . HIS A 1 697 ? 22.900 7.249 -35.224 1.00 90.62 697 HIS A O 1
ATOM 5733 N N . THR A 1 698 ? 21.618 5.643 -34.327 1.00 87.75 698 THR A N 1
ATOM 5734 C CA . THR A 1 698 ? 20.392 6.002 -35.055 1.00 87.75 698 THR A CA 1
ATOM 5735 C C . THR A 1 698 ? 19.958 7.437 -34.748 1.00 87.75 698 THR A C 1
ATOM 5737 O O . THR A 1 698 ? 19.531 8.176 -35.637 1.00 87.75 698 THR A O 1
ATOM 5740 N N . MET A 1 699 ? 20.103 7.865 -33.494 1.00 88.38 699 MET A N 1
ATOM 5741 C CA . MET A 1 699 ? 19.819 9.235 -33.087 1.00 88.38 699 MET A CA 1
ATOM 5742 C C . MET A 1 699 ? 20.789 10.239 -33.719 1.00 88.38 699 MET A C 1
ATOM 5744 O O . MET A 1 699 ? 20.350 11.256 -34.256 1.00 88.38 699 MET A O 1
ATOM 5748 N N . LEU A 1 700 ? 22.097 9.963 -33.686 1.00 87.00 700 LEU A N 1
ATOM 5749 C CA . LEU A 1 700 ? 23.111 10.826 -34.299 1.00 87.00 700 LEU A CA 1
ATOM 5750 C C . LEU A 1 700 ? 22.876 10.928 -35.808 1.00 87.00 700 LEU A C 1
ATOM 5752 O O . LEU A 1 700 ? 22.915 12.022 -36.366 1.00 87.00 700 LEU A O 1
ATOM 5756 N N . PHE A 1 701 ? 22.509 9.822 -36.452 1.00 85.69 701 PHE A N 1
ATOM 5757 C CA . PHE A 1 701 ? 22.103 9.828 -37.848 1.00 85.69 701 PHE A CA 1
ATOM 5758 C C . PHE A 1 701 ? 20.910 10.756 -38.084 1.00 85.69 701 PHE A C 1
ATOM 5760 O O . PHE A 1 701 ? 20.955 11.610 -38.961 1.00 85.69 701 PHE A O 1
ATOM 5767 N N . ASN A 1 702 ? 19.850 10.651 -37.279 1.00 83.31 702 ASN A N 1
ATOM 5768 C CA . ASN A 1 702 ? 18.686 11.532 -37.396 1.00 83.31 702 ASN A CA 1
ATOM 5769 C C . ASN A 1 702 ? 19.013 13.012 -37.153 1.00 83.31 702 ASN A C 1
ATOM 5771 O O . ASN A 1 702 ? 18.369 13.869 -37.763 1.00 83.31 702 ASN A O 1
ATOM 5775 N N . LYS A 1 703 ? 19.998 13.300 -36.294 1.00 82.62 703 LYS A N 1
ATOM 5776 C CA . LYS A 1 703 ? 20.484 14.651 -35.986 1.00 82.62 703 LYS A CA 1
ATOM 5777 C C . LYS A 1 703 ? 21.237 15.272 -37.166 1.00 82.62 703 LYS A C 1
ATOM 5779 O O . LYS A 1 703 ? 20.962 16.423 -37.488 1.00 82.62 703 LYS A O 1
ATOM 5784 N N . TYR A 1 704 ? 22.137 14.520 -37.805 1.00 80.56 704 TYR A N 1
ATOM 5785 C CA . TYR A 1 704 ? 23.034 15.027 -38.858 1.00 80.56 704 TYR A CA 1
ATOM 5786 C C . TYR A 1 704 ? 22.612 14.675 -40.292 1.00 80.56 704 TYR A C 1
ATOM 5788 O O . TYR A 1 704 ? 23.264 15.113 -41.240 1.00 80.56 704 TYR A O 1
ATOM 5796 N N . LYS A 1 705 ? 21.556 13.876 -40.493 1.00 78.19 705 LYS A N 1
ATOM 5797 C CA . LYS A 1 705 ? 21.043 13.584 -41.839 1.00 78.19 705 LYS A CA 1
ATOM 5798 C C . LYS A 1 705 ? 20.401 14.822 -42.460 1.00 78.19 705 LYS A C 1
ATOM 5800 O O . LYS A 1 705 ? 19.663 15.566 -41.810 1.00 78.19 705 LYS A O 1
ATOM 5805 N N . LYS A 1 706 ? 20.592 14.989 -43.765 1.00 68.31 706 LYS A N 1
ATOM 5806 C CA . LYS A 1 706 ? 19.938 16.042 -44.552 1.00 68.31 706 LYS A CA 1
ATOM 5807 C C . LYS A 1 706 ? 18.421 15.777 -44.657 1.00 68.31 706 LYS A C 1
ATOM 5809 O O . LYS A 1 706 ? 18.012 14.674 -45.017 1.00 68.31 706 LYS A O 1
ATOM 5814 N N . LYS A 1 707 ? 17.572 16.770 -44.350 1.00 58.09 707 LYS A N 1
ATOM 5815 C CA . LYS A 1 707 ? 16.089 16.659 -44.332 1.00 58.09 707 LYS A CA 1
ATOM 5816 C C . LYS A 1 707 ? 15.399 16.911 -45.698 1.00 58.09 707 LYS A C 1
ATOM 5818 O O . LYS A 1 707 ? 14.246 17.313 -45.707 1.00 58.09 707 LYS A O 1
ATOM 5823 N N . ASP A 1 708 ? 16.069 16.602 -46.817 1.00 53.09 708 ASP A N 1
ATOM 5824 C CA . ASP A 1 708 ? 15.681 16.902 -48.223 1.00 53.09 708 ASP A CA 1
ATOM 5825 C C . ASP A 1 708 ? 15.947 18.391 -48.590 1.00 53.09 708 ASP A C 1
ATOM 5827 O O . ASP A 1 708 ? 15.760 19.275 -47.764 1.00 53.09 708 ASP A O 1
ATOM 5831 N N . ILE A 1 709 ? 16.535 18.799 -49.725 1.00 48.62 709 ILE A N 1
ATOM 5832 C CA . ILE A 1 709 ? 16.338 18.463 -51.145 1.00 48.62 709 ILE A CA 1
ATOM 5833 C C . ILE A 1 709 ? 17.718 18.214 -51.787 1.00 48.62 709 ILE A C 1
ATOM 5835 O O . ILE A 1 709 ? 18.495 19.150 -51.970 1.00 48.62 709 ILE A O 1
ATOM 5839 N N . THR A 1 710 ? 18.057 16.974 -52.134 1.00 47.94 710 THR A N 1
ATOM 5840 C CA . THR A 1 710 ? 19.125 16.707 -53.112 1.00 47.94 710 THR A CA 1
ATOM 5841 C C . THR A 1 710 ? 18.582 15.772 -54.181 1.00 47.94 710 THR A C 1
ATOM 5843 O O . THR A 1 710 ? 17.964 14.768 -53.830 1.00 47.94 710 THR A O 1
ATOM 5846 N N . PRO A 1 711 ? 18.791 16.070 -55.475 1.00 50.97 711 PRO A N 1
ATOM 5847 C CA . PRO A 1 711 ? 18.390 15.168 -56.555 1.00 50.97 711 PRO A CA 1
ATOM 5848 C C . PRO A 1 711 ? 19.156 13.842 -56.509 1.00 50.97 711 PRO A C 1
ATOM 5850 O O . PRO A 1 711 ? 18.665 12.810 -56.968 1.00 50.97 711 PRO A O 1
ATOM 5853 N N . PHE A 1 712 ? 20.344 13.877 -55.906 1.00 54.50 712 PHE A N 1
ATOM 5854 C CA . PHE A 1 712 ? 21.234 12.755 -55.701 1.00 54.50 712 PHE A CA 1
ATOM 5855 C C . PHE A 1 712 ? 22.217 13.079 -54.549 1.00 54.50 712 PHE A C 1
ATOM 5857 O O . PHE A 1 712 ? 22.613 14.240 -54.430 1.00 54.50 712 PHE A O 1
ATOM 5864 N N . PRO A 1 713 ? 22.615 12.118 -53.697 1.00 57.19 713 PRO A N 1
ATOM 5865 C CA . PRO A 1 713 ? 22.041 10.781 -53.540 1.00 57.19 713 PRO A CA 1
ATOM 5866 C C . PRO A 1 713 ? 20.613 10.800 -52.983 1.00 57.19 713 PRO A C 1
ATOM 5868 O O . PRO A 1 713 ? 20.216 11.700 -52.242 1.00 57.19 713 PRO A O 1
ATOM 5871 N N . CYS A 1 714 ? 19.827 9.794 -53.381 1.00 59.53 714 CYS A N 1
ATOM 5872 C CA . CYS A 1 714 ? 18.483 9.548 -52.841 1.00 59.53 714 CYS A CA 1
ATOM 5873 C C . CYS A 1 714 ? 18.536 8.771 -51.513 1.00 59.53 714 CYS A C 1
ATOM 5875 O O . CYS A 1 714 ? 17.565 8.760 -50.745 1.00 59.53 714 CYS A O 1
ATOM 5877 N N . TRP A 1 715 ? 19.680 8.137 -51.243 1.00 67.62 715 TRP A N 1
ATOM 5878 C CA . TRP A 1 715 ? 20.012 7.535 -49.963 1.00 67.62 715 TRP A CA 1
ATOM 5879 C C . TRP A 1 715 ? 20.266 8.614 -48.904 1.00 67.62 715 TRP A C 1
ATOM 5881 O O . TRP A 1 715 ? 20.829 9.663 -49.215 1.00 67.62 715 TRP A O 1
ATOM 5891 N N . PRO A 1 716 ? 19.833 8.412 -47.650 1.00 63.88 716 PRO A N 1
ATOM 5892 C CA . PRO A 1 716 ? 20.046 9.403 -46.608 1.00 63.88 716 PRO A CA 1
ATOM 5893 C C . PRO A 1 716 ? 21.539 9.507 -46.248 1.00 63.88 716 PRO A C 1
ATOM 5895 O O . PRO A 1 716 ? 22.127 8.559 -45.734 1.00 63.88 716 PRO A O 1
ATOM 5898 N N . CYS A 1 717 ? 22.126 10.678 -46.510 1.00 65.06 717 CYS A N 1
ATOM 5899 C CA . CYS A 1 717 ? 23.530 10.998 -46.239 1.00 65.06 717 CYS A CA 1
ATOM 5900 C C . CYS A 1 717 ? 23.675 12.032 -45.114 1.00 65.06 717 CYS A C 1
ATOM 5902 O O . CYS A 1 717 ? 22.769 12.835 -44.852 1.00 65.06 717 CYS A O 1
ATOM 5904 N N . LEU A 1 718 ? 24.836 12.011 -44.461 1.00 66.44 718 LEU A N 1
ATOM 5905 C CA . LEU A 1 718 ? 25.221 12.973 -43.429 1.00 66.44 718 LEU A CA 1
ATOM 5906 C C . LEU A 1 718 ? 25.687 14.294 -44.052 1.00 66.44 718 LEU A C 1
ATOM 5908 O O . LEU A 1 718 ? 26.247 14.307 -45.146 1.00 66.44 718 LEU A O 1
ATOM 5912 N N . LEU A 1 719 ? 25.505 15.399 -43.329 1.00 58.69 719 LEU A N 1
ATOM 5913 C CA . LEU A 1 719 ? 26.096 16.697 -43.666 1.00 58.69 719 LEU A CA 1
ATOM 5914 C C . LEU A 1 719 ? 27.625 16.629 -43.480 1.00 58.69 719 LEU A C 1
ATOM 5916 O O . LEU A 1 719 ? 28.096 16.435 -42.360 1.00 58.69 719 LEU A O 1
ATOM 5920 N N . THR A 1 720 ? 28.415 16.759 -44.551 1.00 58.00 720 THR A N 1
ATOM 5921 C CA . THR A 1 720 ? 29.888 16.624 -44.473 1.00 58.00 720 THR A CA 1
ATOM 5922 C C . THR A 1 720 ? 30.621 17.883 -44.037 1.00 58.00 720 THR A C 1
ATOM 5924 O O . THR A 1 720 ? 31.749 17.778 -43.569 1.00 58.00 720 THR A O 1
ATOM 5927 N N . ASN A 1 721 ? 29.996 19.056 -44.166 1.00 57.16 721 ASN A N 1
ATOM 5928 C CA . ASN A 1 721 ? 30.653 20.348 -43.927 1.00 57.16 721 ASN A CA 1
ATOM 5929 C C . ASN A 1 721 ? 30.436 20.887 -42.502 1.00 57.16 721 ASN A C 1
ATOM 5931 O O . ASN A 1 721 ? 30.926 21.961 -42.164 1.00 57.16 721 ASN A O 1
ATOM 5935 N N . GLU A 1 722 ? 29.701 20.159 -41.661 1.00 64.00 722 GLU A N 1
ATOM 5936 C CA . GLU A 1 722 ? 29.465 20.528 -40.267 1.00 64.00 722 GLU A CA 1
ATOM 5937 C C . GLU A 1 722 ? 30.395 19.732 -39.345 1.00 64.00 722 GLU A C 1
ATOM 5939 O O . GLU A 1 722 ? 30.614 18.535 -39.539 1.00 64.00 722 GLU A O 1
ATOM 5944 N N . SER A 1 723 ? 30.941 20.395 -38.321 1.00 70.06 723 SER A N 1
ATOM 5945 C CA . SER A 1 723 ? 31.683 19.717 -37.254 1.00 70.06 723 SER A CA 1
ATOM 5946 C C . SER A 1 723 ? 30.754 18.747 -36.517 1.00 70.06 723 SER A C 1
ATOM 5948 O O . SER A 1 723 ? 29.681 19.140 -36.052 1.00 70.06 723 SER A O 1
ATOM 5950 N N . ARG A 1 724 ? 31.162 17.474 -36.412 1.00 80.25 724 ARG A N 1
ATOM 5951 C CA . ARG A 1 724 ? 30.387 16.384 -35.792 1.00 80.25 724 ARG A CA 1
ATOM 5952 C C . ARG A 1 724 ? 31.171 15.778 -34.621 1.00 80.25 724 ARG A C 1
ATOM 5954 O O . ARG A 1 724 ? 31.528 14.598 -34.682 1.00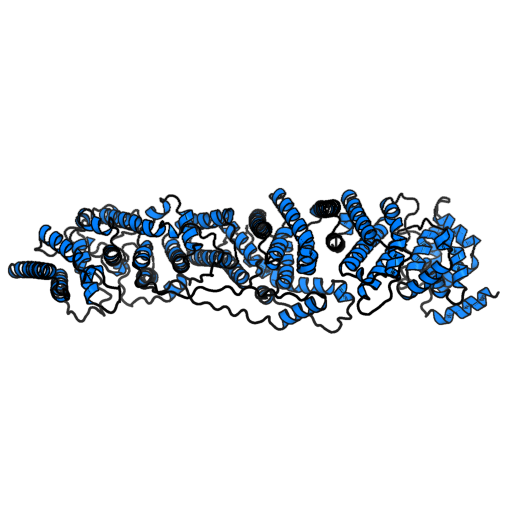 80.25 724 ARG A O 1
ATOM 5961 N N . PRO A 1 725 ? 31.431 16.548 -33.549 1.00 80.12 725 PRO A N 1
ATOM 5962 C CA . PRO A 1 725 ? 32.346 16.133 -32.488 1.00 80.12 725 PRO A CA 1
ATOM 5963 C C . PRO A 1 725 ? 31.919 14.822 -31.812 1.00 80.12 725 PRO A C 1
ATOM 5965 O O . PRO A 1 725 ? 32.766 13.997 -31.476 1.00 80.12 725 PRO A O 1
ATOM 5968 N N . GLU A 1 726 ? 30.614 14.566 -31.673 1.00 83.62 726 GLU A N 1
ATOM 5969 C CA . GLU A 1 726 ? 30.099 13.304 -31.132 1.00 83.62 726 GLU A CA 1
ATOM 5970 C C . GLU A 1 726 ? 30.382 12.105 -32.053 1.00 83.62 726 GLU A C 1
ATOM 5972 O O . GLU A 1 726 ? 30.689 11.021 -31.560 1.00 83.62 726 GLU A O 1
ATOM 5977 N N . CYS A 1 727 ? 30.308 12.286 -33.379 1.00 84.12 727 CYS A N 1
ATOM 5978 C CA . CYS A 1 727 ? 30.594 11.226 -34.357 1.00 84.12 727 CYS A CA 1
ATOM 5979 C C . CYS A 1 727 ? 32.100 10.946 -34.451 1.00 84.12 727 CYS A C 1
ATOM 5981 O O . CYS A 1 727 ? 32.510 9.786 -34.508 1.00 84.12 727 CYS A O 1
ATOM 5983 N N . ASP A 1 728 ? 32.924 11.997 -34.412 1.00 81.88 728 ASP A N 1
ATOM 5984 C CA . ASP A 1 728 ? 34.386 11.879 -34.403 1.00 81.88 728 ASP A CA 1
ATOM 5985 C C . ASP A 1 728 ? 34.884 11.109 -33.179 1.00 81.88 728 ASP A C 1
ATOM 5987 O O . ASP A 1 728 ? 35.809 10.301 -33.274 1.00 81.88 728 ASP A O 1
ATOM 5991 N N . ARG A 1 729 ? 34.237 11.322 -32.030 1.00 84.44 729 ARG A N 1
ATOM 5992 C CA . ARG A 1 729 ? 34.591 10.673 -30.772 1.00 84.44 729 ARG A CA 1
ATOM 5993 C C . ARG A 1 729 ? 34.309 9.167 -30.770 1.00 84.44 729 ARG A C 1
ATOM 5995 O O . ARG A 1 729 ? 35.132 8.395 -30.291 1.00 84.44 729 ARG A O 1
ATOM 6002 N N . ILE A 1 730 ? 33.177 8.732 -31.325 1.00 86.06 730 ILE A N 1
ATOM 6003 C CA . ILE A 1 730 ? 32.793 7.305 -31.344 1.00 86.06 730 ILE A CA 1
ATOM 6004 C C . ILE A 1 730 ? 33.454 6.507 -32.473 1.00 86.06 730 ILE A C 1
ATOM 6006 O O . ILE A 1 730 ? 33.308 5.288 -32.542 1.00 86.06 730 ILE A O 1
ATOM 6010 N N . GLN A 1 731 ? 34.199 7.173 -33.352 1.00 81.19 731 GLN A N 1
ATOM 6011 C CA . GLN A 1 731 ? 34.819 6.565 -34.520 1.00 81.19 731 GLN A CA 1
ATOM 6012 C C . GLN A 1 731 ? 35.760 5.397 -34.180 1.00 81.19 731 GLN A C 1
ATOM 6014 O O . GLN A 1 731 ? 35.813 4.410 -34.916 1.00 81.19 731 GLN A O 1
ATOM 6019 N N . GLY A 1 732 ? 36.465 5.470 -33.045 1.00 78.81 732 GLY A N 1
ATOM 6020 C CA . GLY A 1 732 ? 37.371 4.411 -32.578 1.00 78.81 732 GLY A CA 1
ATOM 6021 C C . GLY A 1 732 ? 36.684 3.068 -32.289 1.00 78.81 732 GLY A C 1
ATOM 6022 O O . GLY A 1 732 ? 37.352 2.040 -32.183 1.00 78.81 732 GLY A O 1
ATOM 6023 N N . ARG A 1 733 ? 35.347 3.038 -32.216 1.00 85.75 733 ARG A N 1
ATOM 6024 C CA . ARG A 1 733 ? 34.563 1.832 -31.917 1.00 85.75 733 ARG A CA 1
ATOM 6025 C C . ARG A 1 733 ? 34.381 0.901 -33.117 1.00 85.75 733 ARG A C 1
ATOM 6027 O O . ARG A 1 733 ? 33.965 -0.234 -32.921 1.00 85.75 733 ARG A O 1
ATOM 6034 N N . ILE A 1 734 ? 34.722 1.331 -34.339 1.00 84.69 734 ILE A N 1
ATOM 6035 C CA . ILE A 1 734 ? 34.503 0.528 -35.557 1.00 84.69 734 ILE A CA 1
ATOM 6036 C C . ILE A 1 734 ? 35.206 -0.833 -35.512 1.00 84.69 734 ILE A C 1
ATOM 6038 O O . ILE A 1 734 ? 34.615 -1.837 -35.893 1.00 84.69 734 ILE A O 1
ATOM 6042 N N . LYS A 1 735 ? 36.428 -0.889 -34.968 1.00 80.88 735 LYS A N 1
ATOM 6043 C CA . LYS A 1 735 ? 37.175 -2.146 -34.821 1.00 80.88 735 LYS A CA 1
ATOM 6044 C C . LYS A 1 735 ? 36.481 -3.114 -33.859 1.00 80.88 735 LYS A C 1
ATOM 6046 O O . LYS A 1 735 ? 36.340 -4.288 -34.184 1.00 80.88 735 LYS A O 1
ATOM 6051 N N . HIS A 1 736 ? 35.974 -2.600 -32.736 1.00 83.31 736 HIS A N 1
ATOM 6052 C CA . HIS A 1 736 ? 35.195 -3.380 -31.774 1.00 83.31 736 HIS A CA 1
ATOM 6053 C C . HIS A 1 736 ? 33.898 -3.893 -32.416 1.00 83.31 736 HIS A C 1
ATOM 6055 O O . HIS A 1 736 ? 33.596 -5.074 -32.321 1.00 83.31 736 HIS A O 1
ATOM 6061 N N . ALA A 1 737 ? 33.155 -3.034 -33.124 1.00 86.38 737 ALA A N 1
ATOM 6062 C CA . ALA A 1 737 ? 31.897 -3.416 -33.767 1.00 86.38 737 ALA A CA 1
ATOM 6063 C C . ALA A 1 737 ? 32.079 -4.503 -34.841 1.00 86.38 737 ALA A C 1
ATOM 6065 O O . ALA A 1 737 ? 31.275 -5.427 -34.898 1.00 86.38 737 ALA A O 1
ATOM 6066 N N . ILE A 1 738 ? 33.141 -4.422 -35.653 1.00 85.50 738 ILE A N 1
ATOM 6067 C CA . ILE A 1 738 ? 33.478 -5.459 -36.642 1.00 85.50 738 ILE A CA 1
ATOM 6068 C C . ILE A 1 738 ? 33.818 -6.773 -35.943 1.00 85.50 738 ILE A C 1
ATOM 6070 O O . ILE A 1 738 ? 33.324 -7.815 -36.350 1.00 85.50 738 ILE A O 1
ATOM 6074 N N . TYR A 1 739 ? 34.631 -6.729 -34.887 1.00 81.94 739 TYR A N 1
ATOM 6075 C CA . TYR A 1 739 ? 35.000 -7.929 -34.140 1.00 81.94 739 TYR A CA 1
ATOM 6076 C C . TYR A 1 739 ? 33.778 -8.623 -33.518 1.00 81.94 739 TYR A C 1
ATOM 6078 O O . TYR A 1 739 ? 33.620 -9.827 -33.669 1.00 81.94 739 TYR A O 1
ATOM 6086 N N . LEU A 1 740 ? 32.872 -7.868 -32.886 1.00 85.25 740 LEU A N 1
ATOM 6087 C CA . LEU A 1 740 ? 31.649 -8.428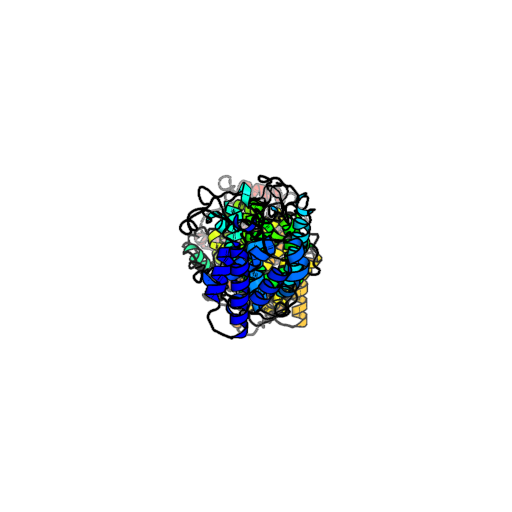 -32.294 1.00 85.25 740 LEU A CA 1
ATOM 6088 C C . LEU A 1 740 ? 30.678 -8.995 -33.344 1.00 85.25 740 LEU A C 1
ATOM 6090 O O . LEU A 1 740 ? 29.939 -9.924 -33.041 1.00 85.25 740 LEU A O 1
ATOM 6094 N N . ALA A 1 741 ? 30.665 -8.435 -34.555 1.00 86.50 741 ALA A N 1
ATOM 6095 C CA . ALA A 1 741 ? 29.832 -8.894 -35.666 1.00 86.50 741 ALA A CA 1
ATOM 6096 C C . ALA A 1 741 ? 30.371 -10.159 -36.358 1.00 86.50 741 ALA A C 1
ATOM 6098 O O . ALA A 1 741 ? 29.634 -10.800 -37.093 1.00 86.50 741 ALA A O 1
ATOM 6099 N N . LYS A 1 742 ? 31.640 -10.523 -36.135 1.00 83.75 742 LYS A N 1
ATOM 6100 C CA . LYS A 1 742 ? 32.267 -11.743 -36.677 1.00 83.75 742 LYS A CA 1
ATOM 6101 C C . LYS A 1 742 ? 32.012 -13.004 -35.853 1.00 83.75 742 LYS A C 1
ATOM 6103 O O . LYS A 1 742 ? 32.545 -14.057 -36.174 1.00 83.75 742 LYS A O 1
ATOM 6108 N N . VAL A 1 743 ? 31.299 -12.885 -34.741 1.00 79.88 743 VAL A N 1
ATOM 6109 C CA . VAL A 1 743 ? 31.058 -14.015 -33.846 1.00 79.88 743 VAL A CA 1
ATOM 6110 C C . VAL A 1 743 ? 30.167 -15.032 -34.549 1.00 79.88 743 VAL A C 1
ATOM 6112 O O . VAL A 1 743 ? 29.087 -14.676 -35.008 1.00 79.88 743 VAL A O 1
ATOM 6115 N N . ASP A 1 744 ? 30.604 -16.292 -34.589 1.00 74.69 744 ASP A N 1
ATOM 6116 C CA . ASP A 1 744 ? 29.850 -17.375 -35.224 1.00 74.69 744 ASP A CA 1
ATOM 6117 C C . ASP A 1 744 ? 28.425 -17.487 -34.672 1.00 74.69 744 ASP A C 1
ATOM 6119 O O . ASP A 1 744 ? 28.191 -17.383 -33.462 1.00 74.69 744 ASP A O 1
ATOM 6123 N N . VAL A 1 745 ? 27.463 -17.731 -35.563 1.00 76.12 745 VAL A N 1
ATOM 6124 C CA . VAL A 1 745 ? 26.039 -17.786 -35.218 1.00 76.12 745 VAL A CA 1
ATOM 6125 C C . VAL A 1 745 ? 25.635 -19.192 -34.776 1.00 76.12 745 VAL A C 1
ATOM 6127 O O . VAL A 1 745 ? 25.595 -20.132 -35.566 1.00 76.12 745 VAL A O 1
ATOM 6130 N N . PHE A 1 746 ? 25.224 -19.303 -33.520 1.00 74.75 746 PHE A N 1
ATOM 6131 C CA . PHE A 1 746 ? 24.606 -20.469 -32.895 1.00 74.75 746 PHE A CA 1
ATOM 6132 C C . PHE A 1 746 ? 23.199 -20.106 -32.387 1.00 74.75 746 PHE A C 1
ATOM 6134 O O . PHE A 1 746 ? 22.862 -18.930 -32.222 1.00 74.75 746 PHE A O 1
ATOM 6141 N N . GLU A 1 747 ? 22.345 -21.097 -32.097 1.00 67.62 747 GLU A N 1
ATOM 6142 C CA . GLU A 1 747 ? 21.013 -20.805 -31.531 1.00 67.62 747 GLU A CA 1
ATOM 6143 C C . GLU A 1 747 ? 21.100 -19.992 -30.228 1.00 67.62 747 GLU A C 1
ATOM 6145 O O . GLU A 1 747 ? 20.309 -19.073 -30.016 1.00 67.62 747 GLU A O 1
ATOM 6150 N N . GLU A 1 748 ? 22.106 -20.271 -29.398 1.00 66.00 748 GLU A N 1
ATOM 6151 C CA . GLU A 1 748 ? 22.289 -19.656 -28.081 1.00 66.00 748 GLU A CA 1
ATOM 6152 C C . GLU A 1 748 ? 22.731 -18.180 -28.141 1.00 66.00 748 GLU A C 1
ATOM 6154 O O . GLU A 1 748 ? 22.463 -17.422 -27.208 1.00 66.00 748 GLU A O 1
ATOM 6159 N N . ASN A 1 749 ? 23.356 -17.728 -29.237 1.00 74.31 749 ASN A N 1
ATOM 6160 C CA . ASN A 1 749 ? 23.876 -16.359 -29.383 1.00 74.31 749 ASN A CA 1
ATOM 6161 C C . ASN A 1 749 ? 23.244 -15.564 -30.544 1.00 74.31 749 ASN A C 1
ATOM 6163 O O . ASN A 1 749 ? 23.637 -14.423 -30.795 1.00 74.31 749 ASN A O 1
ATOM 6167 N N . LYS A 1 750 ? 22.212 -16.100 -31.204 1.00 76.75 750 LYS A N 1
ATOM 6168 C CA . LYS A 1 750 ? 21.523 -15.462 -32.340 1.00 76.75 750 LYS A CA 1
ATOM 6169 C C . LYS A 1 750 ? 21.073 -14.020 -32.064 1.00 76.75 750 LYS A C 1
ATOM 6171 O O . LYS A 1 750 ? 21.192 -13.149 -32.923 1.00 76.75 750 LYS A O 1
ATOM 6176 N N . ILE A 1 751 ? 20.569 -13.747 -30.856 1.00 77.00 751 ILE A N 1
ATOM 6177 C CA . ILE A 1 751 ? 20.139 -12.397 -30.442 1.00 77.00 751 ILE A CA 1
ATOM 6178 C C . ILE A 1 751 ? 21.336 -11.447 -30.343 1.00 77.00 751 ILE A C 1
ATOM 6180 O O . ILE A 1 751 ? 21.242 -10.290 -30.754 1.00 77.00 751 ILE A O 1
ATOM 6184 N N . PHE A 1 752 ? 22.451 -11.926 -29.791 1.00 83.50 752 PHE A N 1
ATOM 6185 C CA . PHE A 1 752 ? 23.677 -11.146 -29.684 1.00 83.50 752 PHE A CA 1
ATOM 6186 C C . PHE A 1 752 ? 24.207 -10.778 -31.068 1.00 83.50 752 PHE A C 1
ATOM 6188 O O . PHE A 1 752 ? 24.413 -9.594 -31.332 1.00 83.50 752 PHE A O 1
ATOM 6195 N N . HIS A 1 753 ? 24.325 -11.765 -31.960 1.00 84.56 753 HIS A N 1
ATOM 6196 C CA . HIS A 1 753 ? 24.792 -11.557 -33.329 1.00 84.56 753 HIS A CA 1
ATOM 6197 C C . HIS A 1 753 ? 23.934 -10.539 -34.083 1.00 84.56 753 HIS A C 1
ATOM 6199 O O . HIS A 1 753 ? 24.449 -9.567 -34.632 1.00 84.56 753 HIS A O 1
ATOM 6205 N N . TYR A 1 754 ? 22.605 -10.667 -33.998 1.00 84.62 754 TYR A N 1
ATOM 6206 C CA . TYR A 1 754 ? 21.682 -9.698 -34.590 1.00 84.62 754 TYR A CA 1
ATOM 6207 C C . TYR A 1 754 ? 21.958 -8.259 -34.118 1.00 84.62 754 TYR A C 1
ATOM 6209 O O . TYR A 1 754 ? 22.052 -7.330 -34.926 1.00 84.62 754 TYR A O 1
ATOM 6217 N N . TRP A 1 755 ? 22.106 -8.047 -32.805 1.00 85.88 755 TRP A N 1
ATOM 6218 C CA . TRP A 1 755 ? 22.386 -6.715 -32.265 1.00 85.88 755 TRP A CA 1
ATOM 6219 C C . TRP A 1 755 ? 23.802 -6.230 -32.582 1.00 85.88 755 TRP A C 1
ATOM 6221 O O . TRP A 1 755 ? 23.989 -5.024 -32.749 1.00 85.88 755 TRP A O 1
ATOM 6231 N N . ALA A 1 756 ? 24.778 -7.129 -32.719 1.00 88.62 756 ALA A N 1
ATOM 6232 C CA . ALA A 1 756 ? 26.133 -6.793 -33.149 1.00 88.62 756 ALA A CA 1
ATOM 6233 C C . ALA A 1 756 ? 26.123 -6.273 -34.593 1.00 88.62 756 ALA A C 1
ATOM 6235 O O . ALA A 1 756 ? 26.615 -5.173 -34.860 1.00 88.62 756 ALA A O 1
ATOM 6236 N N . MET A 1 757 ? 25.435 -6.986 -35.485 1.00 88.50 757 MET A N 1
ATOM 6237 C CA . MET A 1 757 ? 25.222 -6.602 -36.879 1.00 88.50 757 MET A CA 1
ATOM 6238 C C . MET A 1 757 ? 24.463 -5.276 -37.012 1.00 88.50 757 MET A C 1
ATOM 6240 O O . MET A 1 757 ? 24.873 -4.387 -37.766 1.00 88.50 757 MET A O 1
ATOM 6244 N N . LYS A 1 758 ? 23.401 -5.060 -36.223 1.00 88.38 758 LYS A N 1
ATOM 6245 C CA . LYS A 1 758 ? 22.699 -3.763 -36.176 1.00 88.38 758 LYS A CA 1
ATOM 6246 C C . LYS A 1 758 ? 23.563 -2.632 -35.625 1.00 88.38 758 LYS A C 1
ATOM 6248 O O . LYS A 1 758 ? 23.499 -1.511 -36.143 1.00 88.38 758 LYS A O 1
ATOM 6253 N N . CYS A 1 759 ? 24.378 -2.896 -34.608 1.00 90.44 759 CYS A N 1
ATOM 6254 C CA . CYS A 1 759 ? 25.287 -1.907 -34.040 1.00 90.44 759 CYS A CA 1
ATOM 6255 C C . CYS A 1 759 ? 26.346 -1.485 -35.062 1.00 90.44 759 CYS A C 1
ATOM 6257 O O . CYS A 1 759 ? 26.555 -0.287 -35.253 1.00 90.44 759 CYS A O 1
ATOM 6259 N N . LEU A 1 760 ? 26.955 -2.446 -35.763 1.00 91.62 760 LEU A N 1
ATOM 6260 C CA . LEU A 1 760 ? 27.893 -2.186 -36.851 1.00 91.62 760 LEU A CA 1
ATOM 6261 C C . LEU A 1 760 ? 27.232 -1.387 -37.978 1.00 91.62 760 LEU A C 1
ATOM 6263 O O . LEU A 1 760 ? 27.725 -0.324 -38.349 1.00 91.62 760 LEU A O 1
ATOM 6267 N N . SER A 1 761 ? 26.082 -1.850 -38.469 1.00 89.69 761 SER A N 1
ATOM 6268 C CA . SER A 1 761 ? 25.336 -1.193 -39.545 1.00 89.69 761 SER A CA 1
ATOM 6269 C C . SER A 1 761 ? 24.993 0.255 -39.203 1.00 89.69 761 SER A C 1
ATOM 6271 O O . SER A 1 761 ? 25.307 1.161 -39.973 1.00 89.69 761 SER A O 1
ATOM 6273 N N . SER A 1 762 ? 24.451 0.499 -38.007 1.00 89.31 762 SER A N 1
ATOM 6274 C CA . SER A 1 762 ? 24.127 1.848 -37.528 1.00 89.31 762 SER A CA 1
ATOM 6275 C C . SER A 1 762 ? 25.355 2.724 -37.274 1.00 89.31 762 SER A C 1
ATOM 6277 O O . SER A 1 762 ? 25.290 3.931 -37.491 1.00 89.31 762 SER A O 1
ATOM 6279 N N . LEU A 1 763 ? 26.490 2.152 -36.867 1.00 89.44 763 LEU A N 1
ATOM 6280 C CA . LEU A 1 763 ? 27.744 2.892 -36.735 1.00 89.44 763 LEU A CA 1
ATOM 6281 C C . LEU A 1 763 ? 28.265 3.326 -38.113 1.00 89.44 763 LEU A C 1
ATOM 6283 O O . LEU A 1 763 ? 28.587 4.498 -38.305 1.00 89.44 763 LEU A O 1
ATOM 6287 N N . CYS A 1 764 ? 28.273 2.416 -39.093 1.00 88.38 764 CYS A N 1
ATOM 6288 C CA . CYS A 1 764 ? 28.647 2.705 -40.480 1.00 88.38 764 CYS A CA 1
ATOM 6289 C C . CYS A 1 764 ? 27.767 3.791 -41.114 1.00 88.38 764 CYS A C 1
ATOM 6291 O O . CYS A 1 764 ? 28.235 4.484 -42.014 1.00 88.38 764 CYS A O 1
ATOM 6293 N N . MET A 1 765 ? 26.530 3.986 -40.636 1.00 85.12 765 MET A N 1
ATOM 6294 C CA . MET A 1 765 ? 25.664 5.091 -41.071 1.00 85.12 765 MET A CA 1
ATOM 6295 C C . MET A 1 765 ? 26.231 6.468 -40.738 1.00 85.12 765 MET A C 1
ATOM 6297 O O . MET A 1 765 ? 25.926 7.413 -41.461 1.00 85.12 765 MET A O 1
ATOM 6301 N N . ILE A 1 766 ? 26.993 6.605 -39.647 1.00 86.06 766 ILE A N 1
ATOM 6302 C CA . ILE A 1 766 ? 27.328 7.909 -39.051 1.00 86.06 766 ILE A CA 1
ATOM 6303 C C . ILE A 1 766 ? 28.818 8.259 -39.045 1.00 86.06 766 ILE A C 1
ATOM 6305 O O . ILE A 1 766 ? 29.156 9.425 -38.833 1.00 86.06 766 ILE A O 1
ATOM 6309 N N . ILE A 1 767 ? 29.709 7.289 -39.265 1.00 84.69 767 ILE A N 1
ATOM 6310 C CA . ILE A 1 767 ? 31.158 7.518 -39.211 1.00 84.69 767 ILE A CA 1
ATOM 6311 C C . ILE A 1 767 ? 31.800 7.582 -40.598 1.00 84.69 767 ILE A C 1
ATOM 6313 O O . ILE A 1 767 ? 31.412 6.874 -41.522 1.00 84.69 767 ILE A O 1
ATOM 6317 N N . THR A 1 768 ? 32.860 8.382 -40.697 1.00 80.94 768 THR A N 1
ATOM 6318 C CA . THR A 1 768 ? 33.804 8.381 -41.822 1.00 80.94 768 THR A CA 1
ATOM 6319 C C . THR A 1 768 ? 35.084 7.686 -41.357 1.00 80.94 768 THR A C 1
ATOM 6321 O O . THR A 1 768 ? 35.851 8.292 -40.626 1.00 80.94 768 THR A O 1
ATOM 6324 N N . ILE A 1 769 ? 35.328 6.426 -41.720 1.00 79.94 769 ILE A N 1
ATOM 6325 C CA . ILE A 1 769 ? 36.511 5.618 -41.363 1.00 79.94 769 ILE A CA 1
ATOM 6326 C C . ILE A 1 769 ? 37.820 6.319 -41.794 1.00 79.94 769 ILE A C 1
ATOM 6328 O O . ILE A 1 769 ? 38.090 6.491 -42.978 1.00 79.94 769 ILE A O 1
ATOM 6332 N N . LYS A 1 770 ? 38.648 6.733 -40.822 1.00 76.06 770 LYS A N 1
ATOM 6333 C CA . LYS A 1 770 ? 39.898 7.489 -41.049 1.00 76.06 770 LYS A CA 1
ATOM 6334 C C . LYS A 1 770 ? 41.024 6.630 -41.619 1.00 76.06 770 LYS A C 1
ATOM 6336 O O . LYS A 1 770 ? 41.873 7.148 -42.336 1.00 76.06 770 LYS A O 1
ATOM 6341 N N . ASP A 1 771 ? 41.042 5.341 -41.289 1.00 77.25 771 ASP A N 1
ATOM 6342 C CA . ASP A 1 771 ? 42.022 4.404 -41.831 1.00 77.25 771 ASP A CA 1
ATOM 6343 C C . ASP A 1 771 ? 41.617 4.002 -43.252 1.00 77.25 771 ASP A C 1
ATOM 6345 O O . ASP A 1 771 ? 40.978 2.976 -43.482 1.00 77.25 771 ASP A O 1
ATOM 6349 N N . THR A 1 772 ? 41.951 4.852 -44.219 1.00 76.31 772 THR A N 1
ATOM 6350 C CA . THR A 1 772 ? 41.619 4.612 -45.625 1.00 76.31 772 THR A CA 1
ATOM 6351 C C . THR A 1 772 ? 42.275 3.343 -46.159 1.00 76.31 772 THR A C 1
ATOM 6353 O O . THR A 1 772 ? 41.693 2.705 -47.026 1.00 76.31 772 THR A O 1
ATOM 6356 N N . LYS A 1 773 ? 43.417 2.903 -45.605 1.00 80.69 773 LYS A N 1
ATOM 6357 C CA . LYS A 1 773 ? 44.079 1.650 -46.010 1.00 80.69 773 LYS A CA 1
ATOM 6358 C C . LYS A 1 773 ? 43.215 0.426 -45.722 1.00 80.69 773 LYS A C 1
ATOM 6360 O O . LYS A 1 773 ? 43.201 -0.503 -46.521 1.00 80.69 773 LYS A O 1
ATOM 6365 N N . MET A 1 774 ? 42.470 0.440 -44.616 1.00 81.00 774 MET A N 1
ATOM 6366 C CA . MET A 1 774 ? 41.526 -0.625 -44.276 1.00 81.00 774 MET A CA 1
ATOM 6367 C C . MET A 1 774 ? 40.422 -0.770 -45.332 1.00 81.00 774 MET A C 1
ATOM 6369 O O . MET A 1 774 ? 40.057 -1.889 -45.670 1.00 81.00 774 MET A O 1
ATOM 6373 N N . LEU A 1 775 ? 39.929 0.341 -45.893 1.00 80.06 775 LEU A N 1
ATOM 6374 C CA . LEU A 1 775 ? 38.846 0.338 -46.887 1.00 80.06 775 LEU A CA 1
ATOM 6375 C C . LEU A 1 775 ? 39.252 -0.258 -48.247 1.00 80.06 775 LEU A C 1
ATOM 6377 O O . LEU A 1 775 ? 38.384 -0.686 -49.001 1.00 80.06 775 LEU A O 1
ATOM 6381 N N . PHE A 1 776 ? 40.549 -0.281 -48.563 1.00 81.19 776 PHE A N 1
ATOM 6382 C CA . PHE A 1 776 ? 41.090 -0.874 -49.794 1.00 81.19 776 PHE A CA 1
ATOM 6383 C C . PHE A 1 776 ? 41.666 -2.281 -49.583 1.00 81.19 776 PHE A C 1
ATOM 6385 O O . PHE A 1 776 ? 42.239 -2.848 -50.507 1.00 81.19 776 PHE A O 1
ATOM 6392 N N . ASN A 1 777 ? 41.539 -2.848 -48.382 1.00 84.56 777 ASN A N 1
ATOM 6393 C CA . ASN A 1 777 ? 42.028 -4.186 -48.075 1.00 84.56 777 ASN A CA 1
ATOM 6394 C C . ASN A 1 777 ? 41.037 -5.251 -48.581 1.00 84.56 777 ASN A C 1
ATOM 6396 O O . ASN A 1 777 ? 39.863 -5.227 -48.211 1.00 84.56 777 ASN A O 1
ATOM 6400 N N . ASP A 1 778 ? 41.509 -6.206 -49.383 1.00 81.75 778 ASP A N 1
ATOM 6401 C CA . ASP A 1 778 ? 40.662 -7.265 -49.946 1.00 81.75 778 ASP A CA 1
ATOM 6402 C C . ASP A 1 778 ? 40.051 -8.175 -48.866 1.00 81.75 778 ASP A C 1
ATOM 6404 O O . ASP A 1 778 ? 38.860 -8.466 -48.927 1.00 81.75 778 ASP A O 1
ATOM 6408 N N . THR A 1 779 ? 40.784 -8.484 -47.791 1.00 82.69 779 THR A N 1
ATOM 6409 C CA . THR A 1 779 ? 40.250 -9.212 -46.626 1.00 82.69 779 THR A CA 1
ATOM 6410 C C . THR A 1 779 ? 39.112 -8.446 -45.951 1.00 82.69 779 THR A C 1
ATOM 6412 O O . THR A 1 779 ? 38.166 -9.040 -45.443 1.00 82.69 779 THR A O 1
ATOM 6415 N N . PHE A 1 780 ? 39.170 -7.110 -45.931 1.00 83.00 780 PHE A N 1
ATOM 6416 C CA . PHE A 1 780 ? 38.071 -6.306 -45.398 1.00 83.00 780 PHE A CA 1
ATOM 6417 C C . PHE A 1 780 ? 36.845 -6.334 -46.318 1.00 83.00 780 PHE A C 1
ATOM 6419 O O . PHE A 1 780 ? 35.721 -6.404 -45.825 1.00 83.00 780 PHE A O 1
ATOM 6426 N N . ASN A 1 781 ? 37.045 -6.340 -47.637 1.00 82.88 781 ASN A N 1
ATOM 6427 C CA . ASN A 1 781 ? 35.958 -6.454 -48.610 1.00 82.88 781 ASN A CA 1
ATOM 6428 C C . ASN A 1 781 ? 35.251 -7.818 -48.540 1.00 82.88 781 ASN A C 1
ATOM 6430 O O . ASN A 1 781 ? 34.025 -7.852 -48.613 1.00 82.88 781 ASN A O 1
ATOM 6434 N N . GLU A 1 782 ? 35.987 -8.912 -48.327 1.00 84.12 782 GLU A N 1
ATOM 6435 C CA . GLU A 1 782 ? 35.419 -10.252 -48.100 1.00 84.12 782 GLU A CA 1
ATOM 6436 C C . GLU A 1 782 ? 34.508 -10.278 -46.861 1.00 84.12 782 GLU A C 1
ATOM 6438 O O . GLU A 1 782 ? 33.362 -10.720 -46.937 1.00 84.12 782 GLU A O 1
ATOM 6443 N N . ILE A 1 783 ? 34.963 -9.693 -45.746 1.00 84.88 783 ILE A N 1
ATOM 6444 C CA . ILE A 1 783 ? 34.163 -9.560 -44.514 1.00 84.88 783 ILE A CA 1
ATOM 6445 C C . ILE A 1 783 ? 32.893 -8.730 -44.763 1.00 84.88 783 ILE A C 1
ATOM 6447 O O . ILE A 1 783 ? 31.825 -9.024 -44.231 1.00 84.88 783 ILE A O 1
ATOM 6451 N N . LEU A 1 784 ? 32.980 -7.667 -45.569 1.00 84.75 784 LEU A N 1
ATOM 6452 C CA . LEU A 1 784 ? 31.812 -6.849 -45.903 1.00 84.75 784 LEU A CA 1
ATOM 6453 C C . LEU A 1 784 ? 30.783 -7.611 -46.744 1.00 84.75 784 LEU A C 1
ATOM 6455 O O . LEU A 1 784 ? 29.585 -7.391 -46.557 1.00 84.75 784 LEU A O 1
ATOM 6459 N N . VAL A 1 785 ? 31.229 -8.478 -47.656 1.00 85.69 785 VAL A N 1
ATOM 6460 C CA . VAL A 1 785 ? 30.356 -9.355 -48.452 1.00 85.69 785 VAL A CA 1
ATOM 6461 C C . VAL A 1 785 ? 29.616 -10.334 -47.546 1.00 85.69 785 VAL A C 1
ATOM 6463 O O . VAL A 1 785 ? 28.393 -10.445 -47.652 1.00 85.69 785 VAL A O 1
ATOM 6466 N N . GLU A 1 786 ? 30.330 -10.961 -46.610 1.00 85.06 786 GLU A N 1
ATOM 6467 C CA . GLU A 1 786 ? 29.756 -11.840 -45.587 1.00 85.06 786 GLU A CA 1
ATOM 6468 C C . GLU A 1 786 ? 28.678 -11.106 -44.776 1.00 85.06 786 GLU A C 1
ATOM 6470 O O . GLU A 1 786 ? 27.516 -11.513 -44.754 1.00 85.06 786 GLU A O 1
ATOM 6475 N N . PHE A 1 787 ? 29.005 -9.937 -44.224 1.00 88.19 787 PHE A N 1
ATOM 6476 C CA . PHE A 1 787 ? 28.063 -9.114 -43.464 1.00 88.19 787 PHE A CA 1
ATOM 6477 C C . PHE A 1 787 ? 26.860 -8.628 -44.275 1.00 88.19 787 PHE A C 1
ATOM 6479 O O . PHE A 1 787 ? 25.763 -8.480 -43.732 1.00 88.19 787 PHE A O 1
ATOM 6486 N N . ALA A 1 788 ? 27.034 -8.359 -45.568 1.00 83.12 788 ALA A N 1
ATOM 6487 C CA . ALA A 1 788 ? 25.960 -7.887 -46.432 1.00 83.12 788 ALA A CA 1
ATOM 6488 C C . ALA A 1 788 ? 24.922 -8.969 -46.762 1.00 83.12 788 ALA A C 1
ATOM 6490 O O . ALA A 1 788 ? 23.803 -8.609 -47.140 1.00 83.12 788 ALA A O 1
ATOM 6491 N N . SER A 1 789 ? 25.261 -10.253 -46.594 1.00 80.69 789 SER A N 1
ATOM 6492 C CA . SER A 1 789 ? 24.299 -11.356 -46.704 1.00 80.69 789 SER A CA 1
ATOM 6493 C C . SER A 1 789 ? 23.215 -11.285 -45.618 1.00 80.69 789 SER A C 1
ATOM 6495 O O . SER A 1 789 ? 22.055 -11.615 -45.866 1.00 80.69 789 SER A O 1
ATOM 6497 N N . GLU A 1 790 ? 23.558 -10.743 -44.447 1.00 81.12 790 GLU A N 1
ATOM 6498 C CA . GLU A 1 790 ? 22.647 -10.566 -43.318 1.00 81.12 790 GLU A CA 1
ATOM 6499 C C . GLU A 1 790 ? 22.110 -9.122 -43.235 1.00 81.12 790 GLU A C 1
ATOM 6501 O O . GLU A 1 790 ? 20.901 -8.877 -43.295 1.00 81.12 790 GLU A O 1
ATOM 6506 N N . GLU A 1 791 ? 22.995 -8.120 -43.197 1.00 83.81 791 GLU A N 1
ATOM 6507 C CA . GLU A 1 791 ? 22.664 -6.690 -43.121 1.00 83.81 791 GLU A CA 1
ATOM 6508 C C . GLU A 1 791 ? 23.057 -5.944 -44.398 1.00 83.81 791 GLU A C 1
ATOM 6510 O O . GLU A 1 791 ? 24.017 -5.175 -44.481 1.00 83.81 791 GLU A O 1
ATOM 6515 N N . HIS A 1 792 ? 22.198 -6.092 -45.395 1.00 79.44 792 HIS A N 1
ATOM 6516 C CA . HIS A 1 792 ? 22.343 -5.611 -46.764 1.00 79.44 792 HIS A CA 1
ATOM 6517 C C . HIS A 1 792 ? 22.632 -4.099 -46.946 1.00 79.44 792 HIS A C 1
ATOM 6519 O O . HIS A 1 792 ? 22.865 -3.646 -48.066 1.00 79.44 792 HIS A O 1
ATOM 6525 N N . ASN A 1 793 ? 22.530 -3.278 -45.895 1.00 82.81 793 ASN A N 1
ATOM 6526 C CA . ASN A 1 793 ? 22.755 -1.828 -45.965 1.00 82.81 793 ASN A CA 1
ATOM 6527 C C . ASN A 1 793 ? 24.172 -1.394 -45.569 1.00 82.81 793 ASN A C 1
ATOM 6529 O O . ASN A 1 793 ? 24.525 -0.251 -45.847 1.00 82.81 793 ASN A O 1
ATOM 6533 N N . ILE A 1 794 ? 24.980 -2.264 -44.948 1.00 87.06 794 ILE A N 1
ATOM 6534 C CA . ILE A 1 794 ? 26.305 -1.897 -44.415 1.00 87.06 794 ILE A CA 1
ATOM 6535 C C . ILE A 1 794 ? 27.192 -1.295 -45.512 1.00 87.06 794 ILE A C 1
ATOM 6537 O O . ILE A 1 794 ? 27.697 -0.183 -45.361 1.00 87.06 794 ILE A O 1
ATOM 6541 N N . ILE A 1 795 ? 27.297 -1.982 -46.653 1.00 88.00 795 ILE A N 1
ATOM 6542 C CA . ILE A 1 795 ? 28.102 -1.539 -47.800 1.00 88.00 795 ILE A CA 1
ATOM 6543 C C . ILE A 1 795 ? 27.586 -0.198 -48.354 1.00 88.00 795 ILE A C 1
ATOM 6545 O O . ILE A 1 795 ? 28.373 0.690 -48.672 1.00 88.00 795 ILE A O 1
ATOM 6549 N N . ALA A 1 796 ? 26.264 0.004 -48.402 1.00 83.81 796 ALA A N 1
ATOM 6550 C CA . ALA A 1 796 ? 25.673 1.262 -48.869 1.00 83.81 796 ALA A CA 1
ATOM 6551 C C . ALA A 1 796 ? 25.979 2.441 -47.927 1.00 83.81 796 ALA A C 1
ATOM 6553 O O . ALA A 1 796 ? 26.204 3.560 -48.388 1.00 83.81 796 ALA A O 1
ATOM 6554 N N . TYR A 1 797 ? 26.020 2.205 -46.613 1.00 86.25 797 TYR A N 1
ATOM 6555 C CA . TYR A 1 797 ? 26.397 3.230 -45.640 1.00 86.25 797 TYR A CA 1
ATOM 6556 C C . TYR A 1 797 ? 27.880 3.600 -45.718 1.00 86.25 797 TYR A C 1
ATOM 6558 O O . TYR A 1 797 ? 28.210 4.786 -45.676 1.00 86.25 797 TYR A O 1
ATOM 6566 N N . ILE A 1 798 ? 28.764 2.618 -45.908 1.00 86.81 798 ILE A N 1
ATOM 6567 C CA . ILE A 1 798 ? 30.197 2.869 -46.113 1.00 86.81 798 ILE A CA 1
ATOM 6568 C C . ILE A 1 798 ? 30.415 3.663 -47.408 1.00 86.81 798 ILE A C 1
ATOM 6570 O O . ILE A 1 798 ? 31.085 4.697 -47.375 1.00 86.81 798 ILE A O 1
ATOM 6574 N N . LEU A 1 799 ? 29.772 3.260 -48.514 1.00 84.12 799 LEU A N 1
ATOM 6575 C CA . LEU A 1 799 ? 29.795 4.012 -49.774 1.00 84.12 799 LEU A CA 1
ATOM 6576 C C . LEU A 1 799 ? 29.318 5.452 -49.571 1.00 84.12 799 LEU A C 1
ATOM 6578 O O . LEU A 1 799 ? 29.939 6.387 -50.061 1.00 84.12 799 LEU A O 1
ATOM 6582 N N . SER A 1 800 ? 28.237 5.643 -48.815 1.00 80.88 800 SER A N 1
ATOM 6583 C CA . SER A 1 800 ? 27.679 6.967 -48.560 1.00 80.88 800 SER A CA 1
ATOM 6584 C C . SER A 1 800 ? 28.641 7.901 -47.831 1.00 80.88 800 SER A C 1
ATOM 6586 O O . SER A 1 800 ? 28.649 9.096 -48.119 1.00 80.88 800 SER A O 1
ATOM 6588 N N . ASN A 1 801 ? 29.412 7.393 -46.872 1.00 80.25 801 ASN A N 1
ATOM 6589 C CA . ASN A 1 801 ? 30.326 8.206 -46.068 1.00 80.25 801 ASN A CA 1
ATOM 6590 C C . ASN A 1 801 ? 31.710 8.381 -46.712 1.00 80.25 801 ASN A C 1
ATOM 6592 O O . ASN A 1 801 ? 32.465 9.258 -46.292 1.00 80.25 801 ASN A O 1
ATOM 6596 N N . HIS A 1 802 ? 32.026 7.587 -47.741 1.00 83.50 802 HIS A N 1
ATOM 6597 C CA . HIS A 1 802 ? 33.312 7.578 -48.445 1.00 83.50 802 HIS A CA 1
ATOM 6598 C C . HIS A 1 802 ? 33.163 7.658 -49.966 1.00 83.50 802 HIS A C 1
ATOM 6600 O O . HIS A 1 802 ? 34.007 7.148 -50.698 1.00 83.50 802 HIS A O 1
ATOM 6606 N N . PHE A 1 803 ? 32.097 8.291 -50.455 1.00 80.88 803 PHE A N 1
ATOM 6607 C CA . PHE A 1 803 ? 31.711 8.223 -51.865 1.00 80.88 803 PHE A CA 1
ATOM 6608 C C . PHE A 1 803 ? 32.843 8.610 -52.822 1.00 80.88 803 PHE A C 1
ATOM 6610 O O . PHE A 1 803 ? 33.172 7.844 -53.721 1.00 80.88 803 PHE A O 1
ATOM 6617 N N . LEU A 1 804 ? 33.493 9.753 -52.573 1.00 79.44 804 LEU A N 1
ATOM 6618 C CA . LEU A 1 804 ? 34.587 10.257 -53.412 1.00 79.44 804 LEU A CA 1
ATOM 6619 C C . LEU A 1 804 ? 35.777 9.286 -53.491 1.00 79.44 804 LEU A C 1
ATOM 6621 O O . LEU A 1 804 ? 36.515 9.298 -54.468 1.00 79.44 804 LEU A O 1
ATOM 6625 N N . LEU A 1 805 ? 35.963 8.457 -52.462 1.00 82.50 805 LEU A N 1
ATOM 6626 C CA . LEU A 1 805 ? 37.088 7.536 -52.336 1.00 82.50 805 LEU A CA 1
ATOM 6627 C C . LEU A 1 805 ? 36.767 6.131 -52.864 1.00 82.50 805 LEU A C 1
ATOM 6629 O O . LEU A 1 805 ? 37.631 5.487 -53.446 1.00 82.50 805 LEU A O 1
ATOM 6633 N N . LEU A 1 806 ? 35.551 5.634 -52.615 1.00 85.44 806 LEU A N 1
ATOM 6634 C CA . LEU A 1 806 ? 35.203 4.224 -52.822 1.00 85.44 806 LEU A CA 1
ATOM 6635 C C . LEU A 1 806 ? 34.342 3.963 -54.049 1.00 85.44 806 LEU A C 1
ATOM 6637 O O . LEU A 1 806 ? 34.220 2.807 -54.439 1.00 85.44 806 LEU A O 1
ATOM 6641 N N . PHE A 1 807 ? 33.734 4.984 -54.653 1.00 82.94 807 PHE A N 1
ATOM 6642 C CA . PHE A 1 807 ? 32.762 4.762 -55.720 1.00 82.94 807 PHE A CA 1
ATOM 6643 C C . PHE A 1 807 ? 33.349 4.005 -56.924 1.00 82.94 807 PHE A C 1
ATOM 6645 O O . PHE A 1 807 ? 32.761 3.015 -57.353 1.00 82.94 807 PHE A O 1
ATOM 6652 N N . SER A 1 808 ? 34.534 4.393 -57.409 1.00 81.50 808 SER A N 1
ATOM 6653 C CA . SER A 1 808 ? 35.230 3.684 -58.495 1.00 81.50 808 SER A CA 1
ATOM 6654 C C . SER A 1 808 ? 35.594 2.247 -58.107 1.00 81.50 808 SER A C 1
ATOM 6656 O O . SER A 1 808 ? 35.282 1.309 -58.837 1.00 81.50 808 SER A O 1
ATOM 6658 N N . ARG A 1 809 ? 36.158 2.048 -56.910 1.00 83.75 809 ARG A N 1
ATOM 6659 C CA . ARG A 1 809 ? 36.509 0.716 -56.393 1.00 83.75 809 ARG A CA 1
ATOM 6660 C C . ARG A 1 809 ? 35.288 -0.190 -56.237 1.00 83.75 809 ARG A C 1
ATOM 6662 O O . ARG A 1 809 ? 35.364 -1.375 -56.532 1.00 83.75 809 ARG A O 1
ATOM 6669 N N . TYR A 1 810 ? 34.154 0.339 -55.786 1.00 86.50 810 TYR A N 1
ATOM 6670 C CA . TYR A 1 810 ? 32.925 -0.443 -55.634 1.00 86.50 810 TYR A CA 1
ATOM 6671 C C . TYR A 1 810 ? 32.349 -0.864 -56.984 1.00 86.50 810 TYR A C 1
ATOM 6673 O O . TYR A 1 810 ? 31.728 -1.919 -57.057 1.00 86.50 810 TYR A O 1
ATOM 6681 N N . ILE A 1 811 ? 32.576 -0.089 -58.050 1.00 79.88 811 ILE A N 1
ATOM 6682 C CA . ILE A 1 811 ? 32.248 -0.512 -59.414 1.00 79.88 811 ILE A CA 1
ATOM 6683 C C . ILE A 1 811 ? 33.141 -1.674 -59.827 1.00 79.88 811 ILE A C 1
ATOM 6685 O O . ILE A 1 811 ? 32.610 -2.684 -60.260 1.00 79.88 811 ILE A O 1
ATOM 6689 N N . GLU A 1 812 ? 34.459 -1.584 -59.635 1.00 81.06 812 GLU A N 1
ATOM 6690 C CA . GLU A 1 812 ? 35.372 -2.699 -59.935 1.00 81.06 812 GLU A CA 1
ATOM 6691 C C . GLU A 1 812 ? 34.969 -3.982 -59.194 1.00 81.06 812 GLU A C 1
ATOM 6693 O O . GLU A 1 812 ? 34.864 -5.046 -59.802 1.00 81.06 812 GLU A O 1
ATOM 6698 N N . LEU A 1 813 ? 34.691 -3.873 -57.891 1.00 82.81 813 LEU A N 1
ATOM 6699 C CA . LEU A 1 813 ? 34.266 -4.998 -57.057 1.00 82.81 813 LEU A CA 1
ATOM 6700 C C . LEU A 1 813 ? 32.899 -5.545 -57.481 1.00 82.81 813 LEU A C 1
ATOM 6702 O O . LEU A 1 813 ? 32.698 -6.754 -57.445 1.00 82.81 813 LEU A O 1
ATOM 6706 N N . ALA A 1 814 ? 31.975 -4.690 -57.929 1.00 80.94 814 ALA A N 1
ATOM 6707 C CA . ALA A 1 814 ? 30.665 -5.110 -58.426 1.00 80.94 814 ALA A CA 1
ATOM 6708 C C . ALA A 1 814 ? 30.739 -5.986 -59.689 1.00 80.94 814 ALA A C 1
ATOM 6710 O O . ALA A 1 814 ? 29.785 -6.707 -59.975 1.00 80.94 814 ALA A O 1
ATOM 6711 N N . LEU A 1 815 ? 31.851 -5.936 -60.432 1.00 77.88 815 LEU A N 1
ATOM 6712 C CA . LEU A 1 815 ? 32.073 -6.736 -61.642 1.00 77.88 815 LEU A CA 1
ATOM 6713 C C . LEU A 1 815 ? 32.751 -8.082 -61.372 1.00 77.88 815 LEU A C 1
ATOM 6715 O O . LEU A 1 815 ? 32.879 -8.895 -62.288 1.00 77.88 815 LEU A O 1
ATOM 6719 N N . MET A 1 816 ? 33.172 -8.333 -60.133 1.00 80.31 816 MET A N 1
ATOM 6720 C CA . MET A 1 816 ? 33.733 -9.618 -59.722 1.00 80.31 816 MET A CA 1
ATOM 6721 C C . MET A 1 816 ? 32.620 -10.665 -59.500 1.00 80.31 816 MET A C 1
ATOM 6723 O O . MET A 1 816 ? 31.468 -10.285 -59.277 1.00 80.31 816 MET A O 1
ATOM 6727 N N . PRO A 1 817 ? 32.927 -11.980 -59.533 1.00 74.44 817 PRO A N 1
ATOM 6728 C CA . PRO A 1 817 ? 31.937 -13.053 -59.357 1.00 74.44 817 PRO A CA 1
ATOM 6729 C C . PRO A 1 817 ? 31.062 -12.925 -58.095 1.00 74.44 817 PRO A C 1
ATOM 6731 O O . PRO A 1 817 ? 29.864 -13.183 -58.168 1.00 74.44 817 PRO A O 1
ATOM 6734 N N . ASP A 1 818 ? 31.624 -12.422 -56.990 1.00 74.00 818 ASP A N 1
ATOM 6735 C CA . ASP A 1 818 ? 30.918 -12.191 -55.716 1.00 74.00 818 ASP A CA 1
ATOM 6736 C C . ASP A 1 818 ? 30.529 -10.711 -55.500 1.00 74.00 818 ASP A C 1
ATOM 6738 O O . ASP A 1 818 ? 30.213 -10.274 -54.394 1.00 74.00 818 ASP A O 1
ATOM 6742 N N . GLY A 1 819 ? 30.534 -9.908 -56.569 1.00 77.44 819 GLY A N 1
ATOM 6743 C CA . GLY A 1 819 ? 30.336 -8.454 -56.546 1.00 77.44 819 GLY A CA 1
ATOM 6744 C C . GLY A 1 819 ? 28.904 -7.976 -56.283 1.00 77.44 819 GLY A C 1
ATOM 6745 O O . GLY A 1 819 ? 28.663 -6.776 -56.113 1.00 77.44 819 GLY A O 1
ATOM 6746 N N . MET A 1 820 ? 27.931 -8.888 -56.226 1.00 81.25 820 MET A N 1
ATOM 6747 C CA . MET A 1 820 ? 26.505 -8.555 -56.130 1.00 81.25 820 MET A CA 1
ATOM 6748 C C . MET A 1 820 ? 26.135 -7.661 -54.925 1.00 81.25 820 MET A C 1
ATOM 6750 O O . MET A 1 820 ? 25.324 -6.741 -55.090 1.00 81.25 820 MET A O 1
ATOM 6754 N N . PRO A 1 821 ? 26.715 -7.829 -53.720 1.00 84.12 821 PRO A N 1
ATOM 6755 C CA . PRO A 1 821 ? 26.478 -6.914 -52.602 1.00 84.12 821 PRO A CA 1
ATOM 6756 C C . PRO A 1 821 ? 26.925 -5.470 -52.881 1.00 84.12 821 PRO A C 1
ATOM 6758 O O . PRO A 1 821 ? 26.210 -4.530 -52.522 1.00 84.12 821 PRO A O 1
ATOM 6761 N N . PHE A 1 822 ? 28.051 -5.278 -53.577 1.00 84.44 822 PHE A N 1
ATOM 6762 C CA . PHE A 1 822 ? 28.543 -3.956 -53.983 1.00 84.44 822 PHE A CA 1
ATOM 6763 C C . PHE A 1 822 ? 27.653 -3.335 -55.062 1.00 84.44 822 PHE A C 1
ATOM 6765 O O . PHE A 1 822 ? 27.271 -2.167 -54.947 1.00 84.44 822 PHE A O 1
ATOM 6772 N N . PHE A 1 823 ? 27.219 -4.129 -56.046 1.00 80.31 823 PHE A N 1
ATOM 6773 C CA . PHE A 1 823 ? 26.244 -3.693 -57.049 1.00 80.31 823 PHE A CA 1
ATOM 6774 C C . PHE A 1 823 ? 24.923 -3.241 -56.404 1.00 80.31 823 PHE A C 1
ATOM 6776 O O . PHE A 1 823 ? 24.405 -2.160 -56.701 1.00 80.31 823 PHE A O 1
ATOM 6783 N N . ASN A 1 824 ? 24.401 -4.022 -55.454 1.00 77.69 824 ASN A N 1
ATOM 6784 C CA . ASN A 1 824 ? 23.191 -3.696 -54.700 1.00 77.69 824 ASN A CA 1
ATOM 6785 C C . ASN A 1 824 ? 23.343 -2.417 -53.866 1.00 77.69 824 ASN A C 1
ATOM 6787 O O . ASN A 1 824 ? 22.397 -1.631 -53.768 1.00 77.69 824 ASN A O 1
ATOM 6791 N N . ALA A 1 825 ? 24.513 -2.195 -53.266 1.00 79.31 825 ALA A N 1
ATOM 6792 C CA . ALA A 1 825 ? 24.808 -0.992 -52.498 1.00 79.31 825 ALA A CA 1
ATOM 6793 C C . ALA A 1 825 ? 24.836 0.263 -53.379 1.00 79.31 825 ALA A C 1
ATOM 6795 O O . ALA A 1 825 ? 24.194 1.256 -53.029 1.00 79.31 825 ALA A O 1
ATOM 6796 N N . ILE A 1 826 ? 25.493 0.191 -54.544 1.00 77.94 826 ILE A N 1
ATOM 6797 C CA . ILE A 1 826 ? 25.450 1.244 -55.567 1.00 77.94 826 ILE A CA 1
ATOM 6798 C C . ILE A 1 826 ? 23.991 1.496 -55.946 1.00 77.94 826 ILE A C 1
ATOM 6800 O O . ILE A 1 826 ? 23.496 2.605 -55.790 1.00 77.94 826 ILE A O 1
ATOM 6804 N N . CYS A 1 827 ? 23.238 0.464 -56.321 1.00 73.88 827 CYS A N 1
ATOM 6805 C CA . CYS A 1 827 ? 21.828 0.602 -56.679 1.00 73.88 827 CYS A CA 1
ATOM 6806 C C . CYS A 1 827 ? 20.996 1.315 -55.595 1.00 73.88 827 CYS A C 1
ATOM 6808 O O . CYS A 1 827 ? 20.241 2.244 -55.885 1.00 73.88 827 CYS A O 1
ATOM 6810 N N . ARG A 1 828 ? 21.153 0.932 -54.323 1.00 73.62 828 ARG A N 1
ATOM 6811 C CA . ARG A 1 828 ? 20.460 1.568 -53.189 1.00 73.62 828 ARG A CA 1
ATOM 6812 C C . ARG A 1 828 ? 20.831 3.036 -53.026 1.00 73.62 828 ARG A C 1
ATOM 6814 O O . ARG A 1 828 ? 19.941 3.842 -52.768 1.00 73.62 828 ARG A O 1
ATOM 6821 N N . PHE A 1 829 ? 22.098 3.384 -53.233 1.00 72.56 829 PHE A N 1
ATOM 6822 C CA . PHE A 1 829 ? 22.589 4.756 -53.145 1.00 72.56 829 PHE A CA 1
ATOM 6823 C C . PHE A 1 829 ? 21.838 5.719 -54.089 1.00 72.56 829 PHE A C 1
ATOM 6825 O O . PHE A 1 829 ? 21.495 6.848 -53.720 1.00 72.56 829 PHE A O 1
ATOM 6832 N N . PHE A 1 830 ? 21.506 5.233 -55.289 1.00 69.38 830 PHE A N 1
ATOM 6833 C CA . PHE A 1 830 ? 20.812 5.981 -56.343 1.00 69.38 830 PHE A CA 1
ATOM 6834 C C . PHE A 1 830 ? 19.272 5.808 -56.331 1.00 69.38 830 PHE A C 1
ATOM 6836 O O . PHE A 1 830 ? 18.573 6.526 -57.048 1.00 69.38 830 PHE A O 1
ATOM 6843 N N . ARG A 1 831 ? 18.701 4.890 -55.533 1.00 65.00 831 ARG A N 1
ATOM 6844 C CA . ARG A 1 831 ? 17.262 4.546 -55.573 1.00 65.00 831 ARG A CA 1
ATOM 6845 C C . ARG A 1 831 ? 16.362 5.605 -54.918 1.00 65.00 831 ARG A C 1
ATOM 6847 O O . ARG A 1 831 ? 16.559 5.976 -53.765 1.00 65.00 831 ARG A O 1
ATOM 6854 N N . THR A 1 832 ? 15.298 6.017 -55.613 1.00 57.84 832 THR A N 1
ATOM 6855 C CA . THR A 1 832 ? 14.282 6.982 -55.128 1.00 57.84 832 THR A CA 1
ATOM 6856 C C . THR A 1 832 ? 13.436 6.451 -53.950 1.00 57.84 832 THR A C 1
ATOM 6858 O O . THR A 1 832 ? 13.048 5.281 -53.922 1.00 57.84 832 THR A O 1
ATOM 6861 N N . LYS A 1 833 ? 13.090 7.333 -52.989 1.00 52.44 833 LYS A N 1
ATOM 6862 C CA . LYS A 1 833 ? 12.280 7.035 -51.779 1.00 52.44 833 LYS A CA 1
ATOM 6863 C C . LYS A 1 833 ? 10.786 6.764 -52.050 1.00 52.44 833 LYS A C 1
ATOM 6865 O O . LYS A 1 833 ? 10.076 6.317 -51.148 1.00 52.44 833 LYS A O 1
ATOM 6870 N N . HIS A 1 834 ? 10.272 7.029 -53.254 1.00 51.09 834 HIS A N 1
ATOM 6871 C CA . HIS A 1 834 ? 8.829 6.965 -53.552 1.00 51.09 834 HIS A CA 1
ATOM 6872 C C . HIS A 1 834 ? 8.462 6.098 -54.773 1.00 51.09 834 HIS A C 1
ATOM 6874 O O . HIS A 1 834 ? 7.662 6.524 -55.606 1.00 51.09 834 HIS A O 1
ATOM 6880 N N . PRO A 1 835 ? 8.938 4.845 -54.871 1.00 50.25 835 PRO A N 1
ATOM 6881 C CA . PRO A 1 835 ? 8.731 4.019 -56.064 1.00 50.25 835 PRO A CA 1
ATOM 6882 C C . PRO A 1 835 ? 7.245 3.770 -56.390 1.00 50.25 835 PRO A C 1
ATOM 6884 O O . PRO A 1 835 ? 6.884 3.621 -57.549 1.00 50.25 835 PRO A O 1
ATOM 6887 N N . LYS A 1 836 ? 6.355 3.779 -55.383 1.00 44.84 836 LYS A N 1
ATOM 6888 C CA . LYS A 1 836 ? 4.911 3.528 -55.562 1.00 44.84 836 LYS A CA 1
ATOM 6889 C C . LYS A 1 836 ? 4.087 4.756 -55.978 1.00 44.84 836 LYS A C 1
ATOM 6891 O O . LYS A 1 836 ? 3.023 4.576 -56.556 1.00 44.84 836 LYS A O 1
ATOM 6896 N N . LYS A 1 837 ? 4.545 5.986 -55.699 1.00 45.34 837 LYS A N 1
ATOM 6897 C CA . LYS A 1 837 ? 3.850 7.220 -56.134 1.00 45.34 837 LYS A CA 1
ATOM 6898 C C . LYS A 1 837 ? 4.108 7.541 -57.610 1.00 45.34 837 LYS A C 1
ATOM 6900 O O . LYS A 1 837 ? 3.262 8.163 -58.234 1.00 45.34 837 LYS A O 1
ATOM 6905 N N . PHE A 1 838 ? 5.233 7.078 -58.155 1.00 48.44 838 PHE A N 1
ATOM 6906 C CA . PHE A 1 838 ? 5.673 7.335 -59.533 1.00 48.44 838 PHE A CA 1
ATOM 6907 C C . PHE A 1 838 ? 5.439 6.150 -60.484 1.00 48.44 838 PHE A C 1
ATOM 6909 O O . PHE A 1 838 ? 5.926 6.142 -61.607 1.00 48.44 838 PHE A O 1
ATOM 6916 N N . ALA A 1 839 ? 4.673 5.142 -60.054 1.00 45.84 839 ALA A N 1
ATOM 6917 C CA . ALA A 1 839 ? 4.461 3.908 -60.811 1.00 45.84 839 ALA A CA 1
ATOM 6918 C C . ALA A 1 839 ? 3.657 4.087 -62.121 1.00 45.84 839 ALA A C 1
ATOM 6920 O O . ALA A 1 839 ? 3.572 3.144 -62.900 1.00 45.84 839 ALA A O 1
ATOM 6921 N N . SER A 1 840 ? 3.063 5.263 -62.371 1.00 45.97 840 SER A N 1
ATOM 6922 C CA . SER A 1 840 ? 2.252 5.526 -63.576 1.00 45.97 840 SER A CA 1
ATOM 6923 C C . SER A 1 840 ? 2.698 6.730 -64.420 1.00 45.97 840 SER A C 1
ATOM 6925 O O . SER A 1 840 ? 2.331 6.794 -65.591 1.00 45.97 840 SER A O 1
ATOM 6927 N N . SER A 1 841 ? 3.544 7.629 -63.903 1.00 45.81 841 SER A N 1
ATOM 6928 C CA . SER A 1 841 ? 4.146 8.730 -64.667 1.00 45.81 841 SER A CA 1
ATOM 6929 C C . SER A 1 841 ? 5.668 8.571 -64.746 1.00 45.81 841 SER A C 1
ATOM 6931 O O . SER A 1 841 ? 6.437 8.961 -63.876 1.00 45.81 841 SER A O 1
ATOM 6933 N N . VAL A 1 842 ? 6.054 7.899 -65.834 1.00 51.75 842 VAL A N 1
ATOM 6934 C CA . VAL A 1 842 ? 7.289 7.979 -66.627 1.00 51.75 842 VAL A CA 1
ATOM 6935 C C . VAL A 1 842 ? 8.501 8.613 -65.931 1.00 51.75 842 VAL A C 1
ATOM 6937 O O . VAL A 1 842 ? 8.517 9.810 -65.676 1.00 51.75 842 VAL A O 1
ATOM 6940 N N . ILE A 1 843 ? 9.569 7.819 -65.805 1.00 49.94 843 ILE A N 1
ATOM 6941 C CA . ILE A 1 843 ? 11.012 8.138 -65.668 1.00 49.94 843 ILE A CA 1
ATOM 6942 C C . ILE A 1 843 ? 11.417 9.606 -65.964 1.00 49.94 843 ILE A C 1
ATOM 6944 O O . ILE A 1 843 ? 12.247 10.169 -65.254 1.00 49.94 843 ILE A O 1
ATOM 6948 N N . LYS A 1 844 ? 10.803 10.248 -66.967 1.00 48.31 844 LYS A N 1
ATOM 6949 C CA . LYS A 1 844 ? 10.880 11.686 -67.265 1.00 48.31 844 LYS A CA 1
ATOM 6950 C C . LYS A 1 844 ? 10.595 12.617 -66.082 1.00 48.31 844 LYS A C 1
ATOM 6952 O O . LYS A 1 844 ? 11.307 13.599 -65.978 1.00 48.31 844 LYS A O 1
ATOM 6957 N N . GLU A 1 845 ? 9.603 12.378 -65.222 1.00 48.81 845 GLU A N 1
ATOM 6958 C CA . GLU A 1 845 ? 9.294 13.282 -64.094 1.00 48.81 845 GLU A CA 1
ATOM 6959 C C . GLU A 1 845 ? 10.348 13.202 -62.987 1.00 48.81 845 GLU A C 1
ATOM 6961 O O . GLU A 1 845 ? 10.740 14.230 -62.441 1.00 48.81 845 GLU A O 1
ATOM 6966 N N . VAL A 1 846 ? 10.856 11.997 -62.701 1.00 51.59 846 VAL A N 1
ATOM 6967 C CA . VAL A 1 846 ? 11.961 11.791 -61.752 1.00 51.59 846 VAL A CA 1
ATOM 6968 C C . VAL A 1 846 ? 13.234 12.435 -62.292 1.00 51.59 846 VAL A C 1
ATOM 6970 O O . VAL A 1 846 ? 13.843 13.230 -61.584 1.00 51.59 846 VAL A O 1
ATOM 6973 N N . LEU A 1 847 ? 13.584 12.180 -63.558 1.00 53.16 847 LEU A N 1
ATOM 6974 C CA . LEU A 1 847 ? 14.731 12.815 -64.210 1.00 53.16 847 LEU A CA 1
ATOM 6975 C C . LEU A 1 847 ? 14.556 14.334 -64.330 1.00 53.16 847 LEU A C 1
ATOM 6977 O O . LEU A 1 847 ? 15.512 15.058 -64.107 1.00 53.16 847 LEU A O 1
ATOM 6981 N N . TYR A 1 848 ? 13.355 14.842 -64.623 1.00 53.09 848 TYR A N 1
ATOM 6982 C CA . TYR A 1 848 ? 13.072 16.278 -64.710 1.00 53.09 848 TYR A CA 1
ATOM 6983 C C . TYR A 1 848 ? 13.191 16.956 -63.346 1.00 53.09 848 TYR A C 1
ATOM 6985 O O . TYR A 1 848 ? 13.855 17.982 -63.243 1.00 53.09 848 TYR A O 1
ATOM 6993 N N . HIS A 1 849 ? 12.623 16.384 -62.281 1.00 53.16 849 HIS A N 1
ATOM 6994 C CA . HIS A 1 849 ? 12.785 16.908 -60.922 1.00 53.16 849 HIS A CA 1
ATOM 6995 C C . HIS A 1 849 ? 14.228 16.801 -60.423 1.00 53.16 849 HIS A C 1
ATOM 6997 O O . HIS A 1 849 ? 14.713 17.724 -59.771 1.00 53.16 849 HIS A O 1
ATOM 7003 N N . GLN A 1 850 ? 14.928 15.710 -60.748 1.00 54.50 850 GLN A N 1
ATOM 7004 C CA . GLN A 1 850 ? 16.334 15.544 -60.393 1.00 54.50 850 GLN A CA 1
ATOM 7005 C C . GLN A 1 850 ? 17.214 16.558 -61.131 1.00 54.50 850 GLN A C 1
ATOM 7007 O O . GLN A 1 850 ? 17.997 17.267 -60.509 1.00 54.50 850 GLN A O 1
ATOM 7012 N N . TRP A 1 851 ? 17.021 16.694 -62.441 1.00 56.16 851 TRP A N 1
ATOM 7013 C CA . TRP A 1 851 ? 17.763 17.619 -63.290 1.00 56.16 851 TRP A CA 1
ATOM 7014 C C . TRP A 1 851 ? 17.485 19.079 -62.929 1.00 56.16 851 TRP A C 1
ATOM 7016 O O . TRP A 1 851 ? 18.420 19.849 -62.754 1.00 56.16 851 TRP A O 1
ATOM 7026 N N . THR A 1 852 ? 16.220 19.469 -62.739 1.00 51.84 852 THR A N 1
ATOM 7027 C CA . THR A 1 852 ? 15.854 20.845 -62.345 1.00 51.84 852 THR A CA 1
ATOM 7028 C C . THR A 1 852 ? 16.383 21.226 -60.963 1.00 51.84 852 THR A C 1
ATOM 7030 O O . THR A 1 852 ? 16.793 22.369 -60.773 1.00 51.84 852 THR A O 1
ATOM 7033 N N . ALA A 1 853 ? 16.461 20.286 -60.015 1.00 53.47 853 ALA A N 1
ATOM 7034 C CA . ALA A 1 853 ? 17.105 20.522 -58.724 1.00 53.47 853 ALA A CA 1
ATOM 7035 C C . ALA A 1 853 ? 18.640 20.643 -58.826 1.00 53.47 853 ALA A C 1
ATOM 7037 O O . ALA A 1 853 ? 19.249 21.249 -57.948 1.00 53.47 853 ALA A O 1
ATOM 7038 N N . SER A 1 854 ? 19.261 20.128 -59.894 1.00 53.50 854 SER A N 1
ATOM 7039 C CA . SER A 1 854 ? 20.691 20.303 -60.184 1.00 53.50 854 SER A CA 1
ATOM 7040 C C . SER A 1 854 ? 21.047 21.654 -60.818 1.00 53.50 854 SER A C 1
ATOM 7042 O O . SER A 1 854 ? 22.209 22.043 -60.777 1.00 53.50 854 SER A O 1
ATOM 7044 N N . VAL A 1 855 ? 20.070 22.394 -61.362 1.00 54.97 855 VAL A N 1
ATOM 7045 C CA . VAL A 1 855 ? 20.298 23.661 -62.094 1.00 54.97 855 VAL A CA 1
ATOM 7046 C C . VAL A 1 855 ? 20.750 24.816 -61.184 1.00 54.97 855 VAL A C 1
ATOM 7048 O O . VAL A 1 855 ? 21.460 25.702 -61.646 1.00 54.97 855 VAL A O 1
ATOM 7051 N N . ASN A 1 856 ? 20.387 24.806 -59.895 1.00 53.31 856 ASN A N 1
ATOM 7052 C CA . ASN A 1 856 ? 20.646 25.911 -58.953 1.00 53.31 856 ASN A CA 1
ATOM 7053 C C . ASN A 1 856 ? 21.666 25.570 -57.850 1.00 53.31 856 ASN A C 1
ATOM 7055 O O . ASN A 1 856 ? 21.614 26.133 -56.755 1.00 53.31 856 ASN A O 1
ATOM 7059 N N . ILE A 1 857 ? 22.569 24.622 -58.093 1.00 57.03 857 ILE A N 1
ATOM 7060 C CA . ILE A 1 857 ? 23.528 24.180 -57.078 1.00 57.03 857 ILE A CA 1
ATOM 7061 C C . ILE A 1 857 ? 24.782 25.060 -57.114 1.00 57.03 857 ILE A C 1
ATOM 7063 O O . ILE A 1 857 ? 25.361 25.293 -58.172 1.00 57.03 857 ILE A O 1
ATOM 7067 N N . SER A 1 858 ? 25.200 25.565 -55.950 1.00 56.03 858 SER A N 1
ATOM 7068 C CA . SER A 1 858 ? 26.443 26.329 -55.811 1.00 56.03 858 SER A CA 1
ATOM 7069 C C . SER A 1 858 ? 27.646 25.479 -56.234 1.00 56.03 858 SER A C 1
ATOM 7071 O O . SER A 1 858 ? 27.750 24.326 -55.810 1.00 56.03 858 SER A O 1
ATOM 7073 N N . GLN A 1 859 ? 28.572 26.050 -57.013 1.00 55.56 859 GLN A N 1
ATOM 7074 C CA . GLN A 1 859 ? 29.762 25.338 -57.504 1.00 55.56 859 GLN A CA 1
ATOM 7075 C C . GLN A 1 859 ? 30.581 24.698 -56.365 1.00 55.56 859 GLN A C 1
ATOM 7077 O O . GLN A 1 859 ? 30.987 23.552 -56.517 1.00 55.56 859 GLN A O 1
ATOM 7082 N N . ASP A 1 860 ? 30.661 25.341 -55.193 1.00 51.72 860 ASP A N 1
ATOM 7083 C CA . ASP A 1 860 ? 31.354 24.845 -53.984 1.00 51.72 860 ASP A CA 1
ATOM 7084 C C . ASP A 1 860 ? 30.558 23.826 -53.142 1.00 51.72 860 ASP A C 1
ATOM 7086 O O . ASP A 1 860 ? 30.808 23.631 -51.950 1.00 51.72 860 ASP A O 1
ATOM 7090 N N . SER A 1 861 ? 29.531 23.194 -53.705 1.00 61.34 861 SER A N 1
ATOM 7091 C CA . SER A 1 861 ? 28.792 22.170 -52.972 1.00 61.34 861 SER A CA 1
ATOM 7092 C C . SER A 1 861 ? 29.464 20.800 -53.094 1.00 61.34 861 SER A C 1
ATOM 7094 O O . SER A 1 861 ? 29.878 20.391 -54.175 1.00 61.34 861 SER A O 1
ATOM 7096 N N . GLN A 1 862 ? 29.435 20.026 -52.007 1.00 62.75 862 GLN A N 1
ATOM 7097 C CA . GLN A 1 862 ? 29.785 18.596 -51.981 1.00 62.75 862 GLN A CA 1
ATOM 7098 C C . GLN A 1 862 ? 29.093 17.792 -53.105 1.00 62.75 862 GLN A C 1
ATOM 7100 O O . GLN A 1 862 ? 29.589 16.777 -53.584 1.00 62.75 862 GLN A O 1
ATOM 7105 N N . PHE A 1 863 ? 27.922 18.254 -53.544 1.00 64.88 863 PHE A N 1
ATOM 7106 C CA . PHE A 1 863 ? 27.188 17.650 -54.645 1.00 64.88 863 PHE A CA 1
ATOM 7107 C C . PHE A 1 863 ? 27.932 17.757 -55.984 1.00 64.88 863 PHE A C 1
ATOM 7109 O O . PHE A 1 863 ? 27.948 16.789 -56.743 1.00 64.88 863 PHE A O 1
ATOM 7116 N N . THR A 1 864 ? 28.564 18.898 -56.266 1.00 65.62 864 THR A N 1
ATOM 7117 C CA . THR A 1 864 ? 29.376 19.098 -57.474 1.00 65.62 864 THR A CA 1
ATOM 7118 C C . THR A 1 864 ? 30.549 18.115 -57.504 1.00 65.62 864 THR A C 1
ATOM 7120 O O . THR A 1 864 ? 30.792 17.493 -58.533 1.00 65.62 864 THR A O 1
ATOM 7123 N N . GLU A 1 865 ? 31.211 17.897 -56.363 1.00 69.19 865 GLU A N 1
ATOM 7124 C CA . GLU A 1 865 ? 32.320 16.939 -56.227 1.00 69.19 865 GLU A CA 1
ATOM 7125 C C . GLU A 1 865 ? 31.863 15.493 -56.473 1.00 69.19 865 GLU A C 1
ATOM 7127 O O . GLU A 1 865 ? 32.512 14.734 -57.190 1.00 69.19 865 GLU A O 1
ATOM 7132 N N . MET A 1 866 ? 30.703 15.102 -55.933 1.00 70.50 866 MET A N 1
ATOM 7133 C CA . MET A 1 866 ? 30.142 13.766 -56.167 1.00 70.50 866 MET A CA 1
ATOM 7134 C C . MET A 1 866 ? 29.741 13.562 -57.634 1.00 70.50 866 MET A C 1
ATOM 7136 O O . MET A 1 866 ? 29.982 12.488 -58.183 1.00 70.50 866 MET A O 1
ATOM 7140 N N . LEU A 1 867 ? 29.153 14.576 -58.281 1.00 67.44 867 LEU A N 1
ATOM 7141 C CA . LEU A 1 867 ? 28.843 14.538 -59.714 1.00 67.44 867 LEU A CA 1
ATOM 7142 C C . LEU A 1 867 ? 30.099 14.444 -60.580 1.00 67.44 867 LEU A C 1
ATOM 7144 O O . LEU A 1 867 ? 30.086 13.733 -61.583 1.00 67.44 867 LEU A O 1
ATOM 7148 N N . GLN A 1 868 ? 31.169 15.136 -60.197 1.00 69.06 868 GLN A N 1
ATOM 7149 C CA . GLN A 1 868 ? 32.451 15.064 -60.885 1.00 69.06 868 GLN A CA 1
ATOM 7150 C C . GLN A 1 868 ? 33.022 13.643 -60.824 1.00 69.06 868 GLN A C 1
ATOM 7152 O O . GLN A 1 868 ? 33.302 13.067 -61.870 1.00 69.06 868 GLN A O 1
ATOM 7157 N N . VAL A 1 869 ? 33.076 13.026 -59.638 1.00 70.50 869 VAL A N 1
ATOM 7158 C CA . VAL A 1 869 ? 33.537 11.632 -59.477 1.00 70.50 869 VAL A CA 1
ATOM 7159 C C . VAL A 1 869 ? 32.695 10.655 -60.304 1.00 70.50 869 VAL A C 1
ATOM 7161 O O . VAL A 1 869 ? 33.233 9.750 -60.940 1.00 70.50 869 VAL A O 1
ATOM 7164 N N . ILE A 1 870 ? 31.378 10.858 -60.343 1.00 69.38 870 ILE A N 1
ATOM 7165 C CA . ILE A 1 870 ? 30.435 10.105 -61.183 1.00 69.38 870 ILE A CA 1
ATOM 7166 C C . ILE A 1 870 ? 30.771 10.233 -62.672 1.00 69.38 870 ILE A C 1
ATOM 7168 O O . ILE A 1 870 ? 30.838 9.230 -63.386 1.00 69.38 870 ILE A O 1
ATOM 7172 N N . TYR A 1 871 ? 30.974 11.463 -63.140 1.00 65.81 871 TYR A N 1
ATOM 7173 C CA . TYR A 1 871 ? 31.260 11.765 -64.536 1.00 65.81 871 TYR A CA 1
ATOM 7174 C C . TYR A 1 871 ? 32.616 11.195 -64.969 1.00 65.81 871 TYR A C 1
ATOM 7176 O O . TYR A 1 871 ? 32.705 10.563 -66.020 1.00 65.81 871 TYR A O 1
ATOM 7184 N N . GLU A 1 872 ? 33.642 11.360 -64.133 1.00 68.00 872 GLU A N 1
ATOM 7185 C CA . GLU A 1 872 ? 35.021 10.940 -64.396 1.00 68.00 872 GLU A CA 1
ATOM 7186 C C . GLU A 1 872 ? 35.201 9.421 -64.417 1.00 68.00 872 GLU A C 1
ATOM 7188 O O . GLU A 1 872 ? 36.046 8.922 -65.156 1.00 68.00 872 GLU A O 1
ATOM 7193 N N . ASN A 1 873 ? 34.411 8.676 -63.637 1.00 64.44 873 ASN A N 1
ATOM 7194 C CA . ASN A 1 873 ? 34.630 7.240 -63.460 1.00 64.44 873 ASN A CA 1
ATOM 7195 C C . ASN A 1 873 ? 33.577 6.360 -64.145 1.00 64.44 873 ASN A C 1
ATOM 7197 O O . ASN A 1 873 ? 33.793 5.153 -64.250 1.00 64.44 873 ASN A O 1
ATOM 7201 N N . SER A 1 874 ? 32.392 6.876 -64.512 1.00 61.34 874 SER A N 1
ATOM 7202 C CA . SER A 1 874 ? 31.285 6.011 -64.986 1.00 61.34 874 SER A CA 1
ATOM 7203 C C . SER A 1 874 ? 30.081 6.755 -65.591 1.00 61.34 874 SER A C 1
ATOM 7205 O O . SER A 1 874 ? 28.941 6.298 -65.451 1.00 61.34 874 SER A O 1
ATOM 7207 N N . GLY A 1 875 ? 30.289 7.875 -66.295 1.00 56.56 875 GLY A N 1
ATOM 7208 C CA . GLY A 1 875 ? 29.196 8.703 -66.841 1.00 56.56 875 GLY A CA 1
ATOM 7209 C C . GLY A 1 875 ? 28.096 7.924 -67.594 1.00 56.56 875 GLY A C 1
ATOM 7210 O O . GLY A 1 875 ? 26.910 8.215 -67.429 1.00 56.56 875 GLY A O 1
ATOM 7211 N N . SER A 1 876 ? 28.464 6.875 -68.339 1.00 50.28 876 SER A N 1
ATOM 7212 C CA . SER A 1 876 ? 27.538 6.016 -69.101 1.00 50.28 876 SER A CA 1
ATOM 7213 C C . SER A 1 876 ? 26.874 4.904 -68.267 1.00 50.28 876 SER A C 1
ATOM 7215 O O . SER A 1 876 ? 25.696 4.602 -68.465 1.00 50.28 876 SER A O 1
ATOM 7217 N N . LEU A 1 877 ? 27.589 4.321 -67.295 1.00 52.94 877 LEU A N 1
ATOM 7218 C CA . LEU A 1 877 ? 27.078 3.269 -66.400 1.00 52.94 877 LEU A CA 1
ATOM 7219 C C . LEU A 1 877 ? 26.003 3.824 -65.453 1.00 52.94 877 LEU A C 1
ATOM 7221 O O . LEU A 1 877 ? 24.992 3.181 -65.193 1.00 52.94 877 LEU A O 1
ATOM 7225 N N . ILE A 1 878 ? 26.182 5.061 -64.990 1.00 52.91 878 ILE A N 1
ATOM 7226 C CA . ILE A 1 878 ? 25.254 5.750 -64.084 1.00 52.91 878 ILE A CA 1
ATOM 7227 C C . ILE A 1 878 ? 23.967 6.152 -64.804 1.00 52.91 878 ILE A C 1
ATOM 7229 O O . ILE A 1 878 ? 22.882 6.016 -64.238 1.00 52.91 878 ILE A O 1
ATOM 7233 N N . PHE A 1 879 ? 24.062 6.546 -66.078 1.00 50.16 879 PHE A N 1
ATOM 7234 C CA . PHE A 1 879 ? 22.897 6.752 -66.942 1.00 50.16 879 PHE A CA 1
ATOM 7235 C C . PHE A 1 879 ? 22.080 5.461 -67.128 1.00 50.16 879 PHE A C 1
ATOM 7237 O O . PHE A 1 879 ? 20.848 5.509 -67.110 1.00 50.16 879 PHE A O 1
ATOM 7244 N N . MET A 1 880 ? 22.742 4.301 -67.229 1.00 50.59 880 MET A N 1
ATOM 7245 C CA . MET A 1 880 ? 22.069 2.997 -67.271 1.00 50.59 880 MET A CA 1
ATOM 7246 C C . MET A 1 880 ? 21.483 2.578 -65.915 1.00 50.59 880 MET A C 1
ATOM 7248 O O . MET A 1 880 ? 20.345 2.115 -65.874 1.00 50.59 880 MET A O 1
ATOM 7252 N N . CYS A 1 881 ? 22.173 2.821 -64.796 1.00 51.62 881 CYS A N 1
ATOM 7253 C CA . CYS A 1 881 ? 21.647 2.578 -63.447 1.00 51.62 881 CYS A CA 1
ATOM 7254 C C . CYS A 1 881 ? 20.401 3.431 -63.135 1.00 51.62 881 CYS A C 1
ATOM 7256 O O . CYS A 1 881 ? 19.445 2.919 -62.552 1.00 51.62 881 CYS A O 1
ATOM 7258 N N . PHE A 1 882 ? 20.344 4.697 -63.576 1.00 49.69 882 PHE A N 1
ATOM 7259 C CA . PHE A 1 882 ? 19.139 5.539 -63.470 1.00 49.69 882 PHE A CA 1
ATOM 7260 C C . PHE A 1 882 ? 17.946 4.987 -64.269 1.00 49.69 882 PHE A C 1
ATOM 7262 O O . PHE A 1 882 ? 16.797 5.130 -63.840 1.00 49.69 882 PHE A O 1
ATOM 7269 N N . PHE A 1 883 ? 18.208 4.320 -65.397 1.00 48.22 883 PHE A N 1
ATOM 7270 C CA . PHE A 1 883 ? 17.198 3.603 -66.181 1.00 48.22 883 PHE A CA 1
ATOM 7271 C C . PHE A 1 883 ? 16.725 2.317 -65.477 1.00 48.22 883 PHE A C 1
ATOM 7273 O O . PHE A 1 883 ? 15.540 1.987 -65.504 1.00 48.22 883 PHE A O 1
ATOM 7280 N N . TYR A 1 884 ? 17.640 1.622 -64.798 1.00 46.59 884 TYR A N 1
ATOM 7281 C CA . TYR A 1 884 ? 17.419 0.324 -64.154 1.00 46.59 884 TYR A CA 1
ATOM 7282 C C . TYR A 1 884 ? 16.649 0.406 -62.824 1.00 46.59 884 TYR A C 1
ATOM 7284 O O . TYR A 1 884 ? 15.754 -0.398 -62.558 1.00 46.59 884 TYR A O 1
ATOM 7292 N N . LEU A 1 885 ? 16.943 1.423 -62.004 1.00 48.06 885 LEU A N 1
ATOM 7293 C CA . LEU A 1 885 ? 16.442 1.599 -60.629 1.00 48.06 885 LEU A CA 1
ATOM 7294 C C . LEU A 1 885 ? 14.944 1.908 -60.493 1.00 48.06 885 LEU A C 1
ATOM 7296 O O . LEU A 1 885 ? 14.421 1.939 -59.375 1.00 48.06 885 LEU A O 1
ATOM 7300 N N . ASN A 1 886 ? 14.256 2.115 -61.615 1.00 44.94 886 ASN A N 1
ATOM 7301 C CA . ASN A 1 886 ? 12.820 2.380 -61.677 1.00 44.94 886 ASN A CA 1
ATOM 7302 C C . ASN A 1 886 ? 11.986 1.181 -62.168 1.00 44.94 886 ASN A C 1
ATOM 7304 O O . ASN A 1 886 ? 10.769 1.313 -62.284 1.00 44.94 886 ASN A O 1
ATOM 7308 N N . THR A 1 887 ? 12.590 0.013 -62.422 1.00 45.84 887 THR A N 1
ATOM 7309 C CA . THR A 1 887 ? 11.856 -1.202 -62.829 1.00 45.84 887 THR A CA 1
ATOM 7310 C C . THR A 1 887 ? 11.695 -2.189 -61.667 1.00 45.84 887 THR A C 1
ATOM 7312 O O . THR A 1 887 ? 12.552 -2.312 -60.795 1.00 45.84 887 THR A O 1
ATOM 7315 N N . THR A 1 888 ? 10.531 -2.836 -61.580 1.00 42.50 888 THR A N 1
ATOM 7316 C CA . THR A 1 888 ? 10.049 -3.546 -60.380 1.00 42.50 888 THR A CA 1
ATOM 7317 C C . THR A 1 888 ? 10.417 -5.035 -60.293 1.00 42.50 888 THR A C 1
ATOM 7319 O O . THR A 1 888 ? 9.947 -5.684 -59.360 1.00 42.50 888 THR A O 1
ATOM 7322 N N . SER A 1 889 ? 11.233 -5.604 -61.194 1.00 37.22 889 SER A N 1
ATOM 7323 C CA . SER A 1 889 ? 11.479 -7.062 -61.229 1.00 37.22 889 SER A CA 1
ATOM 7324 C C . SER A 1 889 ? 12.889 -7.507 -60.809 1.00 37.22 889 SER A C 1
ATOM 7326 O O . SER A 1 889 ? 13.878 -6.806 -60.999 1.00 37.22 889 SER A O 1
ATOM 7328 N N . THR A 1 890 ? 12.914 -8.712 -60.236 1.00 40.47 890 THR A N 1
ATOM 7329 C CA . THR A 1 890 ? 13.964 -9.484 -59.541 1.00 40.47 890 THR A CA 1
ATOM 7330 C C . THR A 1 890 ? 15.385 -9.456 -60.115 1.00 40.47 890 THR A C 1
ATOM 7332 O O . THR A 1 890 ? 15.581 -9.529 -61.321 1.00 40.47 890 THR A O 1
ATOM 7335 N N . ALA A 1 891 ? 16.359 -9.437 -59.196 1.00 44.94 891 ALA A N 1
ATOM 7336 C CA . ALA A 1 891 ? 17.789 -9.176 -59.374 1.00 44.94 891 ALA A CA 1
ATOM 7337 C C . ALA A 1 891 ? 18.599 -10.201 -60.204 1.00 44.94 891 ALA A C 1
ATOM 7339 O O . ALA A 1 891 ? 19.673 -9.852 -60.687 1.00 44.94 891 ALA A O 1
ATOM 7340 N N . ASP A 1 892 ? 18.101 -11.423 -60.416 1.00 38.47 892 ASP A N 1
ATOM 7341 C CA . ASP A 1 892 ? 18.907 -12.509 -61.007 1.00 38.47 892 ASP A CA 1
ATOM 7342 C C . ASP A 1 892 ? 18.965 -12.500 -62.543 1.00 38.47 892 ASP A C 1
ATOM 7344 O O . ASP A 1 892 ? 19.929 -12.985 -63.128 1.00 38.47 892 ASP A O 1
ATOM 7348 N N . LEU A 1 893 ? 17.986 -11.895 -63.227 1.00 41.97 893 LEU A N 1
ATOM 7349 C CA . LEU A 1 893 ? 17.994 -11.787 -64.699 1.00 41.97 893 LEU A CA 1
ATOM 7350 C C . LEU A 1 893 ? 18.963 -10.704 -65.221 1.00 41.97 893 LEU A C 1
ATOM 7352 O O . LEU A 1 893 ? 19.134 -10.522 -66.425 1.00 41.97 893 LEU A O 1
ATOM 7356 N N . HIS A 1 894 ? 19.551 -9.949 -64.296 1.00 49.97 894 HIS A N 1
ATOM 7357 C CA . HIS A 1 894 ? 20.082 -8.613 -64.535 1.00 49.97 894 HIS A CA 1
ATOM 7358 C C . HIS A 1 894 ? 21.613 -8.564 -64.549 1.00 49.97 894 HIS A C 1
ATOM 7360 O O . HIS A 1 894 ? 22.200 -7.764 -65.280 1.00 49.97 894 HIS A O 1
ATOM 7366 N N . LEU A 1 895 ? 22.269 -9.481 -63.828 1.00 44.31 895 LEU A N 1
ATOM 7367 C CA . LEU A 1 895 ? 23.729 -9.618 -63.819 1.00 44.31 895 LEU A CA 1
ATOM 7368 C C . LEU A 1 895 ? 24.264 -10.062 -65.194 1.00 44.31 895 LEU A C 1
ATOM 7370 O O . LEU A 1 895 ? 25.271 -9.537 -65.663 1.00 44.31 895 LEU A O 1
ATOM 7374 N N . SER A 1 896 ? 23.545 -10.955 -65.888 1.00 42.34 896 SER A N 1
ATOM 7375 C CA . SER A 1 896 ? 23.946 -11.455 -67.212 1.00 42.34 896 SER A CA 1
ATOM 7376 C C . SER A 1 896 ? 23.883 -10.380 -68.301 1.00 42.34 896 SER A C 1
ATOM 7378 O O . SER A 1 896 ? 24.692 -10.389 -69.225 1.00 42.34 896 SER A O 1
ATOM 7380 N N . TYR A 1 897 ? 22.945 -9.433 -68.192 1.00 42.75 897 TYR A N 1
ATOM 7381 C CA . TYR A 1 897 ? 22.806 -8.329 -69.146 1.00 42.75 897 TYR A CA 1
ATOM 7382 C C . TYR A 1 897 ? 23.860 -7.238 -68.922 1.00 42.75 897 TYR A C 1
ATOM 7384 O O . TYR A 1 897 ? 24.389 -6.688 -69.886 1.00 42.75 897 TYR A O 1
ATOM 7392 N N . LEU A 1 898 ? 24.205 -6.949 -67.662 1.00 44.00 898 LEU A N 1
ATOM 7393 C CA . LEU A 1 898 ? 25.255 -5.983 -67.333 1.00 44.00 898 LEU A CA 1
ATOM 7394 C C . LEU A 1 898 ? 26.651 -6.513 -67.702 1.00 44.00 898 LEU A C 1
ATOM 7396 O O . LEU A 1 898 ? 27.455 -5.769 -68.258 1.00 44.00 898 LEU A O 1
ATOM 7400 N N . GLN A 1 899 ? 26.912 -7.808 -67.477 1.00 44.31 899 GLN A N 1
ATOM 7401 C CA . GLN A 1 899 ? 28.148 -8.476 -67.906 1.00 44.31 899 GLN A CA 1
ATOM 7402 C C . GLN A 1 899 ? 28.310 -8.479 -69.434 1.00 44.31 899 GLN A C 1
ATOM 7404 O O . GLN A 1 899 ? 29.421 -8.311 -69.927 1.00 44.31 899 GLN A O 1
ATOM 7409 N N . GLN A 1 900 ? 27.218 -8.602 -70.198 1.00 43.00 900 GLN A N 1
ATOM 7410 C CA . GLN A 1 900 ? 27.256 -8.489 -71.662 1.00 43.00 900 GLN A CA 1
ATOM 7411 C C . GLN A 1 900 ? 27.493 -7.055 -72.158 1.00 43.00 900 GLN A C 1
ATOM 7413 O O . GLN A 1 900 ? 28.131 -6.871 -73.191 1.00 43.00 900 GLN A O 1
ATOM 7418 N N . LEU A 1 901 ? 27.007 -6.044 -71.433 1.00 39.44 901 LEU A N 1
ATOM 7419 C CA . LEU A 1 901 ? 27.173 -4.630 -71.790 1.00 39.44 901 LEU A CA 1
ATOM 7420 C C . LEU A 1 901 ? 28.543 -4.050 -71.419 1.00 39.44 901 LEU A C 1
ATOM 7422 O O . LEU A 1 901 ? 28.953 -3.087 -72.048 1.00 39.44 901 LEU A O 1
ATOM 7426 N N . LEU A 1 902 ? 29.232 -4.616 -70.425 1.00 41.31 902 LEU A N 1
ATOM 7427 C CA . LEU A 1 902 ? 30.582 -4.204 -70.008 1.00 41.31 902 LEU A CA 1
ATOM 7428 C C . LEU A 1 902 ? 31.708 -4.945 -70.736 1.00 41.31 902 LEU A C 1
ATOM 7430 O O . LEU A 1 902 ? 32.872 -4.579 -70.602 1.00 41.31 902 LEU A O 1
ATOM 7434 N N . HIS A 1 903 ? 31.373 -6.003 -71.480 1.00 38.09 903 HIS A N 1
ATOM 7435 C CA . HIS A 1 903 ? 32.330 -6.678 -72.354 1.00 38.09 903 HIS A CA 1
ATOM 7436 C C . HIS A 1 903 ? 32.541 -5.934 -73.690 1.00 38.09 903 HIS A C 1
ATOM 7438 O O . HIS A 1 903 ? 33.479 -6.262 -74.420 1.00 38.09 903 HIS A O 1
ATOM 7444 N N . TYR A 1 904 ? 31.684 -4.948 -73.979 1.00 31.81 904 TYR A N 1
ATOM 7445 C CA . TYR A 1 904 ? 31.804 -3.938 -75.034 1.00 31.81 904 TYR A CA 1
ATOM 7446 C C . TYR A 1 904 ? 32.309 -2.621 -74.447 1.00 31.81 904 TYR A C 1
ATOM 7448 O O . TYR A 1 904 ? 33.001 -1.895 -75.198 1.00 31.81 904 TYR A O 1
#

Foldseek 3Di:
DVVLQVVLVVLLVVLVVVLVVPDPPSQPSLVVNLCSLQVPDPDDPVCPVPCLPCFPQSLQEAPPHDDPVSLLSSLVSLVSDCLLLPDQPPVPDPRNLSSLVSLLSSCLNAVLCCLVPVCPVLQVDPDLSSLLSLLSNLLCCQQLSNVSLLRSCNHPNNPPPVDPPDQAALQDPPGPNLVGSNNVSVLSSLLSLLVRLVCLLVPCLLPDPPDDDDAAFAFDFLVVLLVPADDDPNNPCSSRCNNQPDDPSLSRSLSCLLVDFWLTADDDDPLDAQPPLRVLVVVLVPVLDPAPPPLVVQPRRHYDHTGGCSRPSSLSSNSSVLSRRCPSQVPDDPSLVSLVSQCRPPPSRSNSSSLHVVLSVCLRVVLCVAVSLCSLLVCCLPPVQQDLSSLLSSLSSLLSNLLSQLVDPDQNDDPLSLLLNLLSLLLLCLALALSSVVSSLSSLVSSVSRDPDPPFDRLNVLCVVCFVVLQVVVVVVQCPDVSVVPPPPVDDPNDRDGPNSLSSDSDLLSSLSSLLVSQLVCQVPGDLSSLVSNLSSLLSNLCSLLVVPDPDRCLSSNLSSLSNNQLHDHPVCPVSNLVSLVSLLVCLQPCCVPCVSSNLSNLLSHDLVCLLVSLVVNVVVCVVPVDDLLSLLSNLLSCLPDPCSLVSCVPVSSVVSSLVSLVVSLVVCVDDVPDPDDPVPLDPSLLSSLNSLLSSLVSLLVVFWDPDDALFQQPTAGDPVDDSPSLVSCLVCLVVLLVQLPDDDDPVRPSSNVSSLSSNQSNLQRHQNPPVVLVPDPVSVVSVLVSCVPVLQSLLSNCRNQVLPCVLVLVVLCLDPSSVSSVSSVLNRRAHPCLPVCVPPDLCVSCVSNVVSVPPDDCPDPVVSSVVSCCVRPVPVVVVSSVVNNDDDDDPVPSVVVNVVVVD

Sequence (904 aa):
MTNLNAYFKNEISSLKRFVESNKEKANLPIYRLYKHLSYHRRASIHSFESDTINRGENFKYSPPILSRVDLDELYFYLLTIPDILESSYNIADERTKIGYKLVAQIAAHDFPYFVNKLAPPLFETENEKLHNLTAALSRIILDPTTGFLANAPHNPKNDVWHDKDHNFDFFNVESSDLKTPFGKALWDYREKLNHLLFSYFTDKTNTRSTEFDYITTFTPSFLNFIQSTIVPPNFPYQKLSCGFSQRAQILLAFSRIQDLEYFSKNKSYRVEKSYAACQKWIDILNDDETESMTLTQVSSLEFHKPVNIQNSVKYRLLKLIVFLNPTGLSSQKNIDQYIVSGILGSDKVMTGFMIFIFQAIVFIYPKLSFLIMDAIFSKIDTYIVQNAAQHYTIIHSLTRYVDILSCLPERYLDTEQITKANAFAICGLASANPYVRIASNKLMSVLSSYETDDKNICAYSFLNRNKEHFEKILIEFYAKDPRVQFKDMSHHALLPMAFDDAMKSISSTLWCRFIRLISRRGNEEWPDSLKTYVVKYGYQLITFHVEKNLHSLDIGCIGTMFTLVGGLENKCCNELNEKLIQSLVILVFNYYDAYYTNIIVMLNVVRPRFYKLIIRSMIKIIDETNSRHNALSLVIRVIAQNKEFEKYMRDPELANLFIDALDKLFYSLNIDYHVEFDHSFITKYSVDLLHAATSLHTMLFNKYKKKDITPFPCWPCLLTNESRPECDRIQGRIKHAIYLAKVDVFEENKIFHYWAMKCLSSLCMIITIKDTKMLFNDTFNEILVEFASEEHNIIAYILSNHFLLLFSRYIELALMPDGMPFFNAICRFFRTKHPKKFASSVIKEVLYHQWTASVNISQDSQFTEMLQVIYENSGSLIFMCFFYLNTTSTADLHLSYLQQLLHY

Secondary structure (DSSP, 8-state):
-HHHHHHHHHHHHHHHHHHTTT-S-THHHHHHHHHHHTTT--S-GGGTTT-TT-TTGGGGPPPTT--HHHHHHHHHHHTT-HHHHH----TT-HHHHHHHHHHHHHHHHSHHHIIIIISGGGTS---HHHHHHHHHHHHHHH-GGGSHHHHGGGSTTT-SS--TT-----SSTT-SGGGSHHHHHHHHHHHHHHHHHHHHHH-GGGS----S---B-----HHHHHHTPPPPTT--HHHHSTT--S-HHHHHHHHHHTT---SS-----------HHHHHHHHHHHHT-SS--------PPPBPPP---TT-HHHHHHGGGGGS-THHHHTSTTHHHHHHHHHHSS-HHHHHHHHHHHHHHHHH-TTHHHHHHHHHHHHHHHH---SHHHHHHHHHHHHHHHHHHTTSSS--S-HHHHHHHHHHHHHHHT-SSHHHHHHHHHHHHHHHTT---TTS--HHHHHHHHHHHHHHHHHHHHTT-HHHHHTT-TT-------HHHHHH-S-HHHHHHHHHHHHHHHHHHS-HHHHHHHHHHHHHHHHHHHHT--S---HHHHHHHHHHHHT---GGGHHHHHHHHHHHHHHHHHHTTTTHHHHHHHHTT--GGGHHHHHHHHHHHHHHHS--HHHHHHHHHHHHT-TTHHHHTTSHHHHHHHHHHHHHHHHHT---TTS---GGG--HHHHHHHHHHHHHHHHHHHHHB--S--SS--S--B-SSS--HHHHHHGGGHHHHHHHHTSPP-TTTHHHHHHHHHHHHHHHTT---S-HHHHT-HHHHHHHHHHHHH-TTHHHHHHHHSHHHHHHHHHHHHTSTT-HHHHHHHHHHH--S-TTTSSSS-THHHHHHHHHHHTT--TTSHHHHHHHHHHHHHHHHHHHHHHHTT--S-GGGTHHHHHHHH--

Radius of gyration: 42.66 Å; Cα contacts (8 Å, |Δi|>4): 1063; chains: 1; bounding box: 90×51×139 Å

pLDDT: mean 75.67, std 15.39, range [30.92, 95.31]

Nearest PDB structures (foldseek):
  2x1g-assembly2_G  TM=1.573E-01  e=1.302E-01  Drosophila melanogaster
  8edo-assembly1_A  TM=2.228E-01  e=3.271E-01  Homo sapiens
  5hiu-assembly2_B  TM=2.439E-01  e=1.303E+00  Thermochaetoides thermophila
  7t7t-assembly2_B  TM=1.690E-01  e=5.377E+00  Citrus unshiu

Mean predicted aligned error: 14.99 Å

Organism: NCBI:txid1144522

Solvent-accessible surface area (backbone atoms only — not comparable to full-atom values): 50610 Å² total; per-residue (Å²): 117,75,68,59,51,56,48,51,53,48,42,53,49,49,43,49,57,42,66,77,60,76,61,98,69,68,58,63,49,54,49,51,53,39,50,57,72,49,58,87,61,98,64,69,88,87,44,81,91,70,53,59,74,63,56,32,55,56,25,28,53,58,75,94,78,72,54,70,66,62,51,53,52,50,52,58,54,55,77,69,37,59,66,54,33,64,58,66,81,53,86,84,53,67,68,48,57,44,48,44,51,40,54,46,45,57,33,23,43,36,41,45,56,30,49,73,71,66,43,53,76,49,58,78,58,91,50,66,41,45,41,38,40,38,32,56,35,46,47,43,57,54,36,33,88,47,11,31,62,52,18,16,46,62,5,82,74,40,39,82,80,85,55,94,80,67,74,56,29,76,59,47,89,84,34,69,50,39,73,36,67,49,26,43,28,52,49,54,47,44,51,49,47,47,57,47,46,47,52,74,64,66,44,71,86,52,61,74,71,87,66,88,82,62,68,19,55,47,53,67,57,60,65,62,50,32,73,69,38,85,68,63,96,58,57,52,43,84,59,27,39,27,49,50,93,57,62,61,38,47,54,51,30,62,57,48,52,72,71,52,39,58,43,34,41,79,62,80,80,74,74,67,75,59,52,75,54,56,43,50,52,48,49,62,59,40,79,76,38,101,55,80,76,73,74,60,74,67,76,73,81,53,55,46,69,57,60,81,44,65,76,38,49,67,57,53,41,54,56,50,55,79,63,42,75,61,74,67,60,80,71,46,85,64,49,42,58,46,58,39,30,36,60,71,32,82,53,58,69,51,18,15,40,43,52,39,50,49,32,54,40,35,64,78,40,44,77,53,39,48,58,52,50,50,25,47,49,57,41,51,77,72,63,52,72,86,46,70,30,52,46,33,33,50,40,48,44,52,34,45,43,45,53,51,50,57,75,48,98,62,87,57,66,56,72,66,59,50,39,49,49,47,18,52,25,54,48,33,47,29,42,38,46,33,67,28,19,52,40,13,54,50,29,29,50,45,47,47,73,59,63,85,58,93,87,58,74,45,67,35,60,52,50,68,76,40,40,70,58,51,41,53,49,52,54,57,52,53,72,63,37,67,71,55,67,69,44,88,66,86,78,66,84,79,65,86,56,54,60,73,56,47,51,56,27,73,51,34,65,66,37,29,56,52,35,40,50,51,16,49,52,42,43,76,67,48,50,66,73,39,47,48,46,31,40,54,55,33,45,52,51,43,50,54,64,61,71,60,71,66,99,65,80,59,56,44,34,44,30,18,29,43,12,33,38,47,25,44,79,44,85,92,39,50,71,60,51,53,52,46,52,51,54,47,51,54,48,41,69,75,38,39,81,90,39,42,70,47,48,52,54,34,56,63,31,53,51,74,89,48,48,56,58,51,54,52,52,51,52,50,51,30,71,75,62,77,52,68,61,53,41,51,22,49,53,47,24,50,53,47,67,39,93,58,34,68,68,58,51,67,41,66,70,49,36,50,52,54,48,52,52,49,51,54,50,61,59,69,64,67,81,56,95,85,58,83,84,66,69,85,64,74,43,78,39,51,40,24,40,29,50,24,49,26,43,51,28,50,41,52,35,66,71,44,37,66,88,76,90,56,61,64,58,46,39,92,42,66,59,81,91,57,92,51,68,74,45,64,66,56,49,79,47,55,65,57,32,53,57,53,44,67,52,81,85,44,89,91,43,42,70,44,40,52,34,22,44,46,25,34,37,30,43,33,57,55,36,68,78,81,62,58,67,58,78,72,32,66,72,49,52,53,54,50,50,60,47,29,76,78,47,64,54,36,60,30,26,45,41,62,55,35,41,91,77,38,51,64,57,39,51,60,45,31,74,41,97,82,8,60,58,43,44,52,15,54,52,50,37,66,30,67,91,52,67,80,82,48,72,83,60,56,73,62,55,58,50,46,55,28,50,59,56,58,73,78,60,60,80,91,35,73,59,50,55,49,50,48,53,44,51,77,70,38,51,68,60,52,57,49,47,66,64,53,65,77,59,95,75,74,76,79,76,48,59,66,55,51,55,59,60,71,75,107